Protein AF-A0A955IGH9-F1 (afdb_monomer)

Nearest PDB structures (foldseek):
  4c0p-assembly4_D  TM=1.581E-01  e=1.883E-01  Homo sapiens
  8rc4-assembly1_g  TM=1.328E-01  e=1.883E-01  Homo sapiens

Solvent-accessible surface area (backbone atoms only — not comparable to full-atom values): 57274 Å² total; per-residue (Å²): 140,90,88,88,85,92,85,86,85,92,83,88,89,93,86,90,86,88,87,83,83,91,80,85,87,83,88,81,90,82,82,89,78,81,89,76,84,79,82,85,84,59,85,91,69,68,49,78,62,58,54,51,53,50,49,45,28,61,79,49,76,35,94,44,74,68,28,51,54,54,48,51,56,50,29,59,75,68,75,41,49,75,67,55,51,51,51,53,53,53,49,51,56,54,53,71,72,64,76,69,86,77,80,62,65,69,60,51,51,55,51,51,52,54,68,58,68,76,61,80,84,80,79,81,54,76,66,54,64,48,50,50,54,52,52,52,54,51,59,48,51,74,67,49,95,52,73,65,46,53,55,51,50,53,51,52,52,52,52,52,50,52,51,52,50,53,51,51,55,55,58,74,70,56,83,85,83,81,87,82,83,91,83,90,82,88,88,85,87,81,90,83,89,84,90,84,88,84,85,86,80,92,78,90,75,86,83,71,86,76,77,78,86,83,78,68,68,79,65,99,56,86,45,54,76,82,38,60,77,71,53,70,69,29,52,59,26,48,74,54,51,87,48,35,36,62,50,32,38,50,22,25,56,55,39,46,71,51,74,68,48,74,46,66,71,36,53,51,48,36,44,51,40,49,48,37,45,20,45,20,54,81,76,48,58,65,72,58,48,54,44,35,55,46,21,52,50,55,31,49,45,57,48,95,32,68,70,46,35,53,66,57,51,64,66,42,58,38,84,48,58,84,85,44,97,47,24,66,52,33,14,25,43,20,31,8,50,31,23,38,45,48,57,38,45,92,67,34,49,67,64,50,28,54,51,31,50,54,54,38,32,71,71,45,31,69,64,45,71,74,76,46,68,24,38,48,56,31,24,50,42,32,46,57,50,51,49,57,58,50,62,76,45,58,83,75,57,95,56,54,49,34,55,49,34,46,49,56,50,52,46,59,77,58,35,59,73,52,59,38,38,36,53,50,46,51,54,44,51,48,46,38,48,73,48,92,68,49,77,49,93,49,61,62,27,19,48,47,41,44,44,60,74,67,51,54,82,56,59,34,66,47,40,58,50,53,59,51,47,57,47,68,38,84,73,39,46,36,48,36,50,18,36,50,32,27,50,49,52,65,40,85,85,45,86,68,56,51,74,90,53,47,47,54,56,84,47,49,69,68,56,31,46,54,41,43,53,58,44,61,77,50,52,58,74,26,71,65,59,60,72,70,45,80,64,83,28,78,33,58,49,71,48,46,54,44,40,49,50,24,51,59,53,46,53,62,64,58,68,70,61,90,44,71,58,51,29,51,51,50,33,40,50,29,48,39,50,40,41,18,52,49,24,42,67,72,67,38,50,68,62,14,40,52,40,16,48,52,44,43,50,57,64,70,70,45,101,72,67,88,62,80,78,86,69,85,58,72,46,41,54,38,87,66,77,40,55,64,34,51,53,52,58,71,39,70,84,46,66,64,58,43,46,49,52,52,56,51,57,67,68,50,68,55,10,20,40,38,69,57,34,17,45,51,48,40,47,30,43,77,68,35,78,58,66,67,51,16,51,50,38,42,49,40,40,63,77,53,30,42,58,4,39,46,36,38,46,38,45,45,59,58,51,72,86,49,82,93,43,72,70,54,53,52,48,52,27,69,49,47,72,47,91,70,64,61,84,90,40,90,56,25,67,59,53,52,44,50,43,32,51,53,45,30,49,54,48,48,50,63,68,35,66,64,45,54,43,54,51,50,44,49,49,39,14,48,52,35,46,51,45,20,50,67,51,71,32,79,92,74,63,96,77,77,53,74,38,46,43,49,18,39,42,53,32,37,50,25,59,59,60,74,56,76,79,73,87,55,94,78,44,39,86,46,51,67,77,54,48,56,51,46,40,64,47,37,62,75,60,34,80,52,69,67,44,35,30,41,34,35,51,55,42,38,46,45,46,55,42,29,54,50,30,57,78,36,70,80,49,44,62,61,51,51,50,51,57,56,46,41,54,55,51,41,74,66,38,92,46,69,57,47,35,38,29,47,46,39,47,48,43,39,58,50,47,66,74,39,56,41,61,49,81,78,62,92,87,74,80,85,84,79,90,81,92,82,89,90,88,81,88,85,85,89,86,84,89,89,85,83,91,84,89,83,86,89,81,91,86,88,90,90,88,88,86,91,83,92,87,93,86,89,90,88,88,90,85,90,85,89,86,84,87,88,88,85,80,88,80,135

Foldseek 3Di:
DDDDDDDDDDDDDDDDDDDDDDDDDDDDDDDDDDDDDDDDDDPVPQDPLLLVLVLLQQVPLHDFPNSVVVLVVSCVVVVHDPVRSVVSVVVVVVNVVPDPDDDDPVVSVVVSVVVVVPDDDDDDDPVVVVVVVVVVVVVVLVPDPDPVSVVVVVVVVVVVVVVVVVVVVVVVPDDDDDDDDDDDDDDDDDDDDDDDDDDDDDDDDDDDDDDDPDDFQDDPDQQADAADLADPLLVVLVVVLVCLLVLLLVLLVVCLVVPQDRDVVSLVSLLVSLQSCLSHVLVDDVVSVVSNLVSNLSSQLSRPDLVVLVSNLVSLQLPADPVPLSSLSNSLQSQQSLLANCVVCVRGPVSSVVVSLVSNCVQLNVCLNVQHRHNLSRSLSNLLVVLLVLLLCFPPDPNLNSVVSSSLSSLVSRDDAQVSLLSLLSSLLSLQQNPDALSDHGSSVNSNLNSVVVHPQAAHPNNLVSLLVSLVDPSGQLNSQLNNLSSLCVDPVNVQRHPVLRGDNPDDSVSSNVSSVVVSVSRHQHPVSVVVQDFLFAAAPVQVVLLVLLLVLLCVQLVDDPDPLSLLVSLLLLLLSLLLLLCRNLVVRVSSSVSSNVSNVVSVVDDDCPPVPDDQDAAFAFPDACPLLVQLVVCPPPPVSNLVSLVVLLVTRHQAHHLSVLLVLLCCCQPNPDPVSVVSSLVSCLVRHLRHLSNLVSNLVVLVVGDDDPSNLVSLCSSLVDDADPSPDPCRSVRSSVSSVVSSVVSVVCVDSVVSSVVSQQSLQVSLQSLCVSLVHDDDDPPPRRGLLSSLQSSLVSLLVVCVPQDDPQFPPDPPVVLVVQLVVQCVSQDDSLSSSLSSLLSNLRSLLRVNCSSPVVCRVVSVVLNVVLVVQLSVDPDSSSNSSSSSSSSSVSSVSRYDYDDPDPPDDDPDDDDDDDDDDDDDDDDDDDDDDDDDDDDDYDDDDDDYDDDDDDDDDDDDDDDDDDDDDD

pLDDT: mean 72.96, std 21.11, range [26.53, 96.44]

Structure (mmCIF, N/CA/C/O backbone):
data_AF-A0A955IGH9-F1
#
_entry.id   AF-A0A955IGH9-F1
#
loop_
_atom_site.group_PDB
_atom_site.id
_atom_site.type_symbol
_atom_site.label_atom_id
_atom_site.label_alt_id
_atom_site.label_comp_id
_atom_site.label_asym_id
_atom_site.label_entity_id
_atom_site.label_seq_id
_atom_site.pdbx_PDB_ins_code
_atom_site.Cartn_x
_atom_site.Cartn_y
_atom_site.Cartn_z
_atom_site.occupancy
_atom_site.B_iso_or_equiv
_atom_site.auth_seq_id
_atom_site.auth_comp_id
_atom_site.auth_asym_id
_atom_site.auth_atom_id
_atom_site.pdbx_PDB_model_num
ATOM 1 N N . HIS A 1 1 ? -24.393 -46.024 58.446 1.00 30.55 1 HIS A N 1
ATOM 2 C CA . HIS A 1 1 ? -24.461 -47.506 58.429 1.00 30.55 1 HIS A CA 1
ATOM 3 C C . HIS A 1 1 ? -25.365 -47.948 57.266 1.00 30.55 1 HIS A C 1
ATOM 5 O O . HIS A 1 1 ? -26.121 -47.096 56.811 1.00 30.55 1 HIS A O 1
ATOM 11 N N . PRO A 1 2 ? -25.241 -49.176 56.719 1.00 56.34 2 PRO A N 1
ATOM 12 C CA . PRO A 1 2 ? -25.593 -49.459 55.315 1.00 56.34 2 PRO A CA 1
ATOM 13 C C . PRO A 1 2 ? -26.660 -50.562 55.125 1.00 56.34 2 PRO A C 1
ATOM 15 O O . PRO A 1 2 ? -27.187 -51.056 56.115 1.00 56.34 2 PRO A O 1
ATOM 18 N N . LEU A 1 3 ? -26.904 -50.950 53.857 1.00 35.25 3 LEU A N 1
ATOM 19 C CA . LEU A 1 3 ? -27.268 -52.270 53.260 1.00 35.25 3 LEU A CA 1
ATOM 20 C C . LEU A 1 3 ? -27.821 -51.985 51.826 1.00 35.25 3 LEU A C 1
ATOM 22 O O . LEU A 1 3 ? -28.373 -50.910 51.628 1.00 35.25 3 LEU A O 1
ATOM 26 N N . ALA A 1 4 ? -27.784 -52.828 50.780 1.00 39.88 4 ALA A N 1
ATOM 27 C CA . ALA A 1 4 ? -27.002 -54.020 50.384 1.00 39.88 4 ALA A CA 1
ATOM 28 C C . ALA A 1 4 ? -27.430 -54.447 48.943 1.00 39.88 4 ALA A C 1
ATOM 30 O O . ALA A 1 4 ? -28.513 -54.063 48.521 1.00 39.88 4 ALA A O 1
ATOM 31 N N . ALA A 1 5 ? -26.761 -55.306 48.152 1.00 40.41 5 ALA A N 1
ATOM 32 C CA . ALA A 1 5 ? -25.360 -55.762 48.010 1.00 40.41 5 ALA A CA 1
ATOM 33 C C . ALA A 1 5 ? -25.276 -56.777 46.820 1.00 40.41 5 ALA A C 1
ATOM 35 O O . ALA A 1 5 ? -26.322 -57.187 46.320 1.00 40.41 5 ALA A O 1
ATOM 36 N N . ARG A 1 6 ? -24.063 -57.290 46.496 1.00 35.84 6 ARG A N 1
ATOM 37 C CA . ARG A 1 6 ? -23.681 -58.426 45.583 1.00 35.84 6 ARG A CA 1
ATOM 38 C C . ARG A 1 6 ? -23.138 -58.009 44.194 1.00 35.84 6 ARG A C 1
ATOM 40 O O . ARG A 1 6 ? -23.658 -57.075 43.610 1.00 35.84 6 ARG A O 1
ATOM 47 N N . ARG A 1 7 ? -22.128 -58.683 43.606 1.00 33.16 7 ARG A N 1
ATOM 48 C CA . ARG A 1 7 ? -21.298 -59.850 44.035 1.00 33.16 7 ARG A CA 1
ATOM 49 C C . ARG A 1 7 ? -19.908 -59.828 43.346 1.00 33.16 7 ARG A C 1
ATOM 51 O O . ARG A 1 7 ? -19.774 -59.249 42.279 1.00 33.16 7 ARG A O 1
ATOM 58 N N . ALA A 1 8 ? -18.919 -60.505 43.938 1.00 34.75 8 ALA A N 1
ATOM 59 C CA . ALA A 1 8 ? -17.554 -60.778 43.422 1.00 34.75 8 ALA A CA 1
ATOM 60 C C . ALA A 1 8 ? -17.271 -62.321 43.571 1.00 34.75 8 ALA A C 1
ATOM 62 O O . ALA A 1 8 ? -18.278 -62.991 43.848 1.00 34.75 8 ALA A O 1
ATOM 63 N N . PRO A 1 9 ? -16.049 -62.943 43.472 1.00 48.25 9 PRO A N 1
ATOM 64 C CA . PRO A 1 9 ? -14.675 -62.379 43.547 1.00 48.25 9 PRO A CA 1
ATOM 65 C C . PRO A 1 9 ? -13.499 -63.077 42.763 1.00 48.25 9 PRO A C 1
ATOM 67 O O . PRO A 1 9 ? -13.656 -64.147 42.191 1.00 48.25 9 PRO A O 1
ATOM 70 N N . ALA A 1 10 ? -12.286 -62.507 42.923 1.00 31.95 10 ALA A N 1
ATOM 71 C CA . ALA A 1 10 ? -10.956 -63.162 43.078 1.00 31.95 10 ALA A CA 1
ATOM 72 C C . ALA A 1 10 ? -10.222 -63.887 41.906 1.00 31.95 10 ALA A C 1
ATOM 74 O O . ALA A 1 10 ? -10.762 -64.120 40.831 1.00 31.95 10 ALA A O 1
ATOM 75 N N . ALA A 1 11 ? -8.927 -64.180 42.147 1.00 37.62 11 ALA A N 1
ATOM 76 C CA . ALA A 1 11 ? -7.909 -64.748 41.237 1.00 37.62 11 ALA A CA 1
ATOM 77 C C . ALA A 1 11 ? -6.861 -65.608 42.029 1.00 37.62 11 ALA A C 1
ATOM 79 O O . ALA A 1 11 ? -7.189 -66.044 43.131 1.00 37.62 11 ALA A O 1
ATOM 80 N N . PRO A 1 12 ? -5.604 -65.793 41.553 1.00 60.12 12 PRO A N 1
ATOM 81 C CA . PRO A 1 12 ? -5.036 -66.931 40.792 1.00 60.12 12 PRO A CA 1
ATOM 82 C C . PRO A 1 12 ? -4.285 -67.972 41.689 1.00 60.12 12 PRO A C 1
ATOM 84 O O . PRO A 1 12 ? -4.175 -67.710 42.890 1.00 60.12 12 PRO A O 1
ATOM 87 N N . PRO A 1 13 ? -3.758 -69.134 41.195 1.00 47.12 13 PRO A N 1
ATOM 88 C CA . PRO A 1 13 ? -2.402 -69.200 40.574 1.00 47.12 13 PRO A CA 1
ATOM 89 C C . PRO A 1 13 ? -2.105 -70.420 39.624 1.00 47.12 13 PRO A C 1
ATOM 91 O O . PRO A 1 13 ? -2.991 -71.214 39.324 1.00 47.12 13 PRO A O 1
ATOM 94 N N . ALA A 1 14 ? -0.811 -70.598 39.280 1.00 30.86 14 ALA A N 1
ATOM 95 C CA . ALA A 1 14 ? -0.085 -71.834 38.878 1.00 30.86 14 ALA A CA 1
ATOM 96 C C . ALA A 1 14 ? 0.052 -72.252 37.383 1.00 30.86 14 ALA A C 1
ATOM 98 O O . ALA A 1 14 ? -0.817 -72.019 36.552 1.00 30.86 14 ALA A O 1
ATOM 99 N N . ASP A 1 15 ? 1.197 -72.897 37.095 1.00 39.66 15 ASP A N 1
ATOM 100 C CA . ASP A 1 15 ? 1.756 -73.399 35.814 1.00 39.66 15 ASP A CA 1
ATOM 101 C C . ASP A 1 15 ? 2.296 -74.836 36.062 1.00 39.66 15 ASP A C 1
ATOM 103 O O . ASP A 1 15 ? 2.786 -75.071 37.175 1.00 39.66 15 ASP A O 1
ATOM 107 N N . PRO A 1 16 ? 2.126 -75.834 35.154 1.00 41.34 16 PRO A N 1
ATOM 108 C CA . PRO A 1 16 ? 3.203 -76.173 34.190 1.00 41.34 16 PRO A CA 1
ATOM 109 C C . PRO A 1 16 ? 2.762 -76.809 32.836 1.00 41.34 16 PRO A C 1
ATOM 111 O O . PRO A 1 16 ? 1.847 -77.634 32.797 1.00 41.34 16 PRO A O 1
ATOM 114 N N . GLY A 1 17 ? 3.503 -76.589 31.730 1.00 28.91 17 GLY A N 1
ATOM 115 C CA . GLY A 1 17 ? 3.363 -77.450 30.526 1.00 28.91 17 GLY A CA 1
ATOM 116 C C . GLY A 1 17 ? 4.066 -77.051 29.207 1.00 28.91 17 GLY A C 1
ATOM 117 O O . GLY A 1 17 ? 3.476 -76.410 28.343 1.00 28.91 17 GLY A O 1
ATOM 118 N N . HIS A 1 18 ? 5.295 -77.529 28.976 1.00 30.09 18 HIS A N 1
ATOM 119 C CA . HIS A 1 18 ? 6.016 -77.484 27.680 1.00 30.09 18 HIS A CA 1
ATOM 120 C C . HIS A 1 18 ? 5.482 -78.499 26.626 1.00 30.09 18 HIS A C 1
ATOM 122 O O . HIS A 1 18 ? 4.829 -79.468 27.010 1.00 30.09 18 HIS A O 1
ATOM 128 N N . PRO A 1 19 ? 5.922 -78.471 25.338 1.00 45.41 19 PRO A N 1
ATOM 129 C CA . PRO A 1 19 ? 6.288 -77.332 24.468 1.00 45.41 19 PRO A CA 1
ATOM 130 C C . PRO A 1 19 ? 5.730 -77.454 23.014 1.00 45.41 19 PRO A C 1
ATOM 132 O O . PRO A 1 19 ? 5.398 -78.551 22.563 1.00 45.41 19 PRO A O 1
ATOM 135 N N . ARG A 1 20 ? 5.749 -76.379 22.195 1.00 30.98 20 ARG A N 1
ATOM 136 C CA . ARG A 1 20 ? 5.734 -76.487 20.706 1.00 30.98 20 ARG A CA 1
ATOM 137 C C . ARG A 1 20 ? 6.243 -75.233 19.966 1.00 30.98 20 ARG A C 1
ATOM 139 O O . ARG A 1 20 ? 6.346 -74.160 20.543 1.00 30.98 20 ARG A O 1
ATOM 146 N N . ARG A 1 21 ? 6.633 -75.434 18.696 1.00 29.72 21 ARG A N 1
ATOM 147 C CA . ARG A 1 21 ? 7.386 -74.514 17.807 1.00 29.72 21 ARG A CA 1
ATOM 148 C C . ARG A 1 21 ? 6.689 -73.167 17.512 1.00 29.72 21 ARG A C 1
ATOM 150 O O . ARG A 1 21 ? 5.463 -73.149 17.431 1.00 29.72 21 ARG A O 1
ATOM 157 N N . PRO A 1 22 ? 7.451 -72.097 17.197 1.00 35.69 22 PRO A N 1
ATOM 158 C CA . PRO A 1 22 ? 6.908 -70.867 16.619 1.00 35.69 22 PRO A CA 1
ATOM 159 C C . PRO A 1 22 ? 6.503 -71.045 15.143 1.00 35.69 22 PRO A C 1
ATOM 161 O O . PRO A 1 22 ? 7.148 -71.781 14.394 1.00 35.69 22 PRO A O 1
ATOM 164 N N . VAL A 1 23 ? 5.469 -70.312 14.718 1.00 34.31 23 VAL A N 1
ATOM 165 C CA . VAL A 1 23 ? 5.046 -70.119 13.318 1.00 34.31 23 VAL A CA 1
ATOM 166 C C . VAL A 1 23 ? 4.669 -68.641 13.146 1.00 34.31 23 VAL A C 1
ATOM 168 O O . VAL A 1 23 ? 4.112 -68.043 14.064 1.00 34.31 23 VAL A O 1
ATOM 171 N N . ALA A 1 24 ? 5.016 -68.032 12.010 1.00 30.95 24 ALA A N 1
ATOM 172 C CA . ALA A 1 24 ? 4.899 -66.586 11.806 1.00 30.95 24 ALA A CA 1
ATOM 173 C C . ALA A 1 24 ? 3.480 -66.129 11.385 1.00 30.95 24 ALA A C 1
ATOM 175 O O . ALA A 1 24 ? 2.841 -66.817 10.585 1.00 30.95 24 ALA A O 1
ATOM 176 N N . PRO A 1 25 ? 3.003 -64.956 11.851 1.00 34.75 25 PRO A N 1
ATOM 177 C CA . PRO A 1 25 ? 1.772 -64.330 11.368 1.00 34.75 25 PRO A CA 1
ATOM 178 C C . PRO A 1 25 ? 1.976 -63.598 10.028 1.00 34.75 25 PRO A C 1
ATOM 180 O O . PRO A 1 25 ? 3.080 -63.167 9.693 1.00 34.75 25 PRO A O 1
ATOM 183 N N . THR A 1 26 ? 0.896 -63.432 9.262 1.00 29.61 26 THR A N 1
ATOM 184 C CA . THR A 1 26 ? 0.887 -62.769 7.943 1.00 29.61 26 THR A CA 1
ATOM 185 C C . THR A 1 26 ? 0.317 -61.342 8.047 1.00 29.61 26 THR A C 1
ATOM 187 O O . THR A 1 26 ? -0.716 -61.174 8.694 1.00 29.61 26 THR A O 1
ATOM 190 N N . PRO A 1 27 ? 0.936 -60.312 7.432 1.00 32.47 27 PRO A N 1
ATOM 191 C CA . PRO A 1 27 ? 0.423 -58.939 7.460 1.00 32.47 27 PRO A CA 1
ATOM 192 C C . PRO A 1 27 ? -0.704 -58.695 6.437 1.00 32.47 27 PRO A C 1
ATOM 194 O O . PRO A 1 27 ? -0.794 -59.379 5.417 1.00 32.47 27 PRO A O 1
ATOM 197 N N . VAL A 1 28 ? -1.536 -57.681 6.700 1.00 30.97 28 VAL A N 1
ATOM 198 C CA . VAL A 1 28 ? -2.674 -57.251 5.859 1.00 30.97 28 VAL A CA 1
ATOM 199 C C . VAL A 1 28 ? -2.357 -55.914 5.162 1.00 30.97 28 VAL A C 1
ATOM 201 O O . VAL A 1 28 ? -1.485 -55.168 5.602 1.00 30.97 28 VAL A O 1
ATOM 204 N N . ALA A 1 29 ? -3.011 -55.653 4.026 1.00 29.41 29 ALA A N 1
ATOM 205 C CA . ALA A 1 29 ? -2.628 -54.634 3.044 1.00 29.41 29 ALA A CA 1
ATOM 206 C C . ALA A 1 29 ? -2.905 -53.167 3.443 1.00 29.41 29 ALA A C 1
ATOM 208 O O . ALA A 1 29 ? -3.800 -52.871 4.233 1.00 29.41 29 ALA A O 1
ATOM 209 N N . ALA A 1 30 ? -2.165 -52.249 2.808 1.00 28.48 30 ALA A N 1
ATOM 210 C CA . ALA A 1 30 ? -2.309 -50.796 2.928 1.00 28.48 30 ALA A CA 1
ATOM 211 C C . ALA A 1 30 ? -2.937 -50.158 1.668 1.00 28.48 30 ALA A C 1
ATOM 213 O O . ALA A 1 30 ? -2.905 -50.734 0.580 1.00 28.48 30 ALA A O 1
ATOM 214 N N . ALA A 1 31 ? -3.495 -48.955 1.830 1.00 29.33 31 ALA A N 1
ATOM 215 C CA . ALA A 1 31 ? -4.152 -48.162 0.783 1.00 29.33 31 ALA A CA 1
ATOM 216 C C . ALA A 1 31 ? -3.142 -47.280 -0.013 1.00 29.33 31 ALA A C 1
ATOM 218 O O . ALA A 1 31 ? -1.977 -47.188 0.381 1.00 29.33 31 ALA A O 1
ATOM 219 N N . PRO A 1 32 ? -3.520 -46.674 -1.161 1.00 28.66 32 PRO A N 1
ATOM 220 C CA . PRO A 1 32 ? -2.559 -46.332 -2.213 1.00 28.66 32 PRO A CA 1
ATOM 221 C C . PRO A 1 32 ? -1.728 -45.068 -1.945 1.00 28.66 32 PRO A C 1
ATOM 223 O O . PRO A 1 32 ? -2.259 -43.996 -1.665 1.00 28.66 32 PRO A O 1
ATOM 226 N N . SER A 1 33 ? -0.411 -45.179 -2.137 1.00 32.62 33 SER A N 1
ATOM 227 C CA . SER A 1 33 ? 0.518 -44.042 -2.196 1.00 32.62 33 SER A CA 1
ATOM 228 C C . SER A 1 33 ? 0.579 -43.425 -3.603 1.00 32.62 33 SER A C 1
ATOM 230 O O . SER A 1 33 ? 0.387 -44.116 -4.604 1.00 32.62 33 SER A O 1
ATOM 232 N N . GLY A 1 34 ? 0.860 -42.119 -3.682 1.00 27.23 34 GLY A N 1
ATOM 233 C CA . GLY A 1 34 ? 0.928 -41.367 -4.943 1.00 27.23 34 GLY A CA 1
ATOM 234 C C . GLY A 1 34 ? 2.088 -41.767 -5.869 1.00 27.23 34 GLY A C 1
ATOM 235 O O . GLY A 1 34 ? 3.063 -42.386 -5.447 1.00 27.23 34 GLY A O 1
ATOM 236 N N . LEU A 1 35 ? 1.985 -41.397 -7.152 1.00 31.56 35 LEU A N 1
ATOM 237 C CA . LEU A 1 35 ? 2.937 -41.814 -8.188 1.00 31.56 35 LEU A CA 1
ATOM 238 C C . LEU A 1 35 ? 4.345 -41.224 -7.994 1.00 31.56 35 LEU A C 1
ATOM 240 O O . LEU A 1 35 ? 4.557 -40.021 -8.155 1.00 31.56 35 LEU A O 1
ATOM 244 N N . ALA A 1 36 ? 5.326 -42.102 -7.784 1.00 31.62 36 ALA A N 1
ATOM 245 C CA . ALA A 1 36 ? 6.740 -41.789 -7.965 1.00 31.62 36 ALA A CA 1
ATOM 246 C C . ALA A 1 36 ? 7.081 -41.576 -9.465 1.00 31.62 36 ALA A C 1
ATOM 248 O O . ALA A 1 36 ? 6.434 -42.167 -10.338 1.00 31.62 36 ALA A O 1
ATOM 249 N N . PRO A 1 37 ? 8.084 -40.741 -9.801 1.00 30.09 37 PRO A N 1
ATOM 250 C CA . PRO A 1 37 ? 8.427 -40.432 -11.189 1.00 30.09 37 PRO A CA 1
ATOM 251 C C . PRO A 1 37 ? 9.046 -41.624 -11.938 1.00 30.09 37 PRO A C 1
ATOM 253 O O . PRO A 1 37 ? 9.814 -42.409 -11.386 1.00 30.09 37 PRO A O 1
ATOM 256 N N . ARG A 1 38 ? 8.743 -41.723 -13.240 1.00 32.09 38 ARG A N 1
ATOM 257 C CA . ARG A 1 38 ? 9.360 -42.693 -14.164 1.00 32.09 38 ARG A CA 1
ATOM 258 C C . ARG A 1 38 ? 10.857 -42.387 -14.378 1.00 32.09 38 ARG A C 1
ATOM 260 O O . ARG A 1 38 ? 11.231 -41.213 -14.331 1.00 32.09 38 ARG A O 1
ATOM 267 N N . PRO A 1 39 ? 11.701 -43.402 -14.657 1.00 32.91 39 PRO A N 1
ATOM 268 C CA . PRO A 1 39 ? 13.127 -43.201 -14.918 1.00 32.91 39 PRO A CA 1
ATOM 269 C C . PRO A 1 39 ? 13.374 -42.340 -16.174 1.00 32.91 39 PRO A C 1
ATOM 271 O O . PRO A 1 39 ? 12.549 -42.348 -17.094 1.00 32.91 39 PRO A O 1
ATOM 274 N N . PRO A 1 40 ? 14.499 -41.603 -16.236 1.00 34.09 40 PRO A N 1
ATOM 275 C CA . PRO A 1 40 ? 14.814 -40.734 -17.362 1.00 34.09 40 PRO A CA 1
ATOM 276 C C . PRO A 1 40 ? 15.117 -41.532 -18.636 1.00 34.09 40 PRO A C 1
ATOM 278 O O . PRO A 1 40 ? 15.854 -42.518 -18.629 1.00 34.09 40 PRO A O 1
ATOM 281 N N . ILE A 1 41 ? 14.561 -41.055 -19.746 1.00 39.97 41 ILE A N 1
ATOM 282 C CA . ILE A 1 41 ? 14.775 -41.592 -21.090 1.00 39.97 41 ILE A CA 1
ATOM 283 C C . ILE A 1 41 ? 16.202 -41.273 -21.569 1.00 39.97 41 ILE A C 1
ATOM 285 O O . ILE A 1 41 ? 16.648 -40.130 -21.482 1.00 39.97 41 ILE A O 1
ATOM 289 N N . GLY A 1 42 ? 16.906 -42.279 -22.097 1.00 36.44 42 GLY A N 1
ATOM 290 C CA . GLY A 1 42 ? 18.236 -42.119 -22.695 1.00 36.44 42 GLY A CA 1
ATOM 291 C C . GLY A 1 42 ? 18.195 -41.584 -24.134 1.00 36.44 42 GLY A C 1
ATOM 292 O O . GLY A 1 42 ? 17.237 -41.825 -24.870 1.00 36.44 42 GLY A O 1
ATOM 293 N N . LEU A 1 43 ? 19.273 -40.914 -24.562 1.00 40.31 43 LEU A N 1
ATOM 294 C CA . LEU A 1 43 ? 19.390 -40.208 -25.856 1.00 40.31 43 LEU A CA 1
ATOM 295 C C . LEU A 1 43 ? 19.050 -41.050 -27.104 1.00 40.31 43 LEU A C 1
ATOM 297 O O . LEU A 1 43 ? 18.659 -40.496 -28.130 1.00 40.31 43 LEU A O 1
ATOM 301 N N . HIS A 1 44 ? 19.141 -42.378 -27.024 1.00 43.25 44 HIS A N 1
ATOM 302 C CA . HIS A 1 44 ? 18.811 -43.297 -28.120 1.00 43.25 44 HIS A CA 1
ATOM 303 C C . HIS A 1 44 ? 17.306 -43.372 -28.454 1.00 43.25 44 HIS A C 1
ATOM 305 O O . HIS A 1 44 ? 16.950 -43.938 -29.484 1.00 43.25 44 HIS A O 1
ATOM 311 N N . GLN A 1 45 ? 16.423 -42.821 -27.610 1.00 46.34 45 GLN A N 1
ATOM 312 C CA . GLN A 1 45 ? 14.962 -42.929 -27.751 1.00 46.34 45 GLN A CA 1
ATOM 313 C C . GLN A 1 45 ? 14.268 -41.645 -28.252 1.00 46.34 45 GLN A C 1
ATOM 315 O O . GLN A 1 45 ? 13.054 -41.660 -28.440 1.00 46.34 45 GLN A O 1
ATOM 320 N N . LEU A 1 46 ? 14.998 -40.548 -28.505 1.00 51.22 46 LEU A N 1
ATOM 321 C CA . LEU A 1 46 ? 14.415 -39.346 -29.122 1.00 51.22 46 LEU A CA 1
ATOM 322 C C . LEU A 1 46 ? 13.918 -39.666 -30.538 1.00 51.22 46 LEU A C 1
ATOM 324 O O . LEU A 1 46 ? 14.706 -40.083 -31.396 1.00 51.22 46 LEU A O 1
ATOM 328 N N . THR A 1 47 ? 12.634 -39.441 -30.807 1.00 69.25 47 THR A N 1
ATOM 329 C CA . THR A 1 47 ? 12.033 -39.708 -32.118 1.00 69.25 47 THR A CA 1
ATOM 330 C C . THR A 1 47 ? 12.582 -38.756 -33.185 1.00 69.25 47 THR A C 1
ATOM 332 O O . THR A 1 47 ? 13.192 -37.724 -32.891 1.00 69.25 47 THR A O 1
ATOM 335 N N . ALA A 1 48 ? 12.355 -39.076 -34.462 1.00 61.72 48 ALA A N 1
ATOM 336 C CA . ALA A 1 48 ? 12.687 -38.159 -35.553 1.00 61.72 48 ALA A CA 1
ATOM 337 C C . ALA A 1 48 ? 11.903 -36.831 -35.460 1.00 61.72 48 ALA A C 1
ATOM 339 O O . ALA A 1 48 ? 12.408 -35.795 -35.886 1.00 61.72 48 ALA A O 1
ATOM 340 N N . PHE A 1 49 ? 10.702 -36.847 -34.868 1.00 71.75 49 PHE A N 1
ATOM 341 C CA . PHE A 1 49 ? 9.886 -35.652 -34.659 1.00 71.75 49 PHE A CA 1
ATOM 342 C C . PHE A 1 49 ? 10.479 -34.744 -33.574 1.00 71.75 49 PHE A C 1
ATOM 344 O O . PHE A 1 49 ? 10.654 -33.556 -33.824 1.00 71.75 49 PHE A O 1
ATOM 351 N N . ASP A 1 50 ? 10.894 -35.295 -32.427 1.00 68.25 50 ASP A N 1
ATOM 352 C CA . ASP A 1 50 ? 11.487 -34.513 -31.325 1.00 68.25 50 ASP A CA 1
ATOM 353 C C . ASP A 1 50 ? 12.744 -33.755 -31.779 1.00 68.25 50 ASP A C 1
ATOM 355 O O . ASP A 1 50 ? 12.955 -32.595 -31.424 1.00 68.25 50 ASP A O 1
ATOM 359 N N . ARG A 1 51 ? 13.561 -34.392 -32.630 1.00 71.62 51 ARG A N 1
ATOM 360 C CA . ARG A 1 51 ? 14.762 -33.783 -33.225 1.00 71.62 51 ARG A CA 1
ATOM 361 C C . ARG A 1 51 ? 14.419 -32.654 -34.200 1.00 71.62 51 ARG A C 1
ATOM 363 O O . ARG A 1 51 ? 15.121 -31.650 -34.218 1.00 71.62 51 ARG A O 1
ATOM 370 N N . LEU A 1 52 ? 13.339 -32.784 -34.976 1.00 64.81 52 LEU A N 1
ATOM 371 C CA . LEU A 1 52 ? 12.853 -31.720 -35.864 1.00 64.81 52 LEU A CA 1
ATOM 372 C C . LEU A 1 52 ? 12.229 -30.557 -35.077 1.00 64.81 52 LEU A C 1
ATOM 374 O O . LEU A 1 52 ? 12.456 -29.404 -35.430 1.00 64.81 52 LEU A O 1
ATOM 378 N N . VAL A 1 53 ? 11.508 -30.837 -33.986 1.00 72.69 53 VAL A N 1
ATOM 379 C CA . VAL A 1 53 ? 10.980 -29.812 -33.069 1.00 72.69 53 VAL A CA 1
ATOM 380 C C . VAL A 1 53 ? 12.128 -29.029 -32.424 1.00 72.69 53 VAL A C 1
ATOM 382 O O . VAL A 1 53 ? 12.115 -27.799 -32.449 1.00 72.69 53 VAL A O 1
ATOM 385 N N . LEU A 1 54 ? 13.163 -29.718 -31.927 1.00 69.12 54 LEU A N 1
ATOM 386 C CA . LEU A 1 54 ? 14.382 -29.078 -31.420 1.00 69.12 54 LEU A CA 1
ATOM 387 C C . LEU A 1 54 ? 15.102 -28.264 -32.505 1.00 69.12 54 LEU A C 1
ATOM 389 O O . LEU A 1 54 ? 15.470 -27.123 -32.245 1.00 69.12 54 LEU A O 1
ATOM 393 N N . ALA A 1 55 ? 15.263 -28.795 -33.720 1.00 61.38 55 ALA A N 1
ATOM 394 C CA . ALA A 1 55 ? 15.924 -28.082 -34.815 1.00 61.38 55 ALA A CA 1
ATOM 395 C C . ALA A 1 55 ? 15.171 -26.808 -35.240 1.00 61.38 55 ALA A C 1
ATOM 397 O O . ALA A 1 55 ? 15.807 -25.793 -35.514 1.00 61.38 55 ALA A O 1
ATOM 398 N N . VAL A 1 56 ? 13.831 -26.824 -35.251 1.00 59.97 56 VAL A N 1
ATOM 399 C CA . VAL A 1 56 ? 13.014 -25.628 -35.530 1.00 59.97 56 VAL A CA 1
ATOM 400 C C . VAL A 1 56 ? 13.107 -24.602 -34.400 1.00 59.97 56 VAL A C 1
ATOM 402 O O . VAL A 1 56 ? 13.121 -23.408 -34.688 1.00 59.97 56 VAL A O 1
ATOM 405 N N . LEU A 1 57 ? 13.196 -25.032 -33.137 1.00 61.12 57 LEU A N 1
ATOM 406 C CA . LEU A 1 57 ? 13.365 -24.127 -31.994 1.00 61.12 57 LEU A CA 1
ATOM 407 C C . LEU A 1 57 ? 14.762 -23.502 -31.938 1.00 61.12 57 LEU A C 1
ATOM 409 O O . LEU A 1 57 ? 14.871 -22.306 -31.686 1.00 61.12 57 LEU A O 1
ATOM 413 N N . VAL A 1 58 ? 15.814 -24.281 -32.202 1.00 60.31 58 VAL A N 1
ATOM 414 C CA . VAL A 1 58 ? 17.193 -23.774 -32.278 1.00 60.31 58 VAL A CA 1
ATOM 415 C C . VAL A 1 58 ? 17.339 -22.838 -33.480 1.00 60.31 58 VAL A C 1
ATOM 417 O O . VAL A 1 58 ? 17.662 -21.676 -33.296 1.00 60.31 58 VAL A O 1
ATOM 420 N N . GLY A 1 59 ? 16.980 -23.278 -34.692 1.00 44.31 59 GLY A N 1
ATOM 421 C CA . GLY A 1 59 ? 17.047 -22.473 -35.924 1.00 44.31 59 GLY A CA 1
ATOM 422 C C . GLY A 1 59 ? 15.974 -21.380 -36.068 1.00 44.31 59 GLY A C 1
ATOM 423 O O . GLY A 1 59 ? 15.625 -21.004 -37.190 1.00 44.31 59 GLY A O 1
ATOM 424 N N . SER A 1 60 ? 15.395 -20.918 -34.957 1.00 46.47 60 SER A N 1
ATOM 425 C CA . SER A 1 60 ? 14.457 -19.788 -34.913 1.00 46.47 60 SER A CA 1
ATOM 426 C C . SER A 1 60 ? 14.629 -18.916 -33.656 1.00 46.47 60 SER A C 1
ATOM 428 O O . SER A 1 60 ? 13.698 -18.180 -33.332 1.00 46.47 60 SER A O 1
ATOM 430 N N . GLY A 1 61 ? 15.739 -19.014 -32.911 1.00 43.28 61 GLY A N 1
ATOM 431 C CA . GLY A 1 61 ? 15.962 -18.210 -31.699 1.00 43.28 61 GLY A CA 1
ATOM 432 C C . GLY A 1 61 ? 15.008 -18.524 -30.531 1.00 43.28 61 GLY A C 1
ATOM 433 O O . GLY A 1 61 ? 14.628 -17.634 -29.772 1.00 43.28 61 GLY A O 1
ATOM 434 N N . GLY A 1 62 ? 14.562 -19.777 -30.387 1.00 60.50 62 GLY A N 1
ATOM 435 C CA . GLY A 1 62 ? 13.697 -20.226 -29.289 1.00 60.50 62 GLY A CA 1
ATOM 436 C C . GLY A 1 62 ? 12.188 -20.175 -29.575 1.00 60.50 62 GLY A C 1
ATOM 437 O O . GLY A 1 62 ? 11.730 -20.420 -30.692 1.00 60.50 62 GLY A O 1
ATOM 438 N N . TRP A 1 63 ? 11.379 -19.943 -28.532 1.00 63.78 63 TRP A N 1
ATOM 439 C CA . TRP A 1 63 ? 9.908 -19.977 -28.603 1.00 63.78 63 TRP A CA 1
ATOM 440 C C . TRP A 1 63 ? 9.320 -18.579 -28.848 1.00 63.78 63 TRP A C 1
ATOM 442 O O . TRP A 1 63 ? 9.155 -17.792 -27.921 1.00 63.78 63 TRP A O 1
ATOM 452 N N . ASN A 1 64 ? 8.969 -18.290 -30.099 1.00 66.06 64 ASN A N 1
ATOM 453 C CA . ASN A 1 64 ? 8.389 -17.027 -30.563 1.00 66.06 64 ASN A CA 1
ATOM 454 C C . ASN A 1 64 ? 7.272 -17.302 -31.590 1.00 66.06 64 ASN A C 1
ATOM 456 O O . ASN A 1 64 ? 6.995 -18.456 -31.917 1.00 66.06 64 ASN A O 1
ATOM 460 N N . ALA A 1 65 ? 6.596 -16.264 -32.094 1.00 51.59 65 ALA A N 1
ATOM 461 C CA . ALA A 1 65 ? 5.492 -16.425 -33.048 1.00 51.59 65 ALA A CA 1
ATOM 462 C C . ALA A 1 65 ? 5.907 -17.193 -34.323 1.00 51.59 65 ALA A C 1
ATOM 464 O O . ALA A 1 65 ? 5.184 -18.082 -34.778 1.00 51.59 65 ALA A O 1
ATOM 465 N N . THR A 1 66 ? 7.101 -16.913 -34.852 1.00 48.69 66 THR A N 1
ATOM 466 C CA . THR A 1 66 ? 7.652 -17.549 -36.057 1.00 48.69 66 THR A CA 1
ATOM 467 C C . THR A 1 66 ? 7.932 -19.035 -35.838 1.00 48.69 66 THR A C 1
ATOM 469 O O . THR A 1 66 ? 7.533 -19.864 -36.659 1.00 48.69 66 THR A O 1
ATOM 472 N N . SER A 1 67 ? 8.561 -19.409 -34.719 1.00 61.50 67 SER A N 1
ATOM 473 C CA . SER A 1 67 ? 8.793 -20.818 -34.385 1.00 61.50 67 SER A CA 1
ATOM 474 C C . SER A 1 67 ? 7.491 -21.548 -34.051 1.00 61.50 67 SER A C 1
ATOM 476 O O . SER A 1 67 ? 7.307 -22.677 -34.497 1.00 61.50 67 SER A O 1
ATOM 478 N N . ARG A 1 68 ? 6.532 -20.890 -33.386 1.00 64.50 68 ARG A N 1
ATOM 479 C CA . ARG A 1 68 ? 5.184 -21.420 -33.111 1.00 64.50 68 ARG A CA 1
ATOM 480 C C . ARG A 1 68 ? 4.435 -21.744 -34.410 1.00 64.50 68 ARG A C 1
ATOM 482 O O . ARG A 1 68 ? 3.921 -22.851 -34.547 1.00 64.50 68 ARG A O 1
ATOM 489 N N . ALA A 1 69 ? 4.452 -20.844 -35.396 1.00 58.25 69 ALA A N 1
ATOM 490 C CA . ALA A 1 69 ? 3.872 -21.086 -36.721 1.00 58.25 69 ALA A CA 1
ATOM 491 C C . ALA A 1 69 ? 4.579 -22.237 -37.466 1.00 58.25 69 ALA A C 1
ATOM 493 O O . ALA A 1 69 ? 3.920 -23.159 -37.952 1.00 58.25 69 ALA A O 1
ATOM 494 N N . ARG A 1 70 ? 5.922 -22.242 -37.493 1.00 60.50 70 ARG A N 1
ATOM 495 C CA . ARG A 1 70 ? 6.728 -23.322 -38.099 1.00 60.50 70 ARG A CA 1
ATOM 496 C C . ARG A 1 70 ? 6.454 -24.686 -37.448 1.00 60.50 70 ARG A C 1
ATOM 498 O O . ARG A 1 70 ? 6.339 -25.683 -38.158 1.00 60.50 70 ARG A O 1
ATOM 505 N N . LEU A 1 71 ? 6.301 -24.739 -36.123 1.00 71.62 71 LEU A N 1
ATOM 506 C CA . LEU A 1 71 ? 5.992 -25.962 -35.377 1.00 71.62 71 LEU A CA 1
ATOM 507 C C . LEU A 1 71 ? 4.555 -26.453 -35.585 1.00 71.62 71 LEU A C 1
ATOM 509 O O . LEU A 1 71 ? 4.351 -27.661 -35.649 1.00 71.62 71 LEU A O 1
ATOM 513 N N . VAL A 1 72 ? 3.571 -25.562 -35.748 1.00 63.91 72 VAL A N 1
ATOM 514 C CA . VAL A 1 72 ? 2.197 -25.955 -36.117 1.00 63.91 72 VAL A CA 1
ATOM 515 C C . VAL A 1 72 ? 2.168 -26.576 -37.518 1.00 63.91 72 VAL A C 1
ATOM 517 O O . VAL A 1 72 ? 1.578 -27.641 -37.702 1.00 63.91 72 VAL A O 1
ATOM 520 N N . VAL A 1 73 ? 2.879 -25.988 -38.488 1.00 61.31 73 VAL A N 1
ATOM 521 C CA . VAL A 1 73 ? 3.039 -26.567 -39.838 1.00 61.31 73 VAL A CA 1
ATOM 522 C C . VAL A 1 73 ? 3.774 -27.916 -39.788 1.00 61.31 73 VAL A C 1
ATOM 524 O O . VAL A 1 73 ? 3.384 -28.858 -40.481 1.00 61.31 73 VAL A O 1
ATOM 527 N N . LEU A 1 74 ? 4.800 -28.050 -38.940 1.00 69.12 74 LEU A N 1
ATOM 528 C CA . LEU A 1 74 ? 5.519 -29.311 -38.729 1.00 69.12 74 LEU A CA 1
ATOM 529 C C . LEU A 1 74 ? 4.620 -30.391 -38.098 1.00 69.12 74 LEU A C 1
ATOM 531 O O . LEU A 1 74 ? 4.614 -31.526 -38.570 1.00 69.12 74 LEU A O 1
ATOM 535 N N . ALA A 1 75 ? 3.842 -30.050 -37.067 1.00 63.47 75 ALA A N 1
ATOM 536 C CA . ALA A 1 75 ? 2.928 -30.971 -36.394 1.00 63.47 75 ALA A CA 1
ATOM 537 C C . ALA A 1 75 ? 1.827 -31.467 -37.341 1.00 63.47 75 ALA A C 1
ATOM 539 O O . ALA A 1 75 ? 1.628 -32.676 -37.456 1.00 63.47 75 ALA A O 1
ATOM 540 N N . ALA A 1 76 ? 1.210 -30.563 -38.112 1.00 56.19 76 ALA A N 1
ATOM 541 C CA . ALA A 1 76 ? 0.245 -30.917 -39.153 1.00 56.19 76 ALA A CA 1
ATOM 542 C C . ALA A 1 76 ? 0.853 -31.869 -40.203 1.00 56.19 76 ALA A C 1
ATOM 544 O O . ALA A 1 76 ? 0.242 -32.874 -40.559 1.00 56.19 76 ALA A O 1
ATOM 545 N N . ARG A 1 77 ? 2.097 -31.619 -40.641 1.00 61.97 77 ARG A N 1
ATOM 546 C CA . ARG A 1 77 ? 2.818 -32.482 -41.597 1.00 61.97 77 ARG A CA 1
ATOM 547 C C . ARG A 1 77 ? 3.156 -33.875 -41.045 1.00 61.97 77 ARG A C 1
ATOM 549 O O . ARG A 1 77 ? 3.328 -34.803 -41.830 1.00 61.97 77 ARG A O 1
ATOM 556 N N . HIS A 1 78 ? 3.242 -34.026 -39.725 1.00 65.69 78 HIS A N 1
ATOM 557 C CA . HIS A 1 78 ? 3.468 -35.303 -39.040 1.00 65.69 78 HIS A CA 1
ATOM 558 C C . HIS A 1 78 ? 2.192 -35.903 -38.417 1.00 65.69 78 HIS A C 1
ATOM 560 O O . HIS A 1 78 ? 2.274 -36.912 -37.721 1.00 65.69 78 HIS A O 1
ATOM 566 N N . ASN A 1 79 ? 1.018 -35.321 -38.696 1.00 66.25 79 ASN A N 1
ATOM 567 C CA . ASN A 1 79 ? -0.288 -35.739 -38.176 1.00 66.25 79 ASN A CA 1
ATOM 568 C C . ASN A 1 79 ? -0.382 -35.746 -36.629 1.00 66.25 79 ASN A C 1
ATOM 570 O O . ASN A 1 79 ? -1.140 -36.516 -36.039 1.00 66.25 79 ASN A O 1
ATOM 574 N N . VAL A 1 80 ? 0.402 -34.885 -35.969 1.00 70.06 80 VAL A N 1
ATOM 575 C CA . VAL A 1 80 ? 0.434 -34.702 -34.509 1.00 70.06 80 VAL A CA 1
ATOM 576 C C . VAL A 1 80 ? -0.527 -33.574 -34.129 1.00 70.06 80 VAL A C 1
ATOM 578 O O . VAL A 1 80 ? -0.481 -32.495 -34.721 1.00 70.06 80 VAL A O 1
ATOM 581 N N . SER A 1 81 ? -1.392 -33.791 -33.132 1.00 61.44 81 SER A N 1
ATOM 582 C CA . SER A 1 81 ? -2.290 -32.739 -32.636 1.00 61.44 81 SER A CA 1
ATOM 583 C C . SER A 1 81 ? -1.513 -31.607 -31.951 1.00 61.44 81 SER A C 1
ATOM 585 O O . SER A 1 81 ? -0.411 -31.808 -31.438 1.00 61.44 81 SER A O 1
ATOM 587 N N . VAL A 1 82 ? -2.103 -30.408 -31.886 1.00 53.91 82 VAL A N 1
ATOM 588 C CA . VAL A 1 82 ? -1.500 -29.255 -31.184 1.00 53.91 82 VAL A CA 1
ATOM 589 C C . VAL A 1 82 ? -1.231 -29.582 -29.706 1.00 53.91 82 VAL A C 1
ATOM 591 O O . VAL A 1 82 ? -0.195 -29.212 -29.163 1.00 53.91 82 VAL A O 1
ATOM 594 N N . GLU A 1 83 ? -2.115 -30.353 -29.077 1.00 48.66 83 GLU A N 1
ATOM 595 C CA . GLU A 1 83 ? -1.954 -30.861 -27.711 1.00 48.66 83 GLU A CA 1
ATOM 596 C C . GLU A 1 83 ? -0.790 -31.864 -27.590 1.00 48.66 83 GLU A C 1
ATOM 598 O O . GLU A 1 83 ? 0.021 -31.769 -26.668 1.00 48.66 83 GLU A O 1
ATOM 603 N N . GLY A 1 84 ? -0.626 -32.767 -28.566 1.00 51.72 84 GLY A N 1
ATOM 604 C CA . GLY A 1 84 ? 0.520 -33.678 -28.642 1.00 51.72 84 GLY A CA 1
ATOM 605 C C . GLY A 1 84 ? 1.854 -32.944 -28.815 1.00 51.72 84 GLY A C 1
ATOM 606 O O . GLY A 1 84 ? 2.831 -33.276 -28.144 1.00 51.72 84 GLY A O 1
ATOM 607 N N . LEU A 1 85 ? 1.887 -31.894 -29.644 1.00 63.78 85 LEU A N 1
ATOM 608 C CA . LEU A 1 85 ? 3.045 -31.006 -29.795 1.00 63.78 85 LEU A CA 1
ATOM 609 C C . LEU A 1 85 ? 3.401 -30.318 -28.463 1.00 63.78 85 LEU A C 1
ATOM 611 O O . LEU A 1 85 ? 4.574 -30.270 -28.092 1.00 63.78 85 LEU A O 1
ATOM 615 N N . LEU A 1 86 ? 2.407 -29.831 -27.715 1.00 59.72 86 LEU A N 1
ATOM 616 C CA . LEU A 1 86 ? 2.621 -29.210 -26.403 1.00 59.72 86 LEU A CA 1
ATOM 617 C C . LEU A 1 86 ? 3.090 -30.222 -25.341 1.00 59.72 86 LEU A C 1
ATOM 619 O O . LEU A 1 86 ? 3.940 -29.879 -24.513 1.00 59.72 86 LEU A O 1
ATOM 623 N N . MET A 1 87 ? 2.633 -31.479 -25.386 1.00 58.59 87 MET A N 1
ATOM 624 C CA . MET A 1 87 ? 3.186 -32.553 -24.546 1.00 58.59 87 MET A CA 1
ATOM 625 C C . MET A 1 87 ? 4.649 -32.880 -24.888 1.00 58.59 87 MET A C 1
ATOM 627 O O . MET A 1 87 ? 5.461 -33.038 -23.978 1.00 58.59 87 MET A O 1
ATOM 631 N N . VAL A 1 88 ? 5.020 -32.917 -26.173 1.00 63.50 88 VAL A N 1
ATOM 632 C CA . VAL A 1 88 ? 6.419 -33.113 -26.607 1.00 63.50 88 VAL A CA 1
ATOM 633 C C . VAL A 1 88 ? 7.314 -31.969 -26.117 1.00 63.50 88 VAL A C 1
ATOM 635 O O . VAL A 1 88 ? 8.345 -32.211 -25.486 1.00 63.50 88 VAL A O 1
ATOM 638 N N . VAL A 1 89 ? 6.903 -30.715 -26.333 1.00 64.12 89 VAL A N 1
ATOM 639 C CA . VAL A 1 89 ? 7.678 -29.530 -25.925 1.00 64.12 89 VAL A CA 1
ATOM 640 C C . VAL A 1 89 ? 7.816 -29.444 -24.400 1.00 64.12 89 VAL A C 1
ATOM 642 O O . VAL A 1 89 ? 8.917 -29.220 -23.897 1.00 64.12 89 VAL A O 1
ATOM 645 N N . SER A 1 90 ? 6.744 -29.681 -23.639 1.00 58.56 90 SER A N 1
ATOM 646 C CA . SER A 1 90 ? 6.808 -29.679 -22.168 1.00 58.56 90 SER A CA 1
ATOM 647 C C . SER A 1 90 ? 7.624 -30.853 -21.604 1.00 58.56 90 SER A C 1
ATOM 649 O O . SER A 1 90 ? 8.357 -30.670 -20.628 1.00 58.56 90 SER A O 1
ATOM 651 N N . GLY A 1 91 ? 7.591 -32.025 -22.248 1.00 56.75 91 GLY A N 1
ATOM 652 C CA . GLY A 1 91 ? 8.473 -33.156 -21.947 1.00 56.75 91 GLY A CA 1
ATOM 653 C C . GLY A 1 91 ? 9.955 -32.818 -22.146 1.00 56.75 91 GLY A C 1
ATOM 654 O O . GLY A 1 91 ? 10.764 -33.048 -21.244 1.00 56.75 91 GLY A O 1
ATOM 655 N N . LEU A 1 92 ? 10.304 -32.194 -23.275 1.00 57.12 92 LEU A N 1
ATOM 656 C CA . LEU A 1 92 ? 11.664 -31.724 -23.571 1.00 57.12 92 LEU A CA 1
ATOM 657 C C . LEU A 1 92 ? 12.144 -30.664 -22.565 1.00 57.12 92 LEU A C 1
ATOM 659 O O . LEU A 1 92 ? 13.240 -30.790 -22.018 1.00 57.12 92 LEU A O 1
ATOM 663 N N . VAL A 1 93 ? 11.312 -29.667 -22.240 1.00 53.38 93 VAL A N 1
ATOM 664 C CA . VAL A 1 93 ? 11.627 -28.646 -21.219 1.00 53.38 93 VAL A CA 1
ATOM 665 C C . VAL A 1 93 ? 11.852 -29.281 -19.840 1.00 53.38 93 VAL A C 1
ATOM 667 O O . VAL A 1 93 ? 12.769 -28.883 -19.117 1.00 53.38 93 VAL A O 1
ATOM 670 N N . ARG A 1 94 ? 11.067 -30.303 -19.473 1.00 48.22 94 ARG A N 1
ATOM 671 C CA . ARG A 1 94 ? 11.243 -31.052 -18.218 1.00 48.22 94 ARG A CA 1
ATOM 672 C C . ARG A 1 94 ? 12.531 -31.879 -18.210 1.00 48.22 94 ARG A C 1
ATOM 674 O O . ARG A 1 94 ? 13.191 -31.941 -17.177 1.00 48.22 94 ARG A O 1
ATOM 681 N N . HIS A 1 95 ? 12.915 -32.462 -19.347 1.00 50.75 95 HIS A N 1
ATOM 682 C CA . HIS A 1 95 ? 14.170 -33.200 -19.497 1.00 50.75 95 HIS A CA 1
ATOM 683 C C . HIS A 1 95 ? 15.389 -32.273 -19.348 1.00 50.75 95 HIS A C 1
ATOM 685 O O . HIS A 1 95 ? 16.255 -32.545 -18.519 1.00 50.75 95 HIS A O 1
ATOM 691 N N . VAL A 1 96 ? 15.417 -31.123 -20.035 1.00 56.38 96 VAL A N 1
ATOM 692 C CA . VAL A 1 96 ? 16.515 -30.134 -19.932 1.00 56.38 96 VAL A CA 1
ATOM 693 C C . VAL A 1 96 ? 16.705 -29.604 -18.500 1.00 56.38 96 VAL A C 1
ATOM 695 O O . VAL A 1 96 ? 17.833 -29.336 -18.090 1.00 56.38 96 VAL A O 1
ATOM 698 N N . ARG A 1 97 ? 15.632 -29.513 -17.702 1.00 47.31 97 ARG A N 1
ATOM 699 C CA . ARG A 1 97 ? 15.691 -29.125 -16.278 1.00 47.31 97 ARG A CA 1
ATOM 700 C C . ARG A 1 97 ? 16.273 -30.199 -15.341 1.00 47.31 97 ARG A C 1
ATOM 702 O O . ARG A 1 97 ? 16.561 -29.876 -14.196 1.00 47.31 97 ARG A O 1
ATOM 709 N N . SER A 1 98 ? 16.449 -31.447 -15.791 1.00 45.38 98 SER A N 1
ATOM 710 C CA . SER A 1 98 ? 16.857 -32.589 -14.943 1.00 45.38 98 SER A CA 1
ATOM 711 C C . SER A 1 98 ? 18.372 -32.853 -14.851 1.00 45.38 98 SER A C 1
ATOM 713 O O . SER A 1 98 ? 18.786 -33.818 -14.216 1.00 45.38 98 SER A O 1
ATOM 715 N N . GLY A 1 99 ? 19.216 -31.991 -15.433 1.00 40.25 99 GLY A N 1
ATOM 716 C CA . GLY A 1 99 ? 20.642 -31.879 -15.074 1.00 40.25 99 GLY A CA 1
ATOM 717 C C . GLY A 1 99 ? 21.610 -32.968 -15.570 1.00 40.25 99 GLY A C 1
ATOM 718 O O . GLY A 1 99 ? 22.804 -32.873 -15.293 1.00 40.25 99 GLY A O 1
ATOM 719 N N . VAL A 1 100 ? 21.153 -33.979 -16.314 1.00 35.97 100 VAL A N 1
ATOM 720 C CA . VAL A 1 100 ? 22.038 -35.008 -16.901 1.00 35.97 100 VAL A CA 1
ATOM 721 C C . VAL A 1 100 ? 22.900 -34.415 -18.035 1.00 35.97 100 VAL A C 1
ATOM 723 O O . VAL A 1 100 ? 22.489 -33.465 -18.704 1.00 35.97 100 VAL A O 1
ATOM 726 N N . ARG A 1 101 ? 24.116 -34.959 -18.237 1.00 39.84 101 ARG A N 1
ATOM 727 C CA . ARG A 1 101 ? 25.110 -34.505 -19.237 1.00 39.84 101 ARG A CA 1
ATOM 728 C C . ARG A 1 101 ? 24.480 -34.192 -20.602 1.00 39.84 101 ARG A C 1
ATOM 730 O O . ARG A 1 101 ? 23.788 -35.026 -21.182 1.00 39.84 101 ARG A O 1
ATOM 737 N N . ARG A 1 102 ? 24.800 -33.009 -21.135 1.00 40.69 102 ARG A N 1
ATOM 738 C CA . ARG A 1 102 ? 24.404 -32.579 -22.484 1.00 40.69 102 ARG A CA 1
ATOM 739 C C . ARG A 1 102 ? 25.115 -33.420 -23.563 1.00 40.69 102 ARG A C 1
ATOM 741 O O . ARG A 1 102 ? 26.287 -33.742 -23.363 1.00 40.69 102 ARG A O 1
ATOM 748 N N . PRO A 1 103 ? 24.460 -33.721 -24.700 1.00 42.06 103 PRO A N 1
ATOM 749 C CA . PRO A 1 103 ? 25.154 -34.118 -25.927 1.00 42.06 103 PRO A CA 1
ATOM 750 C C . PRO A 1 103 ? 25.992 -32.953 -26.481 1.00 42.06 103 PRO A C 1
ATOM 752 O O . PRO A 1 103 ? 25.736 -31.791 -26.150 1.00 42.06 103 PRO A O 1
ATOM 755 N N . ASP A 1 104 ? 26.972 -33.256 -27.334 1.00 39.53 104 ASP A N 1
ATOM 756 C CA . ASP A 1 104 ? 27.845 -32.242 -27.930 1.00 39.53 104 ASP A CA 1
ATOM 757 C C . ASP A 1 104 ? 27.081 -31.369 -28.946 1.00 39.53 104 ASP A C 1
ATOM 759 O O . ASP A 1 104 ? 26.372 -31.859 -29.834 1.00 39.53 104 ASP A O 1
ATOM 763 N N . ALA A 1 105 ? 27.234 -30.050 -28.820 1.00 45.44 105 ALA A N 1
ATOM 764 C CA . ALA A 1 105 ? 26.640 -29.081 -29.732 1.00 45.44 105 ALA A CA 1
ATOM 765 C C . ALA A 1 105 ? 27.195 -29.216 -31.162 1.00 45.44 105 ALA A C 1
ATOM 767 O O . ALA A 1 105 ? 26.460 -28.980 -32.122 1.00 45.44 105 ALA A O 1
ATOM 768 N N . HIS A 1 106 ? 28.454 -29.637 -31.322 1.00 40.81 106 HIS A N 1
ATOM 769 C CA . HIS A 1 106 ? 29.106 -29.743 -32.627 1.00 40.81 106 HIS A CA 1
ATOM 770 C C . HIS A 1 106 ? 28.593 -30.945 -33.448 1.00 40.81 106 HIS A C 1
ATOM 772 O O . HIS A 1 106 ? 28.489 -30.870 -34.680 1.00 40.81 106 HIS A O 1
ATOM 778 N N . GLU A 1 107 ? 28.195 -32.039 -32.790 1.00 40.19 107 GLU A N 1
ATOM 779 C CA . GLU A 1 107 ? 27.519 -33.175 -33.438 1.00 40.19 107 GLU A CA 1
ATOM 780 C C . GLU A 1 107 ? 26.074 -32.833 -33.825 1.00 40.19 107 GLU A C 1
ATOM 782 O O . GLU A 1 107 ? 25.622 -33.173 -34.922 1.00 40.19 107 GLU A O 1
ATOM 787 N N . LEU A 1 108 ? 25.349 -32.115 -32.961 1.00 43.56 108 LEU A N 1
ATOM 788 C CA . LEU A 1 108 ? 23.969 -31.701 -33.230 1.00 43.56 108 LEU A CA 1
ATOM 789 C C . LEU A 1 108 ? 23.878 -30.673 -34.364 1.00 43.56 108 LEU A C 1
ATOM 791 O O . LEU A 1 108 ? 23.061 -30.849 -35.271 1.00 43.56 108 LEU A O 1
ATOM 795 N N . ALA A 1 109 ? 24.740 -29.653 -34.365 1.00 41.00 109 ALA A N 1
ATOM 796 C CA . ALA A 1 109 ? 24.797 -28.658 -35.435 1.00 41.00 109 ALA A CA 1
ATOM 797 C C . ALA A 1 109 ? 25.148 -29.305 -36.785 1.00 41.00 109 ALA A C 1
ATOM 799 O O . ALA A 1 109 ? 24.432 -29.124 -37.769 1.00 41.00 109 ALA A O 1
ATOM 800 N N . SER A 1 110 ? 26.194 -30.138 -36.830 1.00 40.66 110 SER A N 1
ATOM 801 C CA . SER A 1 110 ? 26.596 -30.813 -38.072 1.00 40.66 110 SER A CA 1
ATOM 802 C C . SER A 1 110 ? 25.570 -31.843 -38.570 1.00 40.66 110 SER A C 1
ATOM 804 O O . SER A 1 110 ? 25.444 -32.030 -39.781 1.00 40.66 110 SER A O 1
ATOM 806 N N . SER A 1 111 ? 24.781 -32.453 -37.678 1.00 39.59 111 SER A N 1
ATOM 807 C CA . SER A 1 111 ? 23.641 -33.306 -38.050 1.00 39.59 111 SER A CA 1
ATOM 808 C C . SER A 1 111 ? 22.470 -32.501 -38.629 1.00 39.59 111 SER A C 1
ATOM 810 O O . SER A 1 111 ? 21.873 -32.918 -39.623 1.00 39.59 111 SER A O 1
ATOM 812 N N . ALA A 1 112 ? 22.160 -31.335 -38.052 1.00 41.69 112 ALA A N 1
ATOM 813 C CA . ALA A 1 112 ? 21.114 -30.444 -38.555 1.00 41.69 112 ALA A CA 1
ATOM 814 C C . ALA A 1 112 ? 21.456 -29.895 -39.951 1.00 41.69 112 ALA A C 1
ATOM 816 O O . ALA A 1 112 ? 20.610 -29.939 -40.844 1.00 41.69 112 ALA A O 1
ATOM 817 N N . SER A 1 113 ? 22.705 -29.470 -40.177 1.00 42.38 113 SER A N 1
ATOM 818 C CA . SER A 1 113 ? 23.161 -28.977 -41.485 1.00 42.38 113 SER A CA 1
ATOM 819 C C . SER A 1 113 ? 23.047 -30.031 -42.593 1.00 42.38 113 SER A C 1
ATOM 821 O O . SER A 1 113 ? 22.611 -29.708 -43.696 1.00 42.38 113 SER A O 1
ATOM 823 N N . ARG A 1 114 ? 23.364 -31.305 -42.307 1.00 40.50 114 ARG A N 1
ATOM 824 C CA . ARG A 1 114 ? 23.202 -32.408 -43.278 1.00 40.50 114 ARG A CA 1
ATOM 825 C C . ARG A 1 114 ? 21.728 -32.645 -43.629 1.00 40.50 114 ARG A C 1
ATOM 827 O O . ARG A 1 114 ? 21.387 -32.705 -44.804 1.00 40.50 114 ARG A O 1
ATOM 834 N N . LEU A 1 115 ? 20.847 -32.690 -42.625 1.00 40.06 115 LEU A N 1
ATOM 835 C CA . LEU A 1 115 ? 19.402 -32.889 -42.825 1.00 40.06 115 LEU A CA 1
ATOM 836 C C . LEU A 1 115 ? 18.693 -31.701 -43.503 1.00 40.06 115 LEU A C 1
ATOM 838 O O . LEU A 1 115 ? 17.625 -31.888 -44.089 1.00 40.06 115 LEU A O 1
ATOM 842 N N . MET A 1 116 ? 19.266 -30.496 -43.434 1.00 38.38 116 MET A N 1
ATOM 843 C CA . MET A 1 116 ? 18.801 -29.329 -44.193 1.00 38.38 116 MET A CA 1
ATOM 844 C C . MET A 1 116 ? 19.281 -29.353 -45.653 1.00 38.38 116 MET A C 1
ATOM 846 O O . MET A 1 116 ? 18.522 -28.973 -46.541 1.00 38.38 116 MET A O 1
ATOM 850 N N . ALA A 1 117 ? 20.499 -29.837 -45.919 1.00 35.56 117 ALA A N 1
ATOM 851 C CA . ALA A 1 117 ? 21.062 -29.905 -47.271 1.00 35.56 117 ALA A CA 1
ATOM 852 C C . ALA A 1 117 ? 20.355 -30.925 -48.192 1.00 35.56 117 ALA A C 1
ATOM 854 O O . ALA A 1 117 ? 20.287 -30.714 -49.400 1.00 35.56 117 ALA A O 1
ATOM 855 N N . GLU A 1 118 ? 19.787 -32.007 -47.648 1.00 34.22 118 GLU A N 1
ATOM 856 C CA . GLU A 1 118 ? 19.138 -33.081 -48.427 1.00 34.22 118 GLU A CA 1
ATOM 857 C C . GLU A 1 118 ? 17.701 -32.775 -48.914 1.00 34.22 118 GLU A C 1
ATOM 859 O O . GLU A 1 118 ? 16.993 -33.679 -49.365 1.00 34.22 118 GLU A O 1
ATOM 864 N N . ARG A 1 119 ? 17.217 -31.526 -48.834 1.00 32.50 119 ARG A N 1
ATOM 865 C CA . ARG A 1 119 ? 15.834 -31.175 -49.224 1.00 32.50 119 ARG A CA 1
ATOM 866 C C . ARG A 1 119 ? 15.751 -30.085 -50.288 1.00 32.50 119 ARG A C 1
ATOM 868 O O . ARG A 1 119 ? 15.471 -28.924 -50.000 1.00 32.50 119 ARG A O 1
ATOM 875 N N . THR A 1 120 ? 15.874 -30.508 -51.545 1.00 32.69 120 THR A N 1
ATOM 876 C CA . THR A 1 120 ? 15.361 -29.754 -52.697 1.00 32.69 120 THR A CA 1
ATOM 877 C C . THR A 1 120 ? 13.846 -29.532 -52.598 1.00 32.69 120 THR A C 1
ATOM 879 O O . THR A 1 120 ? 13.110 -30.273 -51.940 1.00 32.69 120 THR A O 1
ATOM 882 N N . THR A 1 121 ? 13.372 -28.458 -53.226 1.00 34.97 121 THR A N 1
ATOM 883 C CA . THR A 1 121 ? 12.006 -27.945 -53.082 1.00 34.97 121 THR A CA 1
ATOM 884 C C . THR A 1 121 ? 10.960 -28.788 -53.830 1.00 34.97 121 THR A C 1
ATOM 886 O O . THR A 1 121 ? 11.084 -28.988 -55.038 1.00 34.97 121 THR A O 1
ATOM 889 N N . PRO A 1 122 ? 9.874 -29.238 -53.169 1.00 39.09 122 PRO A N 1
ATOM 890 C CA . PRO A 1 122 ? 8.703 -29.759 -53.865 1.00 39.09 122 PRO A CA 1
ATOM 891 C C . PRO A 1 122 ? 7.862 -28.599 -54.420 1.00 39.09 122 PRO A C 1
ATOM 893 O O . PRO A 1 122 ? 7.546 -27.649 -53.703 1.00 39.09 122 PRO A O 1
ATOM 896 N N . THR A 1 123 ? 7.471 -28.683 -55.691 1.00 41.59 123 THR A N 1
ATOM 897 C CA . THR A 1 123 ? 6.602 -27.697 -56.353 1.00 41.59 123 THR A CA 1
ATOM 898 C C . THR A 1 123 ? 5.208 -27.632 -55.706 1.00 41.59 123 THR A C 1
ATOM 900 O O . THR A 1 123 ? 4.656 -28.675 -55.340 1.00 41.59 123 THR A O 1
ATOM 903 N N . PRO A 1 124 ? 4.593 -26.437 -55.576 1.00 42.88 124 PRO A N 1
ATOM 904 C CA . PRO A 1 124 ? 3.267 -26.300 -54.981 1.00 42.88 124 PRO A CA 1
ATOM 905 C C . PRO A 1 124 ? 2.191 -26.971 -55.845 1.00 42.88 124 PRO A C 1
ATOM 907 O O . PRO A 1 124 ? 2.135 -26.799 -57.065 1.00 42.88 124 PRO A O 1
ATOM 910 N N . GLY A 1 125 ? 1.315 -27.744 -55.198 1.00 51.22 125 GLY A N 1
ATOM 911 C CA . GLY A 1 125 ? 0.225 -28.457 -55.865 1.00 51.22 125 GLY A CA 1
ATOM 912 C C . GLY A 1 125 ? -0.848 -27.525 -56.438 1.00 51.22 125 GLY A C 1
ATOM 913 O O . GLY A 1 125 ? -1.017 -26.392 -55.991 1.00 51.22 125 GLY A O 1
ATOM 914 N N . ARG A 1 126 ? -1.636 -28.035 -57.397 1.00 50.00 126 ARG A N 1
ATOM 915 C CA . ARG A 1 126 ? -2.642 -27.270 -58.171 1.00 50.00 126 ARG A CA 1
ATOM 916 C C . ARG A 1 126 ? -3.645 -26.459 -57.334 1.00 50.00 126 ARG A C 1
ATOM 918 O O . ARG A 1 126 ? -4.148 -25.460 -57.831 1.00 50.00 126 ARG A O 1
ATOM 925 N N . VAL A 1 127 ? -3.929 -26.869 -56.095 1.00 49.03 127 VAL A N 1
ATOM 926 C CA . VAL A 1 127 ? -4.823 -26.138 -55.175 1.00 49.03 127 VAL A CA 1
ATOM 927 C C . VAL A 1 127 ? -4.149 -24.883 -54.603 1.00 49.03 127 VAL A C 1
ATOM 929 O O . VAL A 1 127 ? -4.806 -23.855 -54.502 1.00 49.03 127 VAL A O 1
ATOM 932 N N . GLY A 1 128 ? -2.842 -24.922 -54.311 1.00 48.47 128 GLY A N 1
ATOM 933 C CA . GLY A 1 128 ? -2.082 -23.743 -53.872 1.00 48.47 128 GLY A CA 1
ATOM 934 C C . GLY A 1 128 ? -2.059 -22.665 -54.953 1.00 48.47 128 GLY A C 1
ATOM 935 O O . GLY A 1 128 ? -2.517 -21.556 -54.716 1.00 48.47 128 GLY A O 1
ATOM 936 N N . GLN A 1 129 ? -1.710 -23.050 -56.186 1.00 55.28 129 GLN A N 1
ATOM 937 C CA . GLN A 1 129 ? -1.742 -22.152 -57.351 1.00 55.28 129 GLN A CA 1
ATOM 938 C C . GLN A 1 129 ? -3.146 -21.631 -57.713 1.00 55.28 129 GLN A C 1
ATOM 940 O O . GLN A 1 129 ? -3.271 -20.675 -58.478 1.00 55.28 129 GLN A O 1
ATOM 945 N N . ALA A 1 130 ? -4.214 -22.285 -57.247 1.00 52.72 130 ALA A N 1
ATOM 946 C CA . ALA A 1 130 ? -5.574 -21.773 -57.386 1.00 52.72 130 ALA A CA 1
ATOM 947 C C . ALA A 1 130 ? -5.897 -20.752 -56.284 1.00 52.72 130 ALA A C 1
ATOM 949 O O . ALA A 1 130 ? -6.545 -19.748 -56.566 1.00 52.72 130 ALA A O 1
ATOM 950 N N . LEU A 1 131 ? -5.415 -20.984 -55.059 1.00 55.06 131 LEU A N 1
ATOM 951 C CA . LEU A 1 131 ? -5.601 -20.082 -53.926 1.00 55.06 131 LEU A CA 1
ATOM 952 C C . LEU A 1 131 ? -4.801 -18.782 -54.097 1.00 55.06 131 LEU A C 1
ATOM 954 O O . LEU A 1 131 ? -5.378 -17.711 -53.950 1.00 55.06 131 LEU A O 1
ATOM 958 N N . GLU A 1 132 ? -3.529 -18.874 -54.503 1.00 55.47 132 GLU A N 1
ATOM 959 C CA . GLU A 1 132 ? -2.667 -17.722 -54.819 1.00 55.47 132 GLU A CA 1
ATOM 960 C C . GLU A 1 132 ? -3.312 -16.842 -55.899 1.00 55.47 132 GLU A C 1
ATOM 962 O O . GLU A 1 132 ? -3.554 -15.666 -55.662 1.00 55.47 132 GLU A O 1
ATOM 967 N N . ARG A 1 133 ? -3.753 -17.421 -57.029 1.00 59.94 133 ARG A N 1
ATOM 968 C CA . ARG A 1 133 ? -4.440 -16.657 -58.091 1.00 59.94 133 ARG A CA 1
ATOM 969 C C . ARG A 1 133 ? -5.736 -15.983 -57.637 1.00 59.94 133 ARG A C 1
ATOM 971 O O . ARG A 1 133 ? -6.068 -14.926 -58.160 1.00 59.94 133 ARG A O 1
ATOM 978 N N . VAL A 1 134 ? -6.488 -16.578 -56.709 1.00 60.47 134 VAL A N 1
ATOM 979 C CA . VAL A 1 134 ? -7.679 -15.926 -56.132 1.00 60.47 134 VAL A CA 1
ATOM 980 C C . VAL A 1 134 ? -7.266 -14.782 -55.204 1.00 60.47 134 VAL A C 1
ATOM 982 O O . VAL A 1 134 ? -7.885 -13.722 -55.237 1.00 60.47 134 VAL A O 1
ATOM 985 N N . GLN A 1 135 ? -6.211 -14.971 -54.413 1.00 62.12 135 GLN A N 1
ATOM 986 C CA . GLN A 1 135 ? -5.691 -13.971 -53.486 1.00 62.12 135 GLN A CA 1
ATOM 987 C C . GLN A 1 135 ? -5.093 -12.758 -54.222 1.00 62.12 135 GLN A C 1
ATOM 989 O O . GLN A 1 135 ? -5.409 -11.626 -53.859 1.00 62.12 135 GLN A O 1
ATOM 994 N N . ASP A 1 136 ? -4.336 -12.982 -55.298 1.00 61.59 136 ASP A N 1
ATOM 995 C CA . ASP A 1 136 ? -3.780 -11.934 -56.162 1.00 61.59 136 ASP A CA 1
ATOM 996 C C . ASP A 1 136 ? -4.887 -11.137 -56.871 1.00 61.59 136 ASP A C 1
ATOM 998 O O . ASP A 1 136 ? -4.903 -9.910 -56.819 1.00 61.59 136 ASP A O 1
ATOM 1002 N N . VAL A 1 137 ? -5.871 -11.817 -57.478 1.00 61.94 137 VAL A N 1
ATOM 1003 C CA . VAL A 1 137 ? -6.993 -11.157 -58.178 1.00 61.94 137 VAL A CA 1
ATOM 1004 C C . VAL A 1 137 ? -7.861 -10.328 -57.223 1.00 61.94 137 VAL A C 1
ATOM 1006 O O . VAL A 1 137 ? -8.345 -9.263 -57.607 1.00 61.94 137 VAL A O 1
ATOM 1009 N N . VAL A 1 138 ? -8.038 -10.770 -55.973 1.00 55.06 138 VAL A N 1
ATOM 1010 C CA . VAL A 1 138 ? -8.734 -9.980 -54.943 1.00 55.06 138 VAL A CA 1
ATOM 1011 C C . VAL A 1 138 ? -7.878 -8.801 -54.464 1.00 55.06 138 VAL A C 1
ATOM 1013 O O . VAL A 1 138 ? -8.421 -7.719 -54.258 1.00 55.06 138 VAL A O 1
ATOM 1016 N N . ALA A 1 139 ? -6.559 -8.964 -54.323 1.00 58.44 139 ALA A N 1
ATOM 1017 C CA . ALA A 1 139 ? -5.658 -7.871 -53.948 1.00 58.44 139 ALA A CA 1
ATOM 1018 C C . ALA A 1 139 ? -5.562 -6.775 -55.028 1.00 58.44 139 ALA A C 1
ATOM 1020 O O . ALA A 1 139 ? -5.402 -5.602 -54.689 1.00 58.44 139 ALA A O 1
ATOM 1021 N N . GLU A 1 140 ? -5.695 -7.142 -56.304 1.00 61.41 140 GLU A N 1
ATOM 1022 C CA . GLU A 1 140 ? -5.679 -6.210 -57.434 1.00 61.41 140 GLU A CA 1
ATOM 1023 C C . GLU A 1 140 ? -7.008 -5.440 -57.569 1.00 61.41 140 GLU A C 1
ATOM 1025 O O . GLU A 1 140 ? -7.013 -4.208 -57.567 1.00 61.41 140 GLU A O 1
ATOM 1030 N N . GLU A 1 141 ? -8.162 -6.126 -57.581 1.00 57.19 141 GLU A N 1
ATOM 1031 C CA . GLU A 1 141 ? -9.484 -5.466 -57.679 1.00 57.19 141 GLU A CA 1
ATOM 1032 C C . GLU A 1 141 ? -9.853 -4.662 -56.405 1.00 57.19 141 GLU A C 1
ATOM 1034 O O . GLU A 1 141 ? -10.725 -3.796 -56.464 1.00 57.19 141 GLU A O 1
ATOM 1039 N N . LEU A 1 142 ? -9.179 -4.881 -55.263 1.00 56.34 142 LEU A N 1
ATOM 1040 C CA . LEU A 1 142 ? -9.279 -4.009 -54.075 1.00 56.34 142 LEU A CA 1
ATOM 1041 C C . LEU A 1 142 ? -8.489 -2.692 -54.203 1.00 56.34 142 LEU A C 1
ATOM 1043 O O . LEU A 1 142 ? -8.738 -1.768 -53.430 1.00 56.34 142 LEU A O 1
ATOM 1047 N N . ARG A 1 143 ? -7.559 -2.590 -55.161 1.00 60.41 143 ARG A N 1
ATOM 1048 C CA . ARG A 1 143 ? -6.794 -1.366 -55.473 1.00 60.41 143 ARG A CA 1
ATOM 1049 C C . ARG A 1 143 ? -7.352 -0.604 -56.680 1.00 60.41 143 ARG A C 1
ATOM 1051 O O . ARG A 1 143 ? -6.987 0.547 -56.897 1.00 60.41 143 ARG A O 1
ATOM 1058 N N . ALA A 1 144 ? -8.227 -1.229 -57.468 1.00 59.94 144 ALA A N 1
ATOM 1059 C CA . ALA A 1 144 ? -8.801 -0.646 -58.675 1.00 59.94 144 ALA A CA 1
ATOM 1060 C C . ALA A 1 144 ? -9.960 0.323 -58.361 1.00 59.94 144 ALA A C 1
ATOM 1062 O O . ALA A 1 144 ? -11.099 -0.087 -58.116 1.00 59.94 144 ALA A O 1
ATOM 1063 N N . GLU A 1 145 ? -9.702 1.633 -58.423 1.00 50.25 145 GLU A N 1
ATOM 1064 C CA . GLU A 1 145 ? -10.743 2.657 -58.261 1.00 50.25 145 GLU A CA 1
ATOM 1065 C C . GLU A 1 145 ? -11.676 2.739 -59.482 1.00 50.25 145 GLU A C 1
ATOM 1067 O O . GLU A 1 145 ? -11.523 3.563 -60.382 1.00 50.25 145 GLU A O 1
ATOM 1072 N N . GLY A 1 146 ? -12.692 1.874 -59.507 1.00 65.81 146 GLY A N 1
ATOM 1073 C CA . GLY A 1 146 ? -13.732 1.882 -60.532 1.00 65.81 146 GLY A CA 1
ATOM 1074 C C . GLY A 1 146 ? -15.085 1.375 -60.035 1.00 65.81 146 GLY A C 1
ATOM 1075 O O . GLY A 1 146 ? -15.195 0.665 -59.035 1.00 65.81 146 GLY A O 1
ATOM 1076 N N . VAL A 1 147 ? -16.147 1.703 -60.776 1.00 65.38 147 VAL A N 1
ATOM 1077 C CA . VAL A 1 147 ? -17.511 1.220 -60.483 1.00 65.38 147 VAL A CA 1
ATOM 1078 C C . VAL A 1 147 ? -17.665 -0.269 -60.833 1.00 65.38 147 VAL A C 1
ATOM 1080 O O . VAL A 1 147 ? -18.354 -1.008 -60.132 1.00 65.38 147 VAL A O 1
ATOM 1083 N N . TRP A 1 148 ? -16.992 -0.737 -61.889 1.00 66.00 148 TRP A N 1
ATOM 1084 C CA . TRP A 1 148 ? -17.118 -2.109 -62.397 1.00 66.00 148 TRP A CA 1
ATOM 1085 C C . TRP A 1 148 ? -16.479 -3.191 -61.495 1.00 66.00 148 TRP A C 1
ATOM 1087 O O . TRP A 1 148 ? -17.146 -4.202 -61.252 1.00 66.00 148 TRP A O 1
ATOM 1097 N N . PRO A 1 149 ? -15.281 -2.977 -60.901 1.00 70.12 149 PRO A N 1
ATOM 1098 C CA . PRO A 1 149 ? -14.741 -3.841 -59.845 1.00 70.12 149 PRO A CA 1
ATOM 1099 C C . PRO A 1 149 ? -15.718 -4.043 -58.681 1.00 70.12 149 PRO A C 1
ATOM 1101 O O . PRO A 1 149 ? -15.958 -5.172 -58.261 1.00 70.12 149 PRO A O 1
ATOM 1104 N N . ARG A 1 150 ? -16.383 -2.975 -58.211 1.00 68.00 150 ARG A N 1
ATOM 1105 C CA . ARG A 1 150 ? -17.339 -3.042 -57.084 1.00 68.00 150 ARG A CA 1
ATOM 1106 C C . ARG A 1 150 ? -18.556 -3.926 -57.385 1.00 68.00 150 ARG A C 1
ATOM 1108 O O . ARG A 1 150 ? -19.001 -4.673 -56.510 1.00 68.00 150 ARG A O 1
ATOM 1115 N N . VAL A 1 151 ? -19.067 -3.899 -58.621 1.00 75.00 151 VAL A N 1
ATOM 1116 C CA . VAL A 1 151 ? -20.156 -4.793 -59.065 1.00 75.00 151 VAL A CA 1
ATOM 1117 C C . VAL A 1 151 ? -19.690 -6.253 -59.069 1.00 75.00 151 VAL A C 1
ATOM 1119 O O . VAL A 1 151 ? -20.389 -7.117 -58.538 1.00 75.00 151 VAL A O 1
ATOM 1122 N N . ARG A 1 152 ? -18.486 -6.538 -59.586 1.00 70.81 152 ARG A N 1
ATOM 1123 C CA . ARG A 1 152 ? -17.895 -7.889 -59.546 1.00 70.81 152 ARG A CA 1
ATOM 1124 C C . ARG A 1 152 ? -17.670 -8.388 -58.121 1.00 70.81 152 ARG A C 1
ATOM 1126 O O . ARG A 1 152 ? -18.023 -9.526 -57.824 1.00 70.81 152 ARG A O 1
ATOM 1133 N N . LEU A 1 153 ? -17.147 -7.536 -57.239 1.00 76.62 153 LEU A N 1
ATOM 1134 C CA . LEU A 1 153 ? -16.925 -7.858 -55.831 1.00 76.62 153 LEU A CA 1
ATOM 1135 C C . LEU A 1 153 ? -18.251 -8.205 -55.134 1.00 76.62 153 LEU A C 1
ATOM 1137 O O . LEU A 1 153 ? -18.335 -9.206 -54.428 1.00 76.62 153 LEU A O 1
ATOM 1141 N N . SER A 1 154 ? -19.313 -7.439 -55.405 1.00 74.38 154 SER A N 1
ATOM 1142 C CA . SER A 1 154 ? -20.660 -7.696 -54.870 1.00 74.38 154 SER A CA 1
ATOM 1143 C C . SER A 1 154 ? -21.235 -9.037 -55.346 1.00 74.38 154 SER A C 1
ATOM 1145 O O . SER A 1 154 ? -21.834 -9.763 -54.553 1.00 74.38 154 SER A O 1
ATOM 1147 N N . VAL A 1 155 ? -21.013 -9.413 -56.612 1.00 78.88 155 VAL A N 1
ATOM 1148 C CA . VAL A 1 155 ? -21.403 -10.734 -57.142 1.00 78.88 155 VAL A CA 1
ATOM 1149 C C . VAL A 1 155 ? -20.583 -11.861 -56.500 1.00 78.88 155 VAL A C 1
ATOM 1151 O O . VAL A 1 155 ? -21.151 -12.892 -56.142 1.00 78.88 155 VAL A O 1
ATOM 1154 N N . LEU A 1 156 ? -19.275 -11.664 -56.294 1.00 76.69 156 LEU A N 1
ATOM 1155 C CA . LEU A 1 156 ? -18.399 -12.642 -55.641 1.00 76.69 156 LEU A CA 1
ATOM 1156 C C . LEU A 1 156 ? -18.823 -12.896 -54.184 1.00 76.69 156 LEU A C 1
ATOM 1158 O O . LEU A 1 156 ? -19.022 -14.045 -53.791 1.00 76.69 156 LEU A O 1
ATOM 1162 N N . PHE A 1 157 ? -19.030 -11.834 -53.398 1.00 73.94 157 PHE A N 1
ATOM 1163 C CA . PHE A 1 157 ? -19.523 -11.949 -52.024 1.00 73.94 157 PHE A CA 1
ATOM 1164 C C . PHE A 1 157 ? -20.942 -12.529 -51.965 1.00 73.94 157 PHE A C 1
ATOM 1166 O O . PHE A 1 157 ? -21.205 -13.382 -51.119 1.00 73.94 157 PHE A O 1
ATOM 1173 N N . GLY A 1 158 ? -21.831 -12.161 -52.895 1.00 82.19 158 GLY A N 1
ATOM 1174 C CA . GLY A 1 158 ? -23.158 -12.770 -53.019 1.00 82.19 158 GLY A CA 1
ATOM 1175 C C . GLY A 1 158 ? -23.096 -14.286 -53.244 1.00 82.19 158 GLY A C 1
ATOM 1176 O O . GLY A 1 158 ? -23.807 -15.037 -52.576 1.00 82.19 158 GLY A O 1
ATOM 1177 N N . ALA A 1 159 ? -22.196 -14.756 -54.113 1.00 75.44 159 ALA A N 1
ATOM 1178 C CA . ALA A 1 159 ? -21.977 -16.183 -54.348 1.00 75.44 159 ALA A CA 1
ATOM 1179 C C . ALA A 1 159 ? -21.404 -16.910 -53.115 1.00 75.44 159 ALA A C 1
ATOM 1181 O O . ALA A 1 159 ? -21.841 -18.018 -52.801 1.00 75.44 159 ALA A O 1
ATOM 1182 N N . ILE A 1 160 ? -20.476 -16.286 -52.378 1.00 81.31 160 ILE A N 1
ATOM 1183 C CA . ILE A 1 160 ? -19.914 -16.838 -51.131 1.00 81.31 160 ILE A CA 1
ATOM 1184 C C . ILE A 1 160 ? -20.990 -16.940 -50.037 1.00 81.31 160 ILE A C 1
ATOM 1186 O O . ILE A 1 160 ? -21.083 -17.966 -49.363 1.00 81.31 160 ILE A O 1
ATOM 1190 N N . VAL A 1 161 ? -21.847 -15.925 -49.887 1.00 85.50 161 VAL A N 1
ATOM 1191 C CA . VAL A 1 161 ? -22.974 -15.948 -48.938 1.00 85.50 161 VAL A CA 1
ATOM 1192 C C . VAL A 1 161 ? -23.999 -17.022 -49.320 1.00 85.50 161 VAL A C 1
ATOM 1194 O O . VAL A 1 161 ? -24.472 -17.746 -48.444 1.00 85.50 161 VAL A O 1
ATOM 1197 N N . LEU A 1 162 ? -24.292 -17.204 -50.613 1.00 81.50 162 LEU A N 1
ATOM 1198 C CA . LEU A 1 162 ? -25.162 -18.285 -51.094 1.00 81.50 162 LEU A CA 1
ATOM 1199 C C . LEU A 1 162 ? -24.566 -19.679 -50.802 1.00 81.50 162 LEU A C 1
ATOM 1201 O O . LEU A 1 162 ? -25.289 -20.605 -50.421 1.00 81.50 162 LEU A O 1
ATOM 1205 N N . LEU A 1 163 ? -23.243 -19.827 -50.934 1.00 79.94 163 LEU A N 1
ATOM 1206 C CA . LEU A 1 163 ? -22.520 -21.060 -50.611 1.00 79.94 163 LEU A CA 1
ATOM 1207 C C . LEU A 1 163 ? -22.571 -21.370 -49.105 1.00 79.94 163 LEU A C 1
ATOM 1209 O O . LEU A 1 163 ? -22.883 -22.497 -48.724 1.00 79.94 163 LEU A O 1
ATOM 1213 N N . LEU A 1 164 ? -22.332 -20.377 -48.240 1.00 77.88 164 LEU A N 1
ATOM 1214 C CA . LEU A 1 164 ? -22.463 -20.549 -46.788 1.00 77.88 164 LEU A CA 1
ATOM 1215 C C . LEU A 1 164 ? -23.909 -20.860 -46.383 1.00 77.88 164 LEU A C 1
ATOM 1217 O O . LEU A 1 164 ? -24.130 -21.774 -45.593 1.00 77.88 164 LEU A O 1
ATOM 1221 N N . GLY A 1 165 ? -24.893 -20.156 -46.949 1.00 83.19 165 GLY A N 1
ATOM 1222 C CA . GLY A 1 165 ? -26.312 -20.383 -46.668 1.00 83.19 165 GLY A CA 1
ATOM 1223 C C . GLY A 1 165 ? -26.770 -21.793 -47.048 1.00 83.19 165 GLY A C 1
ATOM 1224 O O . GLY A 1 165 ? -27.413 -22.472 -46.249 1.00 83.19 165 GLY A O 1
ATOM 1225 N N . THR A 1 166 ? -26.380 -22.285 -48.227 1.00 75.69 166 THR A N 1
ATOM 1226 C CA . THR A 1 166 ? -26.694 -23.663 -48.650 1.00 75.69 166 THR A CA 1
ATOM 1227 C C . THR A 1 166 ? -25.973 -24.720 -47.809 1.00 75.69 166 THR A C 1
ATOM 1229 O O . THR A 1 166 ? -26.557 -25.767 -47.526 1.00 75.69 166 THR A O 1
ATOM 1232 N N . LEU A 1 167 ? -24.750 -24.452 -47.339 1.00 75.31 167 LEU A N 1
ATOM 1233 C CA . LEU A 1 167 ? -24.017 -25.348 -46.436 1.00 75.31 167 LEU A CA 1
ATOM 1234 C C . LEU A 1 167 ? -24.633 -25.366 -45.022 1.00 75.31 167 LEU A C 1
ATOM 1236 O O . LEU A 1 167 ? -24.776 -26.437 -44.434 1.00 75.31 167 LEU A O 1
ATOM 1240 N N . PHE A 1 168 ? -25.094 -24.219 -44.517 1.00 77.69 168 PHE A N 1
ATOM 1241 C CA . PHE A 1 168 ? -25.800 -24.091 -43.236 1.00 77.69 168 PHE A CA 1
ATOM 1242 C C . PHE A 1 168 ? -27.167 -24.795 -43.250 1.00 77.69 168 PHE A C 1
ATOM 1244 O O . PHE A 1 168 ? -27.460 -25.593 -42.360 1.00 77.69 168 PHE A O 1
ATOM 1251 N N . VAL A 1 169 ? -27.967 -24.601 -44.307 1.00 77.94 169 VAL A N 1
AT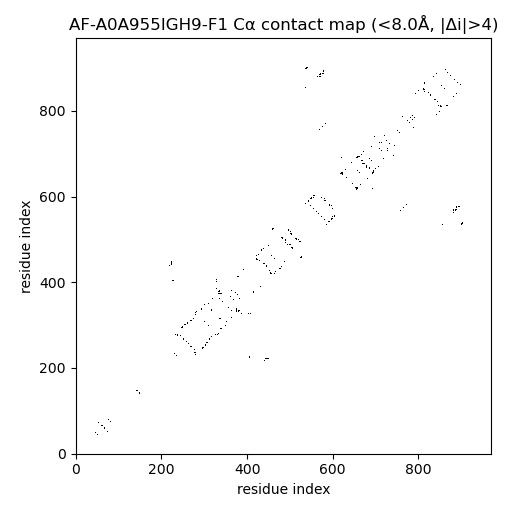OM 1252 C CA . VAL A 1 169 ? -29.223 -25.347 -44.521 1.00 77.94 169 VAL A CA 1
ATOM 1253 C C . VAL A 1 169 ? -28.959 -26.854 -44.597 1.00 77.94 169 VAL A C 1
ATOM 1255 O O . VAL A 1 169 ? -29.691 -27.639 -44.001 1.00 77.94 169 VAL A O 1
ATOM 1258 N N . ARG A 1 170 ? -27.878 -27.280 -45.262 1.00 67.75 170 ARG A N 1
ATOM 1259 C CA . ARG A 1 170 ? -27.488 -28.697 -45.328 1.00 67.75 170 ARG A CA 1
ATOM 1260 C C . ARG A 1 170 ? -27.071 -29.266 -43.968 1.00 67.75 170 ARG A C 1
ATOM 1262 O O . ARG A 1 170 ? -27.336 -30.436 -43.715 1.00 67.75 170 ARG A O 1
ATOM 1269 N N . MET A 1 171 ? -26.461 -28.461 -43.097 1.00 73.25 171 MET A N 1
ATOM 1270 C CA . MET A 1 171 ? -26.108 -28.857 -41.729 1.00 73.25 171 MET A CA 1
ATOM 1271 C C . MET A 1 171 ? -27.349 -29.003 -40.831 1.00 73.25 171 MET A C 1
ATOM 1273 O O . MET A 1 171 ? -27.419 -29.945 -40.047 1.00 73.25 171 MET A O 1
ATOM 1277 N N . LEU A 1 172 ? -28.351 -28.133 -40.996 1.00 71.44 172 LEU A N 1
ATOM 1278 C CA . LEU A 1 172 ? -29.646 -28.201 -40.298 1.00 71.44 172 LEU A CA 1
ATOM 1279 C C . LEU A 1 172 ? -30.538 -29.383 -40.725 1.00 71.44 172 LEU A C 1
ATOM 1281 O O . LEU A 1 172 ? -31.475 -29.725 -40.010 1.00 71.44 172 LEU A O 1
ATOM 1285 N N . LEU A 1 173 ? -30.260 -30.005 -41.875 1.00 71.44 173 LEU A N 1
ATOM 1286 C CA . LEU A 1 173 ? -31.034 -31.125 -42.428 1.00 71.44 173 LEU A CA 1
ATOM 1287 C C . LEU A 1 173 ? -30.424 -32.512 -42.137 1.00 71.44 173 LEU A C 1
ATOM 1289 O O . LEU A 1 173 ? -30.926 -33.515 -42.645 1.00 71.44 173 LEU A O 1
ATOM 1293 N N . LEU A 1 174 ? -29.362 -32.596 -41.326 1.00 56.59 174 LEU A N 1
ATOM 1294 C CA . LEU A 1 174 ? -28.810 -33.873 -40.859 1.00 56.59 174 LEU A CA 1
ATOM 1295 C C . LEU A 1 174 ? -29.465 -34.292 -39.524 1.00 56.59 174 LEU A C 1
ATOM 1297 O O . LEU A 1 174 ? -29.448 -33.507 -38.575 1.00 56.59 174 LEU A O 1
ATOM 1301 N N . PRO A 1 175 ? -30.017 -35.517 -39.403 1.00 46.12 175 PRO A N 1
ATOM 1302 C CA . PRO A 1 175 ? -30.614 -35.986 -38.153 1.00 46.12 175 PRO A CA 1
ATOM 1303 C C . PRO A 1 175 ? -29.542 -36.292 -37.085 1.00 46.12 175 PRO A C 1
ATOM 1305 O O . PRO A 1 175 ? -28.450 -36.753 -37.430 1.00 46.12 175 PRO A O 1
ATOM 1308 N N . PRO A 1 176 ? -29.834 -36.082 -35.787 1.00 45.00 176 PRO A N 1
ATOM 1309 C CA . PRO A 1 176 ? -28.870 -36.294 -34.709 1.00 45.00 176 PRO A CA 1
ATOM 1310 C C . PRO A 1 176 ? -28.619 -37.784 -34.420 1.00 45.00 176 PRO A C 1
ATOM 1312 O O . PRO A 1 176 ? -29.551 -38.579 -34.286 1.00 45.00 176 PRO A O 1
ATOM 1315 N N . SER A 1 177 ? -27.346 -38.152 -34.263 1.00 39.22 177 SER A N 1
ATOM 1316 C CA . SER A 1 177 ? -26.914 -39.510 -33.911 1.00 39.22 177 SER A CA 1
ATOM 1317 C C . SER A 1 177 ? -27.236 -39.867 -32.453 1.00 39.22 177 SER A C 1
ATOM 1319 O O . SER A 1 177 ? -26.901 -39.116 -31.538 1.00 39.22 177 SER A O 1
ATOM 1321 N N . LEU A 1 178 ? -27.824 -41.046 -32.227 1.00 42.34 178 LEU A N 1
ATOM 1322 C CA . LEU A 1 178 ? -28.111 -41.577 -30.886 1.00 42.34 178 LEU A CA 1
ATOM 1323 C C . LEU A 1 178 ? -26.848 -42.127 -30.183 1.00 42.34 178 LEU A C 1
ATOM 1325 O O . LEU A 1 178 ? -25.953 -42.647 -30.855 1.00 42.34 178 LEU A O 1
ATOM 1329 N N . PRO A 1 179 ? -26.775 -42.073 -28.836 1.00 48.19 179 PRO A N 1
ATOM 1330 C CA . PRO A 1 179 ? -25.682 -42.665 -28.064 1.00 48.19 179 PRO A CA 1
ATOM 1331 C C . PRO A 1 179 ? -25.759 -44.203 -28.022 1.00 48.19 179 PRO A C 1
ATOM 1333 O O . PRO A 1 179 ? -26.841 -44.788 -27.976 1.00 48.19 179 PRO A O 1
ATOM 1336 N N . GLY A 1 180 ? -24.597 -44.864 -28.015 1.00 41.19 180 GLY A N 1
ATOM 1337 C CA . GLY A 1 180 ? -24.483 -46.329 -27.987 1.00 41.19 180 GLY A CA 1
ATOM 1338 C C . GLY A 1 180 ? -24.561 -46.953 -26.577 1.00 41.19 180 GLY A C 1
ATOM 1339 O O . GLY A 1 180 ? -24.239 -46.284 -25.594 1.00 41.19 180 GLY A O 1
ATOM 1340 N N . PRO A 1 181 ? -24.958 -48.238 -26.457 1.00 48.75 181 PRO A N 1
ATOM 1341 C CA . PRO A 1 181 ? -25.164 -48.916 -25.173 1.00 48.75 181 PRO A CA 1
ATOM 1342 C C . PRO A 1 181 ? -23.862 -49.417 -24.500 1.00 48.75 181 PRO A C 1
ATOM 1344 O O . PRO A 1 181 ? -22.855 -49.638 -25.180 1.00 48.75 181 PRO A O 1
ATOM 1347 N N . PRO A 1 182 ? -23.877 -49.654 -23.170 1.00 48.62 182 PRO A N 1
ATOM 1348 C CA . PRO A 1 182 ? -22.723 -50.150 -22.412 1.00 48.62 182 PRO A CA 1
ATOM 1349 C C . PRO A 1 182 ? -22.403 -51.632 -22.688 1.00 48.62 182 PRO A C 1
ATOM 1351 O O . PRO A 1 182 ? -23.262 -52.404 -23.115 1.00 48.62 182 PRO A O 1
ATOM 1354 N N . ARG A 1 183 ? -21.162 -52.052 -22.389 1.00 34.25 183 ARG A N 1
ATOM 1355 C CA . ARG A 1 183 ? -20.702 -53.455 -22.471 1.00 34.25 183 ARG A CA 1
ATOM 1356 C C . ARG A 1 183 ? -20.513 -54.089 -21.077 1.00 34.25 183 ARG A C 1
ATOM 1358 O O . ARG A 1 183 ? -20.124 -53.372 -20.158 1.00 34.25 183 ARG A O 1
ATOM 1365 N N . PRO A 1 184 ? -20.776 -55.404 -20.916 1.00 41.34 184 PRO A N 1
ATOM 1366 C CA . PRO A 1 184 ? -20.723 -56.110 -19.630 1.00 41.34 184 PRO A CA 1
ATOM 1367 C C . PRO A 1 184 ? -19.322 -56.641 -19.254 1.00 41.34 184 PRO A C 1
ATOM 1369 O O . PRO A 1 184 ? -18.381 -56.576 -20.045 1.00 41.34 184 PRO A O 1
ATOM 1372 N N . SER A 1 185 ? -19.219 -57.195 -18.040 1.00 37.84 185 SER A N 1
ATOM 1373 C CA . SER A 1 185 ? -17.980 -57.632 -17.366 1.00 37.84 185 SER A CA 1
ATOM 1374 C C . SER A 1 185 ? -17.824 -59.166 -17.258 1.00 37.84 185 SER A C 1
ATOM 1376 O O . SER A 1 185 ? -18.773 -59.898 -17.523 1.00 37.84 185 SER A O 1
ATOM 1378 N N . ALA A 1 186 ? -16.670 -59.603 -16.712 1.00 30.39 186 ALA A N 1
ATOM 1379 C CA . ALA A 1 186 ? -16.310 -60.968 -16.255 1.00 30.39 186 ALA A CA 1
ATOM 1380 C C . ALA A 1 186 ? -15.881 -61.982 -17.354 1.00 30.39 186 ALA A C 1
ATOM 1382 O O . ALA A 1 186 ? -16.240 -61.787 -18.515 1.00 30.39 186 ALA A O 1
ATOM 1383 N N . PRO A 1 187 ? -15.122 -63.065 -17.025 1.00 41.25 187 PRO A N 1
ATOM 1384 C CA . PRO A 1 187 ? -14.705 -63.546 -15.694 1.00 41.25 187 PRO A CA 1
ATOM 1385 C C . PRO A 1 187 ? -13.169 -63.616 -15.451 1.00 41.25 187 PRO A C 1
ATOM 1387 O O . PRO A 1 187 ? -12.377 -63.020 -16.172 1.00 41.25 187 PRO A O 1
ATOM 1390 N N . LEU A 1 188 ? -12.777 -64.297 -14.364 1.00 33.78 188 LEU A N 1
ATOM 1391 C CA . LEU A 1 188 ? -11.439 -64.355 -13.744 1.00 33.78 188 LEU A CA 1
ATOM 1392 C C . LEU A 1 188 ? -10.629 -65.635 -14.066 1.00 33.78 188 LEU A C 1
ATOM 1394 O O . LEU A 1 188 ? -11.196 -66.635 -14.498 1.00 33.78 188 LEU A O 1
ATOM 1398 N N . ALA A 1 189 ? -9.355 -65.605 -13.630 1.00 28.25 189 ALA A N 1
ATOM 1399 C CA . ALA A 1 189 ? -8.472 -66.726 -13.244 1.00 28.25 189 ALA A CA 1
ATOM 1400 C C . ALA A 1 189 ? -7.592 -67.401 -14.331 1.00 28.25 189 ALA A C 1
ATOM 1402 O O . ALA A 1 189 ? -8.007 -67.515 -15.480 1.00 28.25 189 ALA A O 1
ATOM 1403 N N . PRO A 1 190 ? -6.433 -67.994 -13.950 1.00 38.78 190 PRO A N 1
ATOM 1404 C CA . PRO A 1 190 ? -5.511 -67.585 -12.874 1.00 38.78 190 PRO A CA 1
ATOM 1405 C C . PRO A 1 190 ? -4.023 -67.550 -13.300 1.00 38.78 190 PRO A C 1
ATOM 1407 O O . PRO A 1 190 ? -3.582 -68.294 -14.174 1.00 38.78 190 PRO A O 1
ATOM 1410 N N . GLU A 1 191 ? -3.209 -66.760 -12.597 1.00 28.73 191 GLU A N 1
ATOM 1411 C CA . GLU A 1 191 ? -1.745 -66.814 -12.724 1.00 28.73 191 GLU A CA 1
ATOM 1412 C C . GLU A 1 191 ? -1.146 -68.070 -12.058 1.00 28.73 191 GLU A C 1
ATOM 1414 O O . GLU A 1 191 ? -1.677 -68.599 -11.077 1.00 28.73 191 GLU A O 1
ATOM 1419 N N . ARG A 1 192 ? 0.025 -68.511 -12.541 1.00 26.53 192 ARG A N 1
ATOM 1420 C CA . ARG A 1 192 ? 0.938 -69.399 -11.802 1.00 26.53 192 ARG A CA 1
ATOM 1421 C C . ARG A 1 192 ? 2.342 -68.803 -11.777 1.00 26.53 192 ARG A C 1
ATOM 1423 O O . ARG A 1 192 ? 2.829 -68.290 -12.777 1.00 26.53 192 ARG A O 1
ATOM 1430 N N . SER A 1 193 ? 2.964 -68.864 -10.607 1.00 31.12 193 SER A N 1
ATOM 1431 C CA . SER A 1 193 ? 4.169 -68.108 -10.264 1.00 31.12 193 SER A CA 1
ATOM 1432 C C . SER A 1 193 ? 5.467 -68.746 -10.767 1.00 31.12 193 SER A C 1
ATOM 1434 O O . SER A 1 193 ? 5.633 -69.962 -10.702 1.00 31.12 193 SER A O 1
ATOM 1436 N N . SER A 1 194 ? 6.460 -67.908 -11.072 1.00 27.06 194 SER A N 1
ATOM 1437 C CA . SER A 1 194 ? 7.879 -68.268 -10.956 1.00 27.06 194 SER A CA 1
ATOM 1438 C C . SER A 1 194 ? 8.679 -67.063 -10.453 1.00 27.06 194 SER A C 1
ATOM 1440 O O . SER A 1 194 ? 8.976 -66.142 -11.211 1.00 27.06 194 SER A O 1
ATOM 1442 N N . SER A 1 195 ? 9.000 -67.048 -9.158 1.00 30.56 195 SER A N 1
ATOM 1443 C CA . SER A 1 195 ? 9.813 -65.995 -8.536 1.00 30.56 195 SER A CA 1
ATOM 1444 C C . SER A 1 195 ? 11.305 -66.297 -8.691 1.00 30.56 195 SER A C 1
ATOM 1446 O O . SER A 1 195 ? 11.732 -67.416 -8.418 1.00 30.56 195 SER A O 1
ATOM 1448 N N . ALA A 1 196 ? 12.108 -65.281 -9.009 1.00 28.58 196 ALA A N 1
ATOM 1449 C CA . ALA A 1 196 ? 13.569 -65.311 -8.908 1.00 28.58 196 ALA A CA 1
ATOM 1450 C C . ALA A 1 196 ? 14.039 -64.123 -8.050 1.00 28.58 196 ALA A C 1
ATOM 1452 O O . ALA A 1 196 ? 13.488 -63.029 -8.151 1.00 28.58 196 ALA A O 1
ATOM 1453 N N . ARG A 1 197 ? 15.004 -64.352 -7.150 1.00 28.70 197 ARG A N 1
ATOM 1454 C CA . ARG A 1 197 ? 15.332 -63.434 -6.044 1.00 28.70 197 ARG A CA 1
ATOM 1455 C C . ARG A 1 197 ? 16.832 -63.452 -5.747 1.00 28.70 197 ARG A C 1
ATOM 1457 O O . ARG A 1 197 ? 17.349 -64.476 -5.320 1.00 28.70 197 ARG A O 1
ATOM 1464 N N . VAL A 1 198 ? 17.496 -62.313 -5.917 1.00 27.86 198 VAL A N 1
ATOM 1465 C CA . VAL A 1 198 ? 18.889 -62.038 -5.504 1.00 27.86 198 VAL A CA 1
ATOM 1466 C C . VAL A 1 198 ? 18.996 -60.546 -5.114 1.00 27.86 198 VAL A C 1
ATOM 1468 O O . VAL A 1 198 ? 18.078 -59.790 -5.445 1.00 27.86 198 VAL A O 1
ATOM 1471 N N . PRO A 1 199 ? 19.977 -60.127 -4.289 1.00 34.06 199 PRO A N 1
ATOM 1472 C CA . PRO A 1 199 ? 19.682 -59.202 -3.190 1.00 34.06 199 PRO A CA 1
ATOM 1473 C C . PRO A 1 199 ? 20.230 -57.782 -3.382 1.00 34.06 199 PRO A C 1
ATOM 1475 O O . PRO A 1 199 ? 21.172 -57.555 -4.136 1.00 34.06 199 PRO A O 1
ATOM 1478 N N . GLY A 1 200 ? 19.673 -56.834 -2.624 1.00 27.88 200 GLY A N 1
ATOM 1479 C CA . GLY A 1 200 ? 20.243 -55.495 -2.471 1.00 27.88 200 GLY A CA 1
ATOM 1480 C C . GLY A 1 200 ? 21.352 -55.453 -1.414 1.00 27.88 200 GLY A C 1
ATOM 1481 O O . GLY A 1 200 ? 21.243 -56.101 -0.373 1.00 27.88 200 GLY A O 1
ATOM 1482 N N . LEU A 1 201 ? 22.388 -54.655 -1.675 1.00 30.03 201 LEU A N 1
ATOM 1483 C CA . LEU A 1 201 ? 23.338 -54.180 -0.665 1.00 30.03 201 LEU A CA 1
ATOM 1484 C C . LEU A 1 201 ? 22.830 -52.852 -0.073 1.00 30.03 201 LEU A C 1
ATOM 1486 O O . LEU A 1 201 ? 22.232 -52.063 -0.811 1.00 30.03 201 LEU A O 1
ATOM 1490 N N . PRO A 1 202 ? 23.049 -52.582 1.225 1.00 33.19 202 PRO A N 1
ATOM 1491 C CA . PRO A 1 202 ? 22.656 -51.320 1.834 1.00 33.19 202 PRO A CA 1
ATOM 1492 C C . PRO A 1 202 ? 23.620 -50.197 1.435 1.00 33.19 202 PRO A C 1
ATOM 1494 O O . PRO A 1 202 ? 24.837 -50.370 1.457 1.00 33.19 202 PRO A O 1
ATOM 1497 N N . ILE A 1 203 ? 23.066 -49.024 1.132 1.00 32.47 203 ILE A N 1
ATOM 1498 C CA . ILE A 1 203 ? 23.790 -47.752 1.155 1.00 32.47 203 ILE A CA 1
ATOM 1499 C C . ILE A 1 203 ? 23.052 -46.878 2.160 1.00 32.47 203 ILE A C 1
ATOM 1501 O O . ILE A 1 203 ? 21.912 -46.478 1.924 1.00 32.47 203 ILE A O 1
ATOM 1505 N N . GLU A 1 204 ? 23.686 -46.624 3.299 1.00 34.28 204 GLU A N 1
ATOM 1506 C CA . GLU A 1 204 ? 23.187 -45.648 4.260 1.00 34.28 204 GLU A CA 1
ATOM 1507 C C . GLU A 1 204 ? 23.321 -44.237 3.673 1.00 34.28 204 GLU A C 1
ATOM 1509 O O . GLU A 1 204 ? 24.252 -43.923 2.930 1.00 34.28 204 GLU A O 1
ATOM 1514 N N . SER A 1 205 ? 22.376 -43.364 3.997 1.00 32.06 205 SER A N 1
ATOM 1515 C CA . SER A 1 205 ? 22.484 -41.927 3.752 1.00 32.06 205 SER A CA 1
ATOM 1516 C C . SER A 1 205 ? 22.029 -41.207 5.018 1.00 32.06 205 SER A C 1
ATOM 1518 O O . SER A 1 205 ? 21.046 -41.638 5.626 1.00 32.06 205 SER A O 1
ATOM 1520 N N . PRO A 1 206 ? 22.759 -40.174 5.471 1.00 36.62 206 PRO A N 1
ATOM 1521 C CA . PRO A 1 206 ? 22.596 -39.643 6.816 1.00 36.62 206 PRO A CA 1
ATOM 1522 C C . PRO A 1 206 ? 21.239 -38.958 6.988 1.00 36.62 206 PRO A C 1
ATOM 1524 O O . PRO A 1 206 ? 20.825 -38.141 6.164 1.00 36.62 206 PRO A O 1
ATOM 1527 N N . ALA A 1 207 ? 20.563 -39.267 8.093 1.00 32.22 207 ALA A N 1
ATOM 1528 C CA . ALA A 1 207 ? 19.324 -38.604 8.462 1.00 32.22 207 ALA A CA 1
ATOM 1529 C C . ALA A 1 207 ? 19.610 -37.170 8.934 1.00 32.22 207 ALA A C 1
ATOM 1531 O O . ALA A 1 207 ? 20.170 -36.958 10.009 1.00 32.22 207 ALA A O 1
ATOM 1532 N N . GLY A 1 208 ? 19.177 -36.179 8.152 1.00 33.78 208 GLY A N 1
ATOM 1533 C CA . GLY A 1 208 ? 18.900 -34.851 8.698 1.00 33.78 208 GLY A CA 1
ATOM 1534 C C . GLY A 1 208 ? 17.702 -34.920 9.660 1.00 33.78 208 GLY A C 1
ATOM 1535 O O . GLY A 1 208 ? 16.844 -35.792 9.487 1.00 33.78 208 GLY A O 1
ATOM 1536 N N . PRO A 1 209 ? 17.612 -34.035 10.670 1.00 35.72 209 PRO A N 1
ATOM 1537 C CA . PRO A 1 209 ? 16.516 -34.063 11.632 1.00 35.72 209 PRO A CA 1
ATOM 1538 C C . PRO A 1 209 ? 15.175 -33.846 10.924 1.00 35.72 209 PRO A C 1
ATOM 1540 O O . PRO A 1 209 ? 14.948 -32.819 10.280 1.00 35.72 209 PRO A O 1
ATOM 1543 N N . ALA A 1 210 ? 14.276 -34.823 11.041 1.00 32.72 210 ALA A N 1
ATOM 1544 C CA . ALA A 1 210 ? 12.925 -34.704 10.515 1.00 32.72 210 ALA A CA 1
ATOM 1545 C C . ALA A 1 210 ? 12.181 -33.598 11.275 1.00 32.72 210 ALA A C 1
ATOM 1547 O O . ALA A 1 210 ? 12.075 -33.650 12.501 1.00 32.72 210 ALA A O 1
ATOM 1548 N N . ARG A 1 211 ? 11.643 -32.606 10.552 1.00 37.75 211 ARG A N 1
ATOM 1549 C CA . ARG A 1 211 ? 10.720 -31.631 11.149 1.00 37.75 211 ARG A CA 1
ATOM 1550 C C . ARG A 1 211 ? 9.516 -32.390 11.729 1.00 37.75 211 ARG A C 1
ATOM 1552 O O . ARG A 1 211 ? 8.977 -33.247 11.021 1.00 37.75 211 ARG A O 1
ATOM 1559 N N . PRO A 1 212 ? 9.088 -32.109 12.973 1.00 42.16 212 PRO A N 1
ATOM 1560 C CA . PRO A 1 212 ? 7.916 -32.760 13.541 1.00 42.16 212 PRO A CA 1
ATOM 1561 C C . PRO A 1 212 ? 6.682 -32.439 12.694 1.00 42.16 212 PRO A C 1
ATOM 1563 O O . PRO A 1 212 ? 6.505 -31.311 12.232 1.00 42.16 212 PRO A O 1
ATOM 1566 N N . VAL A 1 213 ? 5.819 -33.434 12.488 1.00 46.28 213 VAL A N 1
ATOM 1567 C CA . VAL A 1 213 ? 4.531 -33.233 11.813 1.00 46.28 213 VAL A CA 1
ATOM 1568 C C . VAL A 1 213 ? 3.617 -32.488 12.783 1.00 46.28 213 VAL A C 1
ATOM 1570 O O . VAL A 1 213 ? 3.016 -33.099 13.664 1.00 46.28 213 VAL A O 1
ATOM 1573 N N . MET A 1 214 ? 3.560 -31.163 12.645 1.00 58.28 214 MET A N 1
ATOM 1574 C CA . MET A 1 214 ? 2.735 -30.296 13.487 1.00 58.28 214 MET A CA 1
ATOM 1575 C C . MET A 1 214 ? 1.258 -30.695 13.383 1.00 58.28 214 MET A C 1
ATOM 1577 O O . MET A 1 214 ? 0.692 -30.806 12.294 1.00 58.28 214 MET A O 1
ATOM 1581 N N . LEU A 1 215 ? 0.643 -30.944 14.539 1.00 63.50 215 LEU A N 1
ATOM 1582 C CA . LEU A 1 215 ? -0.756 -31.338 14.654 1.00 63.50 215 LEU A CA 1
ATOM 1583 C C . LEU A 1 215 ? -1.608 -30.093 14.899 1.00 63.50 215 LEU A C 1
ATOM 1585 O O . LEU A 1 215 ? -1.455 -29.429 15.917 1.00 63.50 215 LEU A O 1
ATOM 1589 N N . ILE A 1 216 ? -2.522 -29.800 13.977 1.00 73.62 216 ILE A N 1
ATOM 1590 C CA . ILE A 1 216 ? -3.534 -28.746 14.138 1.00 73.62 216 ILE A CA 1
ATOM 1591 C C . ILE A 1 216 ? -4.574 -29.207 15.171 1.00 73.62 216 ILE A C 1
ATOM 1593 O O . ILE A 1 216 ? -4.978 -30.376 15.143 1.00 73.62 216 ILE A O 1
ATOM 1597 N N . ALA A 1 217 ? -5.032 -28.312 16.051 1.00 73.88 217 ALA A N 1
ATOM 1598 C CA . ALA A 1 217 ? -6.148 -28.581 16.960 1.00 73.88 217 ALA A CA 1
ATOM 1599 C C . ALA A 1 217 ? -7.412 -29.004 16.181 1.00 73.88 217 ALA A C 1
ATOM 1601 O O . ALA A 1 217 ? -7.791 -28.378 15.190 1.00 73.88 217 ALA A O 1
ATOM 1602 N N . LYS A 1 218 ? -8.065 -30.093 16.610 1.00 68.75 218 LYS A N 1
ATOM 1603 C CA . LYS A 1 218 ? -9.206 -30.699 15.901 1.00 68.75 218 LYS A CA 1
ATOM 1604 C C . LYS A 1 218 ? -10.509 -30.532 16.670 1.00 68.75 218 LYS A C 1
ATOM 1606 O O . LYS A 1 218 ? -10.868 -31.380 17.484 1.00 68.75 218 LYS A O 1
ATOM 1611 N N . PHE A 1 219 ? -11.245 -29.482 16.335 1.00 71.56 219 PHE A N 1
ATOM 1612 C CA . PHE A 1 219 ? -12.632 -29.307 16.758 1.00 71.56 219 PHE A CA 1
ATOM 1613 C C . PHE A 1 219 ? -13.588 -30.063 15.806 1.00 71.56 219 PHE A C 1
ATOM 1615 O O . PHE A 1 219 ? -13.280 -30.197 14.619 1.00 71.56 219 PHE A O 1
ATOM 1622 N N . PRO A 1 220 ? -14.737 -30.583 16.287 1.00 57.91 220 PRO A N 1
ATOM 1623 C CA . PRO A 1 220 ? -15.709 -31.305 15.452 1.00 57.91 220 PRO A CA 1
ATOM 1624 C C . PRO A 1 220 ? -16.462 -30.385 14.472 1.00 57.91 220 PRO A C 1
ATOM 1626 O O . PRO A 1 220 ? -16.913 -30.841 13.426 1.00 57.91 220 PRO A O 1
ATOM 1629 N N . SER A 1 221 ? -16.536 -29.097 14.808 1.00 64.19 221 SER A N 1
ATOM 1630 C CA . SER A 1 221 ? -16.954 -27.963 13.979 1.00 64.19 221 SER A CA 1
ATOM 1631 C C . SER A 1 221 ? -16.050 -26.774 14.340 1.00 64.19 221 SER A C 1
ATOM 1633 O O . SER A 1 221 ? -15.506 -26.781 15.447 1.00 64.19 221 SER A O 1
ATOM 1635 N N . PRO A 1 222 ? -15.875 -25.753 13.480 1.00 69.56 222 PRO A N 1
ATOM 1636 C CA . PRO A 1 222 ? -15.201 -24.515 13.876 1.00 69.56 222 PRO A CA 1
ATOM 1637 C C . PRO A 1 222 ? -15.891 -23.925 15.120 1.00 69.56 222 PRO A C 1
ATOM 1639 O O . PRO A 1 222 ? -17.117 -23.785 15.091 1.00 69.56 222 PRO A O 1
ATOM 1642 N N . PRO A 1 223 ? -15.167 -23.637 16.216 1.00 75.69 223 PRO A N 1
ATOM 1643 C CA . PRO A 1 223 ? -15.786 -23.198 17.458 1.00 75.69 223 PRO A CA 1
ATOM 1644 C C . PRO A 1 223 ? -16.185 -21.722 17.341 1.00 75.69 223 PRO A C 1
ATOM 1646 O O . PRO A 1 223 ? -15.357 -20.827 17.437 1.00 75.69 223 PRO A O 1
ATOM 1649 N N . THR A 1 224 ? -17.465 -21.474 17.093 1.00 78.06 224 THR A N 1
ATOM 1650 C CA . THR A 1 224 ? -18.071 -20.141 16.973 1.00 78.06 224 THR A CA 1
ATOM 1651 C C . THR A 1 224 ? -19.555 -20.264 17.318 1.00 78.06 224 THR A C 1
ATOM 1653 O O . THR A 1 224 ? -20.146 -21.329 17.117 1.00 78.06 224 THR A O 1
ATOM 1656 N N . PHE A 1 225 ? -20.165 -19.201 17.834 1.00 82.62 225 PHE A N 1
ATOM 1657 C CA . PHE A 1 225 ? -21.577 -19.178 18.226 1.00 82.62 225 PHE A CA 1
ATOM 1658 C C . PHE A 1 225 ? -22.325 -18.007 17.577 1.00 82.62 225 PHE A C 1
ATOM 1660 O O . PHE A 1 225 ? -21.708 -17.097 17.017 1.00 82.62 225 PHE A O 1
ATOM 1667 N N . ARG A 1 226 ? -23.664 -18.027 17.634 1.00 73.94 226 ARG A N 1
ATOM 1668 C CA . ARG A 1 226 ? -24.521 -16.932 17.148 1.00 73.94 226 ARG A CA 1
ATOM 1669 C C . ARG A 1 226 ? -25.795 -16.842 17.988 1.00 73.94 226 ARG A C 1
ATOM 1671 O O . ARG A 1 226 ? -26.844 -17.339 17.575 1.00 73.94 226 ARG A O 1
ATOM 1678 N N . GLY A 1 227 ? -25.690 -16.150 19.122 1.00 70.12 227 GLY A N 1
ATOM 1679 C CA . GLY A 1 227 ? -26.841 -15.735 19.924 1.00 70.12 227 GLY A CA 1
ATOM 1680 C C . GLY A 1 227 ? -27.742 -14.752 19.173 1.00 70.12 227 GLY A C 1
ATOM 1681 O O . GLY A 1 227 ? -27.473 -14.371 18.030 1.00 70.12 227 GLY A O 1
ATOM 1682 N N . GLN A 1 228 ? -28.830 -14.321 19.805 1.00 73.50 228 GLN A N 1
ATOM 1683 C CA . GLN A 1 228 ? -29.778 -13.379 19.213 1.00 73.50 228 GLN A CA 1
ATOM 1684 C C . GLN A 1 228 ? -29.227 -11.942 19.287 1.00 73.50 228 GLN A C 1
ATOM 1686 O O . GLN A 1 228 ? -29.254 -11.336 20.356 1.00 73.50 228 GLN A O 1
ATOM 1691 N N . PRO A 1 229 ? -28.804 -11.315 18.168 1.00 62.75 229 PRO A N 1
ATOM 1692 C CA . PRO A 1 229 ? -28.155 -9.998 18.206 1.00 62.75 229 PRO A CA 1
ATOM 1693 C C . PRO A 1 229 ? -29.129 -8.841 18.495 1.00 62.75 229 PRO A C 1
ATOM 1695 O O . PRO A 1 229 ? -28.716 -7.685 18.573 1.00 62.75 229 PRO A O 1
ATOM 1698 N N . ARG A 1 230 ? -30.438 -9.127 18.568 1.00 75.94 230 ARG A N 1
ATOM 1699 C CA . ARG A 1 230 ? -31.523 -8.174 18.844 1.00 75.94 230 ARG A CA 1
ATOM 1700 C C . ARG A 1 230 ? -32.656 -8.884 19.598 1.00 75.94 230 ARG A C 1
ATOM 1702 O O . ARG A 1 230 ? -33.539 -9.443 18.945 1.00 75.94 230 ARG A O 1
ATOM 1709 N N . PRO A 1 231 ? -32.652 -8.881 20.941 1.00 80.94 231 PRO A N 1
ATOM 1710 C CA . PRO A 1 231 ? -33.746 -9.445 21.726 1.00 80.94 231 PRO A CA 1
ATOM 1711 C C . PRO A 1 231 ? -35.078 -8.743 21.426 1.00 80.94 231 PRO A C 1
ATOM 1713 O O . PRO A 1 231 ? -35.124 -7.522 21.255 1.00 80.94 231 PRO A O 1
ATOM 1716 N N . ALA A 1 232 ? -36.178 -9.499 21.395 1.00 83.44 232 ALA A N 1
ATOM 1717 C CA . ALA A 1 232 ? -37.502 -8.965 21.054 1.00 83.44 232 ALA A CA 1
ATOM 1718 C C . ALA A 1 232 ? -37.958 -7.833 21.997 1.00 83.44 232 ALA A C 1
ATOM 1720 O O . ALA A 1 232 ? -38.601 -6.881 21.564 1.00 83.44 232 ALA A O 1
ATOM 1721 N N . GLU A 1 233 ? -37.575 -7.892 23.274 1.00 85.31 233 GLU A N 1
ATOM 1722 C CA . GLU A 1 233 ? -37.870 -6.853 24.269 1.00 85.31 233 GLU A CA 1
ATOM 1723 C C . GLU A 1 233 ? -37.247 -5.496 23.907 1.00 85.31 233 GLU A C 1
ATOM 1725 O O . GLU A 1 233 ? -37.906 -4.463 24.033 1.00 85.31 233 GLU A O 1
ATOM 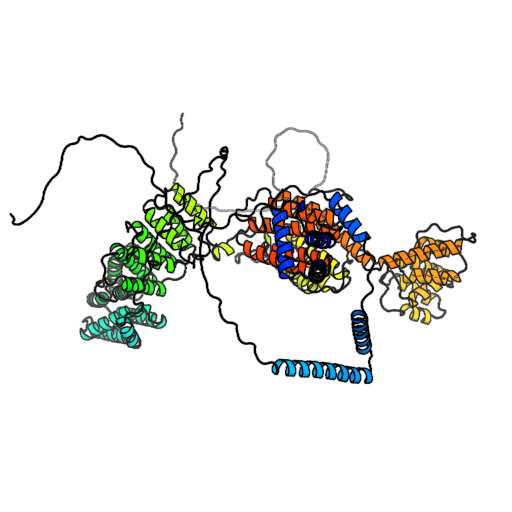1730 N N . ALA A 1 234 ? -36.023 -5.498 23.371 1.00 87.81 234 ALA A N 1
ATOM 1731 C CA . ALA A 1 234 ? -35.343 -4.288 22.924 1.00 87.81 234 ALA A CA 1
ATOM 1732 C C . ALA A 1 234 ? -35.947 -3.712 21.635 1.00 87.81 234 ALA A C 1
ATOM 1734 O O . ALA A 1 234 ? -35.983 -2.495 21.469 1.00 87.81 234 ALA A O 1
ATOM 1735 N N . LEU A 1 235 ? -36.469 -4.560 20.741 1.00 87.69 235 LEU A N 1
ATOM 1736 C CA . LEU A 1 235 ? -37.236 -4.106 19.574 1.00 87.69 235 LEU A CA 1
ATOM 1737 C C . LEU A 1 235 ? -38.556 -3.451 20.010 1.00 87.69 235 LEU A C 1
ATOM 1739 O O . LEU A 1 235 ? -38.869 -2.355 19.555 1.00 87.69 235 LEU A O 1
ATOM 1743 N N . ASN A 1 236 ? -39.267 -4.050 20.970 1.00 87.75 236 ASN A N 1
ATOM 1744 C CA . ASN A 1 236 ? -40.485 -3.468 21.540 1.00 87.75 236 ASN A CA 1
ATOM 1745 C C . ASN A 1 236 ? -40.215 -2.114 22.232 1.00 87.75 236 ASN A C 1
ATOM 1747 O O . ASN A 1 236 ? -41.057 -1.218 22.181 1.00 87.75 236 ASN A O 1
ATOM 1751 N N . ALA A 1 237 ? -39.061 -1.951 22.892 1.00 87.19 237 ALA A N 1
ATOM 1752 C CA . ALA A 1 237 ? -38.629 -0.670 23.460 1.00 87.19 237 ALA A CA 1
ATOM 1753 C C . ALA A 1 237 ? -38.219 0.343 22.370 1.00 87.19 237 ALA A C 1
ATOM 1755 O O . ALA A 1 237 ? -38.553 1.524 22.471 1.00 87.19 237 ALA A O 1
ATOM 1756 N N . LEU A 1 238 ? -37.587 -0.112 21.280 1.00 88.50 238 LEU A N 1
ATOM 1757 C CA . LEU A 1 238 ? -37.239 0.730 20.131 1.00 88.50 238 LEU A CA 1
ATOM 1758 C C . LEU A 1 238 ? -38.484 1.290 19.417 1.00 88.50 238 LEU A C 1
ATOM 1760 O O . LEU A 1 238 ? -38.486 2.447 19.005 1.00 88.50 238 LEU A O 1
ATOM 1764 N N . GLU A 1 239 ? -39.569 0.518 19.320 1.00 87.62 239 GLU A N 1
ATOM 1765 C CA . GLU A 1 239 ? -40.853 1.010 18.793 1.00 87.62 239 GLU A CA 1
ATOM 1766 C C . GLU A 1 239 ? -41.454 2.130 19.662 1.00 87.62 239 GLU A C 1
ATOM 1768 O O . GLU A 1 239 ? -42.039 3.079 19.137 1.00 87.62 239 GLU A O 1
ATOM 1773 N N . ARG A 1 240 ? -41.247 2.081 20.987 1.00 82.88 240 ARG A N 1
ATOM 1774 C CA . ARG A 1 240 ? -41.628 3.160 21.920 1.00 82.88 240 ARG A CA 1
ATOM 1775 C C . ARG A 1 240 ? -40.649 4.342 21.917 1.00 82.88 240 ARG A C 1
ATOM 1777 O O . ARG A 1 240 ? -40.992 5.423 22.397 1.00 82.88 240 ARG A O 1
ATOM 1784 N N . SER A 1 241 ? -39.454 4.190 21.338 1.00 79.19 241 SER A N 1
ATOM 1785 C CA . SER A 1 241 ? -38.352 5.150 21.498 1.00 79.19 241 SER A CA 1
ATOM 1786 C C . SER A 1 241 ? -38.631 6.555 20.956 1.00 79.19 241 SER A C 1
ATOM 1788 O O . SER A 1 241 ? -37.947 7.497 21.356 1.00 79.19 241 SER A O 1
ATOM 1790 N N . GLY A 1 242 ? -39.612 6.719 20.063 1.00 79.00 242 GLY A N 1
ATOM 1791 C CA . GLY A 1 242 ? -39.966 8.015 19.477 1.00 79.00 242 GLY A CA 1
ATOM 1792 C C . GLY A 1 242 ? -40.493 9.051 20.481 1.00 79.00 242 GLY A C 1
ATOM 1793 O O . GLY A 1 242 ? -40.420 10.244 20.197 1.00 79.00 242 GLY A O 1
ATOM 1794 N N . GLY A 1 243 ? -40.997 8.622 21.646 1.00 86.12 243 GLY A N 1
ATOM 1795 C CA . GLY A 1 243 ? -41.507 9.513 22.700 1.00 86.12 243 GLY A CA 1
ATOM 1796 C C . GLY A 1 243 ? -40.529 9.807 23.846 1.00 86.12 243 GLY A C 1
ATOM 1797 O O . GLY A 1 243 ? -40.696 10.806 24.546 1.00 86.12 243 GLY A O 1
ATOM 1798 N N . ILE A 1 244 ? -39.495 8.976 24.033 1.00 90.81 244 ILE A N 1
ATOM 1799 C CA . ILE A 1 244 ? -38.732 8.878 25.293 1.00 90.81 244 ILE A CA 1
ATOM 1800 C C . ILE A 1 244 ? -38.159 10.221 25.769 1.00 90.81 244 ILE A C 1
ATOM 1802 O O . ILE A 1 244 ? -38.338 10.575 26.932 1.00 90.81 244 ILE A O 1
ATOM 1806 N N . ALA A 1 245 ? -37.512 11.004 24.899 1.00 91.56 245 ALA A N 1
ATOM 1807 C CA . ALA A 1 245 ? -36.936 12.292 25.302 1.00 91.56 245 ALA A CA 1
ATOM 1808 C C . ALA A 1 245 ? -38.011 13.275 25.817 1.00 91.56 245 ALA A C 1
ATOM 1810 O O . ALA A 1 245 ? -37.822 13.920 26.848 1.00 91.56 245 ALA A O 1
ATOM 1811 N N . ALA A 1 246 ? -39.177 13.327 25.164 1.00 91.19 246 ALA A N 1
ATOM 1812 C CA . ALA A 1 246 ? -40.295 14.170 25.586 1.00 91.19 246 ALA A CA 1
ATOM 1813 C C . ALA A 1 246 ? -40.950 13.669 26.889 1.00 91.19 246 ALA A C 1
ATOM 1815 O O . ALA A 1 246 ? -41.380 14.480 27.711 1.00 91.19 246 ALA A O 1
ATOM 1816 N N . GLU A 1 247 ? -40.991 12.353 27.118 1.00 91.69 247 GLU A N 1
ATOM 1817 C CA . GLU A 1 247 ? -41.454 11.770 28.383 1.00 91.69 247 GLU A CA 1
ATOM 1818 C C . GLU A 1 247 ? -40.501 12.070 29.547 1.00 91.69 247 GLU A C 1
ATOM 1820 O O . GLU A 1 247 ? -40.962 12.432 30.631 1.00 91.69 247 GLU A O 1
ATOM 1825 N N . ILE A 1 248 ? -39.188 12.010 29.311 1.00 91.69 248 ILE A N 1
ATOM 1826 C CA . ILE A 1 248 ? -38.146 12.393 30.275 1.00 91.69 248 ILE A CA 1
ATOM 1827 C C . ILE A 1 248 ? -38.258 13.887 30.618 1.00 91.69 248 ILE A C 1
ATOM 1829 O O . ILE A 1 248 ? -38.303 14.236 31.799 1.00 91.69 248 ILE A O 1
ATOM 1833 N N . GLU A 1 249 ? -38.408 14.775 29.628 1.00 89.81 249 GLU A N 1
ATOM 1834 C CA . GLU A 1 249 ? -38.665 16.202 29.882 1.00 89.81 249 GLU A CA 1
ATOM 1835 C C . GLU A 1 249 ? -40.000 16.457 30.608 1.00 89.81 249 GLU A C 1
ATOM 1837 O O . GLU A 1 249 ? -40.135 17.433 31.351 1.00 89.81 249 GLU A O 1
ATOM 1842 N N . HIS A 1 250 ? -41.037 15.657 30.343 1.00 89.31 250 HIS A N 1
ATOM 1843 C CA . HIS A 1 250 ? -42.346 15.811 30.978 1.00 89.31 250 HIS A CA 1
ATOM 1844 C C . HIS A 1 250 ? -42.312 15.355 32.443 1.00 89.31 250 HIS A C 1
ATOM 1846 O O . HIS A 1 250 ? -42.815 16.063 33.319 1.00 89.31 250 HIS A O 1
ATOM 1852 N N . ALA A 1 251 ? -41.664 14.221 32.725 1.00 86.69 251 ALA A N 1
ATOM 1853 C CA . ALA A 1 251 ? -41.379 13.771 34.082 1.00 86.69 251 ALA A CA 1
ATOM 1854 C C . ALA A 1 251 ? -40.512 14.803 34.823 1.00 86.69 251 ALA A C 1
ATOM 1856 O O . ALA A 1 251 ? -40.904 15.253 35.899 1.00 86.69 251 ALA A O 1
ATOM 1857 N N . GLY A 1 252 ? -39.414 15.260 34.207 1.00 82.56 252 GLY A N 1
ATOM 1858 C CA . GLY A 1 252 ? -38.532 16.311 34.721 1.00 82.56 252 GLY A CA 1
ATOM 1859 C C . GLY A 1 252 ? -39.291 17.575 35.121 1.00 82.56 252 GLY A C 1
ATOM 1860 O O . GLY A 1 252 ? -39.283 17.959 36.288 1.00 82.56 252 GLY A O 1
ATOM 1861 N N . ARG A 1 253 ? -40.051 18.178 34.196 1.00 83.38 253 ARG A N 1
ATOM 1862 C CA . ARG A 1 253 ? -40.861 19.382 34.476 1.00 83.38 253 ARG A CA 1
ATOM 1863 C C . ARG A 1 253 ? -41.843 19.194 35.636 1.00 83.38 253 ARG A C 1
ATOM 1865 O O . ARG A 1 253 ? -42.021 20.118 36.426 1.00 83.38 253 ARG A O 1
ATOM 1872 N N . ARG A 1 254 ? -42.456 18.014 35.780 1.00 82.38 254 ARG A N 1
ATOM 1873 C CA . ARG A 1 254 ? -43.364 17.714 36.903 1.00 82.38 254 ARG A CA 1
ATOM 1874 C C . ARG A 1 254 ? -42.646 17.601 38.250 1.00 82.38 254 ARG A C 1
ATOM 1876 O O . ARG A 1 254 ? -43.262 17.889 39.269 1.00 82.38 254 ARG A O 1
ATOM 1883 N N . LEU A 1 255 ? -41.369 17.221 38.264 1.00 74.19 255 LEU A N 1
ATOM 1884 C CA . LEU A 1 255 ? -40.559 17.113 39.483 1.00 74.19 255 LEU A CA 1
ATOM 1885 C C . LEU A 1 255 ? -40.117 18.487 40.016 1.00 74.19 255 LEU A C 1
ATOM 1887 O O . LEU A 1 255 ? -40.080 18.676 41.230 1.00 74.19 255 LEU A O 1
ATOM 1891 N N . VAL A 1 256 ? -39.859 19.458 39.130 1.00 68.44 256 VAL A N 1
ATOM 1892 C CA . VAL A 1 256 ? -39.506 20.844 39.513 1.00 68.44 256 VAL A CA 1
ATOM 1893 C C . VAL A 1 256 ? -40.672 21.557 40.221 1.00 68.44 256 VAL A C 1
ATOM 1895 O O . VAL A 1 256 ? -40.470 22.302 41.180 1.00 68.44 256 VAL A O 1
ATOM 1898 N N . VAL A 1 257 ? -41.913 21.324 39.776 1.00 65.31 257 VAL A N 1
ATOM 1899 C CA . VAL A 1 257 ? -43.102 22.057 40.257 1.00 65.31 257 VAL A CA 1
ATOM 1900 C C . VAL A 1 257 ? -43.442 21.766 41.728 1.00 65.31 257 VAL A C 1
ATOM 1902 O O . VAL A 1 257 ? -43.823 22.686 42.452 1.00 65.31 257 VAL A O 1
ATOM 1905 N N . ASP A 1 258 ? -43.257 20.530 42.204 1.00 62.69 258 ASP A N 1
ATOM 1906 C CA . ASP A 1 258 ? -43.660 20.087 43.555 1.00 62.69 258 ASP A CA 1
ATOM 1907 C C . ASP A 1 258 ? -42.659 20.467 44.683 1.00 62.69 258 ASP A C 1
ATOM 1909 O O . ASP A 1 258 ? -42.689 19.900 45.779 1.00 62.69 258 ASP A O 1
ATOM 1913 N N . ARG A 1 259 ? -41.777 21.457 44.451 1.00 57.25 259 ARG A N 1
ATOM 1914 C CA . ARG A 1 259 ? -40.881 22.081 45.458 1.00 57.25 259 ARG A CA 1
ATOM 1915 C C . ARG A 1 259 ? -40.139 21.069 46.349 1.00 57.25 259 ARG A C 1
ATOM 1917 O O . ARG A 1 259 ? -40.207 21.124 47.578 1.00 57.25 259 ARG A O 1
ATOM 1924 N N . GLY A 1 260 ? -39.444 20.123 45.719 1.00 58.94 260 GLY A N 1
ATOM 1925 C CA . GLY A 1 260 ? -38.630 19.111 46.404 1.00 58.94 260 GLY A CA 1
ATOM 1926 C C . GLY A 1 260 ? -39.392 17.868 46.885 1.00 58.94 260 GLY A C 1
ATOM 1927 O O . GLY A 1 260 ? -38.766 16.941 47.397 1.00 58.94 260 GLY A O 1
ATOM 1928 N N . ARG A 1 261 ? -40.718 17.783 46.695 1.00 66.12 261 ARG A N 1
ATOM 1929 C CA . ARG A 1 261 ? -41.459 16.522 46.859 1.00 66.12 261 ARG A CA 1
ATOM 1930 C C . ARG A 1 261 ? -41.521 15.777 45.529 1.00 66.12 261 ARG A C 1
ATOM 1932 O O . ARG A 1 261 ? -42.225 16.177 44.613 1.00 66.12 261 ARG A O 1
ATOM 1939 N N . VAL A 1 262 ? -40.803 14.661 45.433 1.00 69.56 262 VAL A N 1
ATOM 1940 C CA . VAL A 1 262 ? -40.829 13.797 44.244 1.00 69.56 262 VAL A CA 1
ATOM 1941 C C . VAL A 1 262 ? -42.220 13.174 44.080 1.00 69.56 262 VAL A C 1
ATOM 1943 O O . VAL A 1 262 ? -42.608 12.287 44.841 1.00 69.56 262 VAL A O 1
ATOM 1946 N N . SER A 1 263 ? -42.970 13.628 43.075 1.00 82.38 263 SER A N 1
ATOM 1947 C CA . SER A 1 263 ? -44.275 13.061 42.726 1.00 82.38 263 SER A CA 1
ATOM 1948 C C . SER A 1 263 ? -44.121 11.606 42.276 1.00 82.38 263 SER A C 1
ATOM 1950 O O . SER A 1 263 ? -43.480 11.324 41.264 1.00 82.38 263 SER A O 1
ATOM 1952 N N . GLU A 1 264 ? -44.727 10.663 43.000 1.00 85.06 264 GLU A N 1
ATOM 1953 C CA . GLU A 1 264 ? -44.565 9.220 42.758 1.00 85.06 264 GLU A CA 1
ATOM 1954 C C . GLU A 1 264 ? -44.982 8.805 41.329 1.00 85.06 264 GLU A C 1
ATOM 1956 O O . GLU A 1 264 ? -44.372 7.934 40.710 1.00 85.06 264 GLU A O 1
ATOM 1961 N N . ALA A 1 265 ? -45.984 9.482 40.758 1.00 87.00 265 ALA A N 1
ATOM 1962 C CA . ALA A 1 265 ? -46.399 9.279 39.372 1.00 87.00 265 ALA A CA 1
ATOM 1963 C C . ALA A 1 265 ? -45.350 9.771 38.354 1.00 87.00 265 ALA A C 1
ATOM 1965 O O . ALA A 1 265 ? -45.139 9.105 37.343 1.00 87.00 265 ALA A O 1
ATOM 1966 N N . ALA A 1 266 ? -44.673 10.893 38.624 1.00 86.81 266 ALA A N 1
ATOM 1967 C CA . ALA A 1 266 ? -43.573 11.373 37.786 1.00 86.81 266 ALA A CA 1
ATOM 1968 C C . ALA A 1 266 ? -42.326 10.484 37.934 1.00 86.81 266 ALA A C 1
ATOM 1970 O O . ALA A 1 266 ? -41.661 10.204 36.945 1.00 86.81 266 ALA A O 1
ATOM 1971 N N . LEU A 1 267 ? -42.057 9.958 39.136 1.00 88.00 267 LEU A N 1
ATOM 1972 C CA . LEU A 1 267 ? -40.965 9.009 39.379 1.00 88.00 267 LEU A CA 1
ATOM 1973 C C . LEU A 1 267 ? -41.181 7.659 38.677 1.00 88.00 267 LEU A C 1
ATOM 1975 O O . LEU A 1 267 ? -40.227 7.085 38.156 1.00 88.00 267 LEU A O 1
ATOM 1979 N N . ARG A 1 268 ? -42.423 7.154 38.627 1.00 90.62 268 ARG A N 1
ATOM 1980 C CA . ARG A 1 268 ? -42.765 5.974 37.812 1.00 90.62 268 ARG A CA 1
ATOM 1981 C C . ARG A 1 268 ? -42.538 6.232 36.322 1.00 90.62 268 ARG A C 1
ATOM 1983 O O . ARG A 1 268 ? -41.936 5.390 35.667 1.00 90.62 268 ARG A O 1
ATOM 1990 N N . GLN A 1 269 ? -42.959 7.393 35.812 1.00 91.12 269 GLN A N 1
ATOM 1991 C CA . GLN A 1 269 ? -42.746 7.775 34.411 1.00 91.12 269 GLN A CA 1
ATOM 1992 C C . GLN A 1 269 ? -41.250 7.925 34.078 1.00 91.12 269 GLN A C 1
ATOM 1994 O O . GLN A 1 269 ? -40.793 7.367 33.088 1.00 91.12 269 GLN A O 1
ATOM 1999 N N . TRP A 1 270 ? -40.476 8.586 34.948 1.00 91.81 270 TRP A N 1
ATOM 2000 C CA . TRP A 1 270 ? -39.014 8.680 34.853 1.00 91.81 270 TRP A CA 1
ATOM 2001 C C . TRP A 1 270 ? -38.365 7.296 34.766 1.00 91.81 270 TRP A C 1
ATOM 2003 O O . TRP A 1 270 ? -37.632 7.017 33.825 1.00 91.81 270 TRP A O 1
ATOM 2013 N N . ARG A 1 271 ? -38.676 6.399 35.711 1.00 93.06 271 ARG A N 1
ATOM 2014 C CA . ARG A 1 271 ? -38.112 5.040 35.738 1.00 93.06 271 ARG A CA 1
ATOM 2015 C C . ARG A 1 271 ? -38.475 4.226 34.496 1.00 93.06 271 ARG A C 1
ATOM 2017 O O . ARG A 1 271 ? -37.604 3.538 33.984 1.00 93.06 271 ARG A O 1
ATOM 2024 N N . ALA A 1 272 ? -39.709 4.328 34.002 1.00 92.19 272 ALA A N 1
ATOM 2025 C CA . ALA A 1 272 ? -40.131 3.641 32.782 1.00 92.19 272 ALA A CA 1
ATOM 2026 C C . ALA A 1 272 ? -39.368 4.145 31.545 1.00 92.19 272 ALA A C 1
ATOM 2028 O O . ALA A 1 272 ? -38.796 3.340 30.819 1.00 92.19 272 ALA A O 1
ATOM 2029 N N . ALA A 1 273 ? -39.283 5.466 31.349 1.00 93.31 273 ALA A N 1
ATOM 2030 C CA . ALA A 1 273 ? -38.587 6.050 30.203 1.00 93.31 273 ALA A CA 1
ATOM 2031 C C . ALA A 1 273 ? -37.063 5.810 30.241 1.00 93.31 273 ALA A C 1
ATOM 2033 O O . ALA A 1 273 ? -36.450 5.598 29.196 1.00 93.31 273 ALA A O 1
ATOM 2034 N N . ILE A 1 274 ? -36.451 5.794 31.434 1.00 94.25 274 ILE A N 1
ATOM 2035 C CA . ILE A 1 274 ? -35.045 5.401 31.614 1.00 94.25 274 ILE A CA 1
ATOM 2036 C C . ILE A 1 274 ? -34.836 3.909 31.325 1.00 94.25 274 ILE A C 1
ATOM 2038 O O . ILE A 1 274 ? -33.861 3.570 30.655 1.00 94.25 274 ILE A O 1
ATOM 2042 N N . ASP A 1 275 ? -35.724 3.018 31.786 1.00 93.38 275 ASP A N 1
ATOM 2043 C CA . ASP A 1 275 ? -35.572 1.582 31.528 1.00 93.38 275 ASP A CA 1
ATOM 2044 C C . ASP A 1 275 ? -35.731 1.268 30.033 1.00 93.38 275 ASP A C 1
ATOM 2046 O O . ASP A 1 275 ? -34.840 0.635 29.471 1.00 93.38 275 ASP A O 1
ATOM 2050 N N . ASP A 1 276 ? -36.756 1.819 29.369 1.00 92.62 276 ASP A N 1
ATOM 2051 C CA . ASP A 1 276 ? -36.967 1.701 27.916 1.00 92.62 276 ASP A CA 1
ATOM 2052 C C . ASP A 1 276 ? -35.795 2.269 27.101 1.00 92.62 276 ASP A C 1
ATOM 2054 O O . ASP A 1 276 ? -35.347 1.630 26.147 1.00 92.62 276 ASP A O 1
ATOM 2058 N N . ALA A 1 277 ? -35.242 3.428 27.484 1.00 94.00 277 ALA A N 1
ATOM 2059 C CA . ALA A 1 277 ? -34.043 3.971 26.842 1.00 94.00 277 ALA A CA 1
ATOM 2060 C C . ALA A 1 277 ? -32.861 3.003 26.983 1.00 94.00 277 ALA A C 1
ATOM 2062 O O . ALA A 1 277 ? -32.219 2.633 26.000 1.00 94.00 277 ALA A O 1
ATOM 2063 N N . SER A 1 278 ? -32.620 2.540 28.211 1.00 95.00 278 SER A N 1
ATOM 2064 C CA . SER A 1 278 ? -31.521 1.635 28.543 1.00 95.00 278 SER A CA 1
ATOM 2065 C C . SER A 1 278 ? -31.678 0.239 27.914 1.00 95.00 278 SER A C 1
ATOM 2067 O O . SER A 1 278 ? -30.684 -0.435 27.655 1.00 95.00 278 SER A O 1
ATOM 2069 N N . ALA A 1 279 ? -32.908 -0.161 27.581 1.00 93.69 279 ALA A N 1
ATOM 2070 C CA . ALA A 1 279 ? -33.243 -1.412 26.909 1.00 93.69 279 ALA A CA 1
ATOM 2071 C C . ALA A 1 279 ? -33.026 -1.392 25.383 1.00 93.69 279 ALA A C 1
ATOM 2073 O O . ALA A 1 279 ? -32.940 -2.463 24.788 1.00 93.69 279 ALA A O 1
ATOM 2074 N N . CYS A 1 280 ? -32.940 -0.225 24.728 1.00 93.69 280 CYS A N 1
ATOM 2075 C CA . CYS A 1 280 ? -32.805 -0.147 23.261 1.00 93.69 280 CYS A CA 1
ATOM 2076 C C . CYS A 1 280 ? -31.717 0.803 22.733 1.00 93.69 280 CYS A C 1
ATOM 2078 O O . CYS A 1 280 ? -31.585 0.943 21.516 1.00 93.69 280 CYS A O 1
ATOM 2080 N N . TRP A 1 281 ? -30.903 1.419 23.598 1.00 94.69 281 TRP A N 1
ATOM 2081 C CA . TRP A 1 281 ? -29.894 2.406 23.187 1.00 94.69 281 TRP A CA 1
ATOM 2082 C C . TRP A 1 281 ? -28.919 1.974 22.067 1.00 94.69 281 TRP A C 1
ATOM 2084 O O . TRP A 1 281 ? -28.639 2.834 21.232 1.00 94.69 281 TRP A O 1
ATOM 2094 N N . PRO A 1 282 ? -28.450 0.706 21.929 1.00 93.81 282 PRO A N 1
ATOM 2095 C CA . PRO A 1 282 ? -27.548 0.319 20.832 1.00 93.81 282 PRO A CA 1
ATOM 2096 C C . PRO A 1 282 ? -28.270 0.184 19.482 1.00 93.81 282 PRO A C 1
ATOM 2098 O O . PRO A 1 282 ? -27.660 -0.138 18.468 1.00 93.81 282 PRO A O 1
ATOM 2101 N N . LEU A 1 283 ? -29.593 0.366 19.471 1.00 92.19 283 LEU A N 1
ATOM 2102 C CA . LEU A 1 283 ? -30.439 0.362 18.280 1.00 92.19 283 LEU A CA 1
ATOM 2103 C C . LEU A 1 283 ? -30.998 1.766 17.975 1.00 92.19 283 LEU A C 1
ATOM 2105 O O . LEU A 1 283 ? -31.704 1.939 16.980 1.00 92.19 283 LEU A O 1
ATOM 2109 N N . MET A 1 284 ? -30.704 2.768 18.815 1.00 92.50 284 MET A N 1
ATOM 2110 C CA . MET A 1 284 ? -31.103 4.158 18.596 1.00 92.50 284 MET A CA 1
ATOM 2111 C C . MET A 1 284 ? -30.185 4.850 17.583 1.00 92.50 284 MET A C 1
ATOM 2113 O O . MET A 1 284 ? -28.963 4.790 17.674 1.00 92.50 284 MET A O 1
ATOM 2117 N N . GLU A 1 285 ? -30.772 5.628 16.673 1.00 90.69 285 GLU A N 1
ATOM 2118 C CA . GLU A 1 285 ? -30.023 6.630 15.906 1.00 90.69 285 GLU A CA 1
ATOM 2119 C C . GLU A 1 285 ? -29.318 7.608 16.856 1.00 90.69 285 GLU A C 1
ATOM 2121 O O . GLU A 1 285 ? -29.931 8.103 17.806 1.00 90.69 285 GLU A O 1
ATOM 2126 N N . ARG A 1 286 ? -28.058 7.959 16.565 1.00 89.69 286 ARG A N 1
ATOM 2127 C CA . ARG A 1 286 ? -27.239 8.773 17.477 1.00 89.69 286 ARG A CA 1
ATOM 2128 C C . ARG A 1 286 ? -27.891 10.104 17.876 1.00 89.69 286 ARG A C 1
ATOM 2130 O O . ARG A 1 286 ? -27.842 10.472 19.042 1.00 89.69 286 ARG A O 1
ATOM 2137 N N . ILE A 1 287 ? -28.595 10.756 16.948 1.00 91.31 287 ILE A N 1
ATOM 2138 C CA . ILE A 1 287 ? -29.349 11.997 17.202 1.00 91.31 287 ILE A CA 1
ATOM 2139 C C . ILE A 1 287 ? -30.417 11.800 18.296 1.00 91.31 287 ILE A C 1
ATOM 2141 O O . ILE A 1 287 ? -30.598 12.678 19.136 1.00 91.31 287 ILE A O 1
ATOM 2145 N N . ARG A 1 288 ? -31.103 10.647 18.323 1.00 91.44 288 ARG A N 1
ATOM 2146 C CA . ARG A 1 288 ? -32.113 10.321 19.347 1.00 91.44 288 ARG A CA 1
ATOM 2147 C C . ARG A 1 288 ? -31.461 10.011 20.693 1.00 91.44 288 ARG A C 1
ATOM 2149 O O . ARG A 1 288 ? -31.968 10.446 21.723 1.00 91.44 288 ARG A O 1
ATOM 2156 N N . LEU A 1 289 ? -30.323 9.313 20.689 1.00 92.88 289 LEU A N 1
ATOM 2157 C CA . LEU A 1 289 ? -29.534 9.073 21.899 1.00 92.88 289 LEU A CA 1
ATOM 2158 C C . LEU A 1 289 ? -29.063 10.401 22.515 1.00 92.88 289 LEU A C 1
ATOM 2160 O O . LEU A 1 289 ? -29.291 10.641 23.697 1.00 92.88 289 LEU A O 1
ATOM 2164 N N . ASP A 1 290 ? -28.501 11.305 21.711 1.00 92.88 290 ASP A N 1
ATOM 2165 C CA . ASP A 1 290 ? -28.060 12.624 22.175 1.00 92.88 290 ASP A CA 1
ATOM 2166 C C . ASP A 1 290 ? -29.251 13.481 22.675 1.00 92.88 290 ASP A C 1
ATOM 2168 O O . ASP A 1 290 ? -29.121 14.195 23.672 1.00 92.88 290 ASP A O 1
ATOM 2172 N N . GLN A 1 291 ? -30.442 13.371 22.063 1.00 93.62 291 GLN A N 1
ATOM 2173 C CA . GLN A 1 291 ? -31.687 13.978 22.573 1.00 93.62 291 GLN A CA 1
ATOM 2174 C C . GLN A 1 291 ? -32.100 13.420 23.944 1.00 93.62 291 GLN A C 1
ATOM 2176 O O . GLN A 1 291 ? -32.435 14.198 24.836 1.00 93.62 291 GLN A O 1
ATOM 2181 N N . VAL A 1 292 ? -32.043 12.099 24.144 1.00 94.88 292 VAL A N 1
ATOM 2182 C CA . VAL A 1 292 ? -32.333 11.453 25.437 1.00 94.88 292 VAL A CA 1
ATOM 2183 C C . VAL A 1 292 ? -31.328 11.891 26.507 1.00 94.88 292 VAL A C 1
ATOM 2185 O O . VAL A 1 292 ? -31.736 12.283 27.600 1.00 94.88 292 VAL A O 1
ATOM 2188 N N . LEU A 1 293 ? -30.029 11.917 26.191 1.00 94.19 293 LEU A N 1
ATOM 2189 C CA . LEU A 1 293 ? -28.982 12.391 27.106 1.00 94.19 293 LEU A CA 1
ATOM 2190 C C . LEU A 1 293 ? -29.170 13.868 27.489 1.00 94.19 293 LEU A C 1
ATOM 2192 O O . LEU A 1 293 ? -28.994 14.237 28.652 1.00 94.19 293 LEU A O 1
ATOM 2196 N N . ASN A 1 294 ? -29.587 14.709 26.538 1.00 93.62 294 ASN A N 1
ATOM 2197 C CA . ASN A 1 294 ? -29.940 16.099 26.814 1.00 93.62 294 ASN A CA 1
ATOM 2198 C C . ASN A 1 294 ? -31.178 16.205 27.717 1.00 93.62 294 ASN A C 1
ATOM 2200 O O . ASN A 1 294 ? -31.117 16.915 28.718 1.00 93.62 294 ASN A O 1
ATOM 2204 N N . ALA A 1 295 ? -32.256 15.466 27.437 1.00 93.56 295 ALA A N 1
ATOM 2205 C CA . ALA A 1 295 ? -33.468 15.471 28.260 1.00 93.56 295 ALA A CA 1
ATOM 2206 C C . ALA A 1 295 ? -33.193 15.049 29.718 1.00 93.56 295 ALA A C 1
ATOM 2208 O O . ALA A 1 295 ? -33.725 15.661 30.645 1.00 93.56 295 ALA A O 1
ATOM 2209 N N . ILE A 1 296 ? -32.315 14.060 29.937 1.00 93.50 296 ILE A N 1
ATOM 2210 C CA . ILE A 1 296 ? -31.880 13.635 31.279 1.00 93.50 296 ILE A CA 1
ATOM 2211 C C . ILE A 1 296 ? -31.110 14.761 31.989 1.00 93.50 296 ILE A C 1
ATOM 2213 O O . ILE A 1 296 ? -31.396 15.069 33.147 1.00 93.50 296 ILE A O 1
ATOM 2217 N N . ALA A 1 297 ? -30.160 15.404 31.303 1.00 91.38 297 ALA A N 1
ATOM 2218 C CA . ALA A 1 297 ? -29.362 16.490 31.876 1.00 91.38 297 ALA A CA 1
ATOM 2219 C C . ALA A 1 297 ? -30.198 17.747 32.197 1.00 91.38 297 ALA A C 1
ATOM 2221 O O . ALA A 1 297 ? -29.984 18.376 33.232 1.00 91.38 297 ALA A O 1
ATOM 2222 N N . GLU A 1 298 ? -31.168 18.099 31.347 1.00 90.38 298 GLU A N 1
ATOM 2223 C CA . GLU A 1 298 ? -32.120 19.191 31.598 1.00 90.38 298 GLU A CA 1
ATOM 2224 C C . GLU A 1 298 ? -33.056 18.870 32.773 1.00 90.38 298 GLU A C 1
ATOM 2226 O O . GLU A 1 298 ? -33.272 19.713 33.644 1.00 90.38 298 GLU A O 1
ATOM 2231 N N . ALA A 1 299 ? -33.563 17.635 32.854 1.00 89.06 299 ALA A N 1
ATOM 2232 C CA . ALA A 1 299 ? -34.409 17.200 33.962 1.00 89.06 299 ALA A CA 1
ATOM 2233 C C . ALA A 1 299 ? -33.677 17.224 35.315 1.00 89.06 299 ALA A C 1
ATOM 2235 O O . ALA A 1 299 ? -34.291 17.580 36.317 1.00 89.06 299 ALA A O 1
ATOM 2236 N N . LEU A 1 300 ? -32.377 16.900 35.348 1.00 88.94 300 LEU A N 1
ATOM 2237 C CA . LEU A 1 300 ? -31.544 16.984 36.556 1.00 88.94 300 LEU A CA 1
ATOM 2238 C C . LEU A 1 300 ? -31.120 18.419 36.910 1.00 88.94 300 LEU A C 1
ATOM 2240 O O . LEU A 1 300 ? -30.893 18.704 38.085 1.00 88.94 300 LEU A O 1
ATOM 2244 N N . ARG A 1 301 ? -31.044 19.343 35.939 1.00 87.50 301 ARG A N 1
ATOM 2245 C CA . ARG A 1 301 ? -30.699 20.754 36.203 1.00 87.50 301 ARG A CA 1
ATOM 2246 C C . ARG A 1 301 ? -31.706 21.445 37.124 1.00 87.50 301 ARG A C 1
ATOM 2248 O O . ARG A 1 301 ? -31.304 22.269 37.934 1.00 87.50 301 ARG A O 1
ATOM 2255 N N . GLY A 1 302 ? -32.994 21.118 37.006 1.00 80.25 302 GLY A N 1
ATOM 2256 C CA . GLY A 1 302 ? -34.070 21.727 37.800 1.00 80.25 302 GLY A CA 1
ATOM 2257 C C . GLY A 1 302 ? -34.268 21.148 39.209 1.00 80.25 302 GLY A C 1
ATOM 2258 O O . GLY A 1 302 ? -35.327 21.366 39.796 1.00 80.25 302 GLY A O 1
ATOM 2259 N N . VAL A 1 303 ? -33.326 20.353 39.732 1.00 82.81 303 VAL A N 1
ATOM 2260 C CA . VAL A 1 303 ? -33.504 19.582 40.975 1.00 82.81 303 VAL A CA 1
ATOM 2261 C C . VAL A 1 303 ? -32.680 20.176 42.121 1.00 82.81 303 VAL A C 1
ATOM 2263 O O . VAL A 1 303 ? -31.583 19.720 42.436 1.00 82.81 303 VAL A O 1
ATOM 2266 N N . ASP A 1 304 ? -33.260 21.162 42.805 1.00 76.62 304 ASP A N 1
ATOM 2267 C CA . ASP A 1 304 ? -32.636 21.914 43.911 1.00 76.62 304 ASP A CA 1
ATOM 2268 C C . ASP A 1 304 ? -32.510 21.129 45.245 1.00 76.62 304 ASP A C 1
ATOM 2270 O O . ASP A 1 304 ? -32.406 21.728 46.316 1.00 76.62 304 ASP A O 1
ATOM 2274 N N . SER A 1 305 ? -32.600 19.792 45.240 1.00 82.25 305 SER A N 1
ATOM 2275 C CA . SER A 1 305 ? -32.664 18.990 46.473 1.00 82.25 305 SER A CA 1
ATOM 2276 C C . SER A 1 305 ? -31.906 17.668 46.386 1.00 82.25 305 SER A C 1
ATOM 2278 O O . SER A 1 305 ? -32.234 16.805 45.570 1.00 82.25 305 SER A O 1
ATOM 2280 N N . THR A 1 306 ? -30.981 17.462 47.328 1.00 83.38 306 THR A N 1
ATOM 2281 C CA . THR A 1 306 ? -30.187 16.237 47.524 1.00 83.38 306 THR A CA 1
ATOM 2282 C C . THR A 1 306 ? -31.042 14.974 47.481 1.00 83.38 306 THR A C 1
ATOM 2284 O O . THR A 1 306 ? -30.723 14.022 46.773 1.00 83.38 306 THR A O 1
ATOM 2287 N N . SER A 1 307 ? -32.167 14.978 48.202 1.00 82.75 307 SER A N 1
ATOM 2288 C CA . SER A 1 307 ? -33.071 13.830 48.320 1.00 82.75 307 SER A CA 1
ATOM 2289 C C . SER A 1 307 ? -33.773 13.503 47.001 1.00 82.75 307 SER A C 1
ATOM 2291 O O . SER A 1 307 ? -33.980 12.334 46.683 1.00 82.75 307 SER A O 1
ATOM 2293 N N . ALA A 1 308 ? -34.126 14.520 46.212 1.00 82.38 308 ALA A N 1
ATOM 2294 C CA . ALA A 1 308 ? -34.713 14.320 44.891 1.00 82.38 308 ALA A CA 1
ATOM 2295 C C . ALA A 1 308 ? -33.656 13.820 43.891 1.00 82.38 308 ALA A C 1
ATOM 2297 O O . ALA A 1 308 ? -33.911 12.852 43.174 1.00 82.38 308 ALA A O 1
ATOM 2298 N N . SER A 1 309 ? -32.447 14.391 43.918 1.00 86.94 309 SER A N 1
ATOM 2299 C CA . SER A 1 309 ? -31.301 13.932 43.123 1.00 86.94 309 SER A CA 1
ATOM 2300 C C . SER A 1 309 ? -30.961 12.464 43.402 1.00 86.94 309 SER A C 1
ATOM 2302 O O . SER A 1 309 ? -30.859 11.681 42.463 1.00 86.94 309 SER A O 1
ATOM 2304 N N . GLN A 1 310 ? -30.890 12.045 44.672 1.00 87.75 310 GLN A N 1
ATOM 2305 C CA . GLN A 1 310 ? -30.699 10.636 45.052 1.00 87.75 310 GLN A CA 1
ATOM 2306 C C . GLN A 1 310 ? -31.791 9.722 44.471 1.00 87.75 310 GLN A C 1
ATOM 2308 O O . GLN A 1 310 ? -31.488 8.679 43.895 1.00 87.75 310 GLN A O 1
ATOM 2313 N N . VAL A 1 311 ? -33.065 10.112 44.580 1.00 87.06 311 VAL A N 1
ATOM 2314 C CA . VAL A 1 311 ? -34.207 9.298 44.126 1.00 87.06 311 VAL A CA 1
ATOM 2315 C C . VAL A 1 311 ? -34.282 9.163 42.596 1.00 87.06 311 VAL A C 1
ATOM 2317 O O . VAL A 1 311 ? -34.751 8.131 42.104 1.00 87.06 311 VAL A O 1
ATOM 2320 N N . LEU A 1 312 ? -33.806 10.166 41.848 1.00 88.00 312 LEU A N 1
ATOM 2321 C CA . LEU A 1 312 ? -33.742 10.145 40.382 1.00 88.00 312 LEU A CA 1
ATOM 2322 C C . LEU A 1 312 ? -32.508 9.401 39.861 1.00 88.00 312 LEU A C 1
ATOM 2324 O O . LEU A 1 312 ? -32.645 8.581 38.951 1.00 88.00 312 LEU A O 1
ATOM 2328 N N . LEU A 1 313 ? -31.337 9.623 40.467 1.00 91.94 313 LEU A N 1
ATOM 2329 C CA . LEU A 1 313 ? -30.098 8.911 40.137 1.00 91.94 313 LEU A CA 1
ATOM 2330 C C . LEU A 1 313 ? -30.178 7.420 40.496 1.00 91.94 313 LEU A C 1
ATOM 2332 O O . LEU A 1 313 ? -29.600 6.605 39.792 1.00 91.94 313 LEU A O 1
ATOM 2336 N N . ALA A 1 314 ? -30.989 7.025 41.482 1.00 91.00 314 ALA A N 1
ATOM 2337 C CA . ALA A 1 314 ? -31.286 5.615 41.761 1.00 91.00 314 ALA A CA 1
ATOM 2338 C C . ALA A 1 314 ? -32.012 4.874 40.610 1.00 91.00 314 ALA A C 1
ATOM 2340 O O . ALA A 1 314 ? -32.071 3.648 40.621 1.00 91.00 314 ALA A O 1
ATOM 2341 N N . ALA A 1 315 ? -32.569 5.575 39.611 1.00 90.75 315 ALA A N 1
ATOM 2342 C CA . ALA A 1 315 ? -33.041 4.945 38.366 1.00 90.75 315 ALA A CA 1
ATOM 2343 C C . ALA A 1 315 ? -31.897 4.658 37.368 1.00 90.75 315 ALA A C 1
ATOM 2345 O O . ALA A 1 315 ? -32.067 3.881 36.433 1.00 90.75 315 ALA A O 1
ATOM 2346 N N . LEU A 1 316 ? -30.740 5.288 37.578 1.00 93.75 316 LEU A N 1
ATOM 2347 C CA . LEU A 1 316 ? -29.518 5.190 36.785 1.00 93.75 316 LEU A CA 1
ATOM 2348 C C . LEU A 1 316 ? -28.453 4.335 37.492 1.00 93.75 316 LEU A C 1
ATOM 2350 O O . LEU A 1 316 ? -27.266 4.499 37.237 1.00 93.75 316 LEU A O 1
ATOM 2354 N N . ASP A 1 317 ? -28.860 3.415 38.372 1.00 93.62 317 ASP A N 1
ATOM 2355 C CA . ASP A 1 317 ? -27.951 2.418 38.942 1.00 93.62 317 ASP A CA 1
ATOM 2356 C C . ASP A 1 317 ? -27.534 1.407 37.850 1.00 93.62 317 ASP A C 1
ATOM 2358 O O . ASP A 1 317 ? -28.408 0.708 37.311 1.00 93.62 317 ASP A O 1
ATOM 2362 N N . PRO A 1 318 ? -26.238 1.334 37.480 1.00 92.12 318 PRO A N 1
ATOM 2363 C CA . PRO A 1 318 ? -25.742 0.420 36.455 1.00 92.12 318 PRO A CA 1
ATOM 2364 C C . PRO A 1 318 ? -25.599 -1.031 36.946 1.00 92.12 318 PRO A C 1
ATOM 2366 O O . PRO A 1 318 ? -25.319 -1.909 36.132 1.00 92.12 318 PRO A O 1
ATOM 2369 N N . ASN A 1 319 ? -25.799 -1.313 38.240 1.00 90.75 319 ASN A N 1
ATOM 2370 C CA . ASN A 1 319 ? -25.721 -2.661 38.816 1.00 90.75 319 ASN A CA 1
ATOM 2371 C C . ASN A 1 319 ? -26.995 -3.477 38.516 1.00 90.75 319 ASN A C 1
ATOM 2373 O O . ASN A 1 319 ? -27.747 -3.870 39.410 1.00 90.75 319 ASN A O 1
ATOM 2377 N N . VAL A 1 320 ? -27.270 -3.704 37.230 1.00 91.25 320 VAL A N 1
ATOM 2378 C CA . VAL A 1 320 ? -28.442 -4.458 36.768 1.00 91.25 320 VAL A CA 1
ATOM 2379 C C . VAL A 1 320 ? -28.215 -5.963 36.989 1.00 91.25 320 VAL A C 1
ATOM 2381 O O . VAL A 1 320 ? -27.176 -6.476 36.573 1.00 91.25 320 VAL A O 1
ATOM 2384 N N . PRO A 1 321 ? -29.151 -6.702 37.619 1.00 90.31 321 PRO A N 1
ATOM 2385 C CA . PRO A 1 321 ? -28.993 -8.140 37.831 1.00 90.31 321 PRO A CA 1
ATOM 2386 C C . PRO A 1 321 ? -28.878 -8.917 36.514 1.00 90.31 321 PRO A C 1
ATOM 2388 O O . PRO A 1 321 ? -29.697 -8.720 35.621 1.00 90.31 321 PRO A O 1
ATOM 2391 N N . GLN A 1 322 ? -27.953 -9.881 36.437 1.00 86.81 322 GLN A N 1
ATOM 2392 C CA . GLN A 1 322 ? -27.752 -10.763 35.266 1.00 86.81 322 GLN A CA 1
ATOM 2393 C C . GLN A 1 322 ? -28.988 -11.610 34.874 1.00 86.81 322 GLN A C 1
ATOM 2395 O O . GLN A 1 322 ? -28.996 -12.271 33.838 1.00 86.81 322 GLN A O 1
ATOM 2400 N N . SER A 1 323 ? -30.038 -11.618 35.702 1.00 85.94 323 SER A N 1
ATOM 2401 C CA . SER A 1 323 ? -31.333 -12.231 35.393 1.00 85.94 323 SER A CA 1
ATOM 2402 C C . SER A 1 323 ? -32.243 -11.367 34.507 1.00 85.94 323 SER A C 1
ATOM 2404 O O . SER A 1 323 ? -33.227 -11.892 33.988 1.00 85.94 323 SER A O 1
ATOM 2406 N N . ASP A 1 324 ? -31.947 -10.075 34.326 1.00 88.00 324 ASP A N 1
ATOM 2407 C CA . ASP A 1 324 ? -32.580 -9.224 33.311 1.00 88.00 324 ASP A CA 1
ATOM 2408 C C . ASP A 1 324 ? -31.968 -9.557 31.932 1.00 88.00 324 ASP A C 1
ATOM 2410 O O . ASP A 1 324 ? -30.742 -9.526 31.795 1.00 88.00 324 ASP A O 1
ATOM 2414 N N . PRO A 1 325 ? -32.763 -9.882 30.895 1.00 86.69 325 PRO A N 1
ATOM 2415 C CA . PRO A 1 325 ? -32.233 -10.310 29.597 1.00 86.69 325 PRO A CA 1
ATOM 2416 C C . PRO A 1 325 ? -31.476 -9.208 28.838 1.00 86.69 325 PRO A C 1
ATOM 2418 O O . PRO A 1 325 ? -30.817 -9.500 27.841 1.00 86.69 325 PRO A O 1
ATOM 2421 N N . LEU A 1 326 ? -31.560 -7.955 29.294 1.00 91.31 326 LEU A N 1
ATOM 2422 C CA . LEU A 1 326 ? -30.886 -6.792 28.726 1.00 91.31 326 LEU A CA 1
ATOM 2423 C C . LEU A 1 326 ? -29.888 -6.164 29.714 1.00 91.31 326 LEU A C 1
ATOM 2425 O O . LEU A 1 326 ? -29.479 -5.021 29.507 1.00 91.31 326 LEU A O 1
ATOM 2429 N N . TRP A 1 327 ? -29.463 -6.885 30.765 1.00 93.31 327 TRP A N 1
ATOM 2430 C CA . TRP A 1 327 ? -28.605 -6.353 31.837 1.00 93.31 327 TRP A CA 1
ATOM 2431 C C . TRP A 1 327 ? -27.351 -5.623 31.331 1.00 93.31 327 TRP A C 1
ATOM 2433 O O . TRP A 1 327 ? -26.993 -4.583 31.881 1.00 93.31 327 TRP A O 1
ATOM 2443 N N . ILE A 1 328 ? -26.743 -6.105 30.241 1.00 94.44 328 ILE A N 1
ATOM 2444 C CA . ILE A 1 328 ? -25.576 -5.484 29.595 1.00 94.44 328 ILE A CA 1
ATOM 2445 C C . ILE A 1 328 ? -25.930 -4.119 29.006 1.00 94.44 328 ILE A C 1
ATOM 2447 O O . ILE A 1 328 ? -25.270 -3.131 29.316 1.00 94.44 328 ILE A O 1
ATOM 2451 N N . TRP A 1 329 ? -26.983 -4.037 28.188 1.00 95.25 329 TRP A N 1
ATOM 2452 C CA . TRP A 1 329 ? -27.398 -2.780 27.554 1.00 95.25 329 TRP A CA 1
ATOM 2453 C C . TRP A 1 329 ? -27.902 -1.784 28.600 1.00 95.25 329 TRP A C 1
ATOM 2455 O O . TRP A 1 329 ? -27.520 -0.612 28.564 1.00 95.25 329 TRP A O 1
ATOM 2465 N N . LYS A 1 330 ? -28.676 -2.262 29.582 1.00 95.50 330 LYS A N 1
ATOM 2466 C CA . LYS A 1 330 ? -29.204 -1.431 30.664 1.00 95.50 330 LYS A CA 1
ATOM 2467 C C . LYS A 1 330 ? -28.098 -0.890 31.570 1.00 95.50 330 LYS A C 1
ATOM 2469 O O . LYS A 1 330 ? -28.076 0.307 31.852 1.00 95.50 330 LYS A O 1
ATOM 2474 N N . GLY A 1 331 ? -27.178 -1.748 32.013 1.00 95.06 331 GLY A N 1
ATOM 2475 C CA . GLY A 1 331 ? -26.062 -1.374 32.881 1.00 95.06 331 GLY A CA 1
ATOM 2476 C C . GLY A 1 331 ? -25.094 -0.413 32.196 1.00 95.06 331 GLY A C 1
ATOM 2477 O O . GLY A 1 331 ? -24.797 0.653 32.741 1.00 95.06 331 GLY A O 1
ATOM 2478 N N . SER A 1 332 ? -24.698 -0.720 30.956 1.00 95.81 332 SER A N 1
ATOM 2479 C CA . SER A 1 332 ? -23.773 0.118 30.193 1.00 95.81 332 SER A CA 1
ATOM 2480 C C . SER A 1 332 ? -24.357 1.504 29.905 1.00 95.81 332 SER A C 1
ATOM 2482 O O . SER A 1 332 ? -23.676 2.505 30.123 1.00 95.81 332 SER A O 1
ATOM 2484 N N . PHE A 1 333 ? -25.632 1.594 29.495 1.00 96.44 333 PHE A N 1
ATOM 2485 C CA . PHE A 1 333 ? -26.321 2.874 29.281 1.00 96.44 333 PHE A CA 1
ATOM 2486 C C . PHE A 1 333 ? -26.264 3.754 30.522 1.00 96.44 333 PHE A C 1
ATOM 2488 O O . PHE A 1 333 ? -25.918 4.930 30.442 1.00 96.44 333 PHE A O 1
ATOM 2495 N N . ARG A 1 334 ? -26.602 3.178 31.679 1.00 96.12 334 ARG A N 1
ATOM 2496 C CA . ARG A 1 334 ? -26.670 3.902 32.947 1.00 96.12 334 ARG A CA 1
ATOM 2497 C C . ARG A 1 334 ? -25.286 4.393 33.371 1.00 96.12 334 ARG A C 1
ATOM 2499 O O . ARG A 1 334 ? -25.167 5.562 33.724 1.00 96.12 334 ARG A O 1
ATOM 2506 N N . ALA A 1 335 ? -24.237 3.580 33.219 1.00 94.75 335 ALA A N 1
ATOM 2507 C CA . ALA A 1 335 ? -22.852 4.019 33.419 1.00 94.75 335 ALA A CA 1
ATOM 2508 C C . ALA A 1 335 ? -22.474 5.190 32.486 1.00 94.75 335 ALA A C 1
ATOM 2510 O O . ALA A 1 335 ? -21.931 6.196 32.945 1.00 94.75 335 ALA A O 1
ATOM 2511 N N . GLY A 1 336 ? -22.853 5.120 31.205 1.00 94.69 336 GLY A N 1
ATOM 2512 C CA . GLY A 1 336 ? -22.692 6.218 30.248 1.00 94.69 336 GLY A CA 1
ATOM 2513 C C . GLY A 1 336 ? -23.425 7.500 30.656 1.00 94.69 336 GLY A C 1
ATOM 2514 O O . GLY A 1 336 ? -22.853 8.587 30.599 1.00 94.69 336 GLY A O 1
ATOM 2515 N N . VAL A 1 337 ? -24.677 7.398 31.110 1.00 95.31 337 VAL A N 1
ATOM 2516 C CA . VAL A 1 337 ? -25.453 8.551 31.596 1.00 95.31 337 VAL A CA 1
ATOM 2517 C C . VAL A 1 337 ? -24.796 9.176 32.830 1.00 95.31 337 VAL A C 1
ATOM 2519 O O . VAL A 1 337 ? -24.698 10.399 32.901 1.00 95.31 337 VAL A O 1
ATOM 2522 N N . LEU A 1 338 ? -24.295 8.374 33.777 1.00 93.94 338 LEU A N 1
ATOM 2523 C CA . LEU A 1 338 ? -23.543 8.884 34.931 1.00 93.94 338 LEU A CA 1
ATOM 2524 C C . LEU A 1 338 ? -22.249 9.597 34.493 1.00 93.94 338 LEU A C 1
ATOM 2526 O O . LEU A 1 338 ? -21.965 10.689 34.984 1.00 93.94 338 LEU A O 1
ATOM 2530 N N . GLY A 1 339 ? -21.516 9.048 33.519 1.00 92.12 339 GLY A N 1
ATOM 2531 C CA . GLY A 1 339 ? -20.357 9.705 32.902 1.00 92.12 339 GLY A CA 1
ATOM 2532 C C . GLY A 1 339 ? -20.698 11.051 32.255 1.00 92.12 339 GLY A C 1
ATOM 2533 O O . GLY A 1 339 ? -20.014 12.048 32.477 1.00 92.12 339 GLY A O 1
ATOM 2534 N N . GLU A 1 340 ? -21.801 11.111 31.512 1.00 93.00 340 GLU A N 1
ATOM 2535 C CA . GLU A 1 340 ? -22.298 12.331 30.866 1.00 93.00 340 GLU A CA 1
ATOM 2536 C C . GLU A 1 340 ? -22.800 13.381 31.879 1.00 93.00 340 GLU A C 1
ATOM 2538 O O . GLU A 1 340 ? -22.654 14.582 31.646 1.00 93.00 340 GLU A O 1
ATOM 2543 N N . ILE A 1 341 ? -23.324 12.952 33.033 1.00 92.38 341 ILE A N 1
ATOM 2544 C CA . ILE A 1 341 ? -23.668 13.831 34.163 1.00 92.38 341 ILE A CA 1
ATOM 2545 C C . ILE A 1 341 ? -22.404 14.447 34.776 1.00 92.38 341 ILE A C 1
ATOM 2547 O O . ILE A 1 341 ? -22.356 15.663 34.969 1.00 92.38 341 ILE A O 1
ATOM 2551 N N . VAL A 1 342 ? -21.361 13.646 35.024 1.00 90.94 342 VAL A N 1
ATOM 2552 C CA . VAL A 1 342 ? -20.072 14.149 35.535 1.00 90.94 342 VAL A CA 1
ATOM 2553 C C . VAL A 1 342 ? -19.408 15.086 34.514 1.00 90.94 342 VAL A C 1
ATOM 2555 O O . VAL A 1 342 ? -18.913 16.147 34.893 1.00 90.94 342 VAL A O 1
ATOM 2558 N N . ARG A 1 343 ? -19.498 14.789 33.209 1.00 91.31 343 ARG A N 1
ATOM 2559 C CA . ARG A 1 343 ? -19.009 15.672 32.129 1.00 91.31 343 ARG A CA 1
ATOM 2560 C C . ARG A 1 343 ? -19.702 17.039 32.116 1.00 91.31 343 ARG A C 1
ATOM 2562 O O . ARG A 1 343 ? -19.102 18.042 31.737 1.00 91.31 343 ARG A O 1
ATOM 2569 N N . ARG A 1 344 ? -20.971 17.093 32.532 1.00 91.62 344 ARG A N 1
ATOM 2570 C CA . ARG A 1 344 ? -21.811 18.304 32.565 1.00 91.62 344 ARG A CA 1
ATOM 2571 C C . ARG A 1 344 ? -21.830 19.000 33.933 1.00 91.62 344 ARG A C 1
ATOM 2573 O O . ARG A 1 344 ? -22.720 19.815 34.179 1.00 91.62 344 ARG A O 1
ATOM 2580 N N . ALA A 1 345 ? -20.839 18.756 34.796 1.00 89.06 345 ALA A N 1
ATOM 2581 C CA . ALA A 1 345 ? -20.772 19.306 36.156 1.00 89.06 345 ALA A CA 1
ATOM 2582 C C . ALA A 1 345 ? -20.868 20.845 36.267 1.00 89.06 345 ALA A C 1
ATOM 2584 O O . ALA A 1 345 ? -21.247 21.358 37.314 1.00 89.06 345 ALA A O 1
ATOM 2585 N N . ALA A 1 346 ? -20.586 21.591 35.194 1.00 87.81 346 ALA A N 1
ATOM 2586 C CA . ALA A 1 346 ? -20.777 23.044 35.147 1.00 87.81 346 ALA A CA 1
ATOM 2587 C C . ALA A 1 346 ? -22.256 23.498 35.082 1.00 87.81 346 ALA A C 1
ATOM 2589 O O . ALA A 1 346 ? -22.529 24.685 35.242 1.00 87.81 346 ALA A O 1
ATOM 2590 N N . ILE A 1 347 ? -23.205 22.590 34.803 1.00 88.81 347 ILE A N 1
ATOM 2591 C CA . ILE A 1 347 ? -24.628 22.909 34.556 1.00 88.81 347 ILE A CA 1
ATOM 2592 C C . ILE A 1 347 ? -25.616 21.949 35.248 1.00 88.81 347 ILE A C 1
ATOM 2594 O O . ILE A 1 347 ? -26.820 22.014 34.983 1.00 88.81 347 ILE A O 1
ATOM 2598 N N . ILE A 1 348 ? -25.121 21.053 36.104 1.00 90.25 348 ILE A N 1
ATOM 2599 C CA . ILE A 1 348 ? -25.901 20.108 36.918 1.00 90.25 348 ILE A CA 1
ATOM 2600 C C . ILE A 1 348 ? -25.538 20.356 38.395 1.00 90.25 348 ILE A C 1
ATOM 2602 O O . ILE A 1 348 ? -24.363 20.599 38.673 1.00 90.25 348 ILE A O 1
ATOM 2606 N N . PRO A 1 349 ? -26.491 20.309 39.351 1.00 90.06 349 PRO A N 1
ATOM 2607 C CA . PRO A 1 349 ? -26.203 20.549 40.766 1.00 90.06 349 PRO A CA 1
ATOM 2608 C C . PRO A 1 349 ? -25.043 19.687 41.302 1.00 90.06 349 PRO A C 1
ATOM 2610 O O . PRO A 1 349 ? -25.020 18.477 41.056 1.00 90.06 349 PRO A O 1
ATOM 2613 N N . PRO A 1 350 ? -24.099 20.260 42.079 1.00 88.94 350 PRO A N 1
ATOM 2614 C CA . PRO A 1 350 ? -22.873 19.565 42.485 1.00 88.94 350 PRO A CA 1
ATOM 2615 C C . PRO A 1 350 ? -23.141 18.327 43.351 1.00 88.94 350 PRO A C 1
ATOM 2617 O O . PRO A 1 350 ? -22.381 17.364 43.310 1.00 88.94 350 PRO A O 1
ATOM 2620 N N . GLU A 1 351 ? -24.256 18.304 44.085 1.00 88.50 351 GLU A N 1
ATOM 2621 C CA . GLU A 1 351 ? -24.701 17.130 44.840 1.00 88.50 351 GLU A CA 1
ATOM 2622 C C . GLU A 1 351 ? -25.042 15.949 43.919 1.00 88.50 351 GLU A C 1
ATOM 2624 O O . GLU A 1 351 ? -24.641 14.819 44.189 1.00 88.50 351 GLU A O 1
ATOM 2629 N N . ALA A 1 352 ? -25.735 16.204 42.803 1.00 89.56 352 ALA A N 1
ATOM 2630 C CA . ALA A 1 352 ? -26.070 15.180 41.817 1.00 89.56 352 ALA A CA 1
ATOM 2631 C C . ALA A 1 352 ? -24.813 14.668 41.095 1.00 89.56 352 ALA A C 1
ATOM 2633 O O . ALA A 1 352 ? -24.677 13.464 40.886 1.00 89.56 352 ALA A O 1
ATOM 2634 N N . VAL A 1 353 ? -23.860 15.559 40.796 1.00 91.12 353 VAL A N 1
ATOM 2635 C CA . VAL A 1 353 ? -22.538 15.197 40.253 1.00 91.12 353 VAL A CA 1
ATOM 2636 C C . VAL A 1 353 ? -21.768 14.296 41.226 1.00 91.12 353 VAL A C 1
ATOM 2638 O O . VAL A 1 353 ? -21.226 13.277 40.807 1.00 91.12 353 VAL A O 1
ATOM 2641 N N . GLN A 1 354 ? -21.756 14.621 42.524 1.00 90.69 354 GLN A N 1
ATOM 2642 C CA . GLN A 1 354 ? -21.054 13.838 43.547 1.00 90.69 354 GLN A CA 1
ATOM 2643 C C . GLN A 1 354 ? -21.698 12.465 43.797 1.00 90.69 354 GLN A C 1
ATOM 2645 O O . GLN A 1 354 ? -20.993 11.484 44.038 1.00 90.69 354 GLN A O 1
ATOM 2650 N N . ILE A 1 355 ? -23.028 12.363 43.725 1.00 91.25 355 ILE A N 1
ATOM 2651 C CA . ILE A 1 355 ? -23.723 11.069 43.777 1.00 91.25 355 ILE A CA 1
ATOM 2652 C C . ILE A 1 355 ? -23.380 10.253 42.522 1.00 91.25 355 ILE A C 1
ATOM 2654 O O . ILE A 1 355 ? -23.005 9.087 42.641 1.00 91.25 355 ILE A O 1
ATOM 2658 N N . ALA A 1 356 ? -23.438 10.868 41.336 1.00 91.31 356 ALA A N 1
ATOM 2659 C CA . ALA A 1 356 ? -23.156 10.194 40.071 1.00 91.31 356 ALA A CA 1
ATOM 2660 C C . ALA A 1 356 ? -21.712 9.677 39.977 1.00 91.31 356 ALA A C 1
ATOM 2662 O O . ALA A 1 356 ? -21.512 8.530 39.584 1.00 91.31 356 ALA A O 1
ATOM 2663 N N . SER A 1 357 ? -20.715 10.463 40.401 1.00 89.44 357 SER A N 1
ATOM 2664 C CA . SER A 1 357 ? -19.313 10.023 40.438 1.00 89.44 357 SER A CA 1
ATOM 2665 C C . SER A 1 357 ? -19.086 8.883 41.436 1.00 89.44 357 SER A C 1
ATOM 2667 O O . SER A 1 357 ? -18.350 7.947 41.134 1.00 89.44 357 SER A O 1
ATOM 2669 N N . THR A 1 358 ? -19.773 8.902 42.584 1.00 90.56 358 THR A N 1
ATOM 2670 C CA . THR A 1 358 ? -19.716 7.817 43.581 1.00 90.56 358 THR A CA 1
ATOM 2671 C C . THR A 1 358 ? -20.317 6.516 43.033 1.00 90.56 358 THR A C 1
ATOM 2673 O O . THR A 1 358 ? -19.723 5.450 43.188 1.00 90.56 358 THR A O 1
ATOM 2676 N N . MET A 1 359 ? -21.467 6.591 42.352 1.00 91.12 359 MET A N 1
ATOM 2677 C CA . MET A 1 359 ? -22.104 5.432 41.708 1.00 91.12 359 MET A CA 1
ATOM 2678 C C . MET A 1 359 ? -21.259 4.880 40.550 1.00 91.12 359 MET A C 1
ATOM 2680 O O . MET A 1 359 ? -21.098 3.667 40.425 1.00 91.12 359 MET A O 1
ATOM 2684 N N . LEU A 1 360 ? -20.679 5.764 39.734 1.00 89.19 360 LEU A N 1
ATOM 2685 C CA . LEU A 1 360 ? -19.822 5.398 38.608 1.00 89.19 360 LEU A CA 1
ATOM 2686 C C . LEU A 1 360 ? -18.531 4.703 39.071 1.00 89.19 360 LEU A C 1
ATOM 2688 O O . LEU A 1 360 ? -18.193 3.645 38.547 1.00 89.19 360 LEU A O 1
ATOM 2692 N N . ALA A 1 361 ? -17.857 5.242 40.093 1.00 86.94 361 ALA A N 1
ATOM 2693 C CA . ALA A 1 361 ? -16.643 4.652 40.660 1.00 86.94 361 ALA A CA 1
ATOM 2694 C C . ALA A 1 361 ? -16.888 3.271 41.298 1.00 86.94 361 ALA A C 1
ATOM 2696 O O . ALA A 1 361 ? -16.015 2.405 41.249 1.00 86.94 361 ALA A O 1
ATOM 2697 N N . ALA A 1 362 ? -18.075 3.038 41.870 1.00 86.56 362 ALA A N 1
ATOM 2698 C CA . ALA A 1 362 ? -18.459 1.726 42.394 1.00 86.56 362 ALA A CA 1
ATOM 2699 C C . ALA A 1 362 ? -18.671 0.685 41.276 1.00 86.56 362 ALA A C 1
ATOM 2701 O O . ALA A 1 362 ? -18.306 -0.480 41.441 1.00 86.56 362 ALA A O 1
ATOM 2702 N N . ALA A 1 363 ? -19.232 1.107 40.138 1.00 83.69 363 ALA A N 1
ATOM 2703 C CA . ALA A 1 363 ? -19.544 0.236 39.010 1.00 83.69 363 ALA A CA 1
ATOM 2704 C C . ALA A 1 363 ? -18.324 -0.029 38.112 1.00 83.69 363 ALA A C 1
ATOM 2706 O O . ALA A 1 363 ? -17.867 -1.166 38.006 1.00 83.69 363 ALA A O 1
ATOM 2707 N N . SER A 1 364 ? -17.757 1.017 37.507 1.00 78.94 364 SER A N 1
ATOM 2708 C CA . SER A 1 364 ? -16.650 0.916 36.544 1.00 78.94 364 SER A CA 1
ATOM 2709 C C . SER A 1 364 ? -15.267 0.815 37.208 1.00 78.94 364 SER A C 1
ATOM 2711 O O . SER A 1 364 ? -14.289 0.497 36.538 1.00 78.94 364 SER A O 1
ATOM 2713 N N . GLY A 1 365 ? -15.175 1.045 38.523 1.00 75.25 365 GLY A N 1
ATOM 2714 C CA . GLY A 1 365 ? -13.918 1.078 39.277 1.00 75.25 365 GLY A CA 1
ATOM 2715 C C . GLY A 1 365 ? -13.322 2.490 39.406 1.00 75.25 365 GLY A C 1
ATOM 2716 O O . GLY A 1 365 ? -13.765 3.419 38.727 1.00 75.25 365 GLY A O 1
ATOM 2717 N N . PRO A 1 366 ? -12.318 2.682 40.285 1.00 65.50 366 PRO A N 1
ATOM 2718 C CA . PRO A 1 366 ? -11.751 4.003 40.566 1.00 65.50 366 PRO A CA 1
ATOM 2719 C C . PRO A 1 366 ? -11.019 4.604 39.358 1.00 65.50 366 PRO A C 1
ATOM 2721 O O . PRO A 1 366 ? -11.186 5.788 39.068 1.00 65.50 366 PRO A O 1
ATOM 2724 N N . ASP A 1 367 ? -10.261 3.790 38.618 1.00 61.38 367 ASP A N 1
ATOM 2725 C CA . ASP A 1 367 ? -9.439 4.253 37.493 1.00 61.38 367 ASP A CA 1
ATOM 2726 C C . ASP A 1 367 ? -10.281 4.683 36.281 1.00 61.38 367 ASP A C 1
ATOM 2728 O O . ASP A 1 367 ? -9.865 5.542 35.504 1.00 61.38 367 ASP A O 1
ATOM 2732 N N . ALA A 1 368 ? -11.511 4.169 36.154 1.00 59.62 368 ALA A N 1
ATOM 2733 C CA . ALA A 1 368 ? -12.433 4.570 35.094 1.00 59.62 368 ALA A CA 1
ATOM 2734 C C . ALA A 1 368 ? -12.775 6.069 35.151 1.00 59.62 368 ALA A C 1
ATOM 2736 O O . ALA A 1 368 ? -12.968 6.686 34.109 1.00 59.62 368 ALA A O 1
ATOM 2737 N N . VAL A 1 369 ? -12.788 6.682 36.342 1.00 58.16 369 VAL A N 1
ATOM 2738 C CA . VAL A 1 369 ? -13.041 8.127 36.519 1.00 58.16 369 VAL A CA 1
ATOM 2739 C C . VAL A 1 369 ? -11.830 8.983 36.101 1.00 58.16 369 VAL A C 1
ATOM 2741 O O . VAL A 1 369 ? -11.979 10.175 35.844 1.00 58.16 369 VAL A O 1
ATOM 2744 N N . LEU A 1 370 ? -10.637 8.385 35.996 1.00 55.69 370 LEU A N 1
ATOM 2745 C CA . LEU A 1 370 ? -9.412 9.041 35.521 1.00 55.69 370 LEU A CA 1
ATOM 2746 C C . LEU A 1 370 ? -9.203 8.885 34.005 1.00 55.69 370 LEU A C 1
ATOM 2748 O O . LEU A 1 370 ? -8.557 9.733 33.396 1.00 55.69 370 LEU A O 1
ATOM 2752 N N . GLY A 1 371 ? -9.735 7.818 33.398 1.00 53.47 371 GLY A N 1
ATOM 2753 C CA . GLY A 1 371 ? -9.521 7.480 31.984 1.00 53.47 371 GLY A CA 1
ATOM 2754 C C . GLY A 1 371 ? -10.355 8.267 30.963 1.00 53.47 371 GLY A C 1
ATOM 2755 O O . GLY A 1 371 ? -10.069 8.189 29.772 1.00 53.47 371 GLY A O 1
ATOM 2756 N N . GLY A 1 372 ? -11.376 9.008 31.398 1.00 64.56 372 GLY A N 1
ATOM 2757 C CA . GLY A 1 372 ? -12.265 9.782 30.524 1.00 64.56 372 GLY A CA 1
ATOM 2758 C C . GLY A 1 372 ? -13.526 10.250 31.252 1.00 64.56 372 GLY A C 1
ATOM 2759 O O . GLY A 1 372 ? -13.897 9.704 32.292 1.00 64.56 372 GLY A O 1
ATOM 2760 N N . VAL A 1 373 ? -14.212 11.259 30.716 1.00 74.44 373 VAL A N 1
ATOM 2761 C CA . VAL A 1 373 ? -15.474 11.764 31.266 1.00 74.44 373 VAL A CA 1
ATOM 2762 C C . VAL A 1 373 ? -16.476 12.027 30.138 1.00 74.44 373 VAL A C 1
ATOM 2764 O O . VAL A 1 373 ? -16.521 13.117 29.570 1.00 74.44 373 VAL A O 1
ATOM 2767 N N . GLY A 1 374 ? -17.342 11.051 29.864 1.00 85.19 374 GLY A N 1
ATOM 2768 C CA . GLY A 1 374 ? -18.439 11.165 28.903 1.00 85.19 374 GLY A CA 1
ATOM 2769 C C . GLY A 1 374 ? -19.185 9.849 28.693 1.00 85.19 374 GLY A C 1
ATOM 2770 O O . GLY A 1 374 ? -18.788 8.808 29.219 1.00 85.19 374 GLY A O 1
ATOM 2771 N N . PHE A 1 375 ? -20.275 9.888 27.916 1.00 91.75 375 PHE A N 1
ATOM 2772 C CA . PHE A 1 375 ? -21.124 8.710 27.684 1.00 91.75 375 PHE A CA 1
ATOM 2773 C C . PHE A 1 375 ? -20.358 7.508 27.111 1.00 91.75 375 PHE A C 1
ATOM 2775 O O . PHE A 1 375 ? -20.459 6.408 27.646 1.00 91.75 375 PHE A O 1
ATOM 2782 N N . GLY A 1 376 ? -19.585 7.708 26.037 1.00 90.44 376 GLY A N 1
ATOM 2783 C CA . GLY A 1 376 ? -18.896 6.614 25.343 1.00 90.44 376 GLY A CA 1
ATOM 2784 C C . GLY A 1 376 ? -17.812 5.956 26.198 1.00 90.44 376 GLY A C 1
ATOM 2785 O O . GLY A 1 376 ? -17.832 4.747 26.400 1.00 90.44 376 GLY A O 1
ATOM 2786 N N . GLU A 1 377 ? -16.912 6.758 26.764 1.00 89.75 377 GLU A N 1
ATOM 2787 C CA . GLU A 1 377 ? -15.806 6.281 27.607 1.00 89.75 377 GLU A CA 1
ATOM 2788 C C . GLU A 1 377 ? -16.307 5.426 28.782 1.00 89.75 377 GLU A C 1
ATOM 2790 O O . GLU A 1 377 ? -15.769 4.350 29.042 1.00 89.75 377 GLU A O 1
ATOM 2795 N N . GLN A 1 378 ? -17.390 5.854 29.443 1.00 91.12 378 GLN A N 1
ATOM 2796 C CA . GLN A 1 378 ? -17.939 5.148 30.603 1.00 91.12 378 GLN A CA 1
ATOM 2797 C C . GLN A 1 378 ? -18.822 3.945 30.242 1.00 91.12 378 GLN A C 1
ATOM 2799 O O . GLN A 1 378 ? -18.852 2.979 31.004 1.00 91.12 378 GLN A O 1
ATOM 2804 N N . VAL A 1 379 ? -19.465 3.935 29.065 1.00 94.12 379 VAL A N 1
ATOM 2805 C CA . VAL A 1 379 ? -20.028 2.699 28.489 1.00 94.12 379 VAL A CA 1
ATOM 2806 C C . VAL A 1 379 ? -18.909 1.685 28.236 1.00 94.12 379 VAL A C 1
ATOM 2808 O O . VAL A 1 379 ? -19.033 0.539 28.659 1.00 94.12 379 VAL A O 1
ATOM 2811 N N . GLY A 1 380 ? -17.813 2.101 27.591 1.00 91.69 380 GLY A N 1
ATOM 2812 C CA . GLY A 1 380 ? -16.671 1.236 27.281 1.00 91.69 380 GLY A CA 1
ATOM 2813 C C . GLY A 1 380 ? -16.046 0.625 28.536 1.00 91.69 380 GLY A C 1
ATOM 2814 O O . GLY A 1 380 ? -15.968 -0.596 28.643 1.00 91.69 380 GLY A O 1
ATOM 2815 N N . ALA A 1 381 ? -15.697 1.454 29.524 1.00 90.56 381 ALA A N 1
ATOM 2816 C CA . ALA A 1 381 ? -15.119 0.996 30.788 1.00 90.56 381 ALA A CA 1
ATOM 2817 C C . ALA A 1 381 ? -16.035 0.016 31.549 1.00 90.56 381 ALA A C 1
ATOM 2819 O O . ALA A 1 381 ? -15.566 -0.995 32.078 1.00 90.56 381 ALA A O 1
ATOM 2820 N N . TRP A 1 382 ? -17.351 0.266 31.568 1.00 93.75 382 TRP A N 1
ATOM 2821 C CA . TRP A 1 382 ? -18.314 -0.659 32.173 1.00 93.75 382 TRP A CA 1
ATOM 2822 C C . TRP A 1 382 ? -18.399 -1.985 31.401 1.00 93.75 382 TRP A C 1
ATOM 2824 O O . TRP A 1 382 ? -18.411 -3.053 32.011 1.00 93.75 382 TRP A O 1
ATOM 2834 N N . LEU A 1 383 ? -18.406 -1.940 30.063 1.00 94.50 383 LEU A N 1
ATOM 2835 C CA . LEU A 1 383 ? -18.435 -3.133 29.213 1.00 94.50 383 LEU A CA 1
ATOM 2836 C C . LEU A 1 383 ? -17.168 -3.987 29.365 1.00 94.50 383 LEU A C 1
ATOM 2838 O O . LEU A 1 383 ? -17.272 -5.212 29.381 1.00 94.50 383 LEU A O 1
ATOM 2842 N N . ASP A 1 384 ? -15.987 -3.390 29.507 1.00 91.94 384 ASP A N 1
ATOM 2843 C CA . ASP A 1 384 ? -14.726 -4.134 29.672 1.00 91.94 384 ASP A CA 1
ATOM 2844 C C . ASP A 1 384 ? -14.664 -4.854 31.030 1.00 91.94 384 ASP A C 1
ATOM 2846 O O . ASP A 1 384 ? -14.174 -5.987 31.143 1.00 91.94 384 ASP A O 1
ATOM 2850 N N . ARG A 1 385 ? -15.250 -4.232 32.062 1.00 91.00 385 ARG A N 1
ATOM 2851 C CA . ARG A 1 385 ? -15.484 -4.879 33.353 1.00 91.00 385 ARG A CA 1
ATOM 2852 C C . ARG A 1 385 ? -16.516 -6.006 33.242 1.00 91.00 385 ARG A C 1
ATOM 2854 O O . ARG A 1 385 ? -16.249 -7.107 33.720 1.00 91.00 385 ARG A O 1
ATOM 2861 N N . ALA A 1 386 ? -17.659 -5.766 32.600 1.00 92.31 386 ALA A N 1
ATOM 2862 C CA . ALA A 1 386 ? -18.700 -6.778 32.424 1.00 92.31 386 ALA A CA 1
ATOM 2863 C C . ALA A 1 386 ? -18.157 -8.017 31.688 1.00 92.31 386 ALA A C 1
ATOM 2865 O O . ALA A 1 386 ? -18.329 -9.137 32.165 1.00 92.31 386 ALA A O 1
ATOM 2866 N N . ALA A 1 387 ? -17.395 -7.823 30.605 1.00 93.25 387 ALA A N 1
ATOM 2867 C CA . ALA A 1 387 ? -16.692 -8.903 29.912 1.00 93.25 387 ALA A CA 1
ATOM 2868 C C . ALA A 1 387 ? -15.700 -9.646 30.817 1.00 93.25 387 ALA A C 1
ATOM 2870 O O . ALA A 1 387 ? -15.631 -10.872 30.771 1.00 93.25 387 ALA A O 1
ATOM 2871 N N . SER A 1 388 ? -14.956 -8.932 31.666 1.00 90.62 388 SER A N 1
ATOM 2872 C CA . SER A 1 388 ? -14.042 -9.555 32.630 1.00 90.62 388 SER A CA 1
ATOM 2873 C C . SER A 1 388 ? -14.759 -10.484 33.615 1.00 90.62 388 SER A C 1
ATOM 2875 O O . SER A 1 388 ? -14.257 -11.568 33.907 1.00 90.62 388 SER A O 1
ATOM 2877 N N . GLU A 1 389 ? -15.940 -10.097 34.098 1.00 88.88 389 GLU A N 1
ATOM 2878 C CA . GLU A 1 389 ? -16.761 -10.933 34.982 1.00 88.88 389 GLU A CA 1
ATOM 2879 C C . GLU A 1 389 ? -17.430 -12.090 34.209 1.00 88.88 389 GLU A C 1
ATOM 2881 O O . GLU A 1 389 ? -17.480 -13.213 34.710 1.00 88.88 389 GLU A O 1
ATOM 2886 N N . MET A 1 390 ? -17.845 -11.872 32.955 1.00 91.38 390 MET A N 1
ATOM 2887 C CA . MET A 1 390 ? -18.404 -12.906 32.068 1.00 91.38 390 MET A CA 1
ATOM 2888 C C . MET A 1 390 ? -17.376 -13.982 31.670 1.00 91.38 390 MET A C 1
ATOM 2890 O O . MET A 1 390 ? -17.723 -15.163 31.635 1.00 91.38 390 MET A O 1
ATOM 2894 N N . VAL A 1 391 ? -16.106 -13.624 31.427 1.00 91.56 391 VAL A N 1
ATOM 2895 C CA . VAL A 1 391 ? -15.020 -14.587 31.118 1.00 91.56 391 VAL A CA 1
ATOM 2896 C C . VAL A 1 391 ? -14.782 -15.568 32.274 1.00 91.56 391 VAL A C 1
ATOM 2898 O O . VAL A 1 391 ? -14.511 -16.748 32.040 1.00 91.56 391 VAL A O 1
ATOM 2901 N N . LEU A 1 392 ? -14.931 -15.108 33.519 1.00 87.25 392 LEU A N 1
ATOM 2902 C CA . LEU A 1 392 ? -14.827 -15.942 34.723 1.00 87.25 392 LEU A CA 1
ATOM 2903 C C . LEU A 1 392 ? -16.052 -16.855 34.935 1.00 87.25 392 LEU A C 1
ATOM 2905 O O . LEU A 1 392 ? -15.987 -17.790 35.730 1.00 87.25 392 LEU A O 1
ATOM 2909 N N . GLN A 1 393 ? -17.160 -16.607 34.226 1.00 85.19 393 GLN A N 1
ATOM 2910 C CA . GLN A 1 393 ? -18.416 -17.370 34.305 1.00 85.19 393 GLN A CA 1
ATOM 2911 C C . GLN A 1 393 ? -18.623 -18.345 33.122 1.00 85.19 393 GLN A C 1
ATOM 2913 O O . GLN A 1 393 ? -19.629 -19.065 33.080 1.00 85.19 393 GLN A O 1
ATOM 2918 N N . CYS A 1 394 ? -17.678 -18.409 32.175 1.00 82.12 394 CYS A N 1
ATOM 2919 C CA . CYS A 1 394 ? -17.678 -19.371 31.068 1.00 82.12 394 CYS A CA 1
ATOM 2920 C C . CYS A 1 394 ? -17.815 -20.821 31.571 1.00 82.12 394 CYS A C 1
ATOM 2922 O O . CYS A 1 394 ? -17.062 -21.267 32.434 1.00 82.12 394 CYS A O 1
ATOM 2924 N N . GLY A 1 395 ? -18.749 -21.579 30.990 1.00 68.50 395 GLY A N 1
ATOM 2925 C CA . GLY A 1 395 ? -19.004 -22.988 31.314 1.00 68.50 395 GLY A CA 1
ATOM 2926 C C . GLY A 1 395 ? -20.186 -23.239 32.259 1.00 68.50 395 GLY A C 1
ATOM 2927 O O . GLY A 1 395 ? -20.508 -24.400 32.506 1.00 68.50 395 GLY A O 1
ATOM 2928 N N . GLY A 1 396 ? -20.847 -22.191 32.771 1.00 70.44 396 GLY A N 1
ATOM 2929 C CA . GLY A 1 396 ? -21.989 -22.320 33.691 1.00 70.44 396 GLY A CA 1
ATOM 2930 C C . GLY A 1 396 ? -23.248 -21.520 33.338 1.00 70.44 396 GLY A C 1
ATOM 2931 O O . GLY A 1 396 ? -24.274 -21.716 33.989 1.00 70.44 396 GLY A O 1
ATOM 2932 N N . HIS A 1 397 ? -23.209 -20.625 32.342 1.00 71.88 397 HIS A N 1
ATOM 2933 C CA . HIS A 1 397 ? -24.310 -19.691 32.071 1.00 71.88 397 HIS A CA 1
ATOM 2934 C C . HIS A 1 397 ? -25.202 -20.138 30.900 1.00 71.88 397 HIS A C 1
ATOM 2936 O O . HIS A 1 397 ? -24.715 -20.438 29.810 1.00 71.88 397 HIS A O 1
ATOM 2942 N N . GLY A 1 398 ? -26.523 -20.148 31.114 1.00 75.94 398 GLY A N 1
ATOM 2943 C CA . GLY A 1 398 ? -27.514 -20.616 30.130 1.00 75.94 398 GLY A CA 1
ATOM 2944 C C . GLY A 1 398 ? -27.890 -19.611 29.032 1.00 75.94 398 GLY A C 1
ATOM 2945 O O . GLY A 1 398 ? -28.581 -19.988 28.094 1.00 75.94 398 GLY A O 1
ATOM 2946 N N . ARG A 1 399 ? -27.449 -18.351 29.145 1.00 82.19 399 ARG A N 1
ATOM 2947 C CA . ARG A 1 399 ? -27.688 -17.257 28.177 1.00 82.19 399 ARG A CA 1
ATOM 2948 C C . ARG A 1 399 ? -26.402 -16.723 27.521 1.00 82.19 399 ARG A C 1
ATOM 2950 O O . ARG A 1 399 ? -26.403 -15.669 26.897 1.00 82.19 399 ARG A O 1
ATOM 2957 N N . PHE A 1 400 ? -25.315 -17.487 27.643 1.00 87.56 400 PHE A N 1
ATOM 2958 C CA . PHE A 1 400 ? -23.954 -17.128 27.234 1.00 87.56 400 PHE A CA 1
ATOM 2959 C C . PHE A 1 400 ? -23.851 -16.465 25.848 1.00 87.56 400 PHE A C 1
ATOM 2961 O O . PHE A 1 400 ? -23.241 -15.408 25.721 1.00 87.56 400 PHE A O 1
ATOM 2968 N N . GLU A 1 401 ? -24.461 -17.063 24.821 1.00 89.12 401 GLU A N 1
ATOM 2969 C CA . GLU A 1 401 ? -24.381 -16.559 23.443 1.00 89.12 401 GLU A CA 1
ATOM 2970 C C . GLU A 1 401 ? -25.095 -15.210 23.257 1.00 89.12 401 GLU A C 1
ATOM 2972 O O . GLU A 1 401 ? -24.592 -14.337 22.549 1.00 89.12 401 GLU A O 1
ATOM 2977 N N . ASP A 1 402 ? -26.258 -15.035 23.895 1.00 88.25 402 ASP A N 1
ATOM 2978 C CA . ASP A 1 402 ? -27.062 -13.810 23.814 1.00 88.25 402 ASP A CA 1
ATOM 2979 C C . ASP A 1 402 ? -26.375 -12.658 24.555 1.00 88.25 402 ASP A C 1
ATOM 2981 O O . ASP A 1 402 ? -26.302 -11.543 24.041 1.00 88.25 402 ASP A O 1
ATOM 2985 N N . ASP A 1 403 ? -25.833 -12.932 25.747 1.00 90.69 403 ASP A N 1
ATOM 2986 C CA . ASP A 1 403 ? -25.106 -11.942 26.545 1.00 90.69 403 ASP A CA 1
ATOM 2987 C C . ASP A 1 403 ? -23.826 -11.473 25.818 1.00 90.69 403 ASP A C 1
ATOM 2989 O O . ASP A 1 403 ? -23.536 -10.275 25.769 1.00 90.69 403 ASP A O 1
ATOM 2993 N N . TRP A 1 404 ? -23.081 -12.370 25.162 1.00 93.12 404 TRP A N 1
ATOM 2994 C CA . TRP A 1 404 ? -21.910 -11.955 24.381 1.00 93.12 404 TRP A CA 1
ATOM 2995 C C . TRP A 1 404 ? -22.256 -11.222 23.077 1.00 93.12 404 TRP A C 1
ATOM 2997 O O . TRP A 1 404 ? -21.592 -10.231 22.777 1.00 93.12 404 TRP A O 1
ATOM 3007 N N . GLU A 1 405 ? -23.288 -11.612 22.315 1.00 91.94 405 GLU A N 1
ATOM 3008 C CA . GLU A 1 405 ? -23.722 -10.802 21.158 1.00 91.94 405 GLU A CA 1
ATOM 3009 C C . GLU A 1 405 ? -24.264 -9.428 21.601 1.00 91.94 405 GLU A C 1
ATOM 3011 O O . GLU A 1 405 ? -24.014 -8.426 20.927 1.00 91.94 405 GLU A O 1
ATOM 3016 N N . ALA A 1 406 ? -24.915 -9.336 22.768 1.00 91.31 406 ALA A N 1
ATOM 3017 C CA . ALA A 1 406 ? -25.306 -8.061 23.366 1.00 91.31 406 ALA A CA 1
ATOM 3018 C C . ALA A 1 406 ? -24.083 -7.185 23.707 1.00 91.31 406 ALA A C 1
ATOM 3020 O O . ALA A 1 406 ? -24.077 -5.995 23.378 1.00 91.31 406 ALA A O 1
ATOM 3021 N N . TRP A 1 407 ? -23.023 -7.752 24.291 1.00 94.69 407 TRP A N 1
ATOM 3022 C CA . TRP A 1 407 ? -21.761 -7.038 24.536 1.00 94.69 407 TRP A CA 1
ATOM 3023 C C . TRP A 1 407 ? -21.080 -6.583 23.234 1.00 94.69 407 TRP A C 1
ATOM 3025 O O . TRP A 1 407 ? -20.691 -5.420 23.110 1.00 94.69 407 TRP A O 1
ATOM 3035 N N . ILE A 1 408 ? -21.003 -7.467 22.232 1.00 94.00 408 ILE A N 1
ATOM 3036 C CA . ILE A 1 408 ? -20.437 -7.179 20.904 1.00 94.00 408 ILE A CA 1
ATOM 3037 C C . ILE A 1 408 ? -21.198 -6.029 20.220 1.00 94.00 408 ILE A C 1
ATOM 3039 O O . ILE A 1 408 ? -20.577 -5.158 19.608 1.00 94.00 408 ILE A O 1
ATOM 3043 N N . ALA A 1 409 ? -22.530 -5.997 20.323 1.00 91.88 409 ALA A N 1
ATOM 3044 C CA . ALA A 1 409 ? -23.348 -4.903 19.803 1.00 91.88 409 ALA A CA 1
ATOM 3045 C C . ALA A 1 409 ? -23.074 -3.579 20.541 1.00 91.88 409 ALA A C 1
ATOM 3047 O O . ALA A 1 409 ? -22.832 -2.559 19.899 1.00 91.88 409 ALA A O 1
ATOM 3048 N N . ALA A 1 410 ? -23.043 -3.603 21.877 1.00 93.50 410 ALA A N 1
ATOM 3049 C CA . ALA A 1 410 ? -22.826 -2.415 22.700 1.00 93.50 410 ALA A CA 1
ATOM 3050 C C . ALA A 1 410 ? -21.440 -1.771 22.480 1.00 93.50 410 ALA A C 1
ATOM 3052 O O . ALA A 1 410 ? -21.342 -0.547 22.398 1.00 93.50 410 ALA A O 1
ATOM 3053 N N . GLN A 1 411 ? -20.379 -2.573 22.313 1.00 94.38 411 GLN A N 1
ATOM 3054 C CA . GLN A 1 411 ? -19.034 -2.063 22.004 1.00 94.38 411 GLN A CA 1
ATOM 3055 C C . GLN A 1 411 ? -18.984 -1.331 20.648 1.00 94.38 411 GLN A C 1
ATOM 3057 O O . GLN A 1 411 ? -18.335 -0.292 20.539 1.00 94.38 411 GLN A O 1
ATOM 3062 N N . ARG A 1 412 ? -19.686 -1.823 19.613 1.00 93.19 412 ARG A N 1
ATOM 3063 C CA . ARG A 1 412 ? -19.645 -1.267 18.239 1.00 93.19 412 ARG A CA 1
ATOM 3064 C C . ARG A 1 412 ? -20.264 0.122 18.094 1.00 93.19 412 ARG A C 1
ATOM 3066 O O . ARG A 1 412 ? -19.819 0.896 17.248 1.00 93.19 412 ARG A O 1
ATOM 3073 N N . GLU A 1 413 ? -21.264 0.445 18.908 1.00 92.25 413 GLU A N 1
ATOM 3074 C CA . GLU A 1 413 ? -21.909 1.767 18.890 1.00 92.25 413 GLU A CA 1
ATOM 3075 C C . GLU A 1 413 ? -21.096 2.845 19.626 1.00 92.25 413 GLU A C 1
ATOM 3077 O O . GLU A 1 413 ? -21.393 4.039 19.521 1.00 92.25 413 GLU A O 1
ATOM 3082 N N . VAL A 1 414 ? -20.052 2.438 20.357 1.00 91.62 414 VAL A N 1
ATOM 3083 C CA . VAL A 1 414 ? -19.258 3.314 21.228 1.00 91.62 414 VAL A CA 1
ATOM 3084 C C . VAL A 1 414 ? -17.791 3.405 20.816 1.00 91.62 414 VAL A C 1
ATOM 3086 O O . VAL A 1 414 ? -17.254 4.510 20.808 1.00 91.62 414 VAL A O 1
ATOM 3089 N N . ARG A 1 415 ? -17.158 2.298 20.415 1.00 91.56 415 ARG A N 1
ATOM 3090 C CA . ARG A 1 415 ? -15.760 2.253 19.957 1.00 91.56 415 ARG A CA 1
ATOM 3091 C C . ARG A 1 415 ? -15.661 1.970 18.466 1.00 91.56 415 ARG A C 1
ATOM 3093 O O . ARG A 1 415 ? -16.487 1.265 17.887 1.00 91.56 415 ARG A O 1
ATOM 3100 N N . ARG A 1 416 ? -14.606 2.485 17.832 1.00 89.31 416 ARG A N 1
ATOM 3101 C CA . ARG A 1 416 ? -14.302 2.282 16.404 1.00 89.31 416 ARG A CA 1
ATOM 3102 C C . ARG A 1 416 ? -12.803 2.063 16.196 1.00 89.31 416 ARG A C 1
ATOM 3104 O O . ARG A 1 416 ? -12.004 2.353 17.080 1.00 89.31 416 ARG A O 1
ATOM 3111 N N . GLY A 1 417 ? -12.427 1.549 15.023 1.00 87.69 417 GLY A N 1
ATOM 3112 C CA . GLY A 1 417 ? -11.022 1.371 14.639 1.00 87.69 417 GLY A CA 1
ATOM 3113 C C . GLY A 1 417 ? -10.213 0.581 15.673 1.00 87.69 417 GLY A C 1
ATOM 3114 O O . GLY A 1 417 ? -10.659 -0.466 16.146 1.00 87.69 417 GLY A O 1
ATOM 3115 N N . GLY A 1 418 ? -9.032 1.099 16.024 1.00 85.38 418 GLY A N 1
ATOM 3116 C CA . GLY A 1 418 ? -8.103 0.467 16.963 1.00 85.38 418 GLY A CA 1
ATOM 3117 C C . GLY A 1 418 ? -8.676 0.204 18.359 1.00 85.38 418 GLY A C 1
ATOM 3118 O O . GLY A 1 418 ? -8.386 -0.843 18.923 1.00 85.38 418 GLY A O 1
ATOM 3119 N N . GLU A 1 419 ? -9.531 1.078 18.898 1.00 87.06 419 GLU A N 1
ATOM 3120 C CA . GLU A 1 419 ? -10.096 0.913 20.250 1.00 87.06 419 GLU A CA 1
ATOM 3121 C C . GLU A 1 419 ? -11.043 -0.287 20.347 1.00 87.06 419 GLU A C 1
ATOM 3123 O O . GLU A 1 419 ? -10.975 -1.073 21.290 1.00 87.06 419 GLU A O 1
ATOM 3128 N N . LEU A 1 420 ? -11.922 -0.448 19.352 1.00 91.88 420 LEU A N 1
ATOM 3129 C CA . LEU A 1 420 ? -12.862 -1.572 19.282 1.00 91.88 420 LEU A CA 1
ATOM 3130 C C . LEU A 1 420 ? -12.110 -2.899 19.131 1.00 91.88 420 LEU A C 1
ATOM 3132 O O . LEU A 1 420 ? -12.448 -3.902 19.755 1.00 91.88 420 LEU A O 1
ATOM 3136 N N . GLN A 1 421 ? -11.071 -2.874 18.301 1.00 93.56 421 GLN A N 1
ATOM 3137 C CA . GLN A 1 421 ? -10.206 -4.012 18.032 1.00 93.56 421 GLN A CA 1
ATOM 3138 C C . GLN A 1 421 ? -9.356 -4.396 19.254 1.00 93.56 421 GLN A C 1
ATOM 3140 O O . GLN A 1 421 ? -9.216 -5.581 19.559 1.00 93.56 421 GLN A O 1
ATOM 3145 N N . LEU A 1 422 ? -8.868 -3.410 20.012 1.00 91.69 422 LEU A N 1
ATOM 3146 C CA . LEU A 1 422 ? -8.180 -3.626 21.283 1.00 91.69 422 LEU A CA 1
ATOM 3147 C C . LEU A 1 422 ? -9.117 -4.222 22.343 1.00 91.69 422 LEU A C 1
ATOM 3149 O O . LEU A 1 422 ? -8.715 -5.157 23.027 1.00 91.69 422 LEU A O 1
ATOM 3153 N N . ALA A 1 423 ? -10.368 -3.757 22.443 1.00 92.25 423 ALA A N 1
ATOM 3154 C CA . ALA A 1 423 ? -11.349 -4.319 23.376 1.00 92.25 423 ALA A CA 1
ATOM 3155 C C . ALA A 1 423 ? -11.639 -5.807 23.087 1.00 92.25 423 ALA A C 1
ATOM 3157 O O . ALA A 1 423 ? -11.653 -6.630 24.003 1.00 92.25 423 ALA A O 1
ATOM 3158 N N . TYR A 1 424 ? -11.797 -6.192 21.813 1.00 95.06 424 TYR A N 1
ATOM 3159 C CA . TYR A 1 424 ? -11.919 -7.606 21.429 1.00 95.06 424 TYR A CA 1
ATOM 3160 C C . TYR A 1 424 ? -10.650 -8.412 21.763 1.00 95.06 424 TYR A C 1
ATOM 3162 O O . TYR A 1 424 ? -10.748 -9.531 22.275 1.00 95.06 424 TYR A O 1
ATOM 3170 N N . ALA A 1 425 ? -9.463 -7.845 21.519 1.00 94.19 425 ALA A N 1
ATOM 3171 C CA . ALA A 1 425 ? -8.191 -8.493 21.829 1.00 94.19 425 ALA A CA 1
ATOM 3172 C C . ALA A 1 425 ? -7.982 -8.682 23.344 1.00 94.19 425 ALA A C 1
ATOM 3174 O O . ALA A 1 425 ? -7.539 -9.746 23.760 1.00 94.19 425 ALA A O 1
ATOM 3175 N N . GLN A 1 426 ? -8.363 -7.715 24.182 1.00 93.69 426 GLN A N 1
ATOM 3176 C CA . GLN A 1 426 ? -8.261 -7.809 25.645 1.00 93.69 426 GLN A CA 1
ATOM 3177 C C . GLN A 1 426 ? -9.160 -8.907 26.231 1.00 93.69 426 GLN A C 1
ATOM 3179 O O . GLN A 1 426 ? -8.744 -9.624 27.143 1.00 93.69 426 GLN A O 1
ATOM 3184 N N . VAL A 1 427 ? -10.373 -9.096 25.695 1.00 94.75 427 VAL A N 1
ATOM 3185 C CA . VAL A 1 427 ? -11.236 -10.216 26.110 1.00 94.75 427 VAL A CA 1
ATOM 3186 C C . VAL A 1 427 ? -10.635 -11.556 25.681 1.00 94.75 427 VAL A C 1
ATOM 3188 O O . VAL A 1 427 ? -10.631 -12.493 26.478 1.00 94.75 427 VAL A O 1
ATOM 3191 N N . ALA A 1 428 ? -10.069 -11.646 24.472 1.00 94.19 428 ALA A N 1
ATOM 3192 C CA . ALA A 1 428 ? -9.361 -12.845 24.025 1.00 94.19 428 ALA A CA 1
ATOM 3193 C C . ALA A 1 428 ? -8.127 -13.140 24.902 1.00 94.19 428 ALA A C 1
ATOM 3195 O O . ALA A 1 428 ? -7.973 -14.262 25.370 1.00 94.19 428 ALA A O 1
ATOM 3196 N N . GLU A 1 429 ? -7.299 -12.141 25.212 1.00 94.31 429 GLU A N 1
ATOM 3197 C CA . GLU A 1 429 ? -6.144 -12.256 26.114 1.00 94.31 429 GLU A CA 1
ATOM 3198 C C . GLU A 1 429 ? -6.545 -12.793 27.493 1.00 94.31 429 GLU A C 1
ATOM 3200 O O . GLU A 1 429 ? -5.977 -13.770 27.988 1.00 94.31 429 GLU A O 1
ATOM 3205 N N . ARG A 1 430 ? -7.591 -12.206 28.089 1.00 93.06 430 ARG A N 1
ATOM 3206 C CA . ARG A 1 430 ? -8.111 -12.650 29.382 1.00 93.06 430 ARG A CA 1
ATOM 3207 C C . ARG A 1 430 ? -8.635 -14.084 29.315 1.00 93.06 430 ARG A C 1
ATOM 3209 O O . ARG A 1 430 ? -8.362 -14.877 30.210 1.00 93.06 430 ARG A O 1
ATOM 3216 N N . LEU A 1 431 ? -9.335 -14.445 28.244 1.00 93.44 431 LEU A N 1
ATOM 3217 C CA . LEU A 1 431 ? -9.824 -15.802 28.010 1.00 93.44 431 LEU A CA 1
ATOM 3218 C C . LEU A 1 431 ? -8.671 -16.817 27.886 1.00 93.44 431 LEU A C 1
ATOM 3220 O O . LEU A 1 431 ? -8.765 -17.909 28.441 1.00 93.44 431 LEU A O 1
ATOM 3224 N N . LEU A 1 432 ? -7.567 -16.445 27.229 1.00 93.56 432 LEU A N 1
ATOM 3225 C CA . LEU A 1 432 ? -6.359 -17.269 27.084 1.00 93.56 432 LEU A CA 1
ATOM 3226 C C . LEU A 1 432 ? -5.581 -17.461 28.398 1.00 93.56 432 LEU A C 1
ATOM 3228 O O . LEU A 1 432 ? -4.899 -18.481 28.542 1.00 93.56 432 LEU A O 1
ATOM 3232 N N . ARG A 1 433 ? -5.688 -16.512 29.337 1.00 92.56 433 ARG A N 1
ATOM 3233 C CA . ARG A 1 433 ? -5.064 -16.561 30.670 1.00 92.56 433 ARG A CA 1
ATOM 3234 C C . ARG A 1 433 ? -5.918 -17.302 31.708 1.00 92.56 433 ARG A C 1
ATOM 3236 O O . ARG A 1 433 ? -5.392 -18.127 32.447 1.00 92.56 433 ARG A O 1
ATOM 3243 N N . GLU A 1 434 ? -7.219 -17.016 31.776 1.00 90.81 434 GLU A N 1
ATOM 3244 C CA . GLU A 1 434 ? -8.106 -17.509 32.847 1.00 90.81 434 GLU A CA 1
ATOM 3245 C C . GLU A 1 434 ? -8.647 -18.932 32.575 1.00 90.81 434 GLU A C 1
ATOM 3247 O O . GLU A 1 434 ? -8.994 -19.648 33.515 1.00 90.81 434 GLU A O 1
ATOM 3252 N N . GLN A 1 435 ? -8.740 -19.373 31.309 1.00 87.88 435 GLN A N 1
ATOM 3253 C CA . GLN A 1 435 ? -9.294 -20.693 30.963 1.00 87.88 435 GLN A CA 1
ATOM 3254 C C . GLN A 1 435 ? -8.208 -21.785 30.887 1.00 87.88 435 GLN A C 1
ATOM 3256 O O . GLN A 1 435 ? -7.257 -21.656 30.113 1.00 87.88 435 GLN A O 1
ATOM 3261 N N . PRO A 1 436 ? -8.343 -22.910 31.621 1.00 81.19 436 PRO A N 1
ATOM 3262 C CA . PRO A 1 436 ? -7.252 -23.876 31.782 1.00 81.19 436 PRO A CA 1
ATOM 3263 C C . PRO A 1 436 ? -6.985 -24.759 30.550 1.00 81.19 436 PRO A C 1
ATOM 3265 O O . PRO A 1 436 ? -5.856 -25.217 30.369 1.00 81.19 436 PRO A O 1
ATOM 3268 N N . ASP A 1 437 ? -8.000 -25.027 29.720 1.00 85.00 437 ASP A N 1
ATOM 3269 C CA . ASP A 1 437 ? -7.884 -25.892 28.538 1.00 85.00 437 ASP A CA 1
ATOM 3270 C C . ASP A 1 437 ? -8.905 -25.511 27.451 1.00 85.00 437 ASP A C 1
ATOM 3272 O O . ASP A 1 437 ? -10.047 -25.973 27.458 1.00 85.00 437 ASP A O 1
ATOM 3276 N N . LEU A 1 438 ? -8.480 -24.686 26.489 1.00 88.75 438 LEU A N 1
ATOM 3277 C CA . LEU A 1 438 ? -9.297 -24.285 25.335 1.00 88.75 438 LEU A CA 1
ATOM 3278 C C . LEU A 1 438 ? -9.252 -25.293 24.167 1.00 88.75 438 LEU A C 1
ATOM 3280 O O . LEU A 1 438 ? -9.862 -25.051 23.127 1.00 88.75 438 LEU A O 1
ATOM 3284 N N . SER A 1 439 ? -8.570 -26.438 24.312 1.00 85.75 439 SER A N 1
ATOM 3285 C CA . SER A 1 439 ? -8.502 -27.468 23.256 1.00 85.75 439 SER A CA 1
ATOM 3286 C C . SER A 1 439 ? -9.794 -28.282 23.107 1.00 85.75 439 SER A C 1
ATOM 3288 O O . SER A 1 439 ? -9.969 -29.012 22.128 1.00 85.75 439 SER A O 1
ATOM 3290 N N . ARG A 1 440 ? -10.713 -28.165 24.074 1.00 84.25 440 ARG A N 1
ATOM 3291 C CA . ARG A 1 440 ? -11.989 -28.891 24.109 1.00 84.25 440 ARG A CA 1
ATOM 3292 C C . ARG A 1 440 ? -13.133 -28.014 23.586 1.00 84.25 440 ARG A C 1
ATOM 3294 O O . ARG A 1 440 ? -13.143 -26.814 23.863 1.00 84.25 440 ARG A O 1
ATOM 3301 N N . PRO A 1 441 ? -14.122 -28.585 22.875 1.00 83.31 441 PRO A N 1
ATOM 3302 C CA . PRO A 1 441 ? -15.336 -27.862 22.498 1.00 83.31 441 PRO A CA 1
ATOM 3303 C C . PRO A 1 441 ? -16.126 -27.382 23.725 1.00 83.31 441 PRO A C 1
ATOM 3305 O O . PRO A 1 441 ? -16.298 -28.141 24.682 1.00 83.31 441 PRO A O 1
ATOM 3308 N N . GLY A 1 442 ? -16.619 -26.146 23.668 1.00 86.38 442 GLY A N 1
ATOM 3309 C CA . GLY A 1 442 ? -17.499 -25.533 24.662 1.00 86.38 442 GLY A CA 1
ATOM 3310 C C . GLY A 1 442 ? -17.331 -24.013 24.727 1.00 86.38 442 GLY A C 1
ATOM 3311 O O . GLY A 1 442 ? -16.454 -23.451 24.073 1.00 86.38 442 GLY A O 1
ATOM 3312 N N . GLN A 1 443 ? -18.134 -23.365 25.576 1.00 88.94 443 GLN A N 1
ATOM 3313 C CA . GLN A 1 443 ? -18.312 -21.903 25.640 1.00 88.94 443 GLN A CA 1
ATOM 3314 C C . GLN A 1 443 ? -17.014 -21.076 25.541 1.00 88.94 443 GLN A C 1
ATOM 3316 O O . GLN A 1 443 ? -16.970 -20.079 24.825 1.00 88.94 443 GLN A O 1
ATOM 3321 N N . GLY A 1 444 ? -15.934 -21.496 26.212 1.00 89.88 444 GLY A N 1
ATOM 3322 C CA . GLY A 1 444 ? -14.639 -20.809 26.144 1.00 89.88 444 GLY A CA 1
ATOM 3323 C C . GLY A 1 444 ? -13.958 -20.880 24.769 1.00 89.88 444 GLY A C 1
ATOM 3324 O O . GLY A 1 444 ? -13.474 -19.864 24.279 1.00 89.88 444 GLY A O 1
ATOM 3325 N N . SER A 1 445 ? -13.929 -22.044 24.111 1.00 89.06 445 SER A N 1
ATOM 3326 C CA . SER A 1 445 ? -13.337 -22.160 22.769 1.00 89.06 445 SER A CA 1
ATOM 3327 C C . SER A 1 445 ? -14.236 -21.542 21.695 1.00 89.06 445 SER A C 1
ATOM 3329 O O . SER A 1 445 ? -13.728 -20.940 20.750 1.00 89.06 445 SER A O 1
ATOM 3331 N N . GLU A 1 446 ? -15.557 -21.608 21.878 1.00 89.69 446 GLU A N 1
ATOM 3332 C CA . GLU A 1 446 ? -16.560 -20.974 21.011 1.00 89.69 446 GLU A CA 1
ATOM 3333 C C . GLU A 1 446 ? -16.472 -19.440 21.060 1.00 89.69 446 GLU A C 1
ATOM 3335 O O . GLU A 1 446 ? -16.518 -18.794 20.014 1.00 89.69 446 GLU A O 1
ATOM 3340 N N . LEU A 1 447 ? -16.257 -18.852 22.244 1.00 91.62 447 LEU A N 1
ATOM 3341 C CA . LEU A 1 447 ? -15.978 -17.421 22.396 1.00 91.62 447 LEU A CA 1
ATOM 3342 C C . LEU A 1 447 ? -14.620 -17.022 21.823 1.00 91.62 447 LEU A C 1
ATOM 3344 O O . LEU A 1 447 ? -14.539 -15.988 21.163 1.00 91.62 447 LEU A O 1
ATOM 3348 N N . LEU A 1 448 ? -13.569 -17.827 22.021 1.00 92.00 448 LEU A N 1
ATOM 3349 C CA . LEU A 1 448 ? -12.265 -17.537 21.422 1.00 92.00 448 LEU A CA 1
ATOM 3350 C C . LEU A 1 448 ? -12.382 -17.463 19.897 1.00 92.00 448 LEU A C 1
ATOM 3352 O O . LEU A 1 448 ? -11.978 -16.467 19.302 1.00 92.00 448 LEU A O 1
ATOM 3356 N N . GLY A 1 449 ? -12.961 -18.483 19.259 1.00 89.69 449 GLY A N 1
ATOM 3357 C CA . GLY A 1 449 ? -13.127 -18.479 17.811 1.00 89.69 449 GLY A CA 1
ATOM 3358 C C . GLY A 1 449 ? -14.040 -17.350 17.331 1.00 89.69 449 GLY A C 1
ATOM 3359 O O . GLY A 1 449 ? -13.686 -16.685 16.356 1.00 89.69 449 GLY A O 1
ATOM 3360 N N . ARG A 1 450 ? -15.129 -17.049 18.054 1.00 91.19 450 ARG A N 1
ATOM 3361 C CA . ARG A 1 450 ? -16.026 -15.919 17.758 1.00 91.19 450 ARG A CA 1
ATOM 3362 C C . ARG A 1 450 ? -15.335 -14.554 17.864 1.00 91.19 450 ARG A C 1
ATOM 3364 O O . ARG A 1 450 ? -15.622 -13.681 17.054 1.00 91.19 450 ARG A O 1
ATOM 3371 N N . LEU A 1 451 ? -14.415 -14.360 18.811 1.00 92.62 451 LEU A N 1
ATOM 3372 C CA . LEU A 1 451 ? -13.606 -13.138 18.910 1.00 92.62 451 LEU A CA 1
ATOM 3373 C C . LEU A 1 451 ? -12.555 -13.070 17.795 1.00 92.62 451 LEU A C 1
ATOM 3375 O O . LEU A 1 451 ? -12.407 -12.021 17.174 1.00 92.62 451 LEU A O 1
ATOM 3379 N N . LEU A 1 452 ? -11.885 -14.185 17.475 1.00 91.50 452 LEU A N 1
ATOM 3380 C CA . LEU A 1 452 ? -10.930 -14.260 16.360 1.00 91.50 452 LEU A CA 1
ATOM 3381 C C . LEU A 1 452 ? -11.589 -13.971 14.991 1.00 91.50 452 LEU A C 1
ATOM 3383 O O . LEU A 1 452 ? -10.932 -13.398 14.128 1.00 91.50 452 LEU A O 1
ATOM 3387 N N . GLU A 1 453 ? -12.880 -14.284 14.797 1.00 89.88 453 GLU A N 1
ATOM 3388 C CA . GLU A 1 453 ? -13.661 -13.859 13.613 1.00 89.88 453 GLU A CA 1
ATOM 3389 C C . GLU A 1 453 ? -13.851 -12.331 13.505 1.00 89.88 453 GLU A C 1
ATOM 3391 O O . GLU A 1 453 ? -14.159 -11.832 12.421 1.00 89.88 453 GLU A O 1
ATOM 3396 N N . LEU A 1 454 ? -13.735 -11.590 14.613 1.00 90.75 454 LEU A N 1
ATOM 3397 C CA . LEU A 1 454 ? -13.988 -10.144 14.685 1.00 90.75 454 LEU A CA 1
ATOM 3398 C C . LEU A 1 454 ? -12.711 -9.292 14.714 1.00 90.75 454 LEU A C 1
ATOM 3400 O O . LEU A 1 454 ? -12.803 -8.064 14.594 1.00 90.75 454 LEU A O 1
ATOM 3404 N N . LEU A 1 455 ? -11.541 -9.922 14.861 1.00 91.75 455 LEU A N 1
ATOM 3405 C CA . LEU A 1 455 ? -10.254 -9.235 14.855 1.00 91.75 455 LEU A CA 1
ATOM 3406 C C . LEU A 1 455 ? -9.814 -8.863 13.431 1.00 91.75 455 LEU A C 1
ATOM 3408 O O . LEU A 1 455 ? -9.730 -9.715 12.546 1.00 91.75 455 LEU A O 1
ATOM 3412 N N . ASP A 1 456 ? -9.460 -7.594 13.224 1.00 87.62 456 ASP A N 1
ATOM 3413 C CA . ASP A 1 456 ? -8.835 -7.118 11.985 1.00 87.62 456 ASP A CA 1
ATOM 3414 C C . ASP A 1 456 ? -7.336 -7.460 11.989 1.00 87.62 456 ASP A C 1
ATOM 3416 O O . ASP A 1 456 ? -6.461 -6.645 12.298 1.00 87.62 456 ASP A O 1
ATOM 3420 N N . LEU A 1 457 ? -7.070 -8.721 11.649 1.00 84.19 457 LEU A N 1
ATOM 3421 C CA . LEU A 1 457 ? -5.746 -9.335 11.540 1.00 84.19 457 LEU A CA 1
ATOM 3422 C C . LEU A 1 457 ? -4.977 -8.912 10.271 1.00 84.19 457 LEU A C 1
ATOM 3424 O O . LEU A 1 457 ? -3.906 -9.455 10.003 1.00 84.19 457 LEU A O 1
ATOM 3428 N N . GLU A 1 458 ? -5.500 -7.971 9.478 1.00 81.44 458 GLU A N 1
ATOM 3429 C CA . GLU A 1 458 ? -4.820 -7.409 8.303 1.00 81.44 458 GLU A CA 1
ATOM 3430 C C . GLU A 1 458 ? -4.362 -5.960 8.513 1.00 81.44 458 GLU A C 1
ATOM 3432 O O . GLU A 1 458 ? -3.343 -5.566 7.951 1.00 81.44 458 GLU A O 1
ATOM 3437 N N . ARG A 1 459 ? -5.123 -5.146 9.260 1.00 78.56 459 ARG A N 1
ATOM 3438 C CA . ARG A 1 459 ? -4.990 -3.674 9.230 1.00 78.56 459 ARG A CA 1
ATOM 3439 C C . ARG A 1 459 ? -4.833 -3.026 10.597 1.00 78.56 459 ARG A C 1
ATOM 3441 O O . ARG A 1 459 ? -4.444 -1.865 10.654 1.00 78.56 459 ARG A O 1
ATOM 3448 N N . SER A 1 460 ? -5.136 -3.726 11.692 1.00 83.50 460 SER A N 1
ATOM 3449 C CA . SER A 1 460 ? -5.081 -3.125 13.027 1.00 83.50 460 SER A CA 1
ATOM 3450 C C . SER A 1 460 ? -3.716 -3.312 13.698 1.00 83.50 460 SER A C 1
ATOM 3452 O O . SER A 1 460 ? -3.386 -4.397 14.184 1.00 83.50 460 SER A O 1
ATOM 3454 N N . ALA A 1 461 ? -2.949 -2.222 13.811 1.00 83.12 461 ALA A N 1
ATOM 3455 C CA . ALA A 1 461 ? -1.701 -2.185 14.581 1.00 83.12 461 ALA A CA 1
ATOM 3456 C C . ALA A 1 461 ? -1.918 -2.539 16.068 1.00 83.12 461 ALA A C 1
ATOM 3458 O O . ALA A 1 461 ? -1.080 -3.201 16.686 1.00 83.12 461 ALA A O 1
ATOM 3459 N N . ALA A 1 462 ? -3.076 -2.175 16.634 1.00 84.44 462 ALA A N 1
ATOM 3460 C CA . ALA A 1 462 ? -3.467 -2.555 17.991 1.00 84.44 462 ALA A CA 1
ATOM 3461 C C . ALA A 1 462 ? -3.581 -4.084 18.153 1.00 84.44 462 ALA A C 1
ATOM 3463 O O . ALA A 1 462 ? -3.052 -4.635 19.118 1.00 84.44 462 ALA A O 1
ATOM 3464 N N . VAL A 1 463 ? -4.187 -4.786 17.184 1.00 89.62 463 VAL A N 1
ATOM 3465 C CA . VAL A 1 463 ? -4.273 -6.260 17.192 1.00 89.62 463 VAL A CA 1
ATOM 3466 C C . VAL A 1 463 ? -2.899 -6.889 16.991 1.00 89.62 463 VAL A C 1
ATOM 3468 O O . VAL A 1 463 ? -2.537 -7.779 17.754 1.00 89.62 463 VAL A O 1
ATOM 3471 N N . ARG A 1 464 ? -2.097 -6.398 16.033 1.00 88.56 464 ARG A N 1
ATOM 3472 C CA . ARG A 1 464 ? -0.708 -6.855 15.823 1.00 88.56 464 ARG A CA 1
ATOM 3473 C C . ARG A 1 464 ? 0.108 -6.785 17.121 1.00 88.56 464 ARG A C 1
ATOM 3475 O O . ARG A 1 464 ? 0.832 -7.723 17.449 1.00 88.56 464 ARG A O 1
ATOM 3482 N N . THR A 1 465 ? -0.060 -5.699 17.876 1.00 89.06 465 THR A N 1
ATOM 3483 C CA . THR A 1 465 ? 0.623 -5.454 19.155 1.00 89.06 465 THR A CA 1
ATOM 3484 C C . THR A 1 465 ? 0.111 -6.375 20.266 1.00 89.06 465 THR A C 1
ATOM 3486 O O . THR A 1 465 ? 0.914 -7.041 20.916 1.00 89.06 465 THR A O 1
ATOM 3489 N N . ALA A 1 466 ? -1.209 -6.476 20.457 1.00 89.88 466 ALA A N 1
ATOM 3490 C CA . ALA A 1 466 ? -1.808 -7.353 21.466 1.00 89.88 466 ALA A CA 1
ATOM 3491 C C . ALA A 1 466 ? -1.459 -8.832 21.215 1.00 89.88 466 ALA A C 1
ATOM 3493 O O . ALA A 1 466 ? -0.902 -9.494 22.087 1.00 89.88 466 ALA A O 1
ATOM 3494 N N . VAL A 1 467 ? -1.672 -9.326 19.990 1.00 91.44 467 VAL A N 1
ATOM 3495 C CA . VAL A 1 467 ? -1.364 -10.714 19.608 1.00 91.44 467 VAL A CA 1
ATOM 3496 C C . VAL A 1 467 ? 0.135 -11.009 19.734 1.00 91.44 467 VAL A C 1
ATOM 3498 O O . VAL A 1 467 ? 0.496 -12.086 20.197 1.00 91.44 467 VAL A O 1
ATOM 3501 N N . SER A 1 468 ? 1.021 -10.059 19.408 1.00 91.88 468 SER A N 1
ATOM 3502 C CA . SER A 1 468 ? 2.466 -10.178 19.673 1.00 91.88 468 SER A CA 1
ATOM 3503 C C . SER A 1 468 ? 2.778 -10.370 21.162 1.00 91.88 468 SER A C 1
ATOM 3505 O O . SER A 1 468 ? 3.609 -11.212 21.517 1.00 91.88 468 SER A O 1
ATOM 3507 N N . ASN A 1 469 ? 2.104 -9.621 22.038 1.00 93.06 469 ASN A N 1
ATOM 3508 C CA . ASN A 1 469 ? 2.307 -9.705 23.482 1.00 93.06 469 ASN A CA 1
ATOM 3509 C C . ASN A 1 469 ? 1.830 -11.047 24.060 1.00 93.06 469 ASN A C 1
ATOM 3511 O O . ASN A 1 469 ? 2.465 -11.553 24.983 1.00 93.06 469 ASN A O 1
ATOM 3515 N N . TRP A 1 470 ? 0.808 -11.690 23.481 1.00 94.44 470 TRP A N 1
ATOM 3516 C CA . TRP A 1 470 ? 0.350 -13.015 23.931 1.00 94.44 470 TRP A CA 1
ATOM 3517 C C . TRP A 1 470 ? 1.433 -14.101 23.828 1.00 94.44 470 TRP A C 1
ATOM 3519 O O . TRP A 1 470 ? 1.461 -15.016 24.646 1.00 94.44 470 TRP A O 1
ATOM 3529 N N . PHE A 1 471 ? 2.353 -14.001 22.860 1.00 92.12 471 PHE A N 1
ATOM 3530 C CA . PHE A 1 471 ? 3.500 -14.915 22.756 1.00 92.12 471 PHE A CA 1
ATOM 3531 C C . PHE A 1 471 ? 4.605 -14.621 23.781 1.00 92.12 471 PHE A C 1
ATOM 3533 O O . PHE A 1 471 ? 5.431 -15.493 24.029 1.00 92.12 471 PHE A O 1
ATOM 3540 N N . LEU A 1 472 ? 4.637 -13.418 24.362 1.00 91.12 472 LEU A N 1
ATOM 3541 C CA . LEU A 1 472 ? 5.570 -13.042 25.429 1.00 91.12 472 LEU A CA 1
ATOM 3542 C C . LEU A 1 472 ? 5.016 -13.300 26.836 1.00 91.12 472 LEU A C 1
ATOM 3544 O O . LEU A 1 472 ? 5.784 -13.300 27.794 1.00 91.12 472 LEU A O 1
ATOM 3548 N N . ASP A 1 473 ? 3.710 -13.504 26.986 1.00 91.12 473 ASP A N 1
ATOM 3549 C CA . ASP A 1 473 ? 3.089 -13.676 28.295 1.00 91.12 473 ASP A CA 1
ATOM 3550 C C . ASP A 1 473 ? 3.276 -15.109 28.830 1.00 91.12 473 ASP A C 1
ATOM 3552 O O . ASP A 1 473 ? 2.591 -16.055 28.424 1.00 91.12 473 ASP A O 1
ATOM 3556 N N . ASP A 1 474 ? 4.197 -15.264 29.784 1.00 90.06 474 ASP A N 1
ATOM 3557 C CA . ASP A 1 474 ? 4.438 -16.518 30.514 1.00 90.06 474 ASP A CA 1
ATOM 3558 C C . ASP A 1 474 ? 3.191 -17.017 31.274 1.00 90.06 474 ASP A C 1
ATOM 3560 O O . ASP A 1 474 ? 3.096 -18.207 31.580 1.00 90.06 474 ASP A O 1
ATOM 3564 N N . SER A 1 475 ? 2.216 -16.144 31.572 1.00 90.81 475 SER A N 1
ATOM 3565 C CA . SER A 1 475 ? 0.964 -16.535 32.236 1.00 90.81 475 SER A CA 1
ATOM 3566 C C . SER A 1 475 ? -0.087 -17.126 31.288 1.00 90.81 475 SER A C 1
ATOM 3568 O O . SER A 1 475 ? -1.037 -17.754 31.757 1.00 90.81 475 SER A O 1
ATOM 3570 N N . ILE A 1 476 ? 0.087 -16.997 29.967 1.00 92.38 476 ILE A N 1
ATOM 3571 C CA . ILE A 1 476 ? -0.759 -17.679 28.981 1.00 92.38 476 ILE A CA 1
ATOM 3572 C C . ILE A 1 476 ? -0.215 -19.091 28.732 1.00 92.38 476 ILE A C 1
ATOM 3574 O O . ILE A 1 476 ? 0.967 -19.293 28.449 1.00 92.38 476 ILE A O 1
ATOM 3578 N N . ASN A 1 477 ? -1.093 -20.093 28.799 1.00 89.00 477 ASN A N 1
ATOM 3579 C CA . ASN A 1 477 ? -0.749 -21.500 28.580 1.00 89.00 477 ASN A CA 1
ATOM 3580 C C . ASN A 1 477 ? -0.348 -21.769 27.109 1.00 89.00 477 ASN A C 1
ATOM 3582 O O . ASN A 1 477 ? -1.050 -21.360 26.183 1.00 89.00 477 ASN A O 1
ATOM 3586 N N . ALA A 1 478 ? 0.735 -22.525 26.878 1.00 90.00 478 ALA A N 1
ATOM 3587 C CA . ALA A 1 478 ? 1.188 -22.906 25.532 1.00 90.00 478 ALA A CA 1
ATOM 3588 C C . ALA A 1 478 ? 0.113 -23.690 24.750 1.00 90.00 478 ALA A C 1
ATOM 3590 O O . ALA A 1 478 ? -0.070 -23.462 23.556 1.00 90.00 478 ALA A O 1
ATOM 3591 N N . ASN A 1 479 ? -0.678 -24.520 25.440 1.00 90.69 479 ASN A N 1
ATOM 3592 C CA . ASN A 1 479 ? -1.840 -25.211 24.873 1.00 90.69 479 ASN A CA 1
ATOM 3593 C C . ASN A 1 479 ? -2.890 -24.227 24.317 1.00 90.69 479 ASN A C 1
ATOM 3595 O O . ASN A 1 479 ? -3.455 -24.459 23.251 1.00 90.69 479 ASN A O 1
ATOM 3599 N N . ASN A 1 480 ? -3.116 -23.097 24.994 1.00 92.06 480 ASN A N 1
ATOM 3600 C CA . ASN A 1 480 ? -4.072 -22.084 24.546 1.00 92.06 480 ASN A CA 1
ATOM 3601 C C . ASN A 1 480 ? -3.528 -21.307 23.327 1.00 92.06 480 ASN A C 1
ATOM 3603 O O . ASN A 1 480 ? -4.274 -21.071 22.380 1.00 92.06 480 ASN A O 1
ATOM 3607 N N . LEU A 1 481 ? -2.224 -20.999 23.275 1.00 92.19 481 LEU A N 1
ATOM 3608 C CA . LEU A 1 481 ? -1.584 -20.407 22.084 1.00 92.19 481 LEU A CA 1
ATOM 3609 C C . LEU A 1 481 ? -1.539 -21.372 20.881 1.00 92.19 481 LEU A C 1
ATOM 3611 O O . LEU A 1 481 ? -1.720 -20.947 19.736 1.00 92.19 481 LEU A O 1
ATOM 3615 N N . TRP A 1 482 ? -1.358 -22.676 21.109 1.00 91.38 482 TRP A N 1
ATOM 3616 C CA . TRP A 1 482 ? -1.508 -23.706 20.072 1.00 91.38 482 TRP A CA 1
ATOM 3617 C C . TRP A 1 482 ? -2.935 -23.745 19.508 1.00 91.38 482 TRP A C 1
ATOM 3619 O O . TRP A 1 482 ? -3.112 -23.856 18.293 1.00 91.38 482 TRP A O 1
ATOM 3629 N N . VAL A 1 483 ? -3.958 -23.589 20.357 1.00 89.69 483 VAL A N 1
ATOM 3630 C CA . VAL A 1 483 ? -5.356 -23.460 19.915 1.00 89.69 483 VAL A CA 1
ATOM 3631 C C . VAL A 1 483 ? -5.559 -22.189 19.087 1.00 89.69 483 VAL A C 1
ATOM 3633 O O . VAL A 1 483 ? -6.089 -22.293 17.983 1.00 89.69 483 VAL A O 1
ATOM 3636 N N . VAL A 1 484 ? -5.088 -21.019 19.541 1.00 91.44 484 VAL A N 1
ATOM 3637 C CA . VAL A 1 484 ? -5.162 -19.758 18.767 1.00 91.44 484 VAL A CA 1
ATOM 3638 C C . VAL A 1 484 ? -4.525 -19.923 17.391 1.00 91.44 484 VAL A C 1
ATOM 3640 O O . VAL A 1 484 ? -5.179 -19.694 16.378 1.00 91.44 484 VAL A O 1
ATOM 3643 N N . THR A 1 485 ? -3.269 -20.364 17.337 1.00 89.94 485 THR A N 1
ATOM 3644 C CA . THR A 1 485 ? -2.533 -20.495 16.071 1.00 89.94 485 THR A CA 1
ATOM 3645 C C . THR A 1 485 ? -3.115 -21.582 15.159 1.00 89.94 485 THR A C 1
ATOM 3647 O O . THR A 1 485 ? -3.139 -21.405 13.941 1.00 89.94 485 THR A O 1
ATOM 3650 N N . SER A 1 486 ? -3.686 -22.655 15.719 1.00 87.06 486 SER A N 1
ATOM 3651 C CA . SER A 1 486 ? -4.459 -23.650 14.960 1.00 87.06 486 SER A CA 1
ATOM 3652 C C . SER A 1 486 ? -5.757 -23.080 14.375 1.00 87.06 486 SER A C 1
ATOM 3654 O O . SER A 1 486 ? -6.103 -23.406 13.240 1.00 87.06 486 SER A O 1
ATOM 3656 N N . LEU A 1 487 ? -6.479 -22.237 15.125 1.00 85.50 487 LEU A N 1
ATOM 3657 C CA . LEU A 1 487 ? -7.704 -21.585 14.652 1.00 85.50 487 LEU A CA 1
ATOM 3658 C C . LEU A 1 487 ? -7.392 -20.556 13.560 1.00 85.50 487 LEU A C 1
ATOM 3660 O O . LEU A 1 487 ? -8.031 -20.595 12.509 1.00 85.50 487 LEU A O 1
ATOM 3664 N N . LEU A 1 488 ? -6.363 -19.723 13.745 1.00 86.00 488 LEU A N 1
ATOM 3665 C CA . LEU A 1 488 ? -5.879 -18.778 12.732 1.00 86.00 488 LEU A CA 1
ATOM 3666 C C . LEU A 1 488 ? -5.513 -19.486 11.418 1.00 86.00 488 LEU A C 1
ATOM 3668 O O . LEU A 1 488 ? -6.023 -19.106 10.368 1.00 86.00 488 LEU A O 1
ATOM 3672 N N . ALA A 1 489 ? -4.752 -20.585 11.474 1.00 80.94 489 ALA A N 1
ATOM 3673 C CA . ALA A 1 489 ? -4.432 -21.403 10.297 1.00 80.94 489 ALA A CA 1
ATOM 3674 C C . ALA A 1 489 ? -5.651 -22.108 9.656 1.00 80.94 489 ALA A C 1
ATOM 3676 O O . ALA A 1 489 ? -5.557 -22.614 8.536 1.00 80.94 489 ALA A O 1
ATOM 3677 N N . SER A 1 490 ? -6.798 -22.169 10.344 1.00 75.31 490 SER A N 1
ATOM 3678 C CA . SER A 1 490 ? -8.056 -22.697 9.796 1.00 75.31 490 SER A CA 1
ATOM 3679 C C . SER A 1 490 ? -8.939 -21.618 9.149 1.00 75.31 490 SER A C 1
ATOM 3681 O O . SER A 1 490 ? -9.762 -21.929 8.278 1.00 75.31 490 SER A O 1
ATOM 3683 N N . TYR A 1 491 ? -8.758 -20.347 9.527 1.00 75.69 491 TYR A N 1
ATOM 3684 C CA . TYR A 1 491 ? -9.554 -19.227 9.038 1.00 75.69 491 TYR A CA 1
ATOM 3685 C C . TYR A 1 491 ? -9.074 -18.739 7.667 1.00 75.69 491 TYR A C 1
ATOM 3687 O O . TYR A 1 491 ? -8.094 -18.013 7.531 1.00 75.69 491 TYR A O 1
ATOM 3695 N N . ARG A 1 492 ? -9.852 -19.061 6.625 1.00 58.47 492 ARG A N 1
ATOM 3696 C CA . ARG A 1 492 ? -9.606 -18.626 5.233 1.00 58.47 492 ARG A CA 1
ATOM 3697 C C . ARG A 1 492 ? -9.600 -17.105 5.013 1.00 58.47 492 ARG A C 1
ATOM 3699 O O . ARG A 1 492 ? -9.268 -16.675 3.914 1.00 58.47 492 ARG A O 1
ATOM 3706 N N . SER A 1 493 ? -10.006 -16.315 6.004 1.00 60.84 493 SER A N 1
ATOM 3707 C CA . SER A 1 493 ? -9.930 -14.852 5.997 1.00 60.84 493 SER A CA 1
ATOM 3708 C C . SER A 1 493 ? -8.517 -14.315 6.243 1.00 60.84 493 SER A C 1
ATOM 3710 O O . SER A 1 493 ? -8.257 -13.176 5.881 1.00 60.84 493 SER A O 1
ATOM 3712 N N . VAL A 1 494 ? -7.601 -15.100 6.822 1.00 71.88 494 VAL A N 1
ATOM 3713 C CA . VAL A 1 494 ? -6.253 -14.638 7.196 1.00 71.88 494 VAL A CA 1
ATOM 3714 C C . VAL A 1 494 ? -5.230 -15.139 6.173 1.00 71.88 494 VAL A C 1
ATOM 3716 O O . VAL A 1 494 ? -4.466 -16.066 6.428 1.00 71.88 494 VAL A O 1
ATOM 3719 N N . SER A 1 495 ? -5.221 -14.552 4.971 1.00 69.31 495 SER A N 1
ATOM 3720 C CA . SER A 1 495 ? -4.469 -15.090 3.818 1.00 69.31 495 SER A CA 1
ATOM 3721 C C . SER A 1 495 ? -2.942 -15.115 3.975 1.00 69.31 495 SER A C 1
ATOM 3723 O O . SER A 1 495 ? -2.257 -15.713 3.147 1.00 69.31 495 SER A O 1
ATOM 3725 N N . TRP A 1 496 ? -2.405 -14.444 4.995 1.00 80.00 496 TRP A N 1
ATOM 3726 C CA . TRP A 1 496 ? -0.975 -14.378 5.297 1.00 80.00 496 TRP A CA 1
ATOM 3727 C C . TRP A 1 496 ? -0.511 -15.430 6.321 1.00 80.00 496 TRP A C 1
ATOM 3729 O O . TRP A 1 496 ? 0.691 -15.669 6.436 1.00 80.00 496 TRP A O 1
ATOM 3739 N N . PHE A 1 497 ? -1.431 -16.064 7.061 1.00 79.69 497 PHE A N 1
ATOM 3740 C CA . PHE A 1 497 ? -1.098 -16.977 8.156 1.00 79.69 497 PHE A CA 1
ATOM 3741 C C . PHE A 1 497 ? -0.947 -18.421 7.647 1.00 79.69 497 PHE A C 1
ATOM 3743 O O . PHE A 1 497 ? -1.924 -19.079 7.295 1.00 79.69 497 PHE A O 1
ATOM 3750 N N . ASP A 1 498 ? 0.288 -18.925 7.614 1.00 74.75 498 ASP A N 1
ATOM 3751 C CA . ASP A 1 498 ? 0.608 -20.294 7.193 1.00 74.75 498 ASP A CA 1
ATOM 3752 C C . ASP A 1 498 ? 0.658 -21.283 8.375 1.00 74.75 498 ASP A C 1
ATOM 3754 O O . ASP A 1 498 ? 0.911 -20.917 9.525 1.00 74.75 498 ASP A O 1
ATOM 3758 N N . ALA A 1 499 ? 0.506 -22.576 8.077 1.00 74.75 499 ALA A N 1
ATOM 3759 C CA . ALA A 1 499 ? 0.675 -23.662 9.040 1.00 74.75 499 ALA A CA 1
ATOM 3760 C C . ALA A 1 499 ? 2.079 -23.694 9.686 1.00 74.75 499 ALA A C 1
ATOM 3762 O O . ALA A 1 499 ? 2.235 -24.247 10.774 1.00 74.75 499 ALA A O 1
ATOM 3763 N N . GLY A 1 500 ? 3.091 -23.071 9.066 1.00 75.69 500 GLY A N 1
ATOM 3764 C CA . GLY A 1 500 ? 4.410 -22.850 9.663 1.00 75.69 500 GLY A CA 1
ATOM 3765 C C . GLY A 1 500 ? 4.439 -21.928 10.894 1.00 75.69 500 GLY A C 1
ATOM 3766 O O . GLY A 1 500 ? 5.470 -21.883 11.564 1.00 75.69 500 GLY A O 1
ATOM 3767 N N . PHE A 1 501 ? 3.346 -21.224 11.217 1.00 83.56 501 PHE A N 1
ATOM 3768 C CA . PHE A 1 501 ? 3.207 -20.406 12.433 1.00 83.56 501 PHE A CA 1
ATOM 3769 C C . PHE A 1 501 ? 2.426 -21.105 13.563 1.00 83.56 501 PHE A C 1
ATOM 3771 O O . PHE A 1 501 ? 2.150 -20.487 14.591 1.00 83.56 501 PHE A O 1
ATOM 3778 N N . ILE A 1 502 ? 2.055 -22.382 13.402 1.00 86.06 502 ILE A N 1
ATOM 3779 C CA . ILE A 1 502 ? 1.371 -23.140 14.459 1.00 86.06 502 ILE A CA 1
ATOM 3780 C C . ILE A 1 502 ? 2.367 -23.471 15.575 1.00 86.06 502 ILE A C 1
ATOM 3782 O O . ILE A 1 502 ? 3.333 -24.210 15.377 1.00 86.06 502 ILE A O 1
ATOM 3786 N N . LEU A 1 503 ? 2.116 -22.924 16.762 1.00 89.38 503 LEU A N 1
ATOM 3787 C CA . LEU A 1 503 ? 2.952 -23.129 17.941 1.00 89.38 503 LEU A CA 1
ATOM 3788 C C . LEU A 1 503 ? 2.761 -24.559 18.491 1.00 89.38 503 LEU A C 1
ATOM 3790 O O . LEU A 1 503 ? 1.618 -24.994 18.608 1.00 89.38 503 LEU A O 1
ATOM 3794 N N . PRO A 1 504 ? 3.820 -25.298 18.874 1.00 86.00 504 PRO A N 1
ATOM 3795 C CA . PRO A 1 504 ? 3.668 -26.549 19.620 1.00 86.00 504 PRO A CA 1
ATOM 3796 C C . PRO A 1 504 ? 2.887 -26.369 20.935 1.00 86.00 504 PRO A C 1
ATOM 3798 O O . PRO A 1 504 ? 3.029 -25.360 21.624 1.00 86.00 504 PRO A O 1
ATOM 3801 N N . TRP A 1 505 ? 2.083 -27.367 21.308 1.00 84.94 505 TRP A N 1
ATOM 3802 C CA . TRP A 1 505 ? 1.263 -27.363 22.534 1.00 84.94 505 TRP A CA 1
ATOM 3803 C C . TRP A 1 505 ? 2.098 -27.332 23.829 1.00 84.94 505 TRP A C 1
ATOM 3805 O O . TRP A 1 505 ? 1.603 -26.920 24.877 1.00 84.94 505 TRP A O 1
ATOM 3815 N N . ASP A 1 506 ? 3.361 -27.746 23.737 1.00 85.38 506 ASP A N 1
ATOM 3816 C CA . ASP A 1 506 ? 4.393 -27.801 24.773 1.00 85.38 506 ASP A CA 1
ATOM 3817 C C . ASP A 1 506 ? 5.494 -26.731 24.593 1.00 85.38 506 ASP A C 1
ATOM 3819 O O . ASP A 1 506 ? 6.547 -26.811 25.225 1.00 85.38 506 ASP A O 1
ATOM 3823 N N . ALA A 1 507 ? 5.272 -25.724 23.738 1.00 88.06 507 ALA A N 1
ATOM 3824 C CA . ALA A 1 507 ? 6.292 -24.745 23.359 1.00 88.06 507 ALA A CA 1
ATOM 3825 C C . ALA A 1 507 ? 6.798 -23.862 24.513 1.00 88.06 507 ALA A C 1
ATOM 3827 O O . ALA A 1 507 ? 6.027 -23.183 25.202 1.00 88.06 507 ALA A O 1
ATOM 3828 N N . ASP A 1 508 ? 8.126 -23.797 24.627 1.00 89.88 508 ASP A N 1
ATOM 3829 C CA . ASP A 1 508 ? 8.842 -22.909 25.538 1.00 89.88 508 ASP A CA 1
ATOM 3830 C C . ASP A 1 508 ? 8.891 -21.450 25.045 1.00 89.88 508 ASP A C 1
ATOM 3832 O O . ASP A 1 508 ? 8.533 -21.119 23.910 1.00 89.88 508 ASP A O 1
ATOM 3836 N N . GLN A 1 509 ? 9.363 -20.555 25.914 1.00 90.69 509 GLN A N 1
ATOM 3837 C CA . GLN A 1 509 ? 9.412 -19.115 25.649 1.00 90.69 509 GLN A CA 1
ATOM 3838 C C . GLN A 1 509 ? 10.365 -18.740 24.499 1.00 90.69 509 GLN A C 1
ATOM 3840 O O . GLN A 1 509 ? 10.131 -17.767 23.781 1.00 90.69 509 GLN A O 1
ATOM 3845 N N . THR A 1 510 ? 11.403 -19.544 24.244 1.00 89.06 510 THR A N 1
ATOM 3846 C CA . THR A 1 510 ? 12.277 -19.369 23.074 1.00 89.06 510 THR A CA 1
ATOM 3847 C C . THR A 1 510 ? 11.561 -19.739 21.772 1.00 89.06 510 THR A C 1
ATOM 3849 O O . THR A 1 510 ? 11.645 -18.989 20.798 1.00 89.06 510 THR A O 1
ATOM 3852 N N . THR A 1 511 ? 10.800 -20.835 21.752 1.00 88.88 511 THR A N 1
ATOM 3853 C CA . THR A 1 511 ? 9.980 -21.250 20.604 1.00 88.88 511 THR A CA 1
ATOM 3854 C C . THR A 1 511 ? 8.858 -20.247 20.335 1.00 88.88 511 THR A C 1
ATOM 3856 O O . THR A 1 511 ? 8.656 -19.850 19.187 1.00 88.88 511 THR A O 1
ATOM 3859 N N . ARG A 1 512 ? 8.173 -19.768 21.384 1.00 92.25 512 ARG A N 1
ATOM 3860 C CA . ARG A 1 512 ? 7.162 -18.700 21.286 1.00 92.25 512 ARG A CA 1
ATOM 3861 C C . ARG A 1 512 ? 7.735 -17.430 20.662 1.00 92.25 512 ARG A C 1
ATOM 3863 O O . ARG A 1 512 ? 7.150 -16.921 19.711 1.00 92.25 512 ARG A O 1
ATOM 3870 N N . GLY A 1 513 ? 8.895 -16.962 21.133 1.00 88.69 513 GLY A N 1
ATOM 3871 C CA . GLY A 1 513 ? 9.584 -15.797 20.568 1.00 88.69 513 GLY A CA 1
ATOM 3872 C C . GLY A 1 513 ? 9.940 -15.971 19.087 1.00 88.69 513 GLY A C 1
ATOM 3873 O O . GLY A 1 513 ? 9.649 -15.096 18.278 1.00 88.69 513 GLY A O 1
ATOM 3874 N N . GLN A 1 514 ? 10.476 -17.133 18.698 1.00 87.69 514 GLN A N 1
ATOM 3875 C CA . GLN A 1 514 ? 10.791 -17.429 17.293 1.00 87.69 514 GLN A CA 1
ATOM 3876 C C . GLN A 1 514 ? 9.544 -17.453 16.393 1.00 87.69 514 GLN A C 1
ATOM 3878 O O . GLN A 1 514 ? 9.587 -16.936 15.275 1.00 87.69 514 GLN A O 1
ATOM 3883 N N . VAL A 1 515 ? 8.429 -18.025 16.865 1.00 86.94 515 VAL A N 1
ATOM 3884 C CA . VAL A 1 515 ? 7.154 -18.031 16.126 1.00 86.94 515 VAL A CA 1
ATOM 3885 C C . VAL A 1 515 ? 6.569 -16.620 16.036 1.00 86.94 515 VAL A C 1
ATOM 3887 O O . VAL A 1 515 ? 6.180 -16.210 14.944 1.00 86.94 515 VAL A O 1
ATOM 3890 N N . ARG A 1 516 ? 6.589 -15.846 17.131 1.00 90.31 516 ARG A N 1
ATOM 3891 C CA . ARG A 1 516 ? 6.193 -14.427 17.159 1.00 90.31 516 ARG A CA 1
ATOM 3892 C C . ARG A 1 516 ? 6.961 -13.614 16.120 1.00 90.31 516 ARG A C 1
ATOM 3894 O O . ARG A 1 516 ? 6.343 -12.883 15.356 1.00 90.31 516 ARG A O 1
ATOM 3901 N N . ASP A 1 517 ? 8.281 -13.761 16.054 1.00 86.25 517 ASP A N 1
ATOM 3902 C CA . ASP A 1 517 ? 9.129 -12.986 15.139 1.00 86.25 517 ASP A CA 1
ATOM 3903 C C . ASP A 1 517 ? 8.911 -13.402 13.679 1.00 86.25 517 ASP A C 1
ATOM 3905 O O . ASP A 1 517 ? 8.818 -12.560 12.782 1.00 86.25 517 ASP A O 1
ATOM 3909 N N . ALA A 1 518 ? 8.745 -14.706 13.433 1.00 82.19 518 ALA A N 1
ATOM 3910 C CA . ALA A 1 518 ? 8.396 -15.225 12.116 1.00 82.19 518 ALA A CA 1
ATOM 3911 C C . ALA A 1 518 ? 7.016 -14.737 11.637 1.00 82.19 518 ALA A C 1
ATOM 3913 O O . ALA A 1 518 ? 6.880 -14.438 10.448 1.00 82.19 518 ALA A O 1
ATOM 3914 N N . MET A 1 519 ? 6.044 -14.642 12.553 1.00 85.44 519 MET A N 1
ATOM 3915 C CA . MET A 1 519 ? 4.678 -14.156 12.340 1.00 85.44 519 MET A CA 1
ATOM 3916 C C . MET A 1 519 ? 4.643 -12.634 12.132 1.00 85.44 519 MET A C 1
ATOM 3918 O O . MET A 1 519 ? 4.053 -12.171 11.163 1.00 85.44 519 MET A O 1
ATOM 3922 N N . LEU A 1 520 ? 5.321 -11.842 12.971 1.00 84.56 520 LEU A N 1
ATOM 3923 C CA . LEU A 1 520 ? 5.404 -10.379 12.839 1.00 84.56 520 LEU A CA 1
ATOM 3924 C C . LEU A 1 520 ? 6.045 -9.941 11.517 1.00 84.56 520 LEU A C 1
ATOM 3926 O O . LEU A 1 520 ? 5.614 -8.942 10.941 1.00 84.56 520 LEU A O 1
ATOM 3930 N N . ALA A 1 521 ? 7.021 -10.707 11.021 1.00 81.62 521 ALA A N 1
ATOM 3931 C CA . ALA A 1 521 ? 7.655 -10.507 9.717 1.00 81.62 521 ALA A CA 1
ATOM 3932 C C . ALA A 1 521 ? 6.817 -11.006 8.515 1.00 81.62 521 ALA A C 1
ATOM 3934 O O . ALA A 1 521 ? 7.245 -10.841 7.371 1.00 81.62 521 ALA A O 1
ATOM 3935 N N . ALA A 1 522 ? 5.666 -11.640 8.761 1.00 81.12 522 ALA A N 1
ATOM 3936 C CA . ALA A 1 522 ? 4.683 -12.049 7.753 1.00 81.12 522 ALA A CA 1
ATOM 3937 C C . ALA A 1 522 ? 3.357 -11.266 7.851 1.00 81.12 522 ALA A C 1
ATOM 3939 O O . ALA A 1 522 ? 2.592 -11.243 6.888 1.00 81.12 522 ALA A O 1
ATOM 3940 N N . TRP A 1 523 ? 3.103 -10.616 8.991 1.00 84.25 523 TRP A N 1
ATOM 3941 C CA . TRP A 1 523 ? 1.935 -9.776 9.240 1.00 84.25 523 TRP A CA 1
ATOM 3942 C C . TRP A 1 523 ? 1.870 -8.627 8.212 1.00 84.25 523 TRP A C 1
ATOM 3944 O O . TRP A 1 523 ? 2.885 -7.949 8.013 1.00 84.25 523 TRP A O 1
ATOM 3954 N N . PRO A 1 524 ? 0.722 -8.371 7.555 1.00 75.38 524 PRO A N 1
ATOM 3955 C CA . PRO A 1 524 ? 0.593 -7.284 6.592 1.00 75.38 524 PRO A CA 1
ATOM 3956 C C . PRO A 1 524 ? 0.836 -5.931 7.260 1.00 75.38 524 PRO A C 1
ATOM 3958 O O . PRO A 1 524 ? 0.230 -5.628 8.285 1.00 75.38 524 PRO A O 1
ATOM 3961 N N . MET A 1 525 ? 1.702 -5.104 6.670 1.00 60.22 525 MET A N 1
ATOM 3962 C CA . MET A 1 525 ? 1.924 -3.752 7.186 1.00 60.22 525 MET A CA 1
ATOM 3963 C C . MET A 1 525 ? 0.662 -2.908 6.979 1.00 60.22 525 MET A C 1
ATOM 3965 O O . MET A 1 525 ? 0.058 -2.958 5.890 1.00 60.22 525 MET A O 1
ATOM 3969 N N . THR A 1 526 ? 0.272 -2.163 8.015 1.00 56.12 526 THR A N 1
ATOM 3970 C CA . THR A 1 526 ? -0.940 -1.324 8.022 1.00 56.12 526 THR A CA 1
ATOM 3971 C C . THR A 1 526 ? -0.824 -0.176 7.014 1.00 56.12 526 THR A C 1
ATOM 3973 O O . THR A 1 526 ? 0.241 0.052 6.445 1.00 56.12 526 THR A O 1
ATOM 3976 N N . THR A 1 527 ? -1.911 0.549 6.734 1.00 48.38 527 THR A N 1
ATOM 3977 C CA . THR A 1 527 ? -1.830 1.728 5.849 1.00 48.38 527 THR A CA 1
ATOM 3978 C C . THR A 1 527 ? -0.932 2.810 6.453 1.00 48.38 527 THR A C 1
ATOM 3980 O O . THR A 1 527 ? -0.111 3.376 5.746 1.00 48.38 527 THR A O 1
ATOM 3983 N N . GLU A 1 528 ? -1.023 3.012 7.768 1.00 45.16 528 GLU A N 1
ATOM 3984 C CA . GLU A 1 528 ? -0.191 3.949 8.535 1.00 45.16 528 GLU A CA 1
ATOM 3985 C C . GLU A 1 528 ? 1.294 3.550 8.441 1.00 45.16 528 GLU A C 1
ATOM 3987 O O . GLU A 1 528 ? 2.125 4.354 8.033 1.00 45.16 528 GLU A O 1
ATOM 3992 N N . GLU A 1 529 ? 1.625 2.268 8.641 1.00 46.59 529 GLU A N 1
ATOM 3993 C CA . GLU A 1 529 ? 2.987 1.737 8.450 1.00 46.59 529 GLU A CA 1
ATOM 3994 C C . GLU A 1 529 ? 3.482 1.782 6.989 1.00 46.59 529 GLU A C 1
ATOM 3996 O O . GLU A 1 529 ? 4.664 1.546 6.752 1.00 46.59 529 GLU A O 1
ATOM 4001 N N . ARG A 1 530 ? 2.619 2.045 5.994 1.00 46.12 530 ARG A N 1
ATOM 4002 C CA . ARG A 1 530 ? 3.013 2.269 4.585 1.00 46.12 530 ARG A CA 1
ATOM 4003 C C . ARG A 1 530 ? 3.212 3.743 4.248 1.00 46.12 530 ARG A C 1
ATOM 4005 O O . ARG A 1 530 ? 3.881 4.025 3.260 1.00 46.12 530 ARG A O 1
ATOM 4012 N N . GLU A 1 531 ? 2.633 4.646 5.031 1.00 43.19 531 GLU A N 1
ATOM 4013 C CA . GLU A 1 531 ? 2.819 6.096 4.911 1.00 43.19 531 GLU A CA 1
ATOM 4014 C C . GLU A 1 531 ? 4.004 6.565 5.779 1.00 43.19 531 GLU A C 1
ATOM 4016 O O . GLU A 1 531 ? 4.759 7.434 5.357 1.00 43.19 531 GLU A O 1
ATOM 4021 N N . GLU A 1 532 ? 4.261 5.912 6.921 1.00 39.56 532 GLU A N 1
ATOM 4022 C CA . GLU A 1 532 ? 5.487 6.077 7.727 1.00 39.56 532 GLU A CA 1
ATOM 4023 C C . GLU A 1 532 ? 6.684 5.238 7.222 1.00 39.56 532 GLU A C 1
ATOM 4025 O O . GLU A 1 532 ? 7.810 5.377 7.715 1.00 39.56 532 GLU A O 1
ATOM 4030 N N . ALA A 1 533 ? 6.477 4.352 6.241 1.00 42.78 533 ALA A N 1
ATOM 4031 C CA . ALA A 1 533 ? 7.560 3.590 5.626 1.00 42.78 533 ALA A CA 1
ATOM 4032 C C . ALA A 1 533 ? 8.487 4.516 4.830 1.00 42.78 533 ALA A C 1
ATOM 4034 O O . ALA A 1 533 ? 8.165 4.908 3.708 1.00 42.78 533 ALA A O 1
ATOM 4035 N N . ARG A 1 534 ? 9.667 4.804 5.396 1.00 43.44 534 ARG A N 1
ATOM 4036 C CA . ARG A 1 534 ? 10.718 5.593 4.735 1.00 43.44 534 ARG A CA 1
ATOM 4037 C C . ARG A 1 534 ? 10.924 5.131 3.282 1.00 43.44 534 ARG A C 1
ATOM 4039 O O . ARG A 1 534 ? 11.142 3.933 3.061 1.00 43.44 534 ARG A O 1
ATOM 4046 N N . PRO A 1 535 ? 10.864 6.045 2.303 1.00 50.72 535 PRO A N 1
ATOM 4047 C CA . PRO A 1 535 ? 11.047 5.708 0.898 1.00 50.72 535 PRO A CA 1
ATOM 4048 C C . PRO A 1 535 ? 12.518 5.402 0.589 1.00 50.72 535 PRO A C 1
ATOM 4050 O O . PRO A 1 535 ? 13.401 5.593 1.425 1.00 50.72 535 PRO A O 1
ATOM 4053 N N . ILE A 1 536 ? 12.783 4.921 -0.629 1.00 61.88 536 ILE A N 1
ATOM 4054 C CA . ILE A 1 536 ? 14.160 4.690 -1.097 1.00 61.88 536 ILE A CA 1
ATOM 4055 C C . ILE A 1 536 ? 14.833 6.032 -1.421 1.00 61.88 536 ILE A C 1
ATOM 4057 O O . ILE A 1 536 ? 16.005 6.219 -1.112 1.00 61.88 536 ILE A O 1
ATOM 4061 N N . VAL A 1 537 ? 14.078 6.970 -2.007 1.00 71.44 537 VAL A N 1
ATOM 4062 C CA . VAL A 1 537 ? 14.528 8.339 -2.286 1.00 71.44 537 VAL A CA 1
ATOM 4063 C C . VAL A 1 537 ? 13.398 9.321 -1.981 1.00 71.44 537 VAL A C 1
ATOM 4065 O O . VAL A 1 537 ? 12.305 9.206 -2.545 1.00 71.44 537 VAL A O 1
ATOM 4068 N N . GLU A 1 538 ? 13.678 10.302 -1.126 1.00 80.38 538 GLU A N 1
ATOM 4069 C CA . GLU A 1 538 ? 12.857 11.508 -0.976 1.00 80.38 538 GLU A CA 1
ATOM 4070 C C . GLU A 1 538 ? 13.291 12.511 -2.049 1.00 80.38 538 GLU A C 1
ATOM 4072 O O . GLU A 1 538 ? 14.473 12.829 -2.175 1.00 80.38 538 GLU A O 1
ATOM 4077 N N . VAL A 1 539 ? 12.341 12.965 -2.867 1.00 85.19 539 VAL A N 1
ATOM 4078 C CA . VAL A 1 539 ? 12.587 13.896 -3.975 1.00 85.19 539 VAL A CA 1
ATOM 4079 C C . VAL A 1 539 ? 11.689 15.113 -3.797 1.00 85.19 539 VAL A C 1
ATOM 4081 O O . VAL A 1 539 ? 10.496 14.970 -3.520 1.00 85.19 539 VAL A O 1
ATOM 4084 N N . GLU A 1 540 ? 12.238 16.314 -3.995 1.00 87.69 540 GLU A N 1
ATOM 4085 C CA . GLU A 1 540 ? 11.460 17.553 -3.947 1.00 87.69 540 GLU A CA 1
ATOM 4086 C C . GLU A 1 540 ? 10.242 17.440 -4.880 1.00 87.69 540 GLU A C 1
ATOM 4088 O O . GLU A 1 540 ? 10.354 17.034 -6.044 1.00 87.69 540 GLU A O 1
ATOM 4093 N N . ARG A 1 541 ? 9.060 17.804 -4.376 1.00 87.00 541 ARG A N 1
ATOM 4094 C CA . ARG A 1 541 ? 7.784 17.566 -5.062 1.00 87.00 541 ARG A CA 1
ATOM 4095 C C . ARG A 1 541 ? 7.763 18.066 -6.513 1.00 87.00 541 ARG A C 1
ATOM 4097 O O . ARG A 1 541 ? 7.251 17.359 -7.379 1.00 87.00 541 ARG A O 1
ATOM 4104 N N . SER A 1 542 ? 8.327 19.246 -6.787 1.00 87.19 542 SER A N 1
ATOM 4105 C CA . SER A 1 542 ? 8.356 19.824 -8.139 1.00 87.19 542 SER A CA 1
ATOM 4106 C C . SER A 1 542 ? 9.166 18.972 -9.128 1.00 87.19 542 SER A C 1
ATOM 4108 O O . SER A 1 542 ? 8.787 18.826 -10.293 1.00 87.19 542 SER A O 1
ATOM 4110 N N . GLN A 1 543 ? 10.249 18.351 -8.652 1.00 90.38 543 GLN A N 1
ATOM 4111 C CA . GLN A 1 543 ? 11.150 17.527 -9.449 1.00 90.38 543 GLN A CA 1
ATOM 4112 C C . GLN A 1 543 ? 10.531 16.158 -9.735 1.00 90.38 543 GLN A C 1
ATOM 4114 O O . GLN A 1 543 ? 10.590 15.686 -10.873 1.00 90.38 543 GLN A O 1
ATOM 4119 N N . LEU A 1 544 ? 9.857 15.554 -8.748 1.00 91.75 544 LEU A N 1
ATOM 4120 C CA . LEU A 1 544 ? 9.124 14.308 -8.970 1.00 91.75 544 LEU A CA 1
ATOM 4121 C C . LEU A 1 544 ? 7.921 14.513 -9.902 1.00 91.75 544 LEU A C 1
ATOM 4123 O O . LEU A 1 544 ? 7.717 13.707 -10.806 1.00 91.75 544 LEU A O 1
ATOM 4127 N N . GLU A 1 545 ? 7.154 15.598 -9.746 1.00 92.19 545 GLU A N 1
ATOM 4128 C CA . GLU A 1 545 ? 6.063 15.933 -10.673 1.00 92.19 545 GLU A CA 1
ATOM 4129 C C . GLU A 1 545 ? 6.591 16.149 -12.108 1.00 92.19 545 GLU A C 1
ATOM 4131 O O . GLU A 1 545 ? 5.976 15.671 -13.067 1.00 92.19 545 GLU A O 1
ATOM 4136 N N . ARG A 1 546 ? 7.773 16.763 -12.275 1.00 92.56 546 ARG A N 1
ATOM 4137 C CA . ARG A 1 546 ? 8.445 16.924 -13.578 1.00 92.56 546 ARG A CA 1
ATOM 4138 C C . ARG A 1 546 ? 8.933 15.599 -14.177 1.00 92.56 546 ARG A C 1
ATOM 4140 O O . ARG A 1 546 ? 8.762 15.378 -15.376 1.00 92.56 546 ARG A O 1
ATOM 4147 N N . TRP A 1 547 ? 9.497 14.704 -13.369 1.00 95.94 547 TRP A N 1
ATOM 4148 C CA . TRP A 1 547 ? 9.935 13.375 -13.814 1.00 95.94 547 TRP A CA 1
ATOM 4149 C C . TRP A 1 547 ? 8.754 12.461 -14.174 1.00 95.94 547 TRP A C 1
ATOM 4151 O O . TRP A 1 547 ? 8.776 11.794 -15.210 1.00 95.94 547 TRP A O 1
ATOM 4161 N N . LEU A 1 548 ? 7.670 12.498 -13.392 1.00 95.31 548 LEU A N 1
ATOM 4162 C CA . LEU A 1 548 ? 6.419 11.808 -13.718 1.00 95.31 548 LEU A CA 1
ATOM 4163 C C . LEU A 1 548 ? 5.804 12.342 -15.019 1.00 95.31 548 LEU A C 1
ATOM 4165 O O . LEU A 1 548 ? 5.369 11.546 -15.849 1.00 95.31 548 LEU A O 1
ATOM 4169 N N . GLN A 1 549 ? 5.835 13.662 -15.245 1.00 93.75 549 GLN A N 1
ATOM 4170 C CA . GLN A 1 549 ? 5.418 14.266 -16.515 1.00 93.75 549 GLN A CA 1
ATOM 4171 C C . GLN A 1 549 ? 6.252 13.746 -17.698 1.00 93.75 549 GLN A C 1
ATOM 4173 O O . GLN A 1 549 ? 5.683 13.451 -18.750 1.00 93.75 549 GLN A O 1
ATOM 4178 N N . ALA A 1 550 ? 7.573 13.606 -17.538 1.00 93.38 550 ALA A N 1
ATOM 4179 C CA . ALA A 1 550 ? 8.453 13.047 -18.565 1.00 93.38 550 ALA A CA 1
ATOM 4180 C C . ALA A 1 550 ? 8.100 11.586 -18.893 1.00 93.38 550 ALA A C 1
ATOM 4182 O O . ALA A 1 550 ? 7.960 11.238 -20.067 1.00 93.38 550 ALA A O 1
ATOM 4183 N N . LEU A 1 551 ? 7.893 10.752 -17.868 1.00 96.12 551 LEU A N 1
ATOM 4184 C CA . LEU A 1 551 ? 7.523 9.345 -18.031 1.00 96.12 551 LEU A CA 1
ATOM 4185 C C . LEU A 1 551 ? 6.137 9.175 -18.675 1.00 96.12 551 LEU A C 1
ATOM 4187 O O . LEU A 1 551 ? 6.018 8.466 -19.674 1.00 96.12 551 LEU A O 1
ATOM 4191 N N . ASP A 1 552 ? 5.101 9.838 -18.155 1.00 94.50 552 ASP A N 1
ATOM 4192 C CA . ASP A 1 552 ? 3.727 9.697 -18.659 1.00 94.50 552 ASP A CA 1
ATOM 4193 C C . ASP A 1 552 ? 3.593 10.241 -20.102 1.00 94.50 552 ASP A C 1
ATOM 4195 O O . ASP A 1 552 ? 2.907 9.638 -20.935 1.00 94.50 552 ASP A O 1
ATOM 4199 N N . ALA A 1 553 ? 4.312 11.318 -20.453 1.00 92.00 553 ALA A N 1
ATOM 4200 C CA . ALA A 1 553 ? 4.385 11.818 -21.830 1.00 92.00 553 ALA A CA 1
ATOM 4201 C C . ALA A 1 553 ? 5.138 10.857 -22.770 1.00 92.00 553 ALA A C 1
ATOM 4203 O O . ALA A 1 553 ? 4.705 10.631 -23.906 1.00 92.00 553 ALA A O 1
ATOM 4204 N N . LEU A 1 554 ? 6.245 10.266 -22.306 1.00 93.62 554 LEU A N 1
ATOM 4205 C CA . LEU A 1 554 ? 7.026 9.312 -23.091 1.00 93.62 554 LEU A CA 1
ATOM 4206 C C . LEU A 1 554 ? 6.261 8.004 -23.323 1.00 93.62 554 LEU A C 1
ATOM 4208 O O . LEU A 1 554 ? 6.289 7.484 -24.436 1.00 93.62 554 LEU A O 1
ATOM 4212 N N . GLU A 1 555 ? 5.541 7.486 -22.325 1.00 93.62 555 GLU A N 1
ATOM 4213 C CA . GLU A 1 555 ? 4.705 6.292 -22.486 1.00 93.62 555 GLU A CA 1
ATOM 4214 C C . GLU A 1 555 ? 3.570 6.503 -23.496 1.00 93.62 555 GLU A C 1
ATOM 4216 O O . GLU A 1 555 ? 3.300 5.609 -24.305 1.00 93.62 555 GLU A O 1
ATOM 4221 N N . ALA A 1 556 ? 2.947 7.687 -23.498 1.00 90.31 556 ALA A N 1
ATOM 4222 C CA . ALA A 1 556 ? 1.928 8.049 -24.479 1.00 90.31 556 ALA A CA 1
ATOM 4223 C C . ALA A 1 556 ? 2.500 8.103 -25.909 1.00 90.31 556 ALA A C 1
ATOM 4225 O O . ALA A 1 556 ? 1.919 7.519 -26.826 1.00 90.31 556 ALA A O 1
ATOM 4226 N N . ALA A 1 557 ? 3.661 8.741 -26.104 1.00 87.50 557 ALA A N 1
ATOM 4227 C CA . ALA A 1 557 ? 4.326 8.817 -27.407 1.00 87.50 557 ALA A CA 1
ATOM 4228 C C . ALA A 1 557 ? 4.836 7.443 -27.890 1.00 87.50 557 ALA A C 1
ATOM 4230 O O . ALA A 1 557 ? 4.646 7.061 -29.045 1.00 87.50 557 ALA A O 1
ATOM 4231 N N . ALA A 1 558 ? 5.415 6.651 -26.986 1.00 87.81 558 ALA A N 1
ATOM 4232 C CA . ALA A 1 558 ? 5.940 5.318 -27.261 1.00 87.81 558 ALA A CA 1
ATOM 4233 C C . ALA A 1 558 ? 4.850 4.233 -27.389 1.00 87.81 558 ALA A C 1
ATOM 4235 O O . ALA A 1 558 ? 5.178 3.049 -27.521 1.00 87.81 558 ALA A O 1
ATOM 4236 N N . ALA A 1 559 ? 3.556 4.572 -27.338 1.00 84.88 559 ALA A N 1
ATOM 4237 C CA . ALA A 1 559 ? 2.468 3.597 -27.406 1.00 84.88 559 ALA A CA 1
ATOM 4238 C C . ALA A 1 559 ? 2.537 2.731 -28.680 1.00 84.88 559 ALA A C 1
ATOM 4240 O O . ALA A 1 559 ? 2.468 1.502 -28.585 1.00 84.88 559 ALA A O 1
ATOM 4241 N N . ALA A 1 560 ? 2.764 3.345 -29.845 1.00 78.56 560 ALA A N 1
ATOM 4242 C CA . ALA A 1 560 ? 2.910 2.662 -31.132 1.00 78.56 560 ALA A CA 1
ATOM 4243 C C . ALA A 1 560 ? 3.873 3.427 -32.072 1.00 78.56 560 ALA A C 1
ATOM 4245 O O . ALA A 1 560 ? 3.400 4.204 -32.905 1.00 78.56 560 ALA A O 1
ATOM 4246 N N . PRO A 1 561 ? 5.205 3.230 -31.966 1.00 80.00 561 PRO A N 1
ATOM 4247 C CA . PRO A 1 561 ? 6.152 3.808 -32.921 1.00 80.00 561 PRO A CA 1
ATOM 4248 C C . PRO A 1 561 ? 5.872 3.285 -34.338 1.00 80.00 561 PRO A C 1
ATOM 4250 O O . PRO A 1 561 ? 5.625 2.093 -34.529 1.00 80.00 561 PRO A O 1
ATOM 4253 N N . GLN A 1 562 ? 5.898 4.182 -35.321 1.00 75.75 562 GLN A N 1
ATOM 4254 C CA . GLN A 1 562 ? 5.650 3.894 -36.735 1.00 75.75 562 GLN A CA 1
ATOM 4255 C C . GLN A 1 562 ? 6.939 3.516 -37.477 1.00 75.75 562 GLN A C 1
ATOM 4257 O O . GLN A 1 562 ? 6.884 2.802 -38.477 1.00 75.75 562 GLN A O 1
ATOM 4262 N N . THR A 1 563 ? 8.101 3.968 -36.991 1.00 80.44 563 THR A N 1
ATOM 4263 C CA . THR A 1 563 ? 9.415 3.688 -37.596 1.00 80.44 563 THR A CA 1
ATOM 4264 C C . THR A 1 563 ? 10.436 3.153 -36.589 1.00 80.44 563 THR A C 1
ATOM 4266 O O . THR A 1 563 ? 10.339 3.372 -35.380 1.00 80.44 563 THR A O 1
ATOM 4269 N N . GLU A 1 564 ? 11.476 2.476 -37.086 1.00 80.50 564 GLU A N 1
ATOM 4270 C CA . GLU A 1 564 ? 12.595 2.027 -36.244 1.00 80.50 564 GLU A CA 1
ATOM 4271 C C . GLU A 1 564 ? 13.410 3.203 -35.682 1.00 80.50 564 GLU A C 1
ATOM 4273 O O . GLU A 1 564 ? 13.890 3.129 -34.551 1.00 80.50 564 GLU A O 1
ATOM 4278 N N . ARG A 1 565 ? 13.480 4.322 -36.419 1.00 82.00 565 ARG A N 1
ATOM 4279 C CA . ARG A 1 565 ? 14.073 5.591 -35.968 1.00 82.00 565 ARG A CA 1
ATOM 4280 C C . ARG A 1 565 ? 13.309 6.191 -34.786 1.00 82.00 565 ARG A C 1
ATOM 4282 O O . ARG A 1 565 ? 13.936 6.582 -33.808 1.00 82.00 565 ARG A O 1
ATOM 4289 N N . GLU A 1 566 ? 11.976 6.208 -34.824 1.00 83.31 566 GLU A N 1
ATOM 4290 C CA . GLU A 1 566 ? 11.149 6.614 -33.674 1.00 83.31 566 GLU A CA 1
ATOM 4291 C C . GLU A 1 566 ? 11.346 5.685 -32.473 1.00 83.31 566 GLU A C 1
ATOM 4293 O O . GLU A 1 566 ? 11.533 6.161 -31.356 1.00 83.31 566 GLU A O 1
ATOM 4298 N N . ALA A 1 567 ? 11.358 4.365 -32.685 1.00 86.31 567 ALA A N 1
ATOM 4299 C CA . ALA A 1 567 ? 11.592 3.408 -31.604 1.00 86.31 567 ALA A CA 1
ATOM 4300 C C . ALA A 1 567 ? 12.977 3.590 -30.952 1.00 86.31 567 ALA A C 1
ATOM 4302 O O . ALA A 1 567 ? 13.089 3.510 -29.729 1.00 86.31 567 ALA A O 1
ATOM 4303 N N . MET A 1 568 ? 14.011 3.882 -31.749 1.00 88.44 568 MET A N 1
ATOM 4304 C CA . MET A 1 568 ? 15.359 4.189 -31.261 1.00 88.44 568 MET A CA 1
ATOM 4305 C C . MET A 1 568 ? 15.415 5.534 -30.515 1.00 88.44 568 MET A C 1
ATOM 4307 O O . MET A 1 568 ? 16.030 5.626 -29.454 1.00 88.44 568 MET A O 1
ATOM 4311 N N . ARG A 1 569 ? 14.708 6.559 -31.010 1.00 88.69 569 ARG A N 1
ATOM 4312 C CA . ARG A 1 569 ? 14.547 7.853 -30.329 1.00 88.69 569 ARG A CA 1
ATOM 4313 C C . ARG A 1 569 ? 13.861 7.706 -28.970 1.00 88.69 569 ARG A C 1
ATOM 4315 O O . ARG A 1 569 ? 14.354 8.238 -27.980 1.00 88.69 569 ARG A O 1
ATOM 4322 N N . PHE A 1 570 ? 12.748 6.979 -28.895 1.00 92.12 570 PHE A N 1
ATOM 4323 C CA . PHE A 1 570 ? 12.061 6.750 -27.623 1.00 92.12 570 PHE A CA 1
ATOM 4324 C C . PHE A 1 570 ? 12.888 5.876 -26.669 1.00 92.12 570 PHE A C 1
ATOM 4326 O O . PHE A 1 570 ? 12.771 6.041 -25.459 1.00 92.12 570 PHE A O 1
ATOM 4333 N N . LEU A 1 571 ? 13.742 4.980 -27.182 1.00 93.25 571 LEU A N 1
ATOM 4334 C CA . LEU A 1 571 ? 14.673 4.189 -26.369 1.00 93.25 571 LEU A CA 1
ATOM 4335 C C . LEU A 1 571 ? 15.758 5.067 -25.723 1.00 93.25 571 LEU A C 1
ATOM 4337 O O . LEU A 1 571 ? 16.063 4.869 -24.549 1.00 93.25 571 LEU A O 1
ATOM 4341 N N . LEU A 1 572 ? 16.295 6.051 -26.454 1.00 93.06 572 LEU A N 1
ATOM 4342 C CA . LEU A 1 572 ? 17.224 7.042 -25.900 1.00 93.06 572 LEU A CA 1
ATOM 4343 C C . LEU A 1 572 ? 16.557 7.846 -24.770 1.00 93.06 572 LEU A C 1
ATOM 4345 O O . LEU A 1 572 ? 17.048 7.827 -23.644 1.00 93.06 572 LEU A O 1
ATOM 4349 N N . LEU A 1 573 ? 15.385 8.435 -25.040 1.00 93.62 573 LEU A N 1
ATOM 4350 C CA . LEU A 1 573 ? 14.613 9.195 -24.046 1.00 93.62 573 LEU A CA 1
ATOM 4351 C C . LEU A 1 573 ? 14.224 8.339 -22.822 1.00 93.62 573 LEU A C 1
ATOM 4353 O O . LEU A 1 573 ? 14.235 8.829 -21.698 1.00 93.62 573 LEU A O 1
ATOM 4357 N N . ALA A 1 574 ? 13.924 7.047 -23.004 1.00 95.56 574 ALA A N 1
ATOM 4358 C CA . ALA A 1 574 ? 13.628 6.142 -21.890 1.00 95.56 574 ALA A CA 1
ATOM 4359 C C . ALA A 1 574 ? 14.865 5.864 -21.018 1.00 95.56 574 ALA A C 1
ATOM 4361 O O . ALA A 1 574 ? 14.738 5.757 -19.799 1.00 95.56 574 ALA A O 1
ATOM 4362 N N . SER A 1 575 ? 16.062 5.792 -21.615 1.00 94.88 575 SER A N 1
ATOM 4363 C CA . SER A 1 575 ? 17.306 5.713 -20.844 1.00 94.88 575 SER A CA 1
ATOM 4364 C C . SER A 1 575 ? 17.620 7.022 -20.115 1.00 94.88 575 SER A C 1
ATOM 4366 O O . SER A 1 575 ? 18.207 6.955 -19.042 1.00 94.88 575 SER A O 1
ATOM 4368 N N . GLU A 1 576 ? 17.233 8.185 -20.646 1.00 94.25 576 GLU A N 1
ATOM 4369 C CA . GLU A 1 576 ? 17.405 9.487 -19.976 1.00 94.25 576 GLU A CA 1
ATOM 4370 C C . GLU A 1 576 ? 16.434 9.661 -18.794 1.00 94.25 576 GLU A C 1
ATOM 4372 O O . GLU A 1 576 ? 16.836 10.152 -17.744 1.00 94.25 576 GLU A O 1
ATOM 4377 N N . VAL A 1 577 ? 15.192 9.164 -18.896 1.00 96.00 577 VAL A N 1
ATOM 4378 C CA . VAL A 1 577 ? 14.259 9.087 -17.749 1.00 96.00 577 VAL A CA 1
ATOM 4379 C C . VAL A 1 577 ? 14.792 8.151 -16.652 1.00 96.00 577 VAL A C 1
ATOM 4381 O O . VAL A 1 577 ? 14.653 8.458 -15.466 1.00 96.00 577 VAL A O 1
ATOM 4384 N N . ASN A 1 578 ? 15.430 7.034 -17.020 1.00 95.94 578 ASN A N 1
ATOM 4385 C CA . ASN A 1 578 ? 16.077 6.139 -16.053 1.00 95.94 578 ASN A CA 1
ATOM 4386 C C . ASN A 1 578 ? 17.349 6.749 -15.445 1.00 95.94 578 ASN A C 1
ATOM 4388 O O . ASN A 1 578 ? 17.556 6.628 -14.242 1.00 95.94 578 ASN A O 1
ATOM 4392 N N . GLU A 1 579 ? 18.159 7.451 -16.239 1.00 94.12 579 GLU A N 1
ATOM 4393 C CA . GLU A 1 579 ? 19.323 8.198 -15.751 1.00 94.12 579 GLU A CA 1
ATOM 4394 C C . GLU A 1 579 ? 18.909 9.296 -14.763 1.00 94.12 579 GLU A C 1
ATOM 4396 O O . GLU A 1 579 ? 19.527 9.430 -13.716 1.00 94.12 579 GLU A O 1
ATOM 4401 N N . ALA A 1 580 ? 17.811 10.012 -15.025 1.00 93.69 580 ALA A N 1
ATOM 4402 C CA . ALA A 1 580 ? 17.270 11.006 -14.100 1.00 93.69 580 ALA A CA 1
ATOM 4403 C C . ALA A 1 580 ? 16.841 10.401 -12.747 1.00 93.69 580 ALA A C 1
ATOM 4405 O O . ALA A 1 580 ? 17.071 11.009 -11.704 1.00 93.69 580 ALA A O 1
ATOM 4406 N N . ALA A 1 581 ? 16.260 9.195 -12.749 1.00 93.12 581 ALA A N 1
ATOM 4407 C CA . ALA A 1 581 ? 15.907 8.483 -11.519 1.00 93.12 581 ALA A CA 1
ATOM 4408 C C . ALA A 1 581 ? 17.146 7.998 -10.744 1.00 93.12 581 ALA A C 1
ATOM 4410 O O . ALA A 1 581 ? 17.183 8.085 -9.518 1.00 93.12 581 ALA A O 1
ATOM 4411 N N . GLU A 1 582 ? 18.179 7.545 -11.457 1.00 91.06 582 GLU A N 1
ATOM 4412 C CA . GLU A 1 582 ? 19.474 7.165 -10.880 1.00 91.06 582 GLU A CA 1
ATOM 4413 C C . GLU A 1 582 ? 20.231 8.401 -10.343 1.00 91.06 582 GLU A C 1
ATOM 4415 O O . GLU A 1 582 ? 20.845 8.327 -9.281 1.00 91.06 582 GLU A O 1
ATOM 4420 N N . CYS A 1 583 ? 20.097 9.576 -10.974 1.00 90.25 583 CYS A N 1
ATOM 4421 C CA . CYS A 1 583 ? 20.566 10.847 -10.414 1.00 90.25 583 CYS A CA 1
ATOM 4422 C C . CYS A 1 583 ? 19.864 11.201 -9.097 1.00 90.25 583 CYS A C 1
ATOM 4424 O O . CYS A 1 583 ? 20.533 11.680 -8.187 1.00 90.25 583 CYS A O 1
ATOM 4426 N N . PHE A 1 584 ? 18.551 10.974 -8.964 1.00 90.69 584 PHE A N 1
ATOM 4427 C CA . PHE A 1 584 ? 17.853 11.217 -7.695 1.00 90.69 584 PHE A CA 1
ATOM 4428 C C . PHE A 1 584 ? 18.337 10.276 -6.581 1.00 90.69 584 PHE A C 1
ATOM 4430 O O . PHE A 1 584 ? 18.544 10.739 -5.462 1.00 90.69 584 PHE A O 1
ATOM 4437 N N . LEU A 1 585 ? 18.578 8.994 -6.884 1.00 86.81 585 LEU A N 1
ATOM 4438 C CA . LEU A 1 585 ? 19.129 8.025 -5.924 1.00 86.81 585 LEU A CA 1
ATOM 4439 C C . LEU A 1 585 ? 20.500 8.462 -5.377 1.00 86.81 585 LEU A C 1
ATOM 4441 O O . LEU A 1 585 ? 20.720 8.414 -4.171 1.00 86.81 585 LEU A O 1
ATOM 4445 N N . GLU A 1 586 ? 21.378 8.969 -6.245 1.00 86.00 586 GLU A N 1
ATOM 4446 C CA . GLU A 1 586 ? 22.701 9.497 -5.875 1.00 86.00 586 GLU A CA 1
ATOM 4447 C C . GLU A 1 586 ? 22.670 10.958 -5.360 1.00 86.00 586 GLU A C 1
ATOM 4449 O O . GLU A 1 586 ? 23.710 11.611 -5.251 1.00 86.00 586 GLU A O 1
ATOM 4454 N N . GLY A 1 587 ? 21.488 11.520 -5.073 1.00 83.25 587 GLY A N 1
ATOM 4455 C CA . GLY A 1 587 ? 21.322 12.886 -4.555 1.00 83.25 587 GLY A CA 1
ATOM 4456 C C . GLY A 1 587 ? 21.675 14.013 -5.541 1.00 83.25 587 GLY A C 1
ATOM 4457 O O . GLY A 1 587 ? 21.786 15.178 -5.155 1.00 83.25 587 GLY A O 1
ATOM 4458 N N . GLN A 1 588 ? 21.840 13.704 -6.828 1.00 87.94 588 GLN A N 1
ATOM 4459 C CA . GLN A 1 588 ? 22.170 14.645 -7.907 1.00 87.94 588 GLN A CA 1
ATOM 4460 C C . GLN A 1 588 ? 20.904 15.297 -8.492 1.00 87.94 588 GLN A C 1
ATOM 4462 O O . GLN A 1 588 ? 20.670 15.299 -9.703 1.00 87.94 588 GLN A O 1
ATOM 4467 N N . PHE A 1 589 ? 20.082 15.860 -7.604 1.00 87.62 589 PHE A N 1
ATOM 4468 C CA . PHE A 1 589 ? 18.736 16.380 -7.869 1.00 87.62 589 PHE A CA 1
ATOM 4469 C C . PHE A 1 589 ? 18.632 17.312 -9.089 1.00 87.62 589 PHE A C 1
ATOM 4471 O O . PHE A 1 589 ? 17.780 17.101 -9.953 1.00 87.62 589 PHE A O 1
ATOM 4478 N N . GLY A 1 590 ? 19.541 18.286 -9.220 1.00 84.19 590 GLY A N 1
ATOM 4479 C CA . GLY A 1 590 ? 19.561 19.208 -10.365 1.00 84.19 590 GLY A CA 1
ATOM 4480 C C . GLY A 1 590 ? 19.752 18.497 -11.711 1.00 84.19 590 GLY A C 1
ATOM 4481 O O . GLY A 1 590 ? 18.986 18.728 -12.642 1.00 84.19 590 GLY A O 1
ATOM 4482 N N . SER A 1 591 ? 20.699 17.556 -11.789 1.00 87.62 591 SER A N 1
ATOM 4483 C CA . SER A 1 591 ? 20.945 16.756 -12.998 1.00 87.62 591 SER A CA 1
ATOM 4484 C C . SER A 1 591 ? 19.726 15.911 -13.385 1.00 87.62 591 SER A C 1
ATOM 4486 O O . SER A 1 591 ? 19.386 15.820 -14.564 1.00 87.62 591 SER A O 1
ATOM 4488 N N . GLY A 1 592 ? 19.031 15.331 -12.397 1.00 88.00 592 GLY A N 1
ATOM 4489 C CA . GLY A 1 592 ? 17.790 14.585 -12.624 1.00 88.00 592 GLY A CA 1
ATOM 4490 C C . GLY A 1 592 ? 16.647 15.468 -13.140 1.00 88.00 592 GLY A C 1
ATOM 4491 O O . GLY A 1 592 ? 15.936 15.080 -14.070 1.00 88.00 592 GLY A O 1
ATOM 4492 N N . TYR A 1 593 ? 16.506 16.683 -12.601 1.00 90.19 593 TYR A N 1
ATOM 4493 C CA . TYR A 1 593 ? 15.519 17.663 -13.062 1.00 90.19 593 TYR A CA 1
ATOM 4494 C C . TYR A 1 593 ? 15.781 18.147 -14.497 1.00 90.19 593 TYR A C 1
ATOM 4496 O O . TYR A 1 593 ? 14.845 18.227 -15.302 1.00 90.19 593 TYR A O 1
ATOM 4504 N N . ASP A 1 594 ? 17.039 18.443 -14.831 1.00 88.50 594 ASP A N 1
ATOM 4505 C CA . ASP A 1 594 ? 17.439 18.911 -16.161 1.00 88.50 594 ASP A CA 1
ATOM 4506 C C . ASP A 1 594 ? 17.220 17.822 -17.223 1.00 88.50 594 ASP A C 1
ATOM 4508 O O . ASP A 1 594 ? 16.634 18.096 -18.274 1.00 88.50 594 ASP A O 1
ATOM 4512 N N . LEU A 1 595 ? 17.588 16.567 -16.928 1.00 89.62 595 LEU A N 1
ATOM 4513 C CA . LEU A 1 595 ? 17.314 15.413 -17.795 1.00 89.62 595 LEU A CA 1
ATOM 4514 C C . LEU A 1 595 ? 15.805 15.205 -18.009 1.00 89.62 595 LEU A C 1
ATOM 4516 O O . LEU A 1 595 ? 15.346 15.123 -19.151 1.00 89.62 595 LEU A O 1
ATOM 4520 N N . ALA A 1 596 ? 15.009 15.181 -16.934 1.00 90.56 596 ALA A N 1
ATOM 4521 C CA . ALA A 1 596 ? 13.553 15.048 -17.028 1.00 90.56 596 ALA A CA 1
ATOM 4522 C C . ALA A 1 596 ? 12.916 16.184 -17.852 1.00 90.56 596 ALA A C 1
ATOM 4524 O O . ALA A 1 596 ? 12.015 15.951 -18.663 1.00 90.56 596 ALA A O 1
ATOM 4525 N N . SER A 1 597 ? 13.414 17.412 -17.692 1.00 89.19 597 SER A N 1
ATOM 4526 C CA . SER A 1 597 ? 12.966 18.574 -18.460 1.00 89.19 597 SER A CA 1
ATOM 4527 C C . SER A 1 597 ? 13.328 18.475 -19.941 1.00 89.19 597 SER A C 1
ATOM 4529 O O . SER A 1 597 ? 12.455 18.684 -20.788 1.00 89.19 597 SER A O 1
ATOM 4531 N N . GLY A 1 598 ? 14.560 18.066 -20.256 1.00 86.88 598 GLY A N 1
ATOM 4532 C CA . GLY A 1 598 ? 15.024 17.828 -21.622 1.00 86.88 598 GLY A CA 1
ATOM 4533 C C . GLY A 1 598 ? 14.197 16.773 -22.362 1.00 86.88 598 GLY A C 1
ATOM 4534 O O . GLY A 1 598 ? 13.908 16.947 -23.548 1.00 86.88 598 GLY A O 1
ATOM 4535 N N . VAL A 1 599 ? 13.722 15.729 -21.670 1.00 89.69 599 VAL A N 1
ATOM 4536 C CA . VAL A 1 599 ? 12.808 14.728 -22.249 1.00 89.69 599 VAL A CA 1
ATOM 4537 C C . VAL A 1 599 ? 11.440 15.337 -22.581 1.00 89.69 599 VAL A C 1
ATOM 4539 O O . VAL A 1 599 ? 10.949 15.146 -23.698 1.00 89.69 599 VAL A O 1
ATOM 4542 N N . VAL A 1 600 ? 10.827 16.110 -21.672 1.00 89.00 600 VAL A N 1
ATOM 4543 C CA . VAL A 1 600 ? 9.525 16.765 -21.936 1.00 89.00 600 VAL A CA 1
ATOM 4544 C C . VAL A 1 600 ? 9.627 17.763 -23.093 1.00 89.00 600 VAL A C 1
ATOM 4546 O O . VAL A 1 600 ? 8.749 17.795 -23.959 1.00 89.00 600 VAL A O 1
ATOM 4549 N N . GLU A 1 601 ? 10.698 18.553 -23.151 1.00 86.00 601 GLU A N 1
ATOM 4550 C CA . GLU A 1 601 ? 10.946 19.501 -24.243 1.00 86.00 601 GLU A CA 1
ATOM 4551 C C . GLU A 1 601 ? 11.189 18.783 -25.574 1.00 86.00 601 GLU A C 1
ATOM 4553 O O . GLU A 1 601 ? 10.561 19.123 -26.579 1.00 86.00 601 GLU A O 1
ATOM 4558 N N . SER A 1 602 ? 12.002 17.723 -25.572 1.00 83.06 602 SER A N 1
ATOM 4559 C CA . SER A 1 602 ? 12.267 16.899 -26.756 1.00 83.06 602 SER A CA 1
ATOM 4560 C C . SER A 1 602 ? 11.001 16.249 -27.308 1.00 83.06 602 SER A C 1
ATOM 4562 O O . SER A 1 602 ? 10.837 16.169 -28.526 1.00 83.06 602 SER A O 1
ATOM 4564 N N . LEU A 1 603 ? 10.087 15.786 -26.451 1.00 84.81 603 LEU A N 1
ATOM 4565 C CA . LEU A 1 603 ? 8.785 15.260 -26.875 1.00 84.81 603 LEU A CA 1
ATOM 4566 C C . LEU A 1 603 ? 7.874 16.371 -27.421 1.00 84.81 603 LEU A C 1
ATOM 4568 O O . LEU A 1 603 ? 7.218 16.169 -28.442 1.00 84.81 603 LEU A O 1
ATOM 4572 N N . SER A 1 604 ? 7.882 17.548 -26.790 1.00 78.94 604 SER A N 1
ATOM 4573 C CA . SER A 1 604 ? 7.032 18.692 -27.155 1.00 78.94 604 SER A CA 1
ATOM 4574 C C . SER A 1 604 ? 7.448 19.382 -28.461 1.00 78.94 604 SER A C 1
ATOM 4576 O O . SER A 1 604 ? 6.588 19.893 -29.175 1.00 78.94 604 SER A O 1
ATOM 4578 N N . ALA A 1 605 ? 8.743 19.393 -28.797 1.00 70.50 605 ALA A N 1
ATOM 4579 C CA . ALA A 1 605 ? 9.267 20.032 -30.009 1.00 70.50 605 ALA A CA 1
ATOM 4580 C C . ALA A 1 605 ? 8.853 19.317 -31.313 1.00 70.50 605 ALA A C 1
ATOM 4582 O O . ALA A 1 605 ? 8.730 19.954 -32.357 1.00 70.50 605 ALA A O 1
ATOM 4583 N N . GLY A 1 606 ? 8.596 18.004 -31.243 1.00 56.88 606 GLY A N 1
ATOM 4584 C CA . GLY A 1 606 ? 8.209 17.171 -32.385 1.00 56.88 606 GLY A CA 1
ATOM 4585 C C . GLY A 1 606 ? 9.373 16.775 -33.310 1.00 56.88 606 GLY A C 1
ATOM 4586 O O . GLY A 1 606 ? 10.328 17.514 -33.510 1.00 56.88 606 GLY A O 1
ATOM 4587 N N . GLY A 1 607 ? 9.295 15.572 -33.896 1.00 50.47 607 GLY A N 1
ATOM 4588 C CA . GLY A 1 607 ? 10.144 15.171 -35.035 1.00 50.47 607 GLY A CA 1
ATOM 4589 C C . GLY A 1 607 ? 11.661 15.063 -34.788 1.00 50.47 607 GLY A C 1
ATOM 4590 O O . GLY A 1 607 ? 12.144 13.982 -34.448 1.00 50.47 607 GLY A O 1
ATOM 4591 N N . ASP A 1 608 ? 12.393 16.154 -35.020 1.00 46.25 608 ASP A N 1
ATOM 4592 C CA . ASP A 1 608 ? 13.826 16.148 -35.376 1.00 46.25 608 ASP A CA 1
ATOM 4593 C C . ASP A 1 608 ? 14.766 16.889 -34.401 1.00 46.25 608 ASP A C 1
ATOM 4595 O O . ASP A 1 608 ? 15.983 16.785 -34.525 1.00 46.25 608 ASP A O 1
ATOM 4599 N N . ASP A 1 609 ? 14.250 17.611 -33.404 1.00 44.31 609 ASP A N 1
ATOM 4600 C CA . ASP A 1 609 ? 15.023 18.621 -32.649 1.00 44.31 609 ASP A CA 1
ATOM 4601 C C . ASP A 1 609 ? 16.089 18.100 -31.647 1.00 44.31 609 ASP A C 1
ATOM 4603 O O . ASP A 1 609 ? 16.718 18.889 -30.941 1.00 44.31 609 ASP A O 1
ATOM 4607 N N . LEU A 1 610 ? 16.366 16.789 -31.603 1.00 48.31 610 LEU A N 1
ATOM 4608 C CA . LEU A 1 610 ? 17.335 16.159 -30.678 1.00 48.31 610 LEU A CA 1
ATOM 4609 C C . LEU A 1 610 ? 18.806 16.596 -30.866 1.00 48.31 610 LEU A C 1
ATOM 4611 O O . LEU A 1 610 ? 19.684 16.143 -30.137 1.00 48.31 610 LEU A O 1
ATOM 4615 N N . ARG A 1 611 ? 19.103 17.461 -31.842 1.00 45.38 611 ARG A N 1
ATOM 4616 C CA . ARG A 1 611 ? 20.456 17.954 -32.159 1.00 45.38 611 ARG A CA 1
ATOM 4617 C C . ARG A 1 611 ? 20.733 19.391 -31.694 1.00 45.38 611 ARG A C 1
ATOM 4619 O O . ARG A 1 611 ? 21.760 19.957 -32.061 1.00 45.38 611 ARG A O 1
ATOM 4626 N N . ARG A 1 612 ? 19.863 20.008 -30.881 1.00 38.75 612 ARG A N 1
ATOM 4627 C CA . ARG A 1 612 ? 19.947 21.449 -30.545 1.00 38.75 612 ARG A CA 1
ATOM 4628 C C . ARG A 1 612 ? 21.114 21.868 -29.616 1.00 38.75 612 ARG A C 1
ATOM 4630 O O . ARG A 1 612 ? 21.190 23.027 -29.213 1.00 38.75 612 ARG A O 1
ATOM 4637 N N . SER A 1 613 ? 22.080 20.991 -29.332 1.00 33.62 613 SER A N 1
ATOM 4638 C CA . SER A 1 613 ? 23.341 21.332 -28.654 1.00 33.62 613 SER A CA 1
ATOM 4639 C C . SER A 1 613 ? 24.500 21.573 -29.644 1.00 33.62 613 SER A C 1
ATOM 4641 O O . SER A 1 613 ? 25.287 20.678 -29.939 1.00 33.62 613 SER A O 1
ATOM 4643 N N . VAL A 1 614 ? 24.644 22.827 -30.089 1.00 36.53 614 VAL A N 1
ATOM 4644 C CA . VAL A 1 614 ? 25.887 23.418 -30.645 1.00 36.53 614 VAL A CA 1
ATOM 4645 C C . VAL A 1 614 ? 26.461 22.784 -31.935 1.00 36.53 614 VAL A C 1
ATOM 4647 O O . VAL A 1 614 ? 27.640 22.447 -32.010 1.00 36.53 614 VAL A O 1
ATOM 4650 N N . ALA A 1 615 ? 25.676 22.753 -33.017 1.00 36.97 615 ALA A N 1
ATOM 4651 C CA . ALA A 1 615 ? 26.197 22.864 -34.390 1.00 36.97 615 ALA A CA 1
ATOM 4652 C C . ALA A 1 615 ? 25.109 23.357 -35.362 1.00 36.97 615 ALA A C 1
ATOM 4654 O O . ALA A 1 615 ? 23.924 23.133 -35.137 1.00 36.97 615 ALA A O 1
ATOM 4655 N N . ILE A 1 616 ? 25.503 24.001 -36.469 1.00 43.25 616 ILE A N 1
ATOM 4656 C CA . ILE A 1 616 ? 24.594 24.222 -37.607 1.00 43.25 616 ILE A CA 1
ATOM 4657 C C . ILE A 1 616 ? 24.619 22.951 -38.453 1.00 43.25 616 ILE A C 1
ATOM 4659 O O . ILE A 1 616 ? 25.679 22.554 -38.936 1.00 43.25 616 ILE A O 1
ATOM 4663 N N . GLU A 1 617 ? 23.462 22.310 -38.595 1.00 46.00 617 GLU A N 1
ATOM 4664 C CA . GLU A 1 617 ? 23.355 20.972 -39.173 1.00 46.00 617 GLU A CA 1
ATOM 4665 C C . GLU A 1 617 ? 23.760 20.935 -40.667 1.00 46.00 617 GLU A C 1
ATOM 4667 O O . GLU A 1 617 ? 23.209 21.681 -41.487 1.00 46.00 617 GLU A O 1
ATOM 4672 N N . PRO A 1 618 ? 24.724 20.076 -41.055 1.00 48.47 618 PRO A N 1
ATOM 4673 C CA . PRO A 1 618 ? 25.083 19.883 -42.455 1.00 48.47 618 PRO A CA 1
ATOM 4674 C C . PRO A 1 618 ? 23.989 19.117 -43.213 1.00 48.47 618 PRO A C 1
ATOM 4676 O O . PRO A 1 618 ? 23.604 18.023 -42.810 1.00 48.47 618 PRO A O 1
ATOM 4679 N N . GLY A 1 619 ? 23.538 19.651 -44.351 1.00 53.59 619 GLY A N 1
ATOM 4680 C CA . GLY A 1 619 ? 22.585 18.977 -45.245 1.00 53.59 619 GLY A CA 1
ATOM 4681 C C . GLY A 1 619 ? 21.118 19.420 -45.140 1.00 53.59 619 GLY A C 1
ATOM 4682 O O . GLY A 1 619 ? 20.292 19.019 -45.966 1.00 53.59 619 GLY A O 1
ATOM 4683 N N . THR A 1 620 ? 20.783 20.268 -44.167 1.00 57.19 620 THR A N 1
ATOM 4684 C CA . THR A 1 620 ? 19.421 20.789 -43.957 1.00 57.19 620 THR A CA 1
ATOM 4685 C C . THR A 1 620 ? 19.177 21.998 -44.877 1.00 57.19 620 THR A C 1
ATOM 4687 O O . THR A 1 620 ? 19.908 22.991 -44.762 1.00 57.19 620 THR A O 1
ATOM 4690 N N . PRO A 1 621 ? 18.204 21.944 -45.813 1.00 60.97 621 PRO A N 1
ATOM 4691 C CA . PRO A 1 621 ? 17.970 23.021 -46.772 1.00 60.97 621 PRO A CA 1
ATOM 4692 C C . PRO A 1 621 ? 17.335 24.246 -46.101 1.00 60.97 621 PRO A C 1
ATOM 4694 O O . PRO A 1 621 ? 16.522 24.107 -45.187 1.00 60.97 621 PRO A O 1
ATOM 4697 N N . SER A 1 622 ? 17.687 25.450 -46.563 1.00 64.06 622 SER A N 1
ATOM 4698 C CA . SER A 1 622 ? 17.126 26.694 -46.007 1.00 64.06 622 SER A CA 1
ATOM 4699 C C . SER A 1 622 ? 15.608 26.833 -46.222 1.00 64.06 622 SER A C 1
ATOM 4701 O O . SER A 1 622 ? 14.999 26.130 -47.028 1.00 64.06 622 SER A O 1
ATOM 4703 N N . VAL A 1 623 ? 14.962 27.746 -45.498 1.00 52.62 623 VAL A N 1
ATOM 4704 C CA . VAL A 1 623 ? 13.499 27.912 -45.531 1.00 52.62 623 VAL A CA 1
ATOM 4705 C C . VAL A 1 623 ? 13.049 28.604 -46.831 1.00 52.62 623 VAL A C 1
ATOM 4707 O O . VAL A 1 623 ? 13.620 29.613 -47.228 1.00 52.62 623 VAL A O 1
ATOM 4710 N N . ALA A 1 624 ? 11.969 28.087 -47.436 1.00 57.56 624 ALA A N 1
ATOM 4711 C CA . ALA A 1 624 ? 11.308 28.550 -48.670 1.00 57.56 624 ALA A CA 1
ATOM 4712 C C . ALA A 1 624 ? 12.066 28.306 -50.002 1.00 57.56 624 ALA A C 1
ATOM 4714 O O . ALA A 1 624 ? 12.785 29.165 -50.515 1.00 57.56 624 ALA A O 1
ATOM 4715 N N . SER A 1 625 ? 11.782 27.145 -50.607 1.00 65.06 625 SER A N 1
ATOM 4716 C CA . SER A 1 625 ? 12.266 26.684 -51.921 1.00 65.06 625 SER A CA 1
ATOM 4717 C C . SER A 1 625 ? 12.168 27.721 -53.046 1.00 65.06 625 SER A C 1
ATOM 4719 O O . SER A 1 625 ? 11.092 28.260 -53.314 1.00 65.06 625 SER A O 1
ATOM 4721 N N . GLY A 1 626 ? 13.290 27.982 -53.724 1.00 71.56 626 GLY A N 1
ATOM 4722 C CA . GLY A 1 626 ? 13.386 28.824 -54.919 1.00 71.56 626 GLY A CA 1
ATOM 4723 C C . GLY A 1 626 ? 13.163 30.318 -54.676 1.00 71.56 626 GLY A C 1
ATOM 4724 O O . GLY A 1 626 ? 13.165 31.101 -55.628 1.00 71.56 626 GLY A O 1
ATOM 4725 N N . SER A 1 627 ? 12.933 30.744 -53.432 1.00 82.69 627 SER A N 1
ATOM 4726 C CA . SER A 1 627 ? 12.655 32.146 -53.106 1.00 82.69 627 SER A CA 1
ATOM 4727 C C . SER A 1 627 ? 13.864 33.046 -53.388 1.00 82.69 627 SER A C 1
ATOM 4729 O O . SER A 1 627 ? 13.710 34.134 -53.950 1.00 82.69 627 SER A O 1
ATOM 4731 N N . TRP A 1 628 ? 15.073 32.561 -53.089 1.00 88.19 628 TRP A N 1
ATOM 4732 C CA . TRP A 1 628 ? 16.321 33.266 -53.360 1.00 88.19 628 TRP A CA 1
ATOM 4733 C C . TRP A 1 628 ? 16.665 33.255 -54.855 1.00 88.19 628 TRP A C 1
ATOM 4735 O O . TRP A 1 628 ? 16.974 34.310 -55.406 1.00 88.19 628 TRP A O 1
ATOM 4745 N N . ALA A 1 629 ? 16.517 32.119 -55.543 1.00 86.81 629 ALA A N 1
ATOM 4746 C CA . ALA A 1 629 ? 16.724 31.999 -56.987 1.00 86.81 629 ALA A CA 1
ATOM 4747 C C . ALA A 1 629 ? 15.836 32.971 -57.786 1.00 86.81 629 ALA A C 1
ATOM 4749 O O . ALA A 1 629 ? 16.311 33.627 -58.715 1.00 86.81 629 ALA A O 1
ATOM 4750 N N . ASN A 1 630 ? 14.567 33.124 -57.390 1.00 86.81 630 ASN A N 1
ATOM 4751 C CA . ASN A 1 630 ? 13.644 34.084 -58.000 1.00 86.81 630 ASN A CA 1
ATOM 4752 C C . ASN A 1 630 ? 14.062 35.544 -57.748 1.00 86.81 630 ASN A C 1
ATOM 4754 O O . ASN A 1 630 ? 14.050 36.350 -58.679 1.00 86.81 630 ASN A O 1
ATOM 4758 N N . ALA A 1 631 ? 14.492 35.890 -56.529 1.00 85.88 631 ALA A N 1
ATOM 4759 C CA . ALA A 1 631 ? 15.035 37.221 -56.233 1.00 85.88 631 ALA A CA 1
ATOM 4760 C C . ALA A 1 631 ? 16.329 37.507 -57.025 1.00 85.88 631 ALA A C 1
ATOM 4762 O O . ALA A 1 631 ? 16.514 38.604 -57.555 1.00 85.88 631 ALA A O 1
ATOM 4763 N N . TYR A 1 632 ? 17.193 36.500 -57.169 1.00 88.12 632 TYR A N 1
ATOM 4764 C CA . TYR A 1 632 ? 18.448 36.576 -57.914 1.00 88.12 632 TYR A CA 1
ATOM 4765 C C . TYR A 1 632 ? 18.233 36.725 -59.426 1.00 88.12 632 TYR A C 1
ATOM 4767 O O . TYR A 1 632 ? 18.918 37.517 -60.077 1.00 88.12 632 TYR A O 1
ATOM 4775 N N . ALA A 1 633 ? 17.233 36.040 -59.987 1.00 86.44 633 ALA A N 1
ATOM 4776 C CA . ALA A 1 633 ? 16.784 36.258 -61.359 1.00 86.44 633 ALA A CA 1
ATOM 4777 C C . ALA A 1 633 ? 16.182 37.665 -61.547 1.00 86.44 633 ALA A C 1
ATOM 4779 O O . ALA A 1 633 ? 16.482 38.335 -62.537 1.00 86.44 633 ALA A O 1
ATOM 4780 N N . GLY A 1 634 ? 15.395 38.142 -60.573 1.00 85.75 634 GLY A N 1
ATOM 4781 C CA . GLY A 1 634 ? 14.799 39.482 -60.562 1.00 85.75 634 GLY A CA 1
ATOM 4782 C C . GLY A 1 634 ? 15.819 40.629 -60.578 1.00 85.75 634 GLY A C 1
ATOM 4783 O O . GLY A 1 634 ? 15.554 41.667 -61.180 1.00 85.75 634 GLY A O 1
ATOM 4784 N N . ALA A 1 635 ? 17.014 40.427 -60.011 1.00 85.94 635 ALA A N 1
ATOM 4785 C CA . ALA A 1 635 ? 18.125 41.385 -60.078 1.00 85.94 635 ALA A CA 1
ATOM 4786 C C . ALA A 1 635 ? 18.725 41.557 -61.496 1.00 85.94 635 ALA A C 1
ATOM 4788 O O . ALA A 1 635 ? 19.519 42.468 -61.741 1.00 85.94 635 ALA A O 1
ATOM 4789 N N . GLY A 1 636 ? 18.362 40.703 -62.463 1.00 82.56 636 GLY A N 1
ATOM 4790 C CA . GLY A 1 636 ? 18.715 40.875 -63.872 1.00 82.56 636 GLY A CA 1
ATOM 4791 C C . GLY A 1 636 ? 20.227 40.909 -64.123 1.00 82.56 636 GLY A C 1
ATOM 4792 O O . GLY A 1 636 ? 20.909 39.888 -63.990 1.00 82.56 636 GLY A O 1
ATOM 4793 N N . ARG A 1 637 ? 20.745 42.079 -64.528 1.00 82.19 637 ARG A N 1
ATOM 4794 C CA . ARG A 1 637 ? 22.175 42.338 -64.810 1.00 82.19 637 ARG A CA 1
ATOM 4795 C C . ARG A 1 637 ? 22.867 43.236 -63.770 1.00 82.19 637 ARG A C 1
ATOM 4797 O O . ARG A 1 637 ? 24.022 43.590 -63.978 1.00 82.19 637 ARG A O 1
ATOM 4804 N N . ASP A 1 638 ? 22.187 43.613 -62.690 1.00 88.19 638 ASP A N 1
ATOM 4805 C CA . ASP A 1 638 ? 22.757 44.454 -61.632 1.00 88.19 638 ASP A CA 1
ATOM 4806 C C . ASP A 1 638 ? 23.768 43.648 -60.794 1.00 88.19 638 ASP A C 1
ATOM 4808 O O . ASP A 1 638 ? 23.405 42.679 -60.119 1.00 88.19 638 ASP A O 1
ATOM 4812 N N . SER A 1 639 ? 25.050 44.022 -60.858 1.00 83.62 639 SER A N 1
ATOM 4813 C CA . SER A 1 639 ? 26.134 43.354 -60.127 1.00 83.62 639 SER A CA 1
ATOM 4814 C C . SER A 1 639 ? 26.014 43.505 -58.616 1.00 83.62 639 SER A C 1
ATOM 4816 O O . SER A 1 639 ? 26.387 42.590 -57.879 1.00 83.62 639 SER A O 1
ATOM 4818 N N . ASP A 1 640 ? 25.485 44.630 -58.150 1.00 85.81 640 ASP A N 1
ATOM 4819 C CA . ASP A 1 640 ? 25.571 45.071 -56.763 1.00 85.81 640 ASP A CA 1
ATOM 4820 C C . ASP A 1 640 ? 24.363 44.547 -55.979 1.00 85.81 640 ASP A C 1
ATOM 4822 O O . ASP A 1 640 ? 24.509 44.049 -54.857 1.00 85.81 640 ASP A O 1
ATOM 4826 N N . ALA A 1 641 ? 23.190 44.506 -56.618 1.00 86.94 641 ALA A N 1
ATOM 4827 C CA . ALA A 1 641 ? 22.037 43.746 -56.145 1.00 86.94 641 ALA A CA 1
ATOM 4828 C C . ALA A 1 641 ? 22.358 42.241 -56.037 1.00 86.94 641 ALA A C 1
ATOM 4830 O O . ALA A 1 641 ? 22.153 41.636 -54.982 1.00 86.94 641 ALA A O 1
ATOM 4831 N N . ARG A 1 642 ? 22.952 41.636 -57.079 1.00 89.25 642 ARG A N 1
ATOM 4832 C CA . ARG A 1 642 ? 23.387 40.222 -57.066 1.00 89.25 642 ARG A CA 1
ATOM 4833 C C . ARG A 1 642 ? 24.433 39.933 -55.984 1.00 89.25 642 ARG A C 1
ATOM 4835 O O . ARG A 1 642 ? 24.331 38.933 -55.274 1.00 89.25 642 ARG A O 1
ATOM 4842 N N . MET A 1 643 ? 25.424 40.812 -55.829 1.00 89.25 643 MET A N 1
ATOM 4843 C CA . MET A 1 643 ? 26.439 40.738 -54.771 1.00 89.25 643 MET A CA 1
ATOM 4844 C C . MET A 1 643 ? 25.802 40.801 -53.374 1.00 89.25 643 MET A C 1
ATOM 4846 O O . MET A 1 643 ? 26.209 40.077 -52.464 1.00 89.25 643 MET A O 1
ATOM 4850 N N . THR A 1 644 ? 24.772 41.631 -53.204 1.00 89.31 644 THR A N 1
ATOM 4851 C CA . THR A 1 644 ? 24.022 41.760 -51.947 1.00 89.31 644 THR A CA 1
ATOM 4852 C C . THR A 1 644 ? 23.224 40.489 -51.640 1.00 89.31 644 THR A C 1
ATOM 4854 O O . THR A 1 644 ? 23.291 39.991 -50.517 1.00 89.31 644 THR A O 1
ATOM 4857 N N . LEU A 1 645 ? 22.565 39.894 -52.640 1.00 89.44 645 LEU A N 1
ATOM 4858 C CA . LEU A 1 645 ? 21.836 38.625 -52.504 1.00 89.44 645 LEU A CA 1
ATOM 4859 C C . LEU A 1 645 ? 22.752 37.438 -52.154 1.00 89.44 645 LEU A C 1
ATOM 4861 O O . LEU A 1 645 ? 22.360 36.594 -51.351 1.00 89.44 645 LEU A O 1
ATOM 4865 N N . LEU A 1 646 ? 23.985 37.381 -52.675 1.00 89.31 646 LEU A N 1
ATOM 4866 C CA . LEU A 1 646 ? 24.981 36.374 -52.262 1.00 89.31 646 LEU A CA 1
ATOM 4867 C C . LEU A 1 646 ? 25.439 36.567 -50.805 1.00 89.31 646 LEU A C 1
ATOM 4869 O O . LEU A 1 646 ? 25.611 35.595 -50.072 1.00 89.31 646 LEU A O 1
ATOM 4873 N N . ARG A 1 647 ? 25.600 37.817 -50.349 1.00 88.44 647 ARG A N 1
ATOM 4874 C CA . ARG A 1 647 ? 25.928 38.114 -48.942 1.00 88.44 647 ARG A CA 1
ATOM 4875 C C . ARG A 1 647 ? 24.773 37.775 -47.997 1.00 88.44 647 ARG A C 1
ATOM 4877 O O . ARG A 1 647 ? 25.031 37.314 -46.892 1.00 88.44 647 ARG A O 1
ATOM 4884 N N . GLN A 1 648 ? 23.525 37.953 -48.432 1.00 85.94 648 GLN A N 1
ATOM 4885 C CA . GLN A 1 648 ? 22.340 37.514 -47.687 1.00 85.94 648 GLN A CA 1
ATOM 4886 C C . GLN A 1 648 ? 22.250 35.983 -47.608 1.00 85.94 648 GLN A C 1
ATOM 4888 O O . GLN A 1 648 ? 21.959 35.460 -46.536 1.00 85.94 648 GLN A O 1
ATOM 4893 N N . LEU A 1 649 ? 22.588 35.260 -48.683 1.00 85.94 649 LEU A N 1
ATOM 4894 C CA . LEU A 1 649 ? 22.649 33.791 -48.684 1.00 85.94 649 LEU A CA 1
ATOM 4895 C C . LEU A 1 649 ? 23.636 33.256 -47.629 1.00 85.94 649 LEU A C 1
ATOM 4897 O O . LEU A 1 649 ? 23.314 32.332 -46.892 1.00 85.94 649 LEU A O 1
ATOM 4901 N N . ARG A 1 650 ? 24.796 33.911 -47.459 1.00 84.75 650 ARG A N 1
ATOM 4902 C CA . ARG A 1 650 ? 25.787 33.598 -46.403 1.00 84.75 650 ARG A CA 1
ATOM 4903 C C . ARG A 1 650 ? 25.228 33.703 -44.972 1.00 84.75 650 ARG A C 1
ATOM 4905 O O . ARG A 1 650 ? 25.808 33.127 -44.056 1.00 84.75 650 ARG A O 1
ATOM 4912 N N . LEU A 1 651 ? 24.143 34.456 -44.774 1.00 81.44 651 LEU A N 1
ATOM 4913 C CA . LEU A 1 651 ? 23.499 34.696 -43.477 1.00 81.44 651 LEU A CA 1
ATOM 4914 C C . LEU A 1 651 ? 22.254 33.821 -43.243 1.00 81.44 651 LEU A C 1
ATOM 4916 O O . LEU A 1 651 ? 21.705 33.846 -42.142 1.00 81.44 651 LEU A O 1
ATOM 4920 N N . GLN A 1 652 ? 21.790 33.051 -44.235 1.00 79.38 652 GLN A N 1
ATOM 4921 C CA . GLN A 1 652 ? 20.593 32.220 -44.083 1.00 79.38 652 GLN A CA 1
ATOM 4922 C C . GLN A 1 652 ? 20.837 30.994 -43.179 1.00 79.38 652 GLN A C 1
ATOM 4924 O O . GLN A 1 652 ? 21.913 30.388 -43.227 1.00 79.38 652 GLN A O 1
ATOM 4929 N N . PRO A 1 653 ? 19.848 30.573 -42.365 1.00 64.06 653 PRO A N 1
ATOM 4930 C CA . PRO A 1 653 ? 19.913 29.314 -41.624 1.00 64.06 653 PRO A CA 1
ATOM 4931 C C . PRO A 1 653 ? 19.843 28.116 -42.585 1.00 64.06 653 PRO A C 1
ATOM 4933 O O . PRO A 1 653 ? 19.103 28.156 -43.566 1.00 64.06 653 PRO A O 1
ATOM 4936 N N . GLY A 1 654 ? 20.597 27.054 -42.299 1.00 68.75 654 GLY A N 1
ATOM 4937 C CA . GLY A 1 654 ? 20.705 25.856 -43.143 1.00 68.75 654 GLY A CA 1
ATOM 4938 C C . GLY A 1 654 ? 22.130 25.594 -43.642 1.00 68.75 654 GLY A C 1
ATOM 4939 O O . GLY A 1 654 ? 22.951 26.513 -43.724 1.00 68.75 654 GLY A O 1
ATOM 4940 N N . GLY A 1 655 ? 22.405 24.324 -43.948 1.00 75.44 655 GLY A N 1
ATOM 4941 C CA . GLY A 1 655 ? 23.679 23.810 -44.469 1.00 75.44 655 GLY A CA 1
ATOM 4942 C C . GLY A 1 655 ? 23.590 23.242 -45.894 1.00 75.44 655 GLY A C 1
ATOM 4943 O O . GLY A 1 655 ? 24.589 22.755 -46.418 1.00 75.44 655 GLY A O 1
ATOM 4944 N N . ASP A 1 656 ? 22.411 23.296 -46.521 1.00 80.44 656 ASP A N 1
ATOM 4945 C CA . ASP A 1 656 ? 22.163 22.964 -47.932 1.00 80.44 656 ASP A CA 1
ATOM 4946 C C . ASP A 1 656 ? 21.175 23.970 -48.559 1.00 80.44 656 ASP A C 1
ATOM 4948 O O . ASP A 1 656 ? 20.630 24.844 -47.873 1.00 80.44 656 ASP A O 1
ATOM 4952 N N . LEU A 1 657 ? 20.921 23.840 -49.860 1.00 84.81 657 LEU A N 1
ATOM 4953 C CA . LEU A 1 657 ? 19.972 24.657 -50.621 1.00 84.81 657 LEU A CA 1
ATOM 4954 C C . LEU A 1 657 ? 18.933 23.785 -51.341 1.00 84.81 657 LEU A C 1
ATOM 4956 O O . LEU A 1 657 ? 19.159 22.606 -51.598 1.00 84.81 657 LEU A O 1
ATOM 4960 N N . TRP A 1 658 ? 17.783 24.364 -51.694 1.00 83.81 658 TRP A N 1
ATOM 4961 C CA . TRP A 1 658 ? 16.825 23.699 -52.587 1.00 83.81 658 TRP A CA 1
ATOM 4962 C C . TRP A 1 658 ? 17.371 23.645 -54.021 1.00 83.81 658 TRP A C 1
ATOM 4964 O O . TRP A 1 658 ? 18.181 24.503 -54.370 1.00 83.81 658 TRP A O 1
ATOM 4974 N N . PRO A 1 659 ? 16.915 22.709 -54.881 1.00 84.69 659 PRO A N 1
ATOM 4975 C CA . PRO A 1 659 ? 17.486 22.508 -56.215 1.00 84.69 659 PRO A CA 1
ATOM 4976 C C . PRO A 1 659 ? 17.644 23.796 -57.040 1.00 84.69 659 PRO A C 1
ATOM 4978 O O . PRO A 1 659 ? 18.722 24.058 -57.555 1.00 84.69 659 PRO A O 1
ATOM 4981 N N . ALA A 1 660 ? 16.620 24.656 -57.090 1.00 84.19 660 ALA A N 1
ATOM 4982 C CA . ALA A 1 660 ? 16.674 25.913 -57.845 1.00 84.19 660 ALA A CA 1
ATOM 4983 C C . ALA A 1 660 ? 17.665 26.946 -57.264 1.00 84.19 660 ALA A C 1
ATOM 4985 O O . ALA A 1 660 ? 18.290 27.696 -58.012 1.00 84.19 660 ALA A O 1
ATOM 4986 N N . ASP A 1 661 ? 17.824 26.993 -55.939 1.00 88.56 661 ASP A N 1
ATOM 4987 C CA . ASP A 1 661 ? 18.757 27.905 -55.267 1.00 88.56 661 ASP A CA 1
ATOM 4988 C C . ASP A 1 661 ? 20.204 27.378 -55.364 1.00 88.56 661 ASP A C 1
ATOM 4990 O O . ASP A 1 661 ? 21.138 28.147 -55.605 1.00 88.56 661 ASP A O 1
ATOM 4994 N N . ALA A 1 662 ? 20.377 26.054 -55.260 1.00 89.06 662 ALA A N 1
ATOM 4995 C CA . ALA A 1 662 ? 21.634 25.346 -55.479 1.00 89.06 662 ALA A CA 1
ATOM 4996 C C . ALA A 1 662 ? 22.129 25.510 -56.926 1.00 89.06 662 ALA A C 1
ATOM 4998 O O . ALA A 1 662 ? 23.284 25.889 -57.127 1.00 89.06 662 ALA A O 1
ATOM 4999 N N . GLU A 1 663 ? 21.253 25.308 -57.920 1.00 90.69 663 GLU A N 1
ATOM 5000 C CA . GLU A 1 663 ? 21.580 25.454 -59.341 1.00 90.69 663 GLU A CA 1
ATOM 5001 C C . GLU A 1 663 ? 22.120 26.861 -59.625 1.00 90.69 663 GLU A C 1
ATOM 5003 O O . GLU A 1 663 ? 23.166 27.008 -60.261 1.00 90.69 663 GLU A O 1
ATOM 5008 N N . VAL A 1 664 ? 21.446 27.902 -59.121 1.00 91.56 664 VAL A N 1
ATOM 5009 C CA . VAL A 1 664 ? 21.847 29.302 -59.324 1.00 91.56 664 VAL A CA 1
ATOM 5010 C C . VAL A 1 664 ? 23.162 29.629 -58.605 1.00 91.56 664 VAL A C 1
ATOM 5012 O O . VAL A 1 664 ? 24.034 30.245 -59.223 1.00 91.56 664 VAL A O 1
ATOM 5015 N N . LEU A 1 665 ? 23.364 29.187 -57.355 1.00 91.88 665 LEU A N 1
ATOM 5016 C CA . LEU A 1 665 ? 24.637 29.400 -56.651 1.00 91.88 665 LEU A CA 1
ATOM 5017 C C . LEU A 1 665 ? 25.804 28.718 -57.383 1.00 91.88 665 LEU A C 1
ATOM 5019 O O . LEU A 1 665 ? 26.837 29.348 -57.621 1.00 91.88 665 LEU A O 1
ATOM 5023 N N . VAL A 1 666 ? 25.644 27.450 -57.771 1.00 92.62 666 VAL A N 1
ATOM 5024 C CA . VAL A 1 666 ? 26.679 26.689 -58.486 1.00 92.62 666 VAL A CA 1
ATOM 5025 C C . VAL A 1 666 ? 26.956 27.296 -59.864 1.00 92.62 666 VAL A C 1
ATOM 5027 O O . VAL A 1 666 ? 28.119 27.439 -60.254 1.00 92.62 666 VAL A O 1
ATOM 5030 N N . ARG A 1 667 ? 25.921 27.747 -60.579 1.00 91.75 667 ARG A N 1
ATOM 5031 C CA . ARG A 1 667 ? 26.061 28.412 -61.880 1.00 91.75 667 ARG A CA 1
ATOM 5032 C C . ARG A 1 667 ? 26.922 29.669 -61.779 1.00 91.75 667 ARG A C 1
ATOM 5034 O O . ARG A 1 667 ? 27.806 29.869 -62.614 1.00 91.75 667 ARG A O 1
ATOM 5041 N N . GLU A 1 668 ? 26.736 30.480 -60.740 1.00 91.06 668 GLU A N 1
ATOM 5042 C CA . GLU A 1 668 ? 27.564 31.666 -60.494 1.00 91.06 668 GLU A CA 1
ATOM 5043 C C . GLU A 1 668 ? 28.971 31.310 -59.961 1.00 91.06 668 GLU A C 1
ATOM 5045 O O . GLU A 1 668 ? 29.937 31.982 -60.314 1.00 91.06 668 GLU A O 1
ATOM 5050 N N . VAL A 1 669 ? 29.144 30.205 -59.223 1.00 90.25 669 VAL A N 1
ATOM 5051 C CA . VAL A 1 669 ? 30.460 29.654 -58.815 1.00 90.25 669 VAL A CA 1
ATOM 5052 C C . VAL A 1 669 ? 31.318 29.201 -60.004 1.00 90.25 669 VAL A C 1
ATOM 5054 O O . VAL A 1 669 ? 32.537 29.423 -60.018 1.00 90.25 669 VAL A O 1
ATOM 5057 N N . VAL A 1 670 ? 30.696 28.549 -60.990 1.00 88.62 670 VAL A N 1
ATOM 5058 C CA . VAL A 1 670 ? 31.375 27.954 -62.154 1.00 88.62 670 VAL A CA 1
ATOM 5059 C C . VAL A 1 670 ? 31.525 28.964 -63.296 1.00 88.62 670 VAL A C 1
ATOM 5061 O O . VAL A 1 670 ? 32.584 29.023 -63.924 1.00 88.62 670 VAL A O 1
ATOM 5064 N N . ARG A 1 671 ? 30.487 29.765 -63.576 1.00 86.81 671 ARG A N 1
ATOM 5065 C CA . ARG A 1 671 ? 30.387 30.621 -64.777 1.00 86.81 671 ARG A CA 1
ATOM 5066 C C . ARG A 1 671 ? 30.189 32.111 -64.494 1.00 86.81 671 ARG A C 1
ATOM 5068 O O . ARG A 1 671 ? 30.248 32.893 -65.442 1.00 86.81 671 ARG A O 1
ATOM 5075 N N . GLY A 1 672 ? 29.971 32.511 -63.241 1.00 84.19 672 GLY A N 1
ATOM 5076 C CA . GLY A 1 672 ? 29.507 33.857 -62.894 1.00 84.19 672 GLY A CA 1
ATOM 5077 C C . GLY A 1 672 ? 30.403 34.992 -63.384 1.00 84.19 672 GLY A C 1
ATOM 5078 O O . GLY A 1 672 ? 31.610 34.817 -63.582 1.00 84.19 672 GLY A O 1
ATOM 5079 N N . SER A 1 673 ? 29.803 36.157 -63.612 1.00 81.88 673 SER A N 1
ATOM 5080 C CA . SER A 1 673 ? 30.471 37.357 -64.126 1.00 81.88 673 SER A CA 1
ATOM 5081 C C . SER A 1 673 ? 29.793 38.610 -63.554 1.00 81.88 673 SER A C 1
ATOM 5083 O O . SER A 1 673 ? 28.564 38.669 -63.618 1.00 81.88 673 SER A O 1
ATOM 5085 N N . PRO A 1 674 ? 30.524 39.616 -63.025 1.00 85.94 674 PRO A N 1
ATOM 5086 C CA . PRO A 1 674 ? 31.988 39.768 -63.012 1.00 85.94 674 PRO A CA 1
ATOM 5087 C C . PRO A 1 674 ? 32.762 38.759 -62.142 1.00 85.94 674 PRO A C 1
ATOM 5089 O O . PRO A 1 674 ? 32.181 37.934 -61.436 1.00 85.94 674 PRO A O 1
ATOM 5092 N N . ALA A 1 675 ? 34.096 38.823 -62.192 1.00 84.62 675 ALA A N 1
ATOM 5093 C CA . ALA A 1 675 ? 34.977 37.914 -61.453 1.00 84.62 675 ALA A CA 1
ATOM 5094 C C . ALA A 1 675 ? 34.800 38.008 -59.924 1.00 84.62 675 ALA A C 1
ATOM 5096 O O . ALA A 1 675 ? 34.824 36.982 -59.245 1.00 84.62 675 ALA A O 1
ATOM 5097 N N . ASP A 1 676 ? 34.547 39.204 -59.386 1.00 86.19 676 ASP A N 1
ATOM 5098 C CA . ASP A 1 676 ? 34.342 39.424 -57.946 1.00 86.19 676 ASP A CA 1
ATOM 5099 C C . ASP A 1 676 ? 33.089 38.709 -57.427 1.00 86.19 676 ASP A C 1
ATOM 5101 O O . ASP A 1 676 ? 33.093 38.115 -56.349 1.00 86.19 676 ASP A O 1
ATOM 5105 N N . LEU A 1 677 ? 32.025 38.700 -58.235 1.00 88.44 677 LEU A N 1
ATOM 5106 C CA . LEU A 1 677 ? 30.776 37.997 -57.949 1.00 88.44 677 LEU A CA 1
ATOM 5107 C C . LEU A 1 677 ? 31.000 36.479 -57.910 1.00 88.44 677 LEU A C 1
ATOM 5109 O O . LEU A 1 677 ? 30.568 35.823 -56.963 1.00 88.44 677 LEU A O 1
ATOM 5113 N N . ARG A 1 678 ? 31.760 35.932 -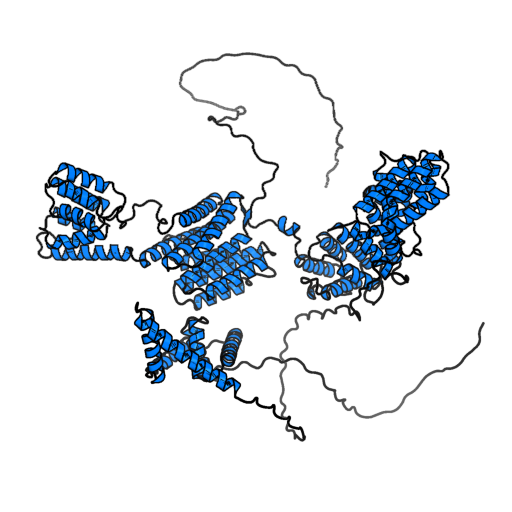58.870 1.00 90.00 678 ARG A N 1
ATOM 5114 C CA . ARG A 1 678 ? 32.192 34.521 -58.870 1.00 90.00 678 ARG A CA 1
ATOM 5115 C C . ARG A 1 678 ? 33.048 34.187 -57.642 1.00 90.00 678 ARG A C 1
ATOM 5117 O O . ARG A 1 678 ? 32.884 33.124 -57.048 1.00 90.00 678 ARG A O 1
ATOM 5124 N N . SER A 1 679 ? 33.949 35.088 -57.247 1.00 88.75 679 SER A N 1
ATOM 5125 C CA . SER A 1 679 ? 34.802 34.934 -56.060 1.00 88.75 679 SER A CA 1
ATOM 5126 C C . SER A 1 679 ? 33.972 34.853 -54.773 1.00 88.75 679 SER A C 1
ATOM 5128 O O . SER A 1 679 ? 34.129 33.915 -53.989 1.00 88.75 679 SER A O 1
ATOM 5130 N N . VAL A 1 680 ? 33.006 35.761 -54.595 1.00 89.88 680 VAL A N 1
ATOM 5131 C CA . VAL A 1 680 ? 32.102 35.748 -53.434 1.00 89.88 680 VAL A CA 1
ATOM 5132 C C . VAL A 1 680 ? 31.183 34.525 -53.443 1.00 89.88 680 VAL A C 1
ATOM 5134 O O . VAL A 1 680 ? 31.047 33.885 -52.404 1.00 89.88 680 VAL A O 1
ATOM 5137 N N . ALA A 1 681 ? 30.625 34.129 -54.593 1.00 90.50 681 ALA A N 1
ATOM 5138 C CA . ALA A 1 681 ? 29.823 32.907 -54.704 1.00 90.50 681 ALA A CA 1
ATOM 5139 C C . ALA A 1 681 ? 30.612 31.651 -54.276 1.00 90.50 681 ALA A C 1
ATOM 5141 O O . ALA A 1 681 ? 30.093 30.807 -53.545 1.00 90.50 681 ALA A O 1
ATOM 5142 N N . ARG A 1 682 ? 31.897 31.556 -54.654 1.00 92.44 682 ARG A N 1
ATOM 5143 C CA . ARG A 1 682 ? 32.801 30.467 -54.233 1.00 92.44 682 ARG A CA 1
ATOM 5144 C C . ARG A 1 682 ? 33.095 30.488 -52.737 1.00 92.44 682 ARG A C 1
ATOM 5146 O O . ARG A 1 682 ? 33.126 29.423 -52.128 1.00 92.44 682 ARG A O 1
ATOM 5153 N N . GLY A 1 683 ? 33.282 31.671 -52.150 1.00 89.00 683 GLY A N 1
ATOM 5154 C CA . GLY A 1 683 ? 33.413 31.833 -50.700 1.00 89.00 683 GLY A CA 1
ATOM 5155 C C . GLY A 1 683 ? 32.175 31.318 -49.964 1.00 89.00 683 GLY A C 1
ATOM 5156 O O . GLY A 1 683 ? 32.293 30.449 -49.108 1.00 89.00 683 GLY A O 1
ATOM 5157 N N . VAL A 1 684 ? 30.984 31.769 -50.372 1.00 90.00 684 VAL A N 1
ATOM 5158 C CA . VAL A 1 684 ? 29.702 31.340 -49.784 1.00 90.00 684 VAL A CA 1
ATOM 5159 C C . VAL A 1 684 ? 29.496 29.827 -49.912 1.00 90.00 684 VAL A C 1
ATOM 5161 O O . VAL A 1 684 ? 29.131 29.187 -48.928 1.00 90.00 684 VAL A O 1
ATOM 5164 N N . LEU A 1 685 ? 29.784 29.229 -51.075 1.00 91.94 685 LEU A N 1
ATOM 5165 C CA . LEU A 1 685 ? 29.682 27.777 -51.248 1.00 91.94 685 LEU A CA 1
ATOM 5166 C C . LEU A 1 685 ? 30.634 27.028 -50.304 1.00 91.94 685 LEU A C 1
ATOM 5168 O O . LEU A 1 685 ? 30.192 26.137 -49.586 1.00 91.94 685 LEU A O 1
ATOM 5172 N N . VAL A 1 686 ? 31.920 27.391 -50.273 1.00 89.81 686 VA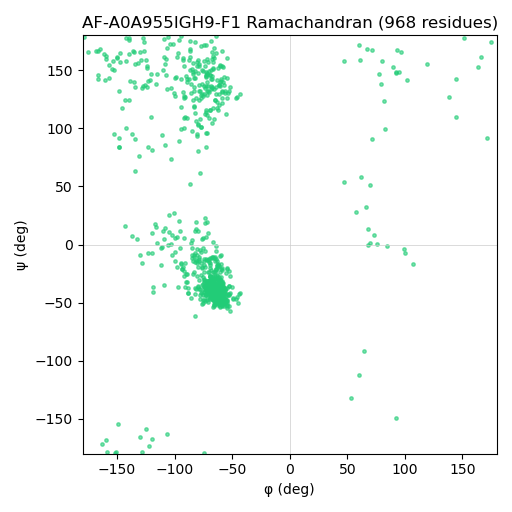L A N 1
ATOM 5173 C CA . VAL A 1 686 ? 32.938 26.673 -49.483 1.00 89.81 686 VAL A CA 1
ATOM 5174 C C . VAL A 1 686 ? 32.740 26.839 -47.974 1.00 89.81 686 VAL A C 1
ATOM 5176 O O . VAL A 1 686 ? 32.936 25.884 -47.231 1.00 89.81 686 VAL A O 1
ATOM 5179 N N . GLU A 1 687 ? 32.361 28.027 -47.506 1.00 86.44 687 GLU A N 1
ATOM 5180 C CA . GLU A 1 687 ? 32.206 28.308 -46.073 1.00 86.44 687 GLU A CA 1
ATOM 5181 C C . GLU A 1 687 ? 30.896 27.775 -45.481 1.00 86.44 687 GLU A C 1
ATOM 5183 O O . GLU A 1 687 ? 30.855 27.470 -44.290 1.00 86.44 687 GLU A O 1
ATOM 5188 N N . ARG A 1 688 ? 29.818 27.708 -46.279 1.00 83.12 688 ARG A N 1
ATOM 5189 C CA . ARG A 1 688 ? 28.464 27.422 -45.773 1.00 83.12 688 ARG A CA 1
ATOM 5190 C C . ARG A 1 688 ? 27.829 26.151 -46.326 1.00 83.12 688 ARG A C 1
ATOM 5192 O O . ARG A 1 688 ? 27.132 25.469 -45.583 1.00 83.12 688 ARG A O 1
ATOM 5199 N N . TYR A 1 689 ? 28.072 25.827 -47.594 1.00 87.88 689 TYR A N 1
ATOM 5200 C CA . TYR A 1 689 ? 27.326 24.796 -48.328 1.00 87.88 689 TYR A CA 1
ATOM 5201 C C . TYR A 1 689 ? 28.194 23.633 -48.837 1.00 87.88 689 TYR A C 1
ATOM 5203 O O . TYR A 1 689 ? 27.710 22.773 -49.567 1.00 87.88 689 TYR A O 1
ATOM 5211 N N . ALA A 1 690 ? 29.462 23.544 -48.419 1.00 85.56 690 ALA A N 1
ATOM 5212 C CA . ALA A 1 690 ? 30.384 22.471 -48.814 1.00 85.56 690 ALA A CA 1
ATOM 5213 C C . ALA A 1 690 ? 29.942 21.059 -48.373 1.00 85.56 690 ALA A C 1
ATOM 5215 O O . ALA A 1 690 ? 30.431 20.066 -48.905 1.00 85.56 690 ALA A O 1
ATOM 5216 N N . ASN A 1 691 ? 29.011 20.970 -47.419 1.00 81.44 691 ASN A N 1
ATOM 5217 C CA . ASN A 1 691 ? 28.391 19.725 -46.958 1.00 81.44 691 ASN A CA 1
ATOM 5218 C C . ASN A 1 691 ? 26.908 19.604 -47.370 1.00 81.44 691 ASN A C 1
ATOM 5220 O O . ASN A 1 691 ? 26.204 18.737 -46.858 1.00 81.44 691 ASN A O 1
ATOM 5224 N N . GLY A 1 692 ? 26.419 20.468 -48.263 1.00 84.69 692 GLY A N 1
ATOM 5225 C CA . GLY A 1 692 ? 25.055 20.410 -48.779 1.00 84.69 692 GLY A CA 1
ATOM 5226 C C . GLY A 1 692 ? 24.940 19.397 -49.923 1.00 84.69 692 GLY A C 1
ATOM 5227 O O . GLY A 1 692 ? 25.542 19.632 -50.973 1.00 84.69 692 GLY A O 1
ATOM 5228 N N . PRO A 1 693 ? 24.217 18.267 -49.779 1.00 83.81 693 PRO A N 1
ATOM 5229 C CA . PRO A 1 693 ? 24.126 17.263 -50.834 1.00 83.81 693 PRO A CA 1
ATOM 5230 C C . PRO A 1 693 ? 23.530 17.814 -52.134 1.00 83.81 693 PRO A C 1
ATOM 5232 O O . PRO A 1 693 ? 24.009 17.424 -53.197 1.00 83.81 693 PRO A O 1
ATOM 5235 N N . MET A 1 694 ? 22.558 18.737 -52.094 1.00 85.50 694 MET A N 1
ATOM 5236 C CA . MET A 1 694 ? 22.045 19.355 -53.323 1.00 85.50 694 MET A CA 1
ATOM 5237 C C . MET A 1 694 ? 23.101 20.226 -54.005 1.00 85.50 694 MET A C 1
ATOM 5239 O O . MET A 1 694 ? 23.279 20.139 -55.217 1.00 85.50 694 MET A O 1
ATOM 5243 N N . VAL A 1 695 ? 23.852 21.015 -53.234 1.00 89.00 695 VAL A N 1
ATOM 5244 C CA . VAL A 1 695 ? 24.935 21.859 -53.767 1.00 89.00 695 VAL A CA 1
ATOM 5245 C C . VAL A 1 695 ? 26.103 21.024 -54.319 1.00 89.00 695 VAL A C 1
ATOM 5247 O O . VAL A 1 695 ? 26.700 21.404 -55.326 1.00 89.00 695 VAL A O 1
ATOM 5250 N N . VAL A 1 696 ? 26.404 19.860 -53.732 1.00 89.44 696 VAL A N 1
ATOM 5251 C CA . VAL A 1 696 ? 27.423 18.923 -54.251 1.00 89.44 696 VAL A CA 1
ATOM 5252 C C . VAL A 1 696 ? 26.951 18.201 -55.522 1.00 89.44 696 VAL A C 1
ATOM 5254 O O . VAL A 1 696 ? 27.758 18.016 -56.434 1.00 89.44 696 VAL A O 1
ATOM 5257 N N . LEU A 1 697 ? 25.666 17.838 -55.625 1.00 87.56 697 LEU A N 1
ATOM 5258 C CA . LEU A 1 697 ? 25.070 17.275 -56.847 1.00 87.56 697 LEU A CA 1
ATOM 5259 C C . LEU A 1 697 ? 25.078 18.286 -58.002 1.00 87.56 697 LEU A C 1
ATOM 5261 O O . LEU A 1 697 ? 25.602 17.991 -59.073 1.00 87.56 697 LEU A O 1
ATOM 5265 N N . GLU A 1 698 ? 24.598 19.507 -57.766 1.00 91.38 698 GLU A N 1
ATOM 5266 C CA . GLU A 1 698 ? 24.642 20.588 -58.758 1.00 91.38 698 GLU A CA 1
ATOM 5267 C C . GLU A 1 698 ? 26.080 20.881 -59.211 1.00 91.38 698 GLU A C 1
ATOM 5269 O O . GLU A 1 698 ? 26.350 21.045 -60.403 1.00 91.38 698 GLU A O 1
ATOM 5274 N N . LEU A 1 699 ? 27.045 20.876 -58.281 1.00 91.06 699 LEU A N 1
ATOM 5275 C CA . LEU A 1 699 ? 28.462 21.046 -58.609 1.00 91.06 699 LEU A CA 1
ATOM 5276 C C . LEU A 1 699 ? 29.027 19.872 -59.428 1.00 91.06 699 LEU A C 1
ATOM 5278 O O . LEU A 1 699 ? 29.909 20.097 -60.253 1.00 91.06 699 LEU A O 1
ATOM 5282 N N . LEU A 1 700 ? 28.534 18.643 -59.248 1.00 91.56 700 LEU A N 1
ATOM 5283 C CA . LEU A 1 700 ? 28.912 17.474 -60.054 1.00 91.56 700 LEU A CA 1
ATOM 5284 C C . LEU A 1 700 ? 28.378 17.558 -61.494 1.00 91.56 700 LEU A C 1
ATOM 5286 O O . LEU A 1 700 ? 29.108 17.215 -62.434 1.00 91.56 700 LEU A O 1
ATOM 5290 N N . ASP A 1 701 ? 27.138 18.014 -61.665 1.00 89.25 701 ASP A N 1
ATOM 5291 C CA . ASP A 1 701 ? 26.476 18.095 -62.968 1.00 89.25 701 ASP A CA 1
ATOM 5292 C C . ASP A 1 701 ? 26.958 19.306 -63.777 1.00 89.25 701 ASP A C 1
ATOM 5294 O O . ASP A 1 701 ? 27.391 19.160 -64.924 1.00 89.25 701 ASP A O 1
ATOM 5298 N N . GLN A 1 702 ? 27.031 20.495 -63.171 1.00 90.62 702 GLN A N 1
ATOM 5299 C CA . GLN A 1 702 ? 27.509 21.699 -63.864 1.00 90.62 702 GLN A CA 1
ATOM 5300 C C . GLN A 1 702 ? 29.025 21.674 -64.165 1.00 90.62 702 GLN A C 1
ATOM 5302 O O . GLN A 1 702 ? 29.497 22.427 -65.023 1.00 90.62 702 GLN A O 1
ATOM 5307 N N . LEU A 1 703 ? 29.798 20.773 -63.539 1.00 87.81 703 LEU A N 1
ATOM 5308 C CA . LEU A 1 703 ? 31.217 20.530 -63.851 1.00 87.81 703 LEU A CA 1
ATOM 5309 C C . LEU A 1 703 ? 31.441 19.872 -65.227 1.00 87.81 703 LEU A C 1
ATOM 5311 O O . LEU A 1 703 ? 32.546 19.969 -65.770 1.00 87.81 703 LEU A O 1
ATOM 5315 N N . VAL A 1 704 ? 30.428 19.223 -65.816 1.00 84.44 704 VAL A N 1
ATOM 5316 C CA . VAL A 1 704 ? 30.521 18.615 -67.161 1.00 84.44 704 VAL A CA 1
ATOM 5317 C C . VAL A 1 704 ? 30.926 19.666 -68.197 1.00 84.44 704 VAL A C 1
ATOM 5319 O O . VAL A 1 704 ? 31.937 19.514 -68.892 1.00 84.44 704 VAL A O 1
ATOM 5322 N N . ASP A 1 705 ? 30.197 20.779 -68.197 1.00 79.88 705 ASP A N 1
ATOM 5323 C CA . ASP A 1 705 ? 30.314 21.886 -69.145 1.00 79.88 705 ASP A CA 1
ATOM 5324 C C . ASP A 1 705 ? 31.104 23.079 -68.563 1.00 79.88 705 ASP A C 1
ATOM 5326 O O . ASP A 1 705 ? 30.877 24.244 -68.921 1.00 79.88 705 ASP A O 1
ATOM 5330 N N . ALA A 1 706 ? 32.012 22.801 -67.624 1.00 82.62 706 ALA A N 1
ATOM 5331 C CA . ALA A 1 706 ? 32.890 23.788 -67.010 1.00 82.62 706 ALA A CA 1
ATOM 5332 C C . ALA A 1 706 ? 34.254 23.859 -67.716 1.00 82.62 706 ALA A C 1
ATOM 5334 O O . ALA A 1 706 ? 34.853 22.842 -68.086 1.00 82.62 706 ALA A O 1
ATOM 5335 N N . SER A 1 707 ? 34.795 25.073 -67.834 1.00 82.88 707 SER A N 1
ATOM 5336 C CA . SER A 1 707 ? 36.213 25.272 -68.144 1.00 82.88 707 SER A CA 1
ATOM 5337 C C . SER A 1 707 ? 37.039 25.071 -66.869 1.00 82.88 707 SER A C 1
ATOM 5339 O O . SER A 1 707 ? 36.776 25.750 -65.873 1.00 82.88 707 SER A O 1
ATOM 5341 N N . PRO A 1 708 ? 38.034 24.168 -66.863 1.00 81.12 708 PRO A N 1
ATOM 5342 C CA . PRO A 1 708 ? 38.823 23.897 -65.671 1.00 81.12 708 PRO A CA 1
ATOM 5343 C C . PRO A 1 708 ? 39.708 25.111 -65.344 1.00 81.12 708 PRO A C 1
ATOM 5345 O O . PRO A 1 708 ? 40.587 25.482 -66.119 1.00 81.12 708 PRO A O 1
ATOM 5348 N N . THR A 1 709 ? 39.462 25.736 -64.191 1.00 86.56 709 THR A N 1
ATOM 5349 C CA . THR A 1 709 ? 40.254 26.855 -63.649 1.00 86.56 709 THR A CA 1
ATOM 5350 C C . THR A 1 709 ? 40.822 26.489 -62.279 1.00 86.56 709 THR A C 1
ATOM 5352 O O . THR A 1 709 ? 40.186 25.755 -61.525 1.00 86.56 709 THR A O 1
ATOM 5355 N N . GLU A 1 710 ? 42.019 26.984 -61.949 1.00 85.69 710 GLU A N 1
ATOM 5356 C CA . GLU A 1 710 ? 42.735 26.628 -60.707 1.00 85.69 710 GLU A CA 1
ATOM 5357 C C . GLU A 1 710 ? 41.885 26.910 -59.454 1.00 85.69 710 GLU A C 1
ATOM 5359 O O . GLU A 1 710 ? 41.819 26.117 -58.521 1.00 85.69 710 GLU A O 1
ATOM 5364 N N . GLU A 1 711 ? 41.143 28.014 -59.488 1.00 85.00 711 GLU A N 1
ATOM 5365 C CA . GLU A 1 711 ? 40.200 28.440 -58.456 1.00 85.00 711 GLU A CA 1
ATOM 5366 C C . GLU A 1 711 ? 39.041 27.439 -58.277 1.00 85.00 711 GLU A C 1
ATOM 5368 O O . GLU A 1 711 ? 38.625 27.159 -57.155 1.00 85.00 711 GLU A O 1
ATOM 5373 N N . LEU A 1 712 ? 38.526 26.869 -59.376 1.00 86.88 712 LEU A N 1
ATOM 5374 C CA . LEU A 1 712 ? 37.490 25.832 -59.339 1.00 86.88 712 LEU A CA 1
ATOM 5375 C C . LEU A 1 712 ? 38.065 24.502 -58.831 1.00 86.88 712 LEU A C 1
ATOM 5377 O O . LEU A 1 712 ? 37.401 23.812 -58.063 1.00 86.88 712 LEU A O 1
ATOM 5381 N N . ALA A 1 713 ? 39.309 24.164 -59.187 1.00 87.44 713 ALA A N 1
ATOM 5382 C CA . ALA A 1 713 ? 39.998 23.000 -58.631 1.00 87.44 713 ALA A CA 1
ATOM 5383 C C . ALA A 1 713 ? 40.200 23.119 -57.112 1.00 87.44 713 ALA A C 1
ATOM 5385 O O . ALA A 1 713 ? 39.955 22.152 -56.394 1.00 87.44 713 ALA A O 1
ATOM 5386 N N . GLN A 1 714 ? 40.542 24.309 -56.607 1.00 89.00 714 GLN A N 1
ATOM 5387 C CA . GLN A 1 714 ? 40.603 24.576 -55.166 1.00 89.00 714 GLN A CA 1
ATOM 5388 C C . GLN A 1 714 ? 39.232 24.453 -54.484 1.00 89.00 714 GLN A C 1
ATOM 5390 O O . GLN A 1 714 ? 39.160 23.923 -53.378 1.00 89.00 714 GLN A O 1
ATOM 5395 N N . VAL A 1 715 ? 38.144 24.904 -55.119 1.00 89.50 715 VAL A N 1
ATOM 5396 C CA . VAL A 1 715 ? 36.780 24.738 -54.582 1.00 89.50 715 VAL A CA 1
ATOM 5397 C C . VAL A 1 715 ? 36.398 23.259 -54.509 1.00 89.50 715 VAL A C 1
ATOM 5399 O O . VAL A 1 715 ? 36.010 22.798 -53.440 1.00 89.50 715 VAL A O 1
ATOM 5402 N N . VAL A 1 716 ? 36.575 22.487 -55.587 1.00 89.19 716 VAL A N 1
ATOM 5403 C CA . VAL A 1 716 ? 36.242 21.050 -55.583 1.00 89.19 716 VAL A CA 1
ATOM 5404 C C . VAL A 1 716 ? 37.111 20.277 -54.582 1.00 89.19 716 VAL A C 1
ATOM 5406 O O . VAL A 1 716 ? 36.586 19.433 -53.859 1.00 89.19 716 VAL A O 1
ATOM 5409 N N . ALA A 1 717 ? 38.405 20.593 -54.462 1.00 87.50 717 ALA A N 1
ATOM 5410 C CA . ALA A 1 717 ? 39.279 19.984 -53.455 1.00 87.50 717 ALA A CA 1
ATOM 5411 C C . ALA A 1 717 ? 38.831 20.304 -52.013 1.00 87.50 717 ALA A C 1
ATOM 5413 O O . ALA A 1 717 ? 38.825 19.415 -51.168 1.00 87.50 717 ALA A O 1
ATOM 5414 N N . LYS A 1 718 ? 38.389 21.540 -51.728 1.00 88.69 718 LYS A N 1
ATOM 5415 C CA . LYS A 1 718 ? 37.860 21.922 -50.402 1.00 88.69 718 LYS A CA 1
ATOM 5416 C C . LYS A 1 718 ? 36.508 21.277 -50.078 1.00 88.69 718 LYS A C 1
ATOM 5418 O O . LYS A 1 718 ? 36.282 20.924 -48.929 1.00 88.69 718 LYS A O 1
ATOM 5423 N N . VAL A 1 719 ? 35.633 21.105 -51.071 1.00 87.88 719 VAL A N 1
ATOM 5424 C CA . VAL A 1 719 ? 34.303 20.478 -50.914 1.00 87.88 719 VAL A CA 1
ATOM 5425 C C . VAL A 1 719 ? 34.395 18.955 -50.742 1.00 87.88 719 VAL A C 1
ATOM 5427 O O . VAL A 1 719 ? 33.628 18.364 -49.987 1.00 87.88 719 VAL A O 1
ATOM 5430 N N . THR A 1 720 ? 35.341 18.308 -51.427 1.00 87.38 720 THR A N 1
ATOM 5431 C CA . THR A 1 720 ? 35.514 16.841 -51.388 1.00 87.38 720 THR A CA 1
ATOM 5432 C C . THR A 1 720 ? 36.544 16.361 -50.367 1.00 87.38 720 THR A C 1
ATOM 5434 O O . THR A 1 720 ? 36.586 15.172 -50.072 1.00 87.38 720 THR A O 1
ATOM 5437 N N . GLY A 1 721 ? 37.419 17.243 -49.871 1.00 83.00 721 GLY A N 1
ATOM 5438 C CA . GLY A 1 721 ? 38.594 16.875 -49.070 1.00 83.00 721 GLY A CA 1
ATOM 5439 C C . GLY A 1 721 ? 39.682 16.114 -49.847 1.00 83.00 721 GLY A C 1
ATOM 5440 O O . GLY A 1 721 ? 40.711 15.762 -49.273 1.00 83.00 721 GLY A O 1
ATOM 5441 N N . ALA A 1 722 ? 39.479 15.846 -51.141 1.00 83.62 722 ALA A N 1
ATOM 5442 C CA . ALA A 1 722 ? 40.327 14.962 -51.930 1.00 83.62 722 ALA A CA 1
ATOM 5443 C C . ALA A 1 722 ? 41.506 15.697 -52.590 1.00 83.62 722 ALA A C 1
ATOM 5445 O O . ALA A 1 722 ? 41.362 16.783 -53.159 1.00 83.62 722 ALA A O 1
ATOM 5446 N N . ALA A 1 723 ? 42.675 15.051 -52.600 1.00 82.38 723 ALA A N 1
ATOM 5447 C CA . ALA A 1 723 ? 43.842 15.510 -53.349 1.00 82.38 723 ALA A CA 1
ATOM 5448 C C . ALA A 1 723 ? 43.630 15.301 -54.862 1.00 82.38 723 ALA A C 1
ATOM 5450 O O . ALA A 1 723 ? 43.844 14.212 -55.396 1.00 82.38 723 ALA A O 1
ATOM 5451 N N . LEU A 1 724 ? 43.185 16.349 -55.559 1.00 85.56 724 LEU A N 1
ATOM 5452 C CA . LEU A 1 724 ? 42.969 16.312 -57.007 1.00 85.56 724 LEU A CA 1
ATOM 5453 C C . LEU A 1 724 ? 44.300 16.361 -57.792 1.00 85.56 724 LEU A C 1
ATOM 5455 O O . LEU A 1 724 ? 45.252 17.005 -57.348 1.00 85.56 724 LEU A O 1
ATOM 5459 N N . PRO A 1 725 ? 44.377 15.746 -58.992 1.00 84.25 725 PRO A N 1
ATOM 5460 C CA . PRO A 1 725 ? 45.513 15.910 -59.902 1.00 84.25 725 PRO A CA 1
ATOM 5461 C C . PRO A 1 725 ? 45.743 17.371 -60.320 1.00 84.25 725 PRO A C 1
ATOM 5463 O O . PRO A 1 725 ? 44.852 18.210 -60.210 1.00 84.25 725 PRO A O 1
ATOM 5466 N N . SER A 1 726 ? 46.904 17.668 -60.915 1.00 83.31 726 SER A N 1
ATOM 5467 C CA . SER A 1 726 ? 47.116 18.963 -61.578 1.00 83.31 726 SER A CA 1
ATOM 5468 C C . SER A 1 726 ? 46.081 19.191 -62.684 1.00 83.31 726 SER A C 1
ATOM 5470 O O . SER A 1 726 ? 45.791 18.288 -63.472 1.00 83.31 726 SER A O 1
ATOM 5472 N N . ILE A 1 727 ? 45.585 20.423 -62.794 1.00 84.56 727 ILE A N 1
ATOM 5473 C CA . ILE A 1 727 ? 44.543 20.819 -63.749 1.00 84.56 727 ILE A CA 1
ATOM 5474 C C . ILE A 1 727 ? 44.938 20.653 -65.227 1.00 84.56 727 ILE A C 1
ATOM 5476 O O . ILE A 1 727 ? 44.082 20.597 -66.106 1.00 84.56 727 ILE A O 1
ATOM 5480 N N . ARG A 1 728 ? 46.245 20.536 -65.503 1.00 80.88 728 ARG A N 1
ATOM 5481 C CA . ARG A 1 728 ? 46.805 20.246 -66.835 1.00 80.88 728 ARG A CA 1
ATOM 5482 C C . ARG A 1 728 ? 46.749 18.756 -67.205 1.00 80.88 728 ARG A C 1
ATOM 5484 O O . ARG A 1 728 ? 47.140 18.397 -68.309 1.00 80.88 728 ARG A O 1
ATOM 5491 N N . SER A 1 729 ? 46.301 17.886 -66.298 1.00 82.12 729 SER A N 1
ATOM 5492 C CA . SER A 1 729 ? 46.107 16.461 -66.565 1.00 82.12 729 SER A CA 1
ATOM 5493 C C . SER A 1 729 ? 44.761 16.202 -67.238 1.00 82.12 729 SER A C 1
ATOM 5495 O O . SER A 1 729 ? 43.717 16.598 -66.720 1.00 82.12 729 SER A O 1
ATOM 5497 N N . GLU A 1 730 ? 44.759 15.417 -68.316 1.00 76.50 730 GLU A N 1
ATOM 5498 C CA . GLU A 1 730 ? 43.538 14.899 -68.958 1.00 76.50 730 GLU A CA 1
ATOM 5499 C C . GLU A 1 730 ? 42.627 14.135 -67.976 1.00 76.50 730 GLU A C 1
ATOM 5501 O O . GLU A 1 730 ? 41.409 14.062 -68.150 1.00 76.50 730 GLU A O 1
ATOM 5506 N N . ASN A 1 731 ? 43.203 13.596 -66.897 1.00 84.38 731 ASN A N 1
ATOM 5507 C CA . ASN A 1 731 ? 42.473 12.869 -65.863 1.00 84.38 731 ASN A CA 1
ATOM 5508 C C . ASN A 1 731 ? 41.814 13.771 -64.810 1.00 84.38 731 ASN A C 1
ATOM 5510 O O . ASN A 1 731 ? 41.004 13.261 -64.037 1.00 84.38 731 ASN A O 1
ATOM 5514 N N . TRP A 1 732 ? 42.083 15.085 -64.788 1.00 87.62 732 TRP A N 1
ATOM 5515 C CA . TRP A 1 732 ? 41.536 15.995 -63.772 1.00 87.62 732 TRP A CA 1
ATOM 5516 C C . TRP A 1 732 ? 40.005 15.954 -63.712 1.00 87.62 732 TRP A C 1
ATOM 5518 O O . TRP A 1 732 ? 39.447 15.717 -62.644 1.00 87.62 732 TRP A O 1
ATOM 5528 N N . ARG A 1 733 ? 39.312 16.076 -64.859 1.00 86.06 733 ARG A N 1
ATOM 5529 C CA . ARG A 1 733 ? 37.835 16.026 -64.900 1.00 86.06 733 ARG A CA 1
ATOM 5530 C C . ARG A 1 733 ? 37.282 14.688 -64.395 1.00 86.06 733 ARG A C 1
ATOM 5532 O O . ARG A 1 733 ? 36.237 14.669 -63.754 1.00 86.06 733 ARG A O 1
ATOM 5539 N N . ARG A 1 734 ? 37.976 13.573 -64.670 1.00 84.81 734 ARG A N 1
ATOM 5540 C CA . ARG A 1 734 ? 37.570 12.232 -64.211 1.00 84.81 734 ARG A CA 1
ATOM 5541 C C . ARG A 1 734 ? 37.733 12.096 -62.696 1.00 84.81 734 ARG A C 1
ATOM 5543 O O . ARG A 1 734 ? 36.792 11.675 -62.035 1.00 84.81 734 ARG A O 1
ATOM 5550 N N . ALA A 1 735 ? 38.873 12.522 -62.152 1.00 85.06 735 ALA A N 1
ATOM 5551 C CA . ALA A 1 735 ? 39.129 12.513 -60.712 1.00 85.06 735 ALA A CA 1
ATOM 5552 C C . ALA A 1 735 ? 38.181 13.451 -59.942 1.00 85.06 735 ALA A C 1
ATOM 5554 O O . ALA A 1 735 ? 37.603 13.043 -58.941 1.00 85.06 735 ALA A O 1
ATOM 5555 N N . ALA A 1 736 ? 37.959 14.673 -60.439 1.00 86.62 736 ALA A N 1
ATOM 5556 C CA . ALA A 1 736 ? 37.066 15.650 -59.817 1.00 86.62 736 ALA A CA 1
ATOM 5557 C C . ALA A 1 736 ? 35.602 15.173 -59.782 1.00 86.62 736 ALA A C 1
ATOM 5559 O O . ALA A 1 736 ? 34.960 15.260 -58.738 1.00 86.62 736 ALA A O 1
ATOM 5560 N N . ARG A 1 737 ? 35.083 14.600 -60.883 1.00 88.56 737 ARG A N 1
ATOM 5561 C CA . ARG A 1 737 ? 33.730 14.012 -60.897 1.00 88.56 737 ARG A CA 1
ATOM 5562 C C . ARG A 1 737 ? 33.622 12.767 -60.014 1.00 88.56 737 ARG A C 1
ATOM 5564 O O . ARG A 1 737 ? 32.607 12.609 -59.351 1.00 88.56 737 ARG A O 1
ATOM 5571 N N . ALA A 1 738 ? 34.651 11.917 -59.958 1.00 85.25 738 ALA A N 1
ATOM 5572 C CA . ALA A 1 738 ? 34.662 10.764 -59.056 1.00 85.25 738 ALA A CA 1
ATOM 5573 C C . ALA A 1 738 ? 34.642 11.193 -57.577 1.00 85.25 738 ALA A C 1
ATOM 5575 O O . ALA A 1 738 ? 33.845 10.667 -56.808 1.00 85.25 738 ALA A O 1
ATOM 5576 N N . ALA A 1 739 ? 35.451 12.188 -57.197 1.00 85.75 739 ALA A N 1
ATOM 5577 C CA . ALA A 1 739 ? 35.481 12.730 -55.840 1.00 85.75 739 ALA A CA 1
ATOM 5578 C C . ALA A 1 739 ? 34.153 13.404 -55.446 1.00 85.75 739 ALA A C 1
ATOM 5580 O O . ALA A 1 739 ? 33.668 13.190 -54.339 1.00 85.75 739 ALA A O 1
ATOM 5581 N N . LEU A 1 740 ? 33.525 14.169 -56.350 1.00 88.06 740 LEU A N 1
ATOM 5582 C CA . LEU A 1 740 ? 32.209 14.773 -56.103 1.00 88.0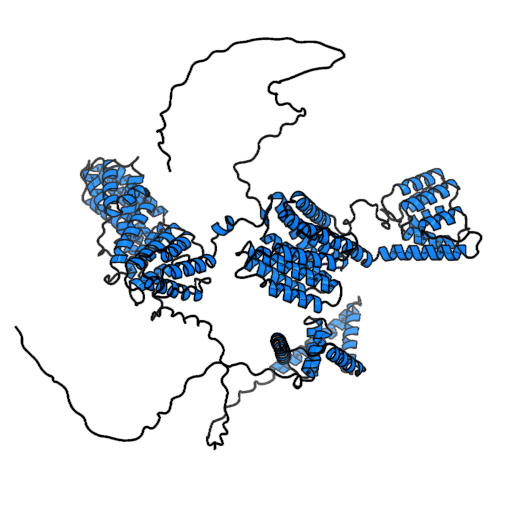6 740 LEU A CA 1
ATOM 5583 C C . LEU A 1 740 ? 31.083 13.732 -56.031 1.00 88.06 740 LEU A C 1
ATOM 5585 O O . LEU A 1 740 ? 30.222 13.849 -55.168 1.00 88.06 740 LEU A O 1
ATOM 5589 N N . ALA A 1 741 ? 31.096 12.698 -56.878 1.00 85.38 741 ALA A N 1
ATOM 5590 C CA . ALA A 1 741 ? 30.111 11.616 -56.820 1.00 85.38 741 ALA A CA 1
ATOM 5591 C C . ALA A 1 741 ? 30.246 10.787 -55.532 1.00 85.38 741 ALA A C 1
ATOM 5593 O O . ALA A 1 741 ? 29.248 10.517 -54.871 1.00 85.38 741 ALA A O 1
ATOM 5594 N N . GLN A 1 742 ? 31.477 10.453 -55.134 1.00 84.31 742 GLN A N 1
ATOM 5595 C CA . GLN A 1 742 ? 31.776 9.823 -53.846 1.00 84.31 742 GLN A CA 1
ATOM 5596 C C . GLN A 1 742 ? 31.282 10.695 -52.679 1.00 84.31 742 GLN A C 1
ATOM 5598 O O . GLN A 1 742 ? 30.568 10.208 -51.805 1.00 84.31 742 GLN A O 1
ATOM 5603 N N . ARG A 1 743 ? 31.564 12.006 -52.709 1.00 84.31 743 ARG A N 1
ATOM 5604 C CA . ARG A 1 743 ? 31.113 12.946 -51.675 1.00 84.31 743 ARG A CA 1
ATOM 5605 C C . ARG A 1 743 ? 29.589 13.101 -51.628 1.00 84.31 743 ARG A C 1
ATOM 5607 O O . ARG A 1 743 ? 29.020 13.188 -50.544 1.00 84.31 743 ARG A O 1
ATOM 5614 N N . ALA A 1 744 ? 28.915 13.104 -52.778 1.00 82.19 744 ALA A N 1
ATOM 5615 C CA . ALA A 1 744 ? 27.456 13.120 -52.851 1.00 82.19 744 ALA A CA 1
ATOM 5616 C C . ALA A 1 744 ? 26.847 11.841 -52.253 1.00 82.19 744 ALA A C 1
ATOM 5618 O O . ALA A 1 744 ? 25.863 11.927 -51.521 1.00 82.19 744 ALA A O 1
ATOM 5619 N N . LEU A 1 745 ? 27.449 10.674 -52.510 1.00 76.31 745 LEU A N 1
ATOM 5620 C CA . LEU A 1 745 ? 27.024 9.401 -51.921 1.00 76.31 745 LEU A CA 1
ATOM 5621 C C . LEU A 1 745 ? 27.213 9.382 -50.398 1.00 76.31 745 LEU A C 1
ATOM 5623 O O . LEU A 1 745 ? 26.290 8.977 -49.705 1.00 76.31 745 LEU A O 1
ATOM 5627 N N . GLU A 1 746 ? 28.334 9.887 -49.871 1.00 76.19 746 GLU A N 1
ATOM 5628 C CA . GLU A 1 746 ? 28.561 10.040 -48.420 1.00 76.19 746 GLU A CA 1
ATOM 5629 C C . GLU A 1 746 ? 27.504 10.935 -47.751 1.00 76.19 746 GLU A C 1
ATOM 5631 O O . GLU A 1 746 ? 26.937 10.594 -46.711 1.00 76.19 746 GLU A O 1
ATOM 5636 N N . LEU A 1 747 ? 27.206 12.089 -48.359 1.00 77.44 747 LEU A N 1
ATOM 5637 C CA . LEU A 1 747 ? 26.203 13.021 -47.839 1.00 77.44 747 LEU A CA 1
ATOM 5638 C C . LEU A 1 747 ? 24.771 12.467 -47.963 1.00 77.44 747 LEU A C 1
ATOM 5640 O O . LEU A 1 747 ? 23.917 12.804 -47.145 1.00 77.44 747 LEU A O 1
ATOM 5644 N N . GLN A 1 748 ? 24.500 11.588 -48.935 1.00 66.69 748 GLN A N 1
ATOM 5645 C CA . GLN A 1 748 ? 23.224 10.873 -49.050 1.00 66.69 748 GLN A CA 1
ATOM 5646 C C . GLN A 1 748 ? 23.117 9.678 -48.092 1.00 66.69 748 GLN A C 1
ATOM 5648 O O . GLN A 1 748 ? 22.054 9.486 -47.505 1.00 66.69 748 GLN A O 1
ATOM 5653 N N . SER A 1 749 ? 24.186 8.906 -47.859 1.00 56.75 749 SER A N 1
ATOM 5654 C CA . SER A 1 749 ? 24.172 7.815 -46.872 1.00 56.75 749 SER A CA 1
ATOM 5655 C C . SER A 1 749 ? 23.957 8.346 -45.457 1.00 56.75 749 SER A C 1
ATOM 5657 O O . SER A 1 749 ? 23.170 7.775 -44.703 1.00 56.75 749 SER A O 1
ATOM 5659 N N . ASN A 1 750 ? 24.542 9.505 -45.139 1.00 55.56 750 ASN A N 1
ATOM 5660 C CA . ASN A 1 750 ? 24.316 10.215 -43.876 1.00 55.56 750 ASN A CA 1
ATOM 5661 C C . ASN A 1 750 ? 22.885 10.776 -43.731 1.00 55.56 750 ASN A C 1
ATOM 5663 O O . ASN A 1 750 ? 22.502 11.189 -42.640 1.00 55.56 750 ASN A O 1
ATOM 5667 N N . ARG A 1 751 ? 22.090 10.778 -44.812 1.00 56.53 751 ARG A N 1
ATOM 5668 C CA . ARG A 1 751 ? 20.664 11.148 -44.824 1.00 56.53 751 ARG A CA 1
ATOM 5669 C C . ARG A 1 751 ? 19.726 9.937 -44.705 1.00 56.53 751 ARG A C 1
ATOM 5671 O O . ARG A 1 751 ? 18.513 10.118 -44.673 1.00 56.53 751 ARG A O 1
ATOM 5678 N N . SER A 1 752 ? 20.263 8.715 -44.672 1.00 54.88 752 SER A N 1
ATOM 5679 C CA . SER A 1 752 ? 19.475 7.498 -44.447 1.00 54.88 752 SER A CA 1
ATOM 5680 C C . SER A 1 752 ? 19.170 7.301 -42.960 1.00 54.88 752 SER A C 1
ATOM 5682 O O . SER A 1 752 ? 19.993 7.628 -42.103 1.00 54.88 752 SER A O 1
ATOM 5684 N N . ASP A 1 753 ? 18.015 6.711 -42.637 1.00 56.00 753 ASP A N 1
ATOM 5685 C CA . ASP A 1 753 ? 17.628 6.465 -41.239 1.00 56.00 753 ASP A CA 1
ATOM 5686 C C . ASP A 1 753 ? 18.609 5.543 -40.495 1.00 56.00 753 ASP A C 1
ATOM 5688 O O . ASP A 1 753 ? 18.725 5.644 -39.277 1.00 56.00 753 ASP A O 1
ATOM 5692 N N . GLY A 1 754 ? 19.371 4.704 -41.211 1.00 61.81 754 GLY A N 1
ATOM 5693 C CA . GLY A 1 754 ? 20.442 3.889 -40.629 1.00 61.81 754 GLY A CA 1
ATOM 5694 C C . GLY A 1 754 ? 21.538 4.733 -39.972 1.00 61.81 754 GLY A C 1
ATOM 5695 O O . GLY A 1 754 ? 21.874 4.495 -38.818 1.00 61.81 754 GLY A O 1
ATOM 5696 N N . ALA A 1 755 ? 22.017 5.785 -40.646 1.00 64.56 755 ALA A N 1
ATOM 5697 C CA . ALA A 1 755 ? 23.029 6.683 -40.081 1.00 64.56 755 ALA A CA 1
ATOM 5698 C C . ALA A 1 755 ? 22.503 7.456 -38.853 1.00 64.56 755 ALA A C 1
ATOM 5700 O O . ALA A 1 755 ? 23.233 7.661 -37.885 1.00 64.56 755 ALA A O 1
ATOM 5701 N N . ALA A 1 756 ? 21.218 7.831 -38.854 1.00 67.75 756 ALA A N 1
ATOM 5702 C CA . ALA A 1 756 ? 20.570 8.439 -37.691 1.00 67.75 756 ALA A CA 1
ATOM 5703 C C . ALA A 1 756 ? 20.418 7.447 -36.517 1.00 67.75 756 ALA A C 1
ATOM 5705 O O . ALA A 1 756 ? 20.560 7.834 -35.357 1.00 67.75 756 ALA A O 1
ATOM 5706 N N . ILE A 1 757 ? 20.160 6.167 -36.802 1.00 73.12 757 ILE A N 1
ATOM 5707 C CA . ILE A 1 757 ? 20.109 5.092 -35.799 1.00 73.12 757 ILE A CA 1
ATOM 5708 C C . ILE A 1 757 ? 21.504 4.811 -35.218 1.00 73.12 757 ILE A C 1
ATOM 5710 O O . ILE A 1 757 ? 21.618 4.667 -34.001 1.00 73.12 757 ILE A O 1
ATOM 5714 N N . ASP A 1 758 ? 22.563 4.819 -36.031 1.00 76.50 758 ASP A N 1
ATOM 5715 C CA . ASP A 1 758 ? 23.951 4.668 -35.565 1.00 76.50 758 ASP A CA 1
ATOM 5716 C C . ASP A 1 758 ? 24.410 5.855 -34.692 1.00 76.50 758 ASP A C 1
ATOM 5718 O O . ASP A 1 758 ? 25.077 5.661 -33.672 1.00 76.50 758 ASP A O 1
ATOM 5722 N N . ASP A 1 759 ? 24.000 7.085 -35.019 1.00 77.00 759 ASP A N 1
ATOM 5723 C CA . ASP A 1 759 ? 24.195 8.256 -34.151 1.00 77.00 759 ASP A CA 1
ATOM 5724 C C . ASP A 1 759 ? 23.479 8.093 -32.802 1.00 77.00 759 ASP A C 1
ATOM 5726 O O . ASP A 1 759 ? 24.107 8.217 -31.748 1.00 77.00 759 ASP A O 1
ATOM 5730 N N . MET A 1 760 ? 22.186 7.745 -32.812 1.00 82.69 760 MET A N 1
ATOM 5731 C CA . MET A 1 760 ? 21.425 7.500 -31.580 1.00 82.69 760 MET A CA 1
ATOM 5732 C C . MET A 1 760 ? 21.975 6.313 -30.774 1.00 82.69 760 MET A C 1
ATOM 5734 O O . MET A 1 760 ? 21.896 6.321 -29.548 1.00 82.69 760 MET A O 1
ATOM 5738 N N . SER A 1 761 ? 22.585 5.321 -31.428 1.00 85.88 761 SER A N 1
ATOM 5739 C CA . SER A 1 761 ? 23.271 4.196 -30.779 1.00 85.88 761 SER A CA 1
ATOM 5740 C C . SER A 1 761 ? 24.493 4.665 -29.982 1.00 85.88 761 SER A C 1
ATOM 5742 O O . SER A 1 761 ? 24.674 4.273 -28.827 1.00 85.88 761 SER A O 1
ATOM 5744 N N . ARG A 1 762 ? 25.288 5.590 -30.537 1.00 84.06 762 ARG A N 1
ATOM 5745 C CA . ARG A 1 762 ? 26.434 6.203 -29.839 1.00 84.06 762 ARG A CA 1
ATOM 5746 C C . ARG A 1 762 ? 26.008 7.135 -28.698 1.00 84.06 762 ARG A C 1
ATOM 5748 O O . ARG A 1 762 ? 26.683 7.182 -27.666 1.00 84.06 762 ARG A O 1
ATOM 5755 N N . LEU A 1 763 ? 24.874 7.827 -28.838 1.00 86.06 763 LEU A N 1
ATOM 5756 C CA . LEU A 1 763 ? 24.267 8.600 -27.745 1.00 86.06 763 LEU A CA 1
ATOM 5757 C C . LEU A 1 763 ? 23.773 7.683 -26.614 1.00 86.06 763 LEU A C 1
ATOM 5759 O O . LEU A 1 763 ? 24.121 7.911 -25.456 1.00 86.06 763 LEU A O 1
ATOM 5763 N N . LEU A 1 764 ? 23.071 6.592 -26.939 1.00 89.56 764 LEU A N 1
ATOM 5764 C CA . LEU A 1 764 ? 22.586 5.603 -25.968 1.00 89.56 764 LEU A CA 1
ATOM 5765 C C . LEU A 1 764 ? 23.739 4.931 -25.203 1.00 89.56 764 LEU A C 1
ATOM 5767 O O . LEU A 1 764 ? 23.698 4.850 -23.977 1.00 89.56 764 LEU A O 1
ATOM 5771 N N . ALA A 1 765 ? 24.810 4.527 -25.897 1.00 87.75 765 ALA A N 1
ATOM 5772 C CA . ALA A 1 765 ? 26.033 4.023 -25.262 1.00 87.75 765 ALA A CA 1
ATOM 5773 C C . ALA A 1 765 ? 26.689 5.058 -24.328 1.00 87.75 765 ALA A C 1
ATOM 5775 O O . ALA A 1 765 ? 27.357 4.697 -23.362 1.00 87.75 765 ALA A O 1
ATOM 5776 N N . SER A 1 766 ? 26.508 6.352 -24.595 1.00 86.06 766 SER A N 1
ATOM 5777 C CA . SER A 1 766 ? 27.052 7.427 -23.762 1.00 86.06 766 SER A CA 1
ATOM 5778 C C . SER A 1 766 ? 26.193 7.705 -22.526 1.00 86.06 766 SER A C 1
ATOM 5780 O O . SER A 1 766 ? 26.761 7.867 -21.451 1.00 86.06 766 SER A O 1
ATOM 5782 N N . GLY A 1 767 ? 24.860 7.657 -22.631 1.00 87.88 767 GLY A N 1
ATOM 5783 C CA . GLY A 1 767 ? 23.963 7.703 -21.466 1.00 87.88 767 GLY A CA 1
ATOM 5784 C C . GLY A 1 767 ? 24.160 6.508 -20.530 1.00 87.88 767 GLY A C 1
ATOM 5785 O O . GLY A 1 767 ? 24.369 6.678 -19.332 1.00 87.88 767 GLY A O 1
ATOM 5786 N N . LEU A 1 768 ? 24.246 5.291 -21.079 1.00 91.12 768 LEU A N 1
ATOM 5787 C CA . LEU A 1 768 ? 24.532 4.078 -20.299 1.00 91.12 768 LEU A CA 1
ATOM 5788 C C . LEU A 1 768 ? 25.878 4.140 -19.551 1.00 91.12 768 LEU A C 1
ATOM 5790 O O . LEU A 1 768 ? 25.987 3.597 -18.455 1.00 91.12 768 LEU A O 1
ATOM 5794 N N . ARG A 1 769 ? 26.888 4.843 -20.086 1.00 87.75 769 ARG A N 1
ATOM 5795 C CA . ARG A 1 769 ? 28.156 5.093 -19.373 1.00 87.75 769 ARG A CA 1
ATOM 5796 C C . ARG A 1 769 ? 28.037 6.137 -18.257 1.00 87.75 769 ARG A C 1
ATOM 5798 O O . ARG A 1 769 ? 28.747 6.010 -17.267 1.00 87.75 769 ARG A O 1
ATOM 5805 N N . ARG A 1 770 ? 27.147 7.131 -18.364 1.00 88.56 770 ARG A N 1
ATOM 5806 C CA . ARG A 1 770 ? 26.853 8.054 -17.247 1.00 88.56 770 ARG A CA 1
ATOM 5807 C C . ARG A 1 770 ? 26.124 7.315 -16.122 1.00 88.56 770 ARG A C 1
ATOM 5809 O O . ARG A 1 770 ? 26.553 7.389 -14.976 1.00 88.56 770 ARG A O 1
ATOM 5816 N N . ARG A 1 771 ? 25.135 6.485 -16.472 1.00 90.88 771 ARG A N 1
ATOM 5817 C CA . ARG A 1 771 ? 24.450 5.553 -15.556 1.00 90.88 771 ARG A CA 1
ATOM 5818 C C . ARG A 1 771 ? 25.412 4.585 -14.852 1.00 90.88 771 ARG A C 1
ATOM 5820 O O . ARG A 1 771 ? 25.276 4.351 -13.658 1.00 90.88 771 ARG A O 1
ATOM 5827 N N . LEU A 1 772 ? 26.433 4.080 -15.553 1.00 89.38 772 LEU A N 1
ATOM 5828 C CA . LEU A 1 772 ? 27.498 3.254 -14.959 1.00 89.38 772 LEU A CA 1
ATOM 5829 C C . LEU A 1 772 ? 28.296 4.003 -13.879 1.00 89.38 772 LEU A C 1
ATOM 5831 O O . LEU A 1 772 ? 28.599 3.415 -12.846 1.00 89.38 772 LEU A O 1
ATOM 5835 N N . VAL A 1 773 ? 28.607 5.285 -14.095 1.00 86.50 773 VAL A N 1
ATOM 5836 C CA . VAL A 1 773 ? 29.301 6.123 -13.100 1.00 86.50 773 VAL A CA 1
ATOM 5837 C C . VAL A 1 773 ? 28.400 6.436 -11.900 1.00 86.50 773 VAL A C 1
ATOM 5839 O O . VAL A 1 773 ? 28.891 6.436 -10.775 1.00 86.50 773 VAL A O 1
ATOM 5842 N N . LEU A 1 774 ? 27.091 6.643 -12.110 1.00 84.81 774 LEU A N 1
ATOM 5843 C CA . LEU A 1 774 ? 26.115 6.784 -11.017 1.00 84.81 774 LEU A CA 1
ATOM 5844 C C . LEU A 1 774 ? 26.034 5.506 -10.169 1.00 84.81 774 LEU A C 1
ATOM 5846 O O . LEU A 1 774 ? 26.100 5.579 -8.952 1.00 84.81 774 LEU A O 1
ATOM 5850 N N . ALA A 1 775 ? 26.005 4.326 -10.796 1.00 82.06 775 ALA A N 1
ATOM 5851 C CA . ALA A 1 775 ? 25.973 3.027 -10.114 1.00 82.06 775 ALA A CA 1
ATOM 5852 C C . ALA A 1 775 ? 27.303 2.621 -9.424 1.00 82.06 775 ALA A C 1
ATOM 5854 O O . ALA A 1 775 ? 27.532 1.436 -9.175 1.00 82.06 775 ALA A O 1
ATOM 5855 N N . GLY A 1 776 ? 28.209 3.569 -9.155 1.00 73.38 776 GLY A N 1
ATOM 5856 C CA . GLY A 1 776 ? 29.507 3.329 -8.511 1.00 73.38 776 GLY A CA 1
ATOM 5857 C C . GLY A 1 776 ? 30.556 2.633 -9.390 1.00 73.38 776 GLY A C 1
ATOM 5858 O O . GLY A 1 776 ? 31.616 2.250 -8.891 1.00 73.38 776 GLY A O 1
ATOM 5859 N N . GLY A 1 777 ? 30.290 2.461 -10.687 1.00 69.25 777 GLY A N 1
ATOM 5860 C CA . GLY A 1 777 ? 31.214 1.844 -11.633 1.00 69.25 777 GLY A CA 1
ATOM 5861 C C . GLY A 1 777 ? 32.462 2.695 -11.884 1.00 69.25 777 GLY A C 1
ATOM 5862 O O . GLY A 1 777 ? 32.404 3.922 -11.969 1.00 69.25 777 GLY A O 1
ATOM 5863 N N . GLY A 1 778 ? 33.611 2.032 -12.035 1.00 60.47 778 GLY A N 1
ATOM 5864 C CA . GLY A 1 778 ? 34.890 2.699 -12.284 1.00 60.47 778 GLY A CA 1
ATOM 5865 C C . GLY A 1 778 ? 34.920 3.519 -13.582 1.00 60.47 778 GLY A C 1
ATOM 5866 O O . GLY A 1 778 ? 34.219 3.225 -14.554 1.00 60.47 778 GLY A O 1
ATOM 5867 N N . LEU A 1 779 ? 35.784 4.537 -13.620 1.00 57.19 779 LEU A N 1
ATOM 5868 C CA . LEU A 1 779 ? 36.068 5.297 -14.838 1.00 57.19 779 LEU A CA 1
ATOM 5869 C C . LEU A 1 779 ? 36.853 4.417 -15.825 1.00 57.19 779 LEU A C 1
ATOM 5871 O O . LEU A 1 779 ? 38.023 4.120 -15.594 1.00 57.19 779 LEU A O 1
ATOM 5875 N N . HIS A 1 780 ? 36.197 4.011 -16.911 1.00 58.88 780 HIS A N 1
ATOM 5876 C CA . HIS A 1 780 ? 36.791 3.248 -18.014 1.00 58.88 780 HIS A CA 1
ATOM 5877 C C . HIS A 1 780 ? 37.422 4.192 -19.051 1.00 58.88 780 HIS A C 1
ATOM 5879 O O . HIS A 1 780 ? 36.942 5.317 -19.241 1.00 58.88 780 HIS A O 1
ATOM 5885 N N . GLU A 1 781 ? 38.472 3.751 -19.749 1.00 48.84 781 GLU A N 1
ATOM 5886 C CA . GLU A 1 781 ? 39.144 4.597 -20.747 1.00 48.84 781 GLU A CA 1
ATOM 5887 C C . GLU A 1 781 ? 38.288 4.782 -22.024 1.00 48.84 781 GLU A C 1
ATOM 5889 O O . GLU A 1 781 ? 37.546 3.874 -22.426 1.00 48.84 781 GLU A O 1
ATOM 5894 N N . PRO A 1 782 ? 38.370 5.942 -22.711 1.00 45.78 782 PRO A N 1
ATOM 5895 C CA . PRO A 1 782 ? 37.671 6.157 -23.979 1.00 45.78 782 PRO A CA 1
ATOM 5896 C C . PRO A 1 782 ? 38.098 5.132 -25.043 1.00 45.78 782 PRO A C 1
ATOM 5898 O O . PRO A 1 782 ? 39.274 5.061 -25.395 1.00 45.78 782 PRO A O 1
ATOM 5901 N N . GLY A 1 783 ? 37.145 4.362 -25.578 1.00 53.62 783 GLY A N 1
ATOM 5902 C CA . GLY A 1 783 ? 37.398 3.258 -26.512 1.00 53.62 783 GLY A CA 1
ATOM 5903 C C . GLY A 1 783 ? 37.215 1.856 -25.917 1.00 53.62 783 GLY A C 1
ATOM 5904 O O . GLY A 1 783 ? 37.060 0.900 -26.676 1.00 53.62 783 GLY A O 1
ATOM 5905 N N . GLU A 1 784 ? 37.192 1.698 -24.588 1.00 59.66 784 GLU A N 1
ATOM 5906 C CA . GLU A 1 784 ? 37.043 0.379 -23.950 1.00 59.66 784 GLU A CA 1
ATOM 5907 C C . GLU A 1 784 ? 35.595 -0.148 -24.013 1.00 59.66 784 GLU A C 1
ATOM 5909 O O . GLU A 1 784 ? 35.368 -1.344 -24.200 1.00 59.66 784 GLU A O 1
ATOM 5914 N N . ILE A 1 785 ? 34.600 0.748 -23.918 1.00 67.12 785 ILE A N 1
ATOM 5915 C CA . ILE A 1 785 ? 33.167 0.405 -23.893 1.00 67.12 785 ILE A CA 1
ATOM 5916 C C . ILE A 1 785 ? 32.354 1.324 -24.828 1.00 67.12 785 ILE A C 1
ATOM 5918 O O . ILE A 1 785 ? 31.469 2.070 -24.412 1.00 67.12 785 ILE A O 1
ATOM 5922 N N . ASP A 1 786 ? 32.641 1.250 -26.128 1.00 72.25 786 ASP A N 1
ATOM 5923 C CA . ASP A 1 786 ? 32.022 2.109 -27.156 1.00 72.25 786 ASP A CA 1
ATOM 5924 C C . ASP A 1 786 ? 30.669 1.595 -27.707 1.00 72.25 786 ASP A C 1
ATOM 5926 O O . ASP A 1 786 ? 30.074 2.221 -28.585 1.00 72.25 786 ASP A O 1
ATOM 5930 N N . THR A 1 787 ? 30.147 0.463 -27.213 1.00 83.75 787 THR A N 1
ATOM 5931 C CA . THR A 1 787 ? 28.875 -0.128 -27.692 1.00 83.75 787 THR A CA 1
ATOM 5932 C C . THR A 1 787 ? 27.786 -0.133 -26.613 1.00 83.75 787 THR A C 1
ATOM 5934 O O . THR A 1 787 ? 28.106 -0.370 -25.445 1.00 83.75 787 THR A O 1
ATOM 5937 N N . PRO A 1 788 ? 26.487 0.021 -26.966 1.00 86.12 788 PRO A N 1
ATOM 5938 C CA . PRO A 1 788 ? 25.396 -0.068 -25.991 1.00 86.12 788 PRO A CA 1
ATOM 5939 C C . PRO A 1 788 ? 25.388 -1.396 -25.228 1.00 86.12 788 PRO A C 1
ATOM 5941 O O . PRO A 1 788 ? 25.174 -1.403 -24.021 1.00 86.12 788 PRO A O 1
ATOM 5944 N N . THR A 1 789 ? 25.675 -2.511 -25.914 1.00 88.25 789 THR A N 1
ATOM 5945 C CA . THR A 1 789 ? 25.759 -3.860 -25.327 1.00 88.25 789 THR A CA 1
ATOM 5946 C C . THR A 1 789 ? 26.859 -3.970 -24.274 1.00 88.25 789 THR A C 1
ATOM 5948 O O . THR A 1 789 ? 26.628 -4.569 -23.228 1.00 88.25 789 THR A O 1
ATOM 5951 N N . GLY A 1 790 ? 28.031 -3.373 -24.517 1.00 86.62 790 GLY A N 1
ATOM 5952 C CA . GLY A 1 790 ? 29.095 -3.303 -23.515 1.00 86.62 790 GLY A CA 1
ATOM 5953 C C . GLY A 1 790 ? 28.710 -2.413 -22.331 1.00 86.62 790 GLY A C 1
ATOM 5954 O O . GLY A 1 790 ? 28.877 -2.819 -21.185 1.00 86.62 790 GLY A O 1
ATOM 5955 N N . ALA A 1 791 ? 28.137 -1.236 -22.604 1.00 88.00 791 ALA A N 1
ATOM 5956 C CA . ALA A 1 791 ? 27.792 -0.255 -21.576 1.00 88.00 791 ALA A CA 1
ATOM 5957 C C . ALA A 1 791 ? 26.705 -0.767 -20.618 1.00 88.00 791 ALA A C 1
ATOM 5959 O O . ALA A 1 791 ? 26.860 -0.652 -19.405 1.00 88.00 791 ALA A O 1
ATOM 5960 N N . VAL A 1 792 ? 25.646 -1.407 -21.134 1.00 91.75 792 VAL A N 1
ATOM 5961 C CA . VAL A 1 792 ? 24.643 -2.054 -20.271 1.00 91.75 792 VAL A CA 1
ATOM 5962 C C . VAL A 1 792 ? 25.200 -3.298 -19.570 1.00 91.75 792 VAL A C 1
ATOM 5964 O O . VAL A 1 792 ? 24.797 -3.578 -18.449 1.00 91.75 792 VAL A O 1
ATOM 5967 N N . GLY A 1 793 ? 26.144 -4.025 -20.182 1.00 90.56 793 GLY A N 1
ATOM 5968 C CA . GLY A 1 793 ? 26.814 -5.164 -19.549 1.00 90.56 793 GLY A CA 1
ATOM 5969 C C . GLY A 1 793 ? 27.573 -4.741 -18.290 1.00 90.56 793 GLY A C 1
ATOM 5970 O O . GLY A 1 793 ? 27.280 -5.241 -17.209 1.00 90.56 793 GLY A O 1
ATOM 5971 N N . ALA A 1 794 ? 28.452 -3.743 -18.415 1.00 89.56 794 ALA A N 1
ATOM 5972 C CA . ALA A 1 794 ? 29.180 -3.169 -17.284 1.00 89.56 794 ALA A CA 1
ATOM 5973 C C . ALA A 1 794 ? 28.245 -2.534 -16.236 1.00 89.56 794 ALA A C 1
ATOM 5975 O O . ALA A 1 794 ? 28.501 -2.651 -15.041 1.00 89.56 794 ALA A O 1
ATOM 5976 N N . LEU A 1 795 ? 27.133 -1.914 -16.656 1.00 90.00 795 LEU A N 1
ATOM 5977 C CA . LEU A 1 795 ? 26.108 -1.393 -15.741 1.00 90.00 795 LEU A CA 1
ATOM 5978 C C . LEU A 1 795 ? 25.420 -2.517 -14.945 1.00 90.00 795 LEU A C 1
ATOM 5980 O O . LEU A 1 795 ? 25.199 -2.361 -13.748 1.00 90.00 795 LEU A O 1
ATOM 5984 N N . VAL A 1 796 ? 25.128 -3.664 -15.573 1.00 91.50 796 VAL A N 1
ATOM 5985 C CA . VAL A 1 796 ? 24.641 -4.868 -14.874 1.00 91.50 796 VAL A CA 1
ATOM 5986 C C . VAL A 1 796 ? 25.681 -5.384 -13.883 1.00 91.50 796 VAL A C 1
ATOM 5988 O O . VAL A 1 796 ? 25.296 -5.813 -12.802 1.00 91.50 796 VAL A O 1
ATOM 5991 N N . ASP A 1 797 ? 26.972 -5.340 -14.219 1.00 89.31 797 ASP A N 1
ATOM 5992 C CA . ASP A 1 797 ? 28.046 -5.774 -13.321 1.00 89.31 797 ASP A CA 1
ATOM 5993 C C . ASP A 1 797 ? 28.210 -4.831 -12.110 1.00 89.31 797 ASP A C 1
ATOM 5995 O O . ASP A 1 797 ? 28.235 -5.308 -10.978 1.00 89.31 797 ASP A O 1
ATOM 5999 N N . ALA A 1 798 ? 28.169 -3.507 -12.299 1.00 87.31 798 ALA A N 1
ATOM 6000 C CA . ALA A 1 798 ? 28.184 -2.536 -11.196 1.00 87.31 798 ALA A CA 1
ATOM 6001 C C . ALA A 1 798 ? 26.978 -2.708 -10.245 1.00 87.31 798 ALA A C 1
ATOM 6003 O O . ALA A 1 798 ? 27.157 -2.884 -9.038 1.00 87.31 798 ALA A O 1
ATOM 6004 N N . TRP A 1 799 ? 25.757 -2.797 -10.793 1.00 86.00 799 TRP A N 1
ATOM 6005 C CA . TRP A 1 799 ? 24.533 -3.117 -10.033 1.00 86.00 799 TRP A CA 1
ATOM 6006 C C . TRP A 1 799 ? 24.558 -4.499 -9.362 1.00 86.00 799 TRP A C 1
ATOM 6008 O O . TRP A 1 799 ? 23.758 -4.776 -8.469 1.00 86.00 799 TRP A O 1
ATOM 6018 N N . ARG A 1 800 ? 25.444 -5.397 -9.801 1.00 84.81 800 ARG A N 1
ATOM 6019 C CA . ARG A 1 800 ? 25.594 -6.742 -9.241 1.00 84.81 800 ARG A CA 1
ATOM 6020 C C . ARG A 1 800 ? 26.609 -6.794 -8.098 1.00 84.81 800 ARG A C 1
ATOM 6022 O O . ARG A 1 800 ? 26.497 -7.693 -7.256 1.00 84.81 800 ARG A O 1
ATOM 6029 N N . GLU A 1 801 ? 27.565 -5.867 -8.072 1.00 79.81 801 GLU A N 1
ATOM 6030 C CA . GLU A 1 801 ? 28.588 -5.723 -7.031 1.00 79.81 801 GLU A CA 1
ATOM 6031 C C . GLU A 1 801 ? 28.125 -4.834 -5.867 1.00 79.81 801 GLU A C 1
ATOM 6033 O O . GLU A 1 801 ? 28.389 -5.180 -4.713 1.00 79.81 801 GLU A O 1
ATOM 6038 N N . SER A 1 802 ? 27.374 -3.759 -6.138 1.00 69.56 802 SER A N 1
ATOM 6039 C CA . SER A 1 802 ? 26.860 -2.836 -5.110 1.00 69.56 802 SER A CA 1
ATOM 6040 C C . SER A 1 802 ? 25.932 -3.506 -4.083 1.00 69.56 802 SER A C 1
ATOM 6042 O O . SER A 1 802 ? 25.976 -3.183 -2.897 1.00 69.56 802 SER A O 1
ATOM 6044 N N . ASP A 1 803 ? 25.130 -4.484 -4.515 1.00 56.19 803 ASP A N 1
ATOM 6045 C CA . ASP A 1 803 ? 23.991 -5.018 -3.751 1.00 56.19 803 ASP A CA 1
ATOM 6046 C C . ASP A 1 803 ? 24.306 -6.294 -2.927 1.00 56.19 803 ASP A C 1
ATOM 6048 O O . ASP A 1 803 ? 23.416 -6.968 -2.399 1.00 56.19 803 ASP A O 1
ATOM 6052 N N . LEU A 1 804 ? 25.591 -6.656 -2.780 1.00 49.41 804 LEU A N 1
ATOM 6053 C CA . LEU A 1 804 ? 26.045 -7.898 -2.118 1.00 49.41 804 LEU A CA 1
ATOM 6054 C C . LEU A 1 804 ? 25.712 -8.013 -0.611 1.00 49.41 804 LEU A C 1
ATOM 6056 O O . LEU A 1 804 ? 25.953 -9.068 -0.018 1.00 49.41 804 LEU A O 1
ATOM 6060 N N . ALA A 1 805 ? 25.155 -6.970 0.009 1.00 44.28 805 ALA A N 1
ATOM 6061 C CA . ALA A 1 805 ? 24.796 -6.937 1.429 1.00 44.28 805 ALA A CA 1
ATOM 6062 C C . ALA A 1 805 ? 23.332 -7.328 1.739 1.00 44.28 805 ALA A C 1
ATOM 6064 O O . ALA A 1 805 ? 23.034 -7.701 2.877 1.00 44.28 805 ALA A O 1
ATOM 6065 N N . LEU A 1 806 ? 22.404 -7.254 0.773 1.00 55.59 806 LEU A N 1
ATOM 6066 C CA . LEU A 1 806 ? 20.963 -7.370 1.046 1.00 55.59 806 LEU A CA 1
ATOM 6067 C C . LEU A 1 806 ? 20.433 -8.813 0.933 1.00 55.59 806 LEU A C 1
ATOM 6069 O O . LEU A 1 806 ? 20.120 -9.319 -0.148 1.00 55.59 806 LEU A O 1
ATOM 6073 N N . VAL A 1 807 ? 20.272 -9.477 2.084 1.00 57.56 807 VAL A N 1
ATOM 6074 C CA . VAL A 1 807 ? 19.718 -10.841 2.198 1.00 57.56 807 VAL A CA 1
ATOM 6075 C C . VAL A 1 807 ? 18.184 -10.814 2.250 1.00 57.56 807 VAL A C 1
ATOM 6077 O O . VAL A 1 807 ? 17.582 -10.627 3.307 1.00 57.56 807 VAL A O 1
ATOM 6080 N N . VAL A 1 808 ? 17.527 -11.051 1.110 1.00 63.62 808 VAL A N 1
ATOM 6081 C CA . VAL A 1 808 ? 16.056 -11.001 0.998 1.00 63.62 808 VAL A CA 1
ATOM 6082 C C . VAL A 1 808 ? 15.406 -12.373 1.231 1.00 63.62 808 VAL A C 1
ATOM 6084 O O . VAL A 1 808 ? 15.739 -13.355 0.570 1.00 63.62 808 VAL A O 1
ATOM 6087 N N . ARG A 1 809 ? 14.422 -12.437 2.144 1.00 57.56 809 ARG A N 1
ATOM 6088 C CA . ARG A 1 809 ? 13.718 -13.679 2.552 1.00 57.56 809 ARG A CA 1
ATOM 6089 C C . ARG A 1 809 ? 12.758 -14.253 1.490 1.00 57.56 809 ARG A C 1
ATOM 6091 O O . ARG A 1 809 ? 12.598 -15.467 1.424 1.00 57.56 809 ARG A O 1
ATOM 6098 N N . ASP A 1 810 ? 12.147 -13.394 0.671 1.00 69.56 810 ASP A N 1
ATOM 6099 C CA . ASP A 1 810 ? 11.404 -13.741 -0.559 1.00 69.56 810 ASP A CA 1
ATOM 6100 C C . ASP A 1 810 ? 11.842 -12.773 -1.679 1.00 69.56 810 ASP A C 1
ATOM 6102 O O . ASP A 1 810 ? 11.316 -11.653 -1.752 1.00 69.56 810 ASP A O 1
ATOM 6106 N N . PRO A 1 811 ? 12.875 -13.134 -2.467 1.00 79.06 811 PRO A N 1
ATOM 6107 C CA . PRO A 1 811 ? 13.475 -12.260 -3.470 1.00 79.06 811 PRO A CA 1
ATOM 6108 C C . PRO A 1 811 ? 12.679 -12.247 -4.781 1.00 79.06 811 PRO A C 1
ATOM 6110 O O . PRO A 1 811 ? 12.446 -13.284 -5.410 1.00 79.06 811 PRO A O 1
ATOM 6113 N N . VAL A 1 812 ? 12.303 -11.051 -5.234 1.00 84.44 812 VAL A N 1
ATOM 6114 C CA . VAL A 1 812 ? 11.573 -10.829 -6.488 1.00 84.44 812 VAL A CA 1
ATOM 6115 C C . VAL A 1 812 ? 12.525 -10.217 -7.520 1.00 84.44 812 VAL A C 1
ATOM 6117 O O . VAL A 1 812 ? 13.233 -9.282 -7.179 1.00 84.44 812 VAL A O 1
ATOM 6120 N N . PRO A 1 813 ? 12.557 -10.696 -8.780 1.00 86.88 813 PRO A N 1
ATOM 6121 C CA . PRO A 1 813 ? 11.780 -11.801 -9.360 1.00 86.88 813 PRO A CA 1
ATOM 6122 C C . PRO A 1 813 ? 12.383 -13.200 -9.146 1.00 86.88 813 PRO A C 1
ATOM 6124 O O . PRO A 1 813 ? 11.814 -14.192 -9.616 1.00 86.88 813 PRO A O 1
ATOM 6127 N N . ALA A 1 814 ? 13.558 -13.286 -8.528 1.00 88.25 814 ALA A N 1
ATOM 6128 C CA . ALA A 1 814 ? 14.232 -14.525 -8.156 1.00 88.25 814 ALA A CA 1
ATOM 6129 C C . ALA A 1 814 ? 15.386 -14.241 -7.183 1.00 88.25 814 ALA A C 1
ATOM 6131 O O . ALA A 1 814 ? 15.841 -13.101 -7.105 1.00 88.25 814 ALA A O 1
ATOM 6132 N N . PRO A 1 815 ? 15.934 -15.275 -6.518 1.00 85.81 815 PRO A N 1
ATOM 6133 C CA . PRO A 1 815 ? 17.239 -15.177 -5.877 1.00 85.81 815 PRO A CA 1
ATOM 6134 C C . PRO A 1 815 ? 18.312 -14.724 -6.875 1.00 85.81 815 PRO A C 1
ATOM 6136 O O . PRO A 1 815 ? 18.322 -15.174 -8.023 1.00 85.81 815 PRO A O 1
ATOM 6139 N N . ILE A 1 816 ? 19.262 -13.910 -6.413 1.00 85.06 816 ILE A N 1
ATOM 6140 C CA . ILE A 1 816 ? 20.403 -13.410 -7.197 1.00 85.06 816 ILE A CA 1
ATOM 6141 C C . ILE A 1 816 ? 21.094 -14.513 -8.028 1.00 85.06 816 ILE A C 1
ATOM 6143 O O . ILE A 1 816 ? 21.296 -14.354 -9.227 1.00 85.06 816 ILE A O 1
ATOM 6147 N N . SER A 1 817 ? 21.357 -15.687 -7.446 1.00 84.25 817 SER A N 1
ATOM 6148 C CA . SER A 1 817 ? 22.028 -16.806 -8.136 1.00 84.25 817 SER A CA 1
ATOM 6149 C C . SER A 1 817 ? 21.182 -17.504 -9.217 1.00 84.25 817 SER A C 1
ATOM 6151 O O . SER A 1 817 ? 21.706 -18.280 -10.027 1.00 84.25 817 SER A O 1
ATOM 6153 N N . ASP A 1 818 ? 19.874 -17.239 -9.254 1.00 87.06 818 ASP A N 1
ATOM 6154 C CA . ASP A 1 818 ? 18.975 -17.600 -10.351 1.00 87.06 818 ASP A CA 1
ATOM 6155 C C . ASP A 1 818 ? 18.922 -16.489 -11.416 1.00 87.06 818 ASP A C 1
ATOM 6157 O O . ASP A 1 818 ? 18.812 -16.821 -12.597 1.00 87.06 818 ASP A O 1
ATOM 6161 N N . ILE A 1 819 ? 19.065 -15.208 -11.044 1.00 89.25 819 ILE A N 1
ATOM 6162 C CA . ILE A 1 819 ? 19.231 -14.077 -11.983 1.00 89.25 819 ILE A CA 1
ATOM 6163 C C . ILE A 1 819 ? 20.554 -14.227 -12.753 1.00 89.25 819 ILE A C 1
ATOM 6165 O O . ILE A 1 819 ? 20.540 -14.249 -13.984 1.00 89.25 819 ILE A O 1
ATOM 6169 N N . ASP A 1 820 ? 21.668 -14.488 -12.060 1.00 88.44 820 ASP A N 1
ATOM 6170 C CA . ASP A 1 820 ? 22.980 -14.786 -12.662 1.00 88.44 820 ASP A CA 1
ATOM 6171 C C . ASP A 1 820 ? 22.881 -15.945 -13.675 1.00 88.44 820 ASP A C 1
ATOM 6173 O O . ASP A 1 820 ? 23.395 -15.889 -14.798 1.00 88.44 820 ASP A O 1
ATOM 6177 N N . ARG A 1 821 ? 22.140 -17.003 -13.313 1.00 86.12 821 ARG A N 1
ATOM 6178 C CA . ARG A 1 821 ? 21.900 -18.158 -14.191 1.00 86.12 821 ARG A CA 1
ATOM 6179 C C . ARG A 1 821 ? 21.021 -17.802 -15.393 1.00 86.12 821 ARG A C 1
ATOM 6181 O O . ARG A 1 821 ? 21.238 -18.360 -16.469 1.00 86.12 821 ARG A O 1
ATOM 6188 N N . ARG A 1 822 ? 20.046 -16.896 -15.242 1.00 91.56 822 ARG A N 1
ATOM 6189 C CA . ARG A 1 822 ? 19.222 -16.378 -16.350 1.00 91.56 822 ARG A CA 1
ATOM 6190 C C . ARG A 1 822 ? 20.066 -15.535 -17.305 1.00 91.56 822 ARG A C 1
ATOM 6192 O O . ARG A 1 822 ? 20.018 -15.817 -18.500 1.00 91.56 822 ARG A O 1
ATOM 6199 N N . ARG A 1 823 ? 20.890 -14.603 -16.809 1.00 92.69 823 ARG A N 1
ATOM 6200 C CA . ARG A 1 823 ? 21.851 -13.807 -17.604 1.00 92.69 823 ARG A CA 1
ATOM 6201 C C . ARG A 1 823 ? 22.756 -14.709 -18.445 1.00 92.69 823 ARG A C 1
ATOM 6203 O O . ARG A 1 823 ? 22.760 -14.626 -19.671 1.00 92.69 823 ARG A O 1
ATOM 6210 N N . ALA A 1 824 ? 23.405 -15.684 -17.804 1.00 87.69 824 ALA A N 1
ATOM 6211 C CA . ALA A 1 824 ? 24.275 -16.657 -18.469 1.00 87.69 824 ALA A CA 1
ATOM 6212 C C . ALA A 1 824 ? 23.552 -17.574 -19.483 1.00 87.69 824 ALA A C 1
ATOM 6214 O O . ALA A 1 824 ? 24.206 -18.201 -20.317 1.00 87.69 824 ALA A O 1
ATOM 6215 N N . VAL A 1 825 ? 22.218 -17.679 -19.430 1.00 86.88 825 VAL A N 1
ATOM 6216 C CA . VAL A 1 825 ? 21.401 -18.350 -20.456 1.00 86.88 825 VAL A CA 1
ATOM 6217 C C . VAL A 1 825 ? 20.997 -17.382 -21.572 1.00 86.88 825 VAL A C 1
ATOM 6219 O O . VAL A 1 825 ? 21.109 -17.767 -22.733 1.00 86.88 825 VAL A O 1
ATOM 6222 N N . ARG A 1 826 ? 20.600 -16.138 -21.261 1.00 88.50 826 ARG A N 1
ATOM 6223 C CA . ARG A 1 826 ? 20.288 -15.083 -22.250 1.00 88.50 826 ARG A CA 1
ATOM 6224 C C . ARG A 1 826 ? 21.481 -14.818 -23.164 1.00 88.50 826 ARG A C 1
ATOM 6226 O O . ARG A 1 826 ? 21.352 -14.963 -24.373 1.00 88.50 826 ARG A O 1
ATOM 6233 N N . SER A 1 827 ? 22.650 -14.555 -22.580 1.00 84.38 827 SER A N 1
ATOM 6234 C CA . SER A 1 827 ? 23.916 -14.322 -23.289 1.00 84.38 827 SER A CA 1
ATOM 6235 C C . SER A 1 827 ? 24.264 -15.446 -24.287 1.00 84.38 827 SER A C 1
ATOM 6237 O O . SER A 1 827 ? 24.735 -15.181 -25.387 1.00 84.38 827 SER A O 1
ATOM 6239 N N . ARG A 1 828 ? 23.943 -16.710 -23.963 1.00 85.25 828 ARG A N 1
ATOM 6240 C CA . ARG A 1 828 ? 24.186 -17.883 -24.833 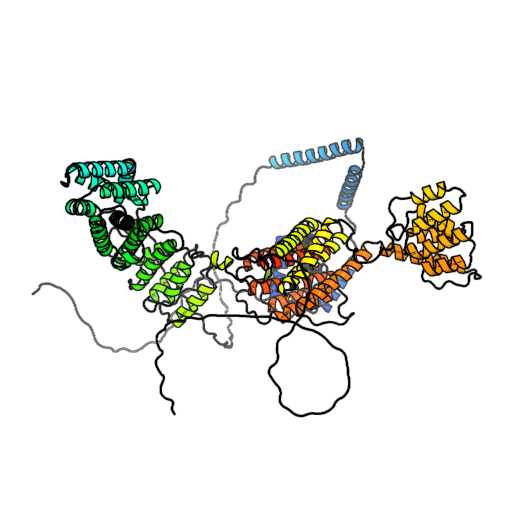1.00 85.25 828 ARG A CA 1
ATOM 6241 C C . ARG A 1 828 ? 23.094 -18.155 -25.875 1.00 85.25 828 ARG A C 1
ATOM 6243 O O . ARG A 1 828 ? 23.269 -19.052 -26.694 1.00 85.25 828 ARG A O 1
ATOM 6250 N N . LEU A 1 829 ? 21.963 -17.455 -25.802 1.00 81.25 829 LEU A N 1
ATOM 6251 C CA . LEU A 1 829 ? 20.833 -17.557 -26.736 1.00 81.25 829 LEU A CA 1
ATOM 6252 C C . LEU A 1 829 ? 20.655 -16.283 -27.582 1.00 81.25 829 LEU A C 1
ATOM 6254 O O . LEU A 1 829 ? 19.775 -16.235 -28.436 1.00 81.25 829 LEU A O 1
ATOM 6258 N N . ALA A 1 830 ? 21.467 -15.254 -27.337 1.00 82.00 830 ALA A N 1
ATOM 6259 C CA . ALA A 1 830 ? 21.426 -13.985 -28.041 1.00 82.00 830 ALA A CA 1
ATOM 6260 C C . ALA A 1 830 ? 22.077 -14.092 -29.431 1.00 82.00 830 ALA A C 1
ATOM 6262 O O . ALA A 1 830 ? 23.299 -14.050 -29.576 1.00 82.00 830 ALA A O 1
ATOM 6263 N N . GLU A 1 831 ? 21.253 -14.194 -30.470 1.00 74.12 831 GLU A N 1
ATOM 6264 C CA . GLU A 1 831 ? 21.703 -14.109 -31.861 1.00 74.12 831 GLU A CA 1
ATOM 6265 C C . GLU A 1 831 ? 21.879 -12.633 -32.269 1.00 74.12 831 GLU A C 1
ATOM 6267 O O . GLU A 1 831 ? 20.940 -11.959 -32.690 1.00 74.12 831 GLU A O 1
ATOM 6272 N N . GLY A 1 832 ? 23.107 -12.121 -32.128 1.00 77.81 832 GLY A N 1
ATOM 6273 C CA . GLY A 1 832 ? 23.507 -10.781 -32.575 1.00 77.81 832 GLY A CA 1
ATOM 6274 C C . GLY A 1 832 ? 23.472 -9.686 -31.499 1.00 77.81 832 GLY A C 1
ATOM 6275 O O . GLY A 1 832 ? 22.901 -9.837 -30.419 1.00 77.81 832 GLY A O 1
ATOM 6276 N N . VAL A 1 833 ? 24.109 -8.550 -31.813 1.00 81.38 833 VAL A N 1
ATOM 6277 C CA . VAL A 1 833 ? 24.442 -7.469 -30.860 1.00 81.38 833 VAL A CA 1
ATOM 6278 C C . VAL A 1 833 ? 23.208 -6.881 -30.159 1.00 81.38 833 VAL A C 1
ATOM 6280 O O . VAL A 1 833 ? 23.237 -6.670 -28.947 1.00 81.38 833 VAL A O 1
ATOM 6283 N N . ILE A 1 834 ? 22.108 -6.676 -30.893 1.00 79.56 834 ILE A N 1
ATOM 6284 C CA . ILE A 1 834 ? 20.863 -6.093 -30.357 1.00 79.56 834 ILE A CA 1
ATOM 6285 C C . ILE A 1 834 ? 20.112 -7.101 -29.466 1.00 79.56 834 ILE A C 1
ATOM 6287 O O . ILE A 1 834 ? 19.549 -6.726 -28.441 1.00 79.56 834 ILE A O 1
ATOM 6291 N N . ALA A 1 835 ? 20.143 -8.397 -29.800 1.00 81.88 835 ALA A N 1
ATOM 6292 C CA . ALA A 1 835 ? 19.567 -9.439 -28.947 1.00 81.88 835 ALA A CA 1
ATOM 6293 C C . ALA A 1 835 ? 20.351 -9.585 -27.630 1.00 81.88 835 ALA A C 1
ATOM 6295 O O . ALA A 1 835 ? 19.752 -9.790 -26.574 1.00 81.88 835 ALA A O 1
ATOM 6296 N N . ALA A 1 836 ? 21.679 -9.424 -27.679 1.00 86.81 836 ALA A N 1
ATOM 6297 C CA . ALA A 1 836 ? 22.525 -9.392 -26.490 1.00 86.81 836 ALA A CA 1
ATOM 6298 C C . ALA A 1 836 ? 22.238 -8.151 -25.628 1.00 86.81 836 ALA A C 1
ATOM 6300 O O . ALA A 1 836 ? 22.049 -8.292 -24.423 1.00 86.81 836 ALA A O 1
ATOM 6301 N N . PHE A 1 837 ? 22.098 -6.970 -26.245 1.00 89.81 837 PHE A N 1
ATOM 6302 C CA . PHE A 1 837 ? 21.720 -5.728 -25.560 1.00 89.81 837 PHE A CA 1
ATOM 6303 C C . PHE A 1 837 ? 20.418 -5.885 -24.758 1.00 89.81 837 PHE A C 1
ATOM 6305 O O . PHE A 1 837 ? 20.411 -5.660 -23.550 1.00 89.81 837 PHE A O 1
ATOM 6312 N N . VAL A 1 838 ? 19.345 -6.381 -25.388 1.00 90.69 838 VAL A N 1
ATOM 6313 C CA . VAL A 1 838 ? 18.070 -6.649 -24.695 1.00 90.69 838 VAL A CA 1
ATOM 6314 C C . VAL A 1 838 ? 18.230 -7.721 -23.606 1.00 90.69 838 VAL A C 1
ATOM 6316 O O . VAL A 1 838 ? 17.605 -7.627 -22.551 1.00 90.69 838 VAL A O 1
ATOM 6319 N N . GLY A 1 839 ? 19.081 -8.731 -23.814 1.00 89.50 839 GLY A N 1
ATOM 6320 C CA . GLY A 1 839 ? 19.382 -9.757 -22.808 1.00 89.50 839 GLY A CA 1
ATOM 6321 C C . GLY A 1 839 ? 19.999 -9.198 -21.519 1.00 89.50 839 GLY A C 1
ATOM 6322 O O . GLY A 1 839 ? 19.626 -9.626 -20.421 1.00 89.50 839 GLY A O 1
ATOM 6323 N N . GLU A 1 840 ? 20.886 -8.214 -21.646 1.00 93.38 840 GLU A N 1
ATOM 6324 C CA . GLU A 1 840 ? 21.500 -7.510 -20.519 1.00 93.38 840 GLU A CA 1
ATOM 6325 C C . GLU A 1 840 ? 20.539 -6.477 -19.901 1.00 93.38 840 GLU A C 1
ATOM 6327 O O . GLU A 1 840 ? 20.348 -6.509 -18.689 1.00 93.38 840 GLU A O 1
ATOM 6332 N N . GLN A 1 841 ? 19.809 -5.675 -20.694 1.00 93.38 841 GLN A N 1
ATOM 6333 C CA . GLN A 1 841 ? 18.758 -4.765 -20.185 1.00 93.38 841 GLN A CA 1
ATOM 6334 C C . GLN A 1 841 ? 17.702 -5.493 -19.334 1.00 93.38 841 GLN A C 1
ATOM 6336 O O . GLN A 1 841 ? 17.293 -5.013 -18.277 1.00 93.38 841 GLN A O 1
ATOM 6341 N N . VAL A 1 842 ? 17.259 -6.679 -19.771 1.00 94.62 842 VAL A N 1
ATOM 6342 C CA . VAL A 1 842 ? 16.319 -7.512 -19.001 1.00 94.62 842 VAL A CA 1
ATOM 6343 C C . VAL A 1 842 ? 16.946 -7.990 -17.690 1.00 94.62 842 VAL A C 1
ATOM 6345 O O . VAL A 1 842 ? 16.228 -8.194 -16.717 1.00 94.62 842 VAL A O 1
ATOM 6348 N N . THR A 1 843 ? 18.267 -8.164 -17.641 1.00 94.31 843 THR A N 1
ATOM 6349 C CA . THR A 1 843 ? 18.979 -8.544 -16.416 1.00 94.31 843 THR A CA 1
ATOM 6350 C C . THR A 1 843 ? 19.136 -7.350 -15.470 1.00 94.31 843 THR A C 1
ATOM 6352 O O . THR A 1 843 ? 18.851 -7.504 -14.287 1.00 94.31 843 THR A O 1
ATOM 6355 N N . LEU A 1 844 ? 19.457 -6.154 -15.980 1.00 93.19 844 LEU A N 1
ATOM 6356 C CA . LEU A 1 844 ? 19.456 -4.903 -15.206 1.00 93.19 844 LEU A CA 1
ATOM 6357 C C . LEU A 1 844 ? 18.089 -4.661 -14.547 1.00 93.19 844 LEU A C 1
ATOM 6359 O O . LEU A 1 844 ? 18.000 -4.388 -13.355 1.00 93.19 844 LEU A O 1
ATOM 6363 N N . GLN A 1 845 ? 17.011 -4.870 -15.303 1.00 94.94 845 GLN A N 1
ATOM 6364 C CA . GLN A 1 845 ? 15.637 -4.815 -14.805 1.00 94.94 845 GLN A CA 1
ATOM 6365 C C . GLN A 1 845 ? 15.326 -5.868 -13.723 1.00 94.94 845 GLN A C 1
ATOM 6367 O O . GLN A 1 845 ? 14.553 -5.583 -12.810 1.00 94.94 845 GLN A O 1
ATOM 6372 N N . GLU A 1 846 ? 15.896 -7.078 -13.796 1.00 93.25 846 GLU A N 1
ATOM 6373 C CA . GLU A 1 846 ? 15.761 -8.074 -12.719 1.00 93.25 846 GLU A CA 1
ATOM 6374 C C . GLU A 1 846 ? 16.554 -7.682 -11.457 1.00 93.25 846 GLU A C 1
ATOM 6376 O O . GLU A 1 846 ? 16.092 -8.002 -10.363 1.00 93.25 846 GLU A O 1
ATOM 6381 N N . LEU A 1 847 ? 17.688 -6.978 -11.587 1.00 91.44 847 LEU A N 1
ATOM 6382 C CA . LEU A 1 847 ? 18.480 -6.473 -10.455 1.00 91.44 847 LEU A CA 1
ATOM 6383 C C . LEU A 1 847 ? 17.832 -5.255 -9.782 1.00 91.44 847 LEU A C 1
ATOM 6385 O O . LEU A 1 847 ? 17.638 -5.277 -8.574 1.00 91.44 847 LEU A O 1
ATOM 6389 N N . ILE A 1 848 ? 17.393 -4.244 -10.538 1.00 90.38 848 ILE A N 1
ATOM 6390 C CA . ILE A 1 848 ? 16.688 -3.071 -9.981 1.00 90.38 848 ILE A CA 1
ATOM 6391 C C . ILE A 1 848 ? 15.394 -3.507 -9.264 1.00 90.38 848 ILE A C 1
ATOM 6393 O O . ILE A 1 848 ? 15.072 -3.018 -8.182 1.00 90.38 848 ILE A O 1
ATOM 6397 N N . ALA A 1 849 ? 14.679 -4.503 -9.801 1.00 91.69 849 ALA A N 1
ATOM 6398 C CA . ALA A 1 849 ? 13.537 -5.117 -9.120 1.00 91.69 849 ALA A CA 1
ATOM 6399 C C . ALA A 1 849 ? 13.914 -5.876 -7.829 1.00 91.69 849 ALA A C 1
ATOM 6401 O O . ALA A 1 849 ? 13.127 -5.882 -6.876 1.00 91.69 849 ALA A O 1
ATOM 6402 N N . TYR A 1 850 ? 15.095 -6.502 -7.781 1.00 89.00 850 TYR A N 1
ATOM 6403 C CA . TYR A 1 850 ? 15.625 -7.113 -6.561 1.00 89.00 850 TYR A CA 1
ATOM 6404 C C . TYR A 1 850 ? 15.933 -6.037 -5.515 1.00 89.00 850 TYR A C 1
ATOM 6406 O O . TYR A 1 850 ? 15.375 -6.109 -4.424 1.00 89.00 850 TYR A O 1
ATOM 6414 N N . ALA A 1 851 ? 16.705 -5.004 -5.866 1.00 85.31 851 ALA A N 1
ATOM 6415 C CA . ALA A 1 851 ? 17.063 -3.897 -4.977 1.00 85.31 851 ALA A CA 1
ATOM 6416 C C . ALA A 1 851 ? 15.819 -3.223 -4.366 1.00 85.31 851 ALA A C 1
ATOM 6418 O O . ALA A 1 851 ? 15.685 -3.122 -3.144 1.00 85.31 851 ALA A O 1
ATOM 6419 N N . ILE A 1 852 ? 14.835 -2.865 -5.199 1.00 86.19 852 ILE A N 1
ATOM 6420 C CA . ILE A 1 852 ? 13.588 -2.228 -4.745 1.00 86.19 852 ILE A CA 1
ATOM 6421 C C . ILE A 1 852 ? 12.776 -3.154 -3.826 1.00 86.19 852 ILE A C 1
ATOM 6423 O O . ILE A 1 852 ? 12.216 -2.688 -2.838 1.00 86.19 852 ILE A O 1
ATOM 6427 N N . THR A 1 853 ? 12.723 -4.467 -4.080 1.00 86.44 853 THR A N 1
ATOM 6428 C CA . THR A 1 853 ? 11.985 -5.405 -3.202 1.00 86.44 853 THR A CA 1
ATOM 6429 C C . THR A 1 853 ? 12.784 -5.902 -1.994 1.00 86.44 853 THR A C 1
ATOM 6431 O O . THR A 1 853 ? 12.198 -6.468 -1.066 1.00 86.44 853 THR A O 1
ATOM 6434 N N . ALA A 1 854 ? 14.096 -5.659 -1.975 1.00 79.75 854 ALA A N 1
ATOM 6435 C CA . ALA A 1 854 ? 14.954 -5.805 -0.810 1.00 79.75 854 ALA A CA 1
ATOM 6436 C C . ALA A 1 854 ? 14.727 -4.663 0.187 1.00 79.75 854 ALA A C 1
ATOM 6438 O O . ALA A 1 854 ? 14.531 -4.917 1.374 1.00 79.75 854 ALA A O 1
ATOM 6439 N N . GLN A 1 855 ? 14.711 -3.425 -0.316 1.00 75.81 855 GLN A N 1
ATOM 6440 C CA . GLN A 1 855 ? 14.557 -2.207 0.480 1.00 75.81 855 GLN A CA 1
ATOM 6441 C C . GLN A 1 855 ? 13.088 -1.935 0.856 1.00 75.81 855 GLN A C 1
ATOM 6443 O O . GLN A 1 855 ? 12.808 -1.538 1.983 1.00 75.81 855 GLN A O 1
ATOM 6448 N N . GLN A 1 856 ? 12.137 -2.244 -0.035 1.00 78.69 856 GLN A N 1
ATOM 6449 C CA . GLN A 1 856 ? 10.691 -2.135 0.203 1.00 78.69 856 GLN A CA 1
ATOM 6450 C C . GLN A 1 856 ? 9.980 -3.502 0.074 1.00 78.69 856 GLN A C 1
ATOM 6452 O O . GLN A 1 856 ? 9.353 -3.793 -0.950 1.00 78.69 856 GLN A O 1
ATOM 6457 N N . PRO A 1 857 ? 9.993 -4.365 1.108 1.00 78.44 857 PRO A N 1
ATOM 6458 C CA . PRO A 1 857 ? 9.341 -5.682 1.083 1.00 78.44 857 PRO A CA 1
ATOM 6459 C C . PRO A 1 857 ? 7.843 -5.706 0.709 1.00 78.44 857 PRO A C 1
ATOM 6461 O O . PRO A 1 857 ? 7.328 -6.760 0.320 1.00 78.44 857 PRO A O 1
ATOM 6464 N N . TRP A 1 858 ? 7.127 -4.583 0.820 1.00 75.25 858 TRP A N 1
ATOM 6465 C CA . TRP A 1 858 ? 5.715 -4.450 0.433 1.00 75.25 858 TRP A CA 1
ATOM 6466 C C . TRP A 1 858 ? 5.508 -4.189 -1.069 1.00 75.25 858 TRP A C 1
ATOM 6468 O O . TRP A 1 858 ? 4.459 -4.546 -1.604 1.00 75.25 858 TRP A O 1
ATOM 6478 N N . SER A 1 859 ? 6.502 -3.648 -1.787 1.00 82.38 859 SER A N 1
ATOM 6479 C CA . SER A 1 859 ? 6.391 -3.342 -3.225 1.00 82.38 859 SER A CA 1
ATOM 6480 C C . SER A 1 859 ? 6.344 -4.598 -4.112 1.00 82.38 859 SER A C 1
ATOM 6482 O O . SER A 1 859 ? 5.971 -4.518 -5.284 1.00 82.38 859 SER A O 1
ATOM 6484 N N . ARG A 1 860 ? 6.663 -5.780 -3.553 1.00 84.56 860 ARG A N 1
ATOM 6485 C CA . ARG A 1 860 ? 6.759 -7.082 -4.245 1.00 84.56 860 ARG A CA 1
ATOM 6486 C C . ARG A 1 860 ? 5.626 -7.373 -5.226 1.00 84.56 860 ARG A C 1
ATOM 6488 O O . ARG A 1 860 ? 5.904 -7.904 -6.298 1.00 84.56 860 ARG A O 1
ATOM 6495 N N . GLU A 1 861 ? 4.369 -7.088 -4.886 1.00 85.75 861 GLU A N 1
ATOM 6496 C CA . GLU A 1 861 ? 3.244 -7.375 -5.789 1.00 85.75 861 GLU A CA 1
ATOM 6497 C C . GLU A 1 861 ? 3.176 -6.391 -6.966 1.00 85.75 861 GLU A C 1
ATOM 6499 O O . GLU A 1 861 ? 3.020 -6.823 -8.109 1.00 85.75 861 GLU A O 1
ATOM 6504 N N . ALA A 1 862 ? 3.411 -5.098 -6.726 1.00 86.19 862 ALA A N 1
ATOM 6505 C CA . ALA A 1 862 ? 3.517 -4.093 -7.783 1.00 86.19 862 ALA A CA 1
ATOM 6506 C C . ALA A 1 862 ? 4.709 -4.380 -8.717 1.00 86.19 862 ALA A C 1
ATOM 6508 O O . ALA A 1 862 ? 4.552 -4.387 -9.938 1.00 86.19 862 ALA A O 1
ATOM 6509 N N . VAL A 1 863 ? 5.873 -4.737 -8.163 1.00 91.06 863 VAL A N 1
ATOM 6510 C CA . VAL A 1 863 ? 7.056 -5.150 -8.938 1.00 91.06 863 VAL A CA 1
ATOM 6511 C C . VAL A 1 863 ? 6.778 -6.430 -9.739 1.00 91.06 863 VAL A C 1
ATOM 6513 O O . VAL A 1 863 ? 7.075 -6.484 -10.935 1.00 91.06 863 VAL A O 1
ATOM 6516 N N . ARG A 1 864 ? 6.130 -7.446 -9.143 1.00 92.12 864 ARG A N 1
ATOM 6517 C CA . ARG A 1 864 ? 5.666 -8.649 -9.868 1.00 92.12 864 ARG A CA 1
ATOM 6518 C C . ARG A 1 864 ? 4.713 -8.282 -11.013 1.00 92.12 864 ARG A C 1
ATOM 6520 O O . ARG A 1 864 ? 4.836 -8.863 -12.090 1.00 92.12 864 ARG A O 1
ATOM 6527 N N . ALA A 1 865 ? 3.811 -7.317 -10.823 1.00 91.06 865 ALA A N 1
ATOM 6528 C CA . ALA A 1 865 ? 2.887 -6.853 -11.857 1.00 91.06 865 ALA A CA 1
ATOM 6529 C C . ALA A 1 865 ? 3.601 -6.126 -13.013 1.00 91.06 865 ALA A C 1
ATOM 6531 O O . ALA A 1 865 ? 3.337 -6.451 -14.174 1.00 91.06 865 ALA A O 1
ATOM 6532 N N . VAL A 1 866 ? 4.543 -5.217 -12.721 1.00 93.50 866 VAL A N 1
ATOM 6533 C CA . VAL A 1 866 ? 5.364 -4.517 -13.732 1.00 93.50 866 VAL A CA 1
ATOM 6534 C C . VAL A 1 866 ? 6.176 -5.518 -14.558 1.00 93.50 866 VAL A C 1
ATOM 6536 O O . VAL A 1 866 ? 6.096 -5.508 -15.789 1.00 93.50 866 VAL A O 1
ATOM 6539 N N . LEU A 1 867 ? 6.888 -6.441 -13.899 1.00 94.12 867 LEU A N 1
ATOM 6540 C CA . LEU A 1 867 ? 7.700 -7.464 -14.567 1.00 94.12 867 LEU A CA 1
ATOM 6541 C C . LEU A 1 867 ? 6.857 -8.450 -15.395 1.00 94.12 867 LEU A C 1
ATOM 6543 O O . LEU A 1 867 ? 7.260 -8.849 -16.493 1.00 94.12 867 LEU A O 1
ATOM 6547 N N . ALA A 1 868 ? 5.670 -8.821 -14.906 1.00 91.94 868 ALA A N 1
ATOM 6548 C CA . ALA A 1 868 ? 4.731 -9.652 -15.653 1.00 91.94 868 ALA A CA 1
ATOM 6549 C C . ALA A 1 868 ? 4.134 -8.917 -16.864 1.00 91.94 868 ALA A C 1
ATOM 6551 O O . ALA A 1 868 ? 3.873 -9.558 -17.884 1.00 91.94 868 ALA A O 1
ATOM 6552 N N . ASP A 1 869 ? 3.922 -7.599 -16.791 1.00 92.38 869 ASP A N 1
ATOM 6553 C CA . ASP A 1 869 ? 3.410 -6.837 -17.928 1.00 92.38 869 ASP A CA 1
ATOM 6554 C C . ASP A 1 869 ? 4.455 -6.637 -19.017 1.00 92.38 869 ASP A C 1
ATOM 6556 O O . ASP A 1 869 ? 4.193 -6.977 -20.170 1.00 92.38 869 ASP A O 1
ATOM 6560 N N . VAL A 1 870 ? 5.668 -6.198 -18.676 1.00 93.19 870 VAL A N 1
ATOM 6561 C CA . VAL A 1 870 ? 6.726 -6.019 -19.681 1.00 93.19 870 VAL A CA 1
ATOM 6562 C C . VAL A 1 870 ? 7.094 -7.331 -20.382 1.00 93.19 870 VAL A C 1
ATOM 6564 O O . VAL A 1 870 ? 7.368 -7.328 -21.581 1.00 93.19 870 VAL A O 1
ATOM 6567 N N . ALA A 1 871 ? 7.000 -8.481 -19.704 1.00 89.56 871 ALA A N 1
ATOM 6568 C CA . ALA A 1 871 ? 7.123 -9.786 -20.356 1.00 89.56 871 ALA A CA 1
ATOM 6569 C C . ALA A 1 871 ? 6.063 -9.994 -21.463 1.00 89.56 871 ALA A C 1
ATOM 6571 O O . ALA A 1 871 ? 6.409 -10.419 -22.567 1.00 89.56 871 ALA A O 1
ATOM 6572 N N . ARG A 1 872 ? 4.797 -9.624 -21.211 1.00 91.06 872 ARG A N 1
ATOM 6573 C CA . ARG A 1 872 ? 3.716 -9.647 -22.218 1.00 91.06 872 ARG A CA 1
ATOM 6574 C C . ARG A 1 872 ? 3.922 -8.602 -23.314 1.00 91.06 872 ARG A C 1
ATOM 6576 O O . ARG A 1 872 ? 3.616 -8.875 -24.472 1.00 91.06 872 ARG A O 1
ATOM 6583 N N . GLN A 1 873 ? 4.418 -7.411 -22.975 1.00 87.56 873 GLN A N 1
ATOM 6584 C CA . GLN A 1 873 ? 4.686 -6.362 -23.962 1.00 87.56 873 GLN A CA 1
ATOM 6585 C C . GLN A 1 873 ? 5.839 -6.750 -24.903 1.00 87.56 873 GLN A C 1
ATOM 6587 O O . GLN A 1 873 ? 5.737 -6.517 -26.105 1.00 87.56 873 GLN A O 1
ATOM 6592 N N . ARG A 1 874 ? 6.887 -7.417 -24.393 1.00 89.00 874 ARG A N 1
ATOM 6593 C CA . ARG A 1 874 ? 7.987 -7.960 -25.207 1.00 89.00 874 ARG A CA 1
ATOM 6594 C C . ARG A 1 874 ? 7.528 -9.068 -26.164 1.00 89.00 874 ARG A C 1
ATOM 6596 O O . ARG A 1 874 ? 7.931 -9.030 -27.320 1.00 89.00 874 ARG A O 1
ATOM 6603 N N . GLU A 1 875 ? 6.651 -9.995 -25.749 1.00 85.06 875 GLU A N 1
ATOM 6604 C CA . GLU A 1 875 ? 6.088 -11.012 -26.673 1.00 85.06 875 GLU A CA 1
ATOM 6605 C C . GLU A 1 875 ? 5.248 -10.378 -27.802 1.00 85.06 875 GLU A C 1
ATOM 6607 O O . GLU A 1 875 ? 5.188 -10.920 -28.905 1.00 85.06 875 GLU A O 1
ATOM 6612 N N . LYS A 1 876 ? 4.624 -9.219 -27.551 1.00 85.50 876 LYS A N 1
ATOM 6613 C CA . LYS A 1 876 ? 3.816 -8.476 -28.536 1.00 85.50 876 LYS A CA 1
ATOM 6614 C C . LYS A 1 876 ? 4.621 -7.557 -29.466 1.00 85.50 876 LYS A C 1
ATOM 6616 O O . LYS A 1 876 ? 4.056 -7.074 -30.445 1.00 85.50 876 LYS A O 1
ATOM 6621 N N . ALA A 1 877 ? 5.888 -7.268 -29.171 1.00 83.94 877 ALA A N 1
ATOM 6622 C CA . ALA A 1 877 ? 6.690 -6.335 -29.960 1.00 83.94 877 ALA A CA 1
ATOM 6623 C C . ALA A 1 877 ? 7.130 -6.961 -31.296 1.00 83.94 877 ALA A C 1
ATOM 6625 O O . ALA A 1 877 ? 7.702 -8.050 -31.326 1.00 83.94 877 ALA A O 1
ATOM 6626 N N . SER A 1 878 ? 6.893 -6.249 -32.400 1.00 76.31 878 SER A N 1
ATOM 6627 C CA . SER A 1 878 ? 7.155 -6.711 -33.772 1.00 76.31 878 SER A CA 1
ATOM 6628 C C . SER A 1 878 ? 8.639 -6.747 -34.164 1.00 76.31 878 SER A C 1
ATOM 6630 O O . SER A 1 878 ? 8.994 -7.441 -35.113 1.00 76.31 878 SER A O 1
ATOM 6632 N N . HIS A 1 879 ? 9.501 -6.022 -33.448 1.00 80.81 879 HIS A N 1
ATOM 6633 C CA . HIS A 1 879 ? 10.928 -5.866 -33.740 1.00 80.81 879 HIS A CA 1
ATOM 6634 C C . HIS A 1 879 ? 11.740 -5.655 -32.447 1.00 80.81 879 HIS A C 1
ATOM 6636 O O . HIS A 1 879 ? 11.188 -5.294 -31.402 1.00 80.81 879 HIS A O 1
ATOM 6642 N N . VAL A 1 880 ? 13.055 -5.902 -32.498 1.00 84.06 880 VAL A N 1
ATOM 6643 C CA . VAL A 1 880 ? 13.908 -5.997 -31.293 1.00 84.06 880 VAL A CA 1
ATOM 6644 C C . VAL A 1 880 ? 14.097 -4.643 -30.594 1.00 84.06 880 VAL A C 1
ATOM 6646 O O . VAL A 1 880 ? 14.066 -4.596 -29.367 1.00 84.06 880 VAL A O 1
ATOM 6649 N N . LEU A 1 881 ? 14.182 -3.531 -31.337 1.00 85.62 881 LEU A N 1
ATOM 6650 C CA . LEU A 1 881 ? 14.215 -2.182 -30.742 1.00 85.62 881 LEU A CA 1
ATOM 6651 C C . LEU A 1 881 ? 12.942 -1.881 -29.933 1.00 85.62 881 LEU A C 1
ATOM 6653 O O . LEU A 1 881 ? 13.017 -1.272 -28.869 1.00 85.62 881 LEU A O 1
ATOM 6657 N N . GLY A 1 882 ? 11.784 -2.396 -30.361 1.00 86.50 882 GLY A N 1
ATOM 6658 C CA . GLY A 1 882 ? 10.558 -2.350 -29.566 1.00 86.50 882 GLY A CA 1
ATOM 6659 C C . GLY A 1 882 ? 10.682 -3.110 -28.237 1.00 86.50 882 GLY A C 1
ATOM 6660 O O . GLY A 1 882 ? 10.196 -2.637 -27.214 1.00 86.50 882 GLY A O 1
ATOM 6661 N N . GLN A 1 883 ? 11.375 -4.255 -28.210 1.00 89.69 883 GLN A N 1
ATOM 6662 C CA . GLN A 1 883 ? 11.620 -5.016 -26.973 1.00 89.69 883 GLN A CA 1
ATOM 6663 C C . GLN A 1 883 ? 12.593 -4.297 -26.025 1.00 89.69 883 GLN A C 1
ATOM 6665 O O . GLN A 1 883 ? 12.383 -4.337 -24.809 1.00 89.69 883 GLN A O 1
ATOM 6670 N N . ALA A 1 884 ? 13.602 -3.607 -26.565 1.00 91.25 884 ALA A N 1
ATOM 6671 C CA . ALA A 1 884 ? 14.491 -2.728 -25.803 1.00 91.25 884 ALA A CA 1
ATOM 6672 C C . ALA A 1 884 ? 13.709 -1.567 -25.165 1.00 91.25 884 ALA A C 1
ATOM 6674 O O . ALA A 1 884 ? 13.734 -1.393 -23.948 1.00 91.25 884 ALA A O 1
ATOM 6675 N N . LEU A 1 885 ? 12.922 -0.843 -25.972 1.00 93.62 885 LEU A N 1
ATOM 6676 C CA . LEU A 1 885 ? 12.092 0.287 -25.543 1.00 93.62 885 LEU A CA 1
ATOM 6677 C C . LEU A 1 885 ? 11.110 -0.098 -24.427 1.00 93.62 885 LEU A C 1
ATOM 6679 O O . LEU A 1 885 ? 11.037 0.581 -23.405 1.00 93.62 885 LEU A O 1
ATOM 6683 N N . ARG A 1 886 ? 10.390 -1.223 -24.562 1.00 93.56 886 ARG A N 1
ATOM 6684 C CA . ARG A 1 886 ? 9.512 -1.704 -23.477 1.00 93.56 886 ARG A CA 1
ATOM 6685 C C . ARG A 1 886 ? 10.282 -2.069 -22.208 1.00 93.56 886 ARG A C 1
ATOM 6687 O O . ARG A 1 886 ? 9.702 -2.004 -21.130 1.00 93.56 886 ARG A O 1
ATOM 6694 N N . THR A 1 887 ? 11.555 -2.447 -22.317 1.00 94.62 887 THR A N 1
ATOM 6695 C CA . THR A 1 887 ? 12.382 -2.797 -21.156 1.00 94.62 887 THR A CA 1
ATOM 6696 C C . THR A 1 887 ? 12.807 -1.551 -20.382 1.00 94.62 887 THR A C 1
ATOM 6698 O O . THR A 1 887 ? 12.517 -1.510 -19.191 1.00 94.62 887 THR A O 1
ATOM 6701 N N . GLU A 1 888 ? 13.360 -0.514 -21.026 1.00 94.81 888 GLU A N 1
ATOM 6702 C CA . GLU A 1 888 ? 13.697 0.748 -20.332 1.00 94.81 888 GLU A CA 1
ATOM 6703 C C . GLU A 1 888 ? 12.458 1.427 -19.727 1.00 94.81 888 GLU A C 1
ATOM 6705 O O . GLU A 1 888 ? 12.499 1.814 -18.562 1.00 94.81 888 GLU A O 1
ATOM 6710 N N . LEU A 1 889 ? 11.332 1.502 -20.453 1.00 95.81 889 LEU A N 1
ATOM 6711 C CA . LEU A 1 889 ? 10.084 2.070 -19.912 1.00 95.81 889 LEU A CA 1
ATOM 6712 C C . LEU A 1 889 ? 9.592 1.309 -18.674 1.00 95.81 889 LEU A C 1
ATOM 6714 O O . LEU A 1 889 ? 9.127 1.904 -17.708 1.00 95.81 889 LEU A O 1
ATOM 6718 N N . ALA A 1 890 ? 9.716 -0.019 -18.666 1.00 95.25 890 ALA A N 1
ATOM 6719 C CA . ALA A 1 890 ? 9.351 -0.809 -17.499 1.00 95.25 890 ALA A CA 1
ATOM 6720 C C . ALA A 1 890 ? 10.362 -0.695 -16.346 1.00 95.25 890 ALA A C 1
ATOM 6722 O O . ALA A 1 890 ? 9.963 -0.882 -15.203 1.00 95.25 890 ALA A O 1
ATOM 6723 N N . THR A 1 891 ? 11.623 -0.341 -16.610 1.00 95.38 891 THR A N 1
ATOM 6724 C CA . THR A 1 891 ? 12.574 0.074 -15.565 1.00 95.38 891 THR A CA 1
ATOM 6725 C C . THR A 1 891 ? 12.172 1.430 -14.973 1.00 95.38 891 THR A C 1
ATOM 6727 O O . THR A 1 891 ? 12.123 1.552 -13.753 1.00 95.38 891 THR A O 1
ATOM 6730 N N . ALA A 1 892 ? 11.721 2.392 -15.785 1.00 95.75 892 ALA A N 1
ATOM 6731 C CA . ALA A 1 892 ? 11.187 3.661 -15.277 1.00 95.75 892 ALA A CA 1
ATOM 6732 C C . ALA A 1 892 ? 9.926 3.446 -1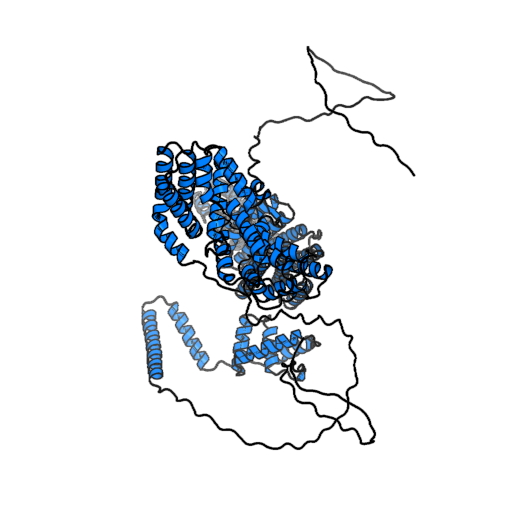4.416 1.00 95.75 892 ALA A C 1
ATOM 6734 O O . ALA A 1 892 ? 9.764 4.052 -13.360 1.00 95.75 892 ALA A O 1
ATOM 6735 N N . ARG A 1 893 ? 9.063 2.491 -14.786 1.00 95.31 893 ARG A N 1
ATOM 6736 C CA . ARG A 1 893 ? 7.933 2.059 -13.940 1.00 95.31 893 ARG A CA 1
ATOM 6737 C C . ARG A 1 893 ? 8.348 1.393 -12.624 1.00 95.31 893 ARG A C 1
ATOM 6739 O O . ARG A 1 893 ? 7.542 1.401 -11.700 1.00 95.31 893 ARG A O 1
ATOM 6746 N N . LEU A 1 894 ? 9.550 0.818 -12.520 1.00 94.06 894 LEU A N 1
ATOM 6747 C CA . LEU A 1 894 ? 10.096 0.362 -11.236 1.00 94.06 894 LEU A CA 1
ATOM 6748 C C . LEU A 1 894 ? 10.568 1.558 -10.402 1.00 94.06 894 LEU A C 1
ATOM 6750 O O . LEU A 1 894 ? 10.204 1.645 -9.234 1.00 94.06 894 LEU A O 1
ATOM 6754 N N . TRP A 1 895 ? 11.262 2.530 -11.005 1.00 93.50 895 TRP A N 1
ATOM 6755 C CA . TRP A 1 895 ? 11.631 3.780 -10.327 1.00 93.50 895 TRP A CA 1
ATOM 6756 C C . TRP A 1 895 ? 10.413 4.551 -9.791 1.00 93.50 895 TRP A C 1
ATOM 6758 O O . TRP A 1 895 ? 10.449 5.038 -8.665 1.00 93.50 895 TRP A O 1
ATOM 6768 N N . ARG A 1 896 ? 9.280 4.542 -10.510 1.00 93.06 896 ARG A N 1
ATOM 6769 C CA . ARG A 1 896 ? 7.989 5.100 -10.045 1.00 93.06 896 ARG A CA 1
ATOM 6770 C C . ARG A 1 896 ? 7.442 4.448 -8.759 1.00 93.06 896 ARG A C 1
ATOM 6772 O O . ARG A 1 896 ? 6.548 5.015 -8.143 1.00 93.06 896 ARG A O 1
ATOM 6779 N N . LEU A 1 897 ? 7.937 3.272 -8.362 1.00 89.88 897 LEU A N 1
ATOM 6780 C CA . LEU A 1 897 ? 7.600 2.627 -7.084 1.00 89.88 897 LEU A CA 1
ATOM 6781 C C . LEU A 1 897 ? 8.592 2.981 -5.959 1.00 89.88 897 LEU A C 1
ATOM 6783 O O . LEU A 1 897 ? 8.258 2.810 -4.792 1.00 89.88 897 LEU A O 1
ATOM 6787 N N . ALA A 1 898 ? 9.796 3.450 -6.303 1.00 86.56 898 ALA A N 1
ATOM 6788 C CA . ALA A 1 898 ? 10.888 3.727 -5.369 1.00 86.56 898 ALA A CA 1
ATOM 6789 C C . ALA A 1 898 ? 10.978 5.206 -4.943 1.00 86.56 898 ALA A C 1
ATOM 6791 O O . ALA A 1 898 ? 11.311 5.485 -3.790 1.00 86.56 898 ALA A O 1
ATOM 6792 N N . LEU A 1 899 ? 10.688 6.129 -5.869 1.00 87.69 899 LEU A N 1
ATOM 6793 C CA . LEU A 1 899 ? 10.714 7.580 -5.652 1.00 87.69 899 LEU A CA 1
ATOM 6794 C C . LEU A 1 899 ? 9.404 8.071 -5.013 1.00 87.69 899 LEU A C 1
ATOM 6796 O O . LEU A 1 899 ? 8.320 7.727 -5.491 1.00 87.69 899 LEU A O 1
ATOM 6800 N N . THR A 1 900 ? 9.486 8.947 -4.008 1.00 81.62 900 THR A N 1
ATOM 6801 C CA . THR A 1 900 ? 8.314 9.635 -3.430 1.00 81.62 900 THR A CA 1
ATOM 6802 C C . THR A 1 900 ? 8.566 11.128 -3.241 1.00 81.62 900 THR A C 1
ATOM 6804 O O . THR A 1 900 ? 9.707 11.563 -3.093 1.00 81.62 900 THR A O 1
ATOM 6807 N N . ALA A 1 901 ? 7.491 11.919 -3.229 1.00 77.44 901 ALA A N 1
ATOM 6808 C CA . ALA A 1 901 ? 7.583 13.347 -2.954 1.00 77.44 901 ALA A CA 1
ATOM 6809 C C . ALA A 1 901 ? 7.915 13.583 -1.475 1.00 77.44 901 ALA A C 1
ATOM 6811 O O . ALA A 1 901 ? 7.300 12.971 -0.602 1.00 77.44 901 ALA A O 1
ATOM 6812 N N . GLU A 1 902 ? 8.838 14.501 -1.210 1.00 72.19 902 GLU A N 1
ATOM 6813 C CA . GLU A 1 902 ? 9.088 15.045 0.122 1.00 72.19 902 GLU A CA 1
ATOM 6814 C C . GLU A 1 902 ? 7.795 15.648 0.705 1.00 72.19 902 GLU A C 1
ATOM 6816 O O . GLU A 1 902 ? 7.094 16.431 0.049 1.00 72.19 902 GLU A O 1
ATOM 6821 N N . VAL A 1 903 ? 7.457 15.271 1.942 1.00 55.28 903 VAL A N 1
ATOM 6822 C CA . VAL A 1 903 ? 6.289 15.811 2.650 1.00 55.28 903 VAL A CA 1
ATOM 6823 C C . VAL A 1 903 ? 6.672 17.165 3.237 1.00 55.28 903 VAL A C 1
ATOM 6825 O O . VAL A 1 903 ? 7.224 17.244 4.330 1.00 55.28 903 VAL A O 1
ATOM 6828 N N . ALA A 1 904 ? 6.370 18.234 2.499 1.00 42.97 904 ALA A N 1
ATOM 6829 C CA . ALA A 1 904 ? 6.582 19.604 2.954 1.00 42.97 904 ALA A CA 1
ATOM 6830 C C . ALA A 1 904 ? 5.878 19.853 4.303 1.00 42.97 904 ALA A C 1
ATOM 6832 O O . ALA A 1 904 ? 4.646 19.869 4.375 1.00 42.97 904 ALA A O 1
ATOM 6833 N N . ASP A 1 905 ? 6.670 20.056 5.361 1.00 38.81 905 ASP A N 1
ATOM 6834 C CA . ASP A 1 905 ? 6.182 20.404 6.695 1.00 38.81 905 ASP A CA 1
ATOM 6835 C C . ASP A 1 905 ? 5.450 21.762 6.634 1.00 38.81 905 ASP A C 1
ATOM 6837 O O . ASP A 1 905 ? 6.083 22.789 6.352 1.00 38.81 905 ASP A O 1
ATOM 6841 N N . PRO A 1 906 ? 4.129 21.816 6.909 1.00 36.50 906 PRO A N 1
ATOM 6842 C CA . PRO A 1 906 ? 3.344 23.045 6.808 1.00 36.50 906 PRO A CA 1
ATOM 6843 C C . PRO A 1 906 ? 3.726 24.120 7.846 1.00 36.50 906 PRO A C 1
ATOM 6845 O O . PRO A 1 906 ? 3.099 25.180 7.877 1.00 36.50 906 PRO A O 1
ATOM 6848 N N . GLY A 1 907 ? 4.730 23.878 8.698 1.00 35.62 907 GLY A N 1
ATOM 6849 C CA . GLY A 1 907 ? 5.303 24.864 9.613 1.00 35.62 907 GLY A CA 1
ATOM 6850 C C . GLY A 1 907 ? 6.352 25.823 9.021 1.00 35.62 907 GLY A C 1
ATOM 6851 O O . GLY A 1 907 ? 6.647 26.825 9.674 1.00 35.62 907 GLY A O 1
ATOM 6852 N N . MET A 1 908 ? 6.931 25.563 7.836 1.00 36.88 908 MET A N 1
ATOM 6853 C CA . MET A 1 908 ? 8.117 26.297 7.340 1.00 36.88 908 MET A CA 1
ATOM 6854 C C . MET A 1 908 ? 8.008 26.831 5.896 1.00 36.88 908 MET A C 1
ATOM 6856 O O . MET A 1 908 ? 8.690 26.361 4.989 1.00 36.88 908 MET A O 1
ATOM 6860 N N . GLU A 1 909 ? 7.263 27.925 5.701 1.00 34.84 909 GLU A N 1
ATOM 6861 C CA . GLU A 1 909 ? 7.405 28.789 4.515 1.00 34.84 909 GLU A CA 1
ATOM 6862 C C . GLU A 1 909 ? 7.682 30.264 4.869 1.00 34.84 909 GLU A C 1
ATOM 6864 O O . GLU A 1 909 ? 7.245 30.790 5.892 1.00 34.84 909 GLU A O 1
ATOM 6869 N N . SER A 1 910 ? 8.343 30.963 3.937 1.00 34.66 910 SER A N 1
ATOM 6870 C CA . SER A 1 910 ? 8.409 32.435 3.837 1.00 34.66 910 SER A CA 1
ATOM 6871 C C . SER A 1 910 ? 9.208 33.220 4.897 1.00 34.66 910 SER A C 1
ATOM 6873 O O . SER A 1 910 ? 8.779 34.270 5.383 1.00 34.66 910 SER A O 1
ATOM 6875 N N . GLY A 1 911 ? 10.463 32.823 5.135 1.00 29.50 911 GLY A N 1
ATOM 6876 C CA . GLY A 1 911 ? 11.511 33.756 5.584 1.00 29.50 911 GLY A CA 1
ATOM 6877 C C . GLY A 1 911 ? 11.961 34.677 4.434 1.00 29.50 911 GLY A C 1
ATOM 6878 O O . GLY A 1 911 ? 12.545 34.214 3.460 1.00 29.50 911 GLY A O 1
ATOM 6879 N N . SER A 1 912 ? 11.672 35.981 4.512 1.00 32.53 912 SER A N 1
ATOM 6880 C CA . SER A 1 912 ? 11.749 36.912 3.367 1.00 32.53 912 SER A CA 1
ATOM 6881 C C . SER A 1 912 ? 13.147 37.138 2.761 1.00 32.53 912 SER A C 1
ATOM 6883 O O . SER A 1 912 ? 14.088 37.490 3.477 1.00 32.53 912 SER A O 1
ATOM 6885 N N . VAL A 1 913 ? 13.229 37.132 1.426 1.00 34.06 913 VAL A N 1
ATOM 6886 C CA . VAL A 1 913 ? 14.379 37.625 0.640 1.00 34.06 913 VAL A CA 1
ATOM 6887 C C . VAL A 1 913 ? 14.654 39.115 0.909 1.00 34.06 913 VAL A C 1
ATOM 6889 O O . VAL A 1 913 ? 13.732 39.930 0.961 1.00 34.06 913 VAL A O 1
ATOM 6892 N N . ARG A 1 914 ? 15.938 39.497 0.987 1.00 29.55 914 ARG A N 1
ATOM 6893 C CA . ARG A 1 914 ? 16.416 40.889 0.874 1.00 29.55 914 ARG A CA 1
ATOM 6894 C C . ARG A 1 914 ? 17.543 40.988 -0.168 1.00 29.55 914 ARG A C 1
ATOM 6896 O O . ARG A 1 914 ? 18.458 40.172 -0.104 1.00 29.55 914 ARG A O 1
ATOM 6903 N N . PRO A 1 915 ? 17.530 41.981 -1.076 1.00 41.56 915 PRO A N 1
ATOM 6904 C CA . PRO A 1 915 ? 18.632 42.230 -2.006 1.00 41.56 915 PRO A CA 1
ATOM 6905 C C . PRO A 1 915 ? 19.679 43.201 -1.421 1.00 41.56 915 PRO A C 1
ATOM 6907 O O . PRO A 1 915 ? 19.308 44.193 -0.791 1.00 41.56 915 PRO A O 1
ATOM 6910 N N . GLY A 1 916 ? 20.970 42.964 -1.689 1.00 28.77 916 GLY A N 1
ATOM 6911 C CA . GLY A 1 916 ? 22.057 43.924 -1.425 1.00 28.77 916 GLY A CA 1
ATOM 6912 C C . GLY A 1 916 ? 23.387 43.304 -0.970 1.00 28.77 916 GLY A C 1
ATOM 6913 O O . GLY A 1 916 ? 23.498 42.833 0.157 1.00 28.77 916 GLY A O 1
ATOM 6914 N N . GLU A 1 917 ? 24.398 43.359 -1.839 1.00 30.05 917 GLU A N 1
ATOM 6915 C CA . GLU A 1 917 ? 25.830 43.140 -1.545 1.00 30.05 917 GLU A CA 1
ATOM 6916 C C . GLU A 1 917 ? 26.463 44.342 -0.784 1.00 30.05 917 GLU A C 1
ATOM 6918 O O . GLU A 1 917 ? 25.782 45.363 -0.634 1.00 30.05 917 GLU A O 1
ATOM 6923 N N . PRO A 1 918 ? 27.777 44.357 -0.433 1.00 48.47 918 PRO A N 1
ATOM 6924 C CA . PRO A 1 918 ? 28.764 43.270 -0.244 1.00 48.47 918 PRO A CA 1
ATOM 6925 C C . PRO A 1 918 ? 29.503 43.357 1.125 1.00 48.47 918 PRO A C 1
ATOM 6927 O O . PRO A 1 918 ? 29.332 44.313 1.879 1.00 48.47 918 PRO A O 1
ATOM 6930 N N . GLY A 1 919 ? 30.442 42.436 1.397 1.00 27.30 919 GLY A N 1
ATOM 6931 C CA . GLY A 1 919 ? 31.560 42.679 2.335 1.00 27.30 919 GLY A CA 1
ATOM 6932 C C . GLY A 1 919 ? 32.000 41.466 3.162 1.00 27.30 919 GLY A C 1
ATOM 6933 O O . GLY A 1 919 ? 31.163 40.679 3.591 1.00 27.30 919 GLY A O 1
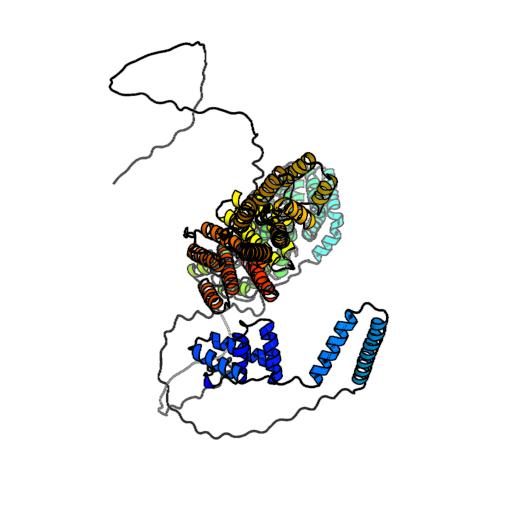ATOM 6934 N N . ALA A 1 920 ? 33.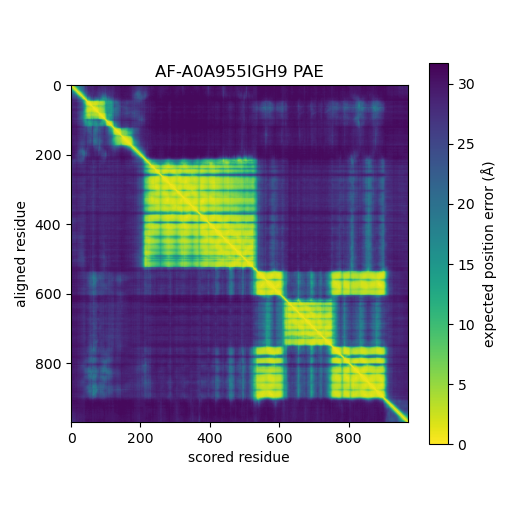308 41.322 3.407 1.00 31.78 920 ALA A N 1
ATOM 6935 C CA . ALA A 1 920 ? 33.895 40.191 4.137 1.00 31.78 920 ALA A CA 1
ATOM 6936 C C . ALA A 1 920 ? 34.682 40.624 5.391 1.00 31.78 920 ALA A C 1
ATOM 6938 O O . ALA A 1 920 ? 35.444 41.585 5.317 1.00 31.78 920 ALA A O 1
ATOM 6939 N N . GLU A 1 921 ? 34.554 39.824 6.464 1.00 34.78 921 GLU A N 1
ATOM 6940 C CA . GLU A 1 921 ? 35.491 39.684 7.607 1.00 34.78 921 GLU A CA 1
ATOM 6941 C C . GLU A 1 921 ? 35.803 40.942 8.475 1.00 34.78 921 GLU A C 1
ATOM 6943 O O . GLU A 1 921 ? 35.351 42.039 8.144 1.00 34.78 921 GLU A O 1
ATOM 6948 N N . PRO A 1 922 ? 36.516 40.839 9.634 1.00 41.94 922 PRO A N 1
ATOM 6949 C CA . PRO A 1 922 ? 37.170 39.668 10.253 1.00 41.94 922 PRO A CA 1
ATOM 6950 C C . PRO A 1 922 ? 36.816 39.378 11.736 1.00 41.94 922 PRO A C 1
ATOM 6952 O O . PRO A 1 922 ? 36.120 40.132 12.415 1.00 41.94 922 PRO A O 1
ATOM 6955 N N . VAL A 1 923 ? 37.387 38.286 12.261 1.00 38.97 923 VAL A N 1
ATOM 6956 C CA . VAL A 1 923 ? 37.417 37.899 13.691 1.00 38.97 923 VAL A CA 1
ATOM 6957 C C . VAL A 1 923 ? 38.640 38.528 14.406 1.00 38.97 923 VAL A C 1
ATOM 6959 O O . VAL A 1 923 ? 39.709 38.609 13.799 1.00 38.97 923 VAL A O 1
ATOM 6962 N N . PRO A 1 924 ? 38.546 38.975 15.680 1.00 35.25 924 PRO A N 1
ATOM 6963 C CA . PRO A 1 924 ? 39.658 39.625 16.390 1.00 35.25 924 PRO A CA 1
ATOM 6964 C C . PRO A 1 924 ? 40.656 38.642 17.059 1.00 35.25 924 PRO A C 1
ATOM 6966 O O . PRO A 1 924 ? 40.233 37.613 17.588 1.00 35.25 924 PRO A O 1
ATOM 6969 N N . PRO A 1 925 ? 41.967 38.971 17.124 1.00 38.38 925 PRO A N 1
ATOM 6970 C CA . PRO A 1 925 ? 42.998 38.134 17.752 1.00 38.38 925 PRO A CA 1
ATOM 6971 C C . PRO A 1 925 ? 43.280 38.461 19.236 1.00 38.38 925 PRO A C 1
ATOM 6973 O O . PRO A 1 925 ? 43.027 39.567 19.716 1.00 38.38 925 PRO A O 1
ATOM 6976 N N . ALA A 1 926 ? 43.894 37.503 19.942 1.00 33.47 926 ALA A N 1
ATOM 6977 C CA . ALA A 1 926 ? 44.460 37.648 21.292 1.00 33.47 926 ALA A CA 1
ATOM 6978 C C . ALA A 1 926 ? 45.998 37.896 21.247 1.00 33.47 926 ALA A C 1
ATOM 6980 O O . ALA A 1 926 ? 46.611 37.653 20.206 1.00 33.47 926 ALA A O 1
ATOM 6981 N N . PRO A 1 927 ? 46.636 38.427 22.316 1.00 42.22 927 PRO A N 1
ATOM 6982 C CA . PRO A 1 927 ? 47.923 39.127 22.194 1.00 42.22 927 PRO A CA 1
ATOM 6983 C C . PRO A 1 927 ? 49.204 38.268 22.257 1.00 42.22 927 PRO A C 1
ATOM 6985 O O . PRO A 1 927 ? 49.229 37.145 22.751 1.00 42.22 927 PRO A O 1
ATOM 6988 N N . SER A 1 928 ? 50.280 38.888 21.761 1.00 31.31 928 SER A N 1
ATOM 6989 C CA . SER A 1 928 ? 51.612 38.340 21.460 1.00 31.31 928 SER A CA 1
ATOM 6990 C C . SER A 1 928 ? 52.563 38.134 22.653 1.00 31.31 928 SER A C 1
ATOM 6992 O O . SER A 1 928 ? 52.564 38.905 23.613 1.00 31.31 928 SER A O 1
ATOM 6994 N N . GLY A 1 929 ? 53.479 37.174 22.481 1.00 29.83 929 GLY A N 1
ATOM 6995 C CA . GLY A 1 929 ? 54.885 37.246 22.896 1.00 29.83 929 GLY A CA 1
ATOM 6996 C C . GLY A 1 929 ? 55.717 36.266 22.040 1.00 29.83 929 GLY A C 1
ATOM 6997 O O . GLY A 1 929 ? 55.208 35.198 21.714 1.00 29.83 929 GLY A O 1
ATOM 6998 N N . ALA A 1 930 ? 56.960 36.539 21.625 1.00 32.47 930 ALA A N 1
ATOM 6999 C CA . ALA A 1 930 ? 57.781 37.746 21.778 1.00 32.47 930 ALA A CA 1
ATOM 7000 C C . ALA A 1 930 ? 58.909 37.795 20.703 1.00 32.47 930 ALA A C 1
ATOM 7002 O O . ALA A 1 930 ? 59.030 36.878 19.899 1.00 32.47 930 ALA A O 1
ATOM 7003 N N . GLU A 1 931 ? 59.746 38.841 20.772 1.00 33.03 931 GLU A N 1
ATOM 7004 C CA . GLU A 1 931 ? 61.064 39.027 20.116 1.00 33.03 931 GLU A CA 1
ATOM 7005 C C . GLU A 1 931 ? 61.123 39.503 18.632 1.00 33.03 931 GLU A C 1
ATOM 7007 O O . GLU A 1 931 ? 60.551 38.937 17.707 1.00 33.03 931 GLU A O 1
ATOM 7012 N N . THR A 1 932 ? 61.845 40.621 18.460 1.00 32.56 932 THR A N 1
ATOM 7013 C CA . THR A 1 932 ? 62.168 41.444 17.261 1.00 32.56 932 THR A CA 1
ATOM 7014 C C . THR A 1 932 ? 63.632 41.231 16.805 1.00 32.56 932 THR A C 1
ATOM 7016 O O . THR A 1 932 ? 64.343 40.559 17.556 1.00 32.56 932 THR A O 1
ATOM 7019 N N . PRO A 1 933 ? 64.178 41.848 15.715 1.00 54.19 933 PRO A N 1
ATOM 7020 C CA . PRO A 1 933 ? 63.665 42.874 14.766 1.00 54.19 933 PRO A CA 1
ATOM 7021 C C . PRO A 1 933 ? 63.768 42.390 13.280 1.00 54.19 933 PRO A C 1
ATOM 7023 O O . PRO A 1 933 ? 63.778 41.181 13.086 1.00 54.19 933 PRO A O 1
ATOM 7026 N N . GLU A 1 934 ? 63.786 43.141 12.159 1.00 29.97 934 GLU A N 1
ATOM 7027 C CA . GLU A 1 934 ? 63.783 44.576 11.736 1.00 29.97 934 GLU A CA 1
ATOM 7028 C C . GLU A 1 934 ? 62.657 44.775 10.657 1.00 29.97 934 GLU A C 1
ATOM 7030 O O . GLU A 1 934 ? 62.087 43.778 10.222 1.00 29.97 934 GLU A O 1
ATOM 7035 N N . VAL A 1 935 ? 62.134 45.938 10.209 1.00 38.19 935 VAL A N 1
ATOM 7036 C CA . VAL A 1 935 ? 62.559 47.365 10.097 1.00 38.19 935 VAL A CA 1
ATOM 7037 C C . VAL A 1 935 ? 63.500 47.646 8.894 1.00 38.19 935 VAL A C 1
ATOM 7039 O O . VAL A 1 935 ? 64.407 46.848 8.686 1.00 38.19 935 VAL A O 1
ATOM 7042 N N . PRO A 1 936 ? 63.373 48.753 8.108 1.00 55.28 936 PRO A N 1
ATOM 7043 C CA . PRO A 1 936 ? 62.290 49.753 7.935 1.00 55.28 936 PRO A CA 1
ATOM 7044 C C . PRO A 1 936 ? 61.533 49.547 6.570 1.00 55.28 936 PRO A C 1
ATOM 7046 O O . PRO A 1 936 ? 61.619 48.455 6.023 1.00 55.28 936 PRO A O 1
ATOM 7049 N N . GLU A 1 937 ? 60.727 50.436 5.948 1.00 32.50 937 GLU A N 1
ATOM 7050 C CA . GLU A 1 937 ? 60.477 51.890 6.092 1.00 32.50 937 GLU A CA 1
ATOM 7051 C C . GLU A 1 937 ? 59.110 52.339 5.470 1.00 32.50 937 GLU A C 1
ATOM 7053 O O . GLU A 1 937 ? 58.750 51.822 4.420 1.00 32.50 937 GLU A O 1
ATOM 7058 N N . THR A 1 938 ? 58.401 53.287 6.131 1.00 35.09 938 THR A N 1
ATOM 7059 C CA . THR A 1 938 ? 57.508 54.401 5.634 1.00 35.09 938 THR A CA 1
ATOM 7060 C C . THR A 1 938 ? 56.407 54.188 4.541 1.00 35.09 938 THR A C 1
ATOM 7062 O O . THR A 1 938 ? 56.443 53.251 3.762 1.00 35.09 938 THR A O 1
ATOM 7065 N N . GLU A 1 939 ? 55.334 54.998 4.376 1.00 30.48 939 GLU A N 1
ATOM 7066 C CA . GLU A 1 939 ? 54.715 56.142 5.103 1.00 30.48 939 GLU A CA 1
ATOM 7067 C C . GLU A 1 939 ? 53.220 56.343 4.692 1.00 30.48 939 GLU A C 1
ATOM 7069 O O . GLU A 1 939 ? 52.835 55.935 3.600 1.00 30.48 939 GLU A O 1
ATOM 7074 N N . GLY A 1 940 ? 52.397 57.077 5.474 1.00 33.31 940 GLY A N 1
ATOM 7075 C CA . GLY A 1 940 ? 51.179 57.758 4.941 1.00 33.31 940 GLY A CA 1
ATOM 7076 C C . GLY A 1 940 ? 49.873 57.702 5.789 1.00 33.31 940 GLY A C 1
ATOM 7077 O O . GLY A 1 940 ? 49.481 56.597 6.150 1.00 33.31 940 GLY A O 1
ATOM 7078 N N . PRO A 1 941 ? 49.164 58.818 6.146 1.00 55.88 941 PRO A N 1
ATOM 7079 C CA . PRO A 1 941 ? 48.273 58.792 7.339 1.00 55.88 941 PRO A CA 1
ATOM 7080 C C . PRO A 1 941 ? 46.899 59.551 7.316 1.00 55.88 941 PRO A C 1
ATOM 7082 O O . PRO A 1 941 ? 46.653 60.378 6.442 1.00 55.88 941 PRO A O 1
ATOM 7085 N N . ARG A 1 942 ? 46.129 59.431 8.438 1.00 33.34 942 ARG A N 1
ATOM 7086 C CA . ARG A 1 942 ? 44.995 60.288 8.969 1.00 33.34 942 ARG A CA 1
ATOM 7087 C C . ARG A 1 942 ? 43.546 59.888 8.548 1.00 33.34 942 ARG A C 1
ATOM 7089 O O . ARG A 1 942 ? 43.377 59.405 7.444 1.00 33.34 942 ARG A O 1
ATOM 7096 N N . ARG A 1 943 ? 42.449 60.088 9.330 1.00 30.58 943 ARG A N 1
ATOM 7097 C CA . ARG A 1 943 ? 42.196 60.650 10.704 1.00 30.58 943 ARG A CA 1
ATOM 7098 C C . ARG A 1 943 ? 40.811 60.229 11.309 1.00 30.58 943 ARG A C 1
ATOM 7100 O O . ARG A 1 943 ? 39.924 59.819 10.578 1.00 30.58 943 ARG A O 1
ATOM 7107 N N . THR A 1 944 ? 40.634 60.403 12.632 1.00 32.12 944 THR A N 1
ATOM 7108 C CA . THR A 1 944 ? 39.436 60.186 13.521 1.00 32.12 944 THR A CA 1
ATOM 7109 C C . THR A 1 944 ? 38.413 61.370 13.527 1.00 32.12 944 THR A C 1
ATOM 7111 O O . THR A 1 944 ? 38.807 62.377 12.927 1.00 32.12 944 THR A O 1
ATOM 7114 N N . PRO A 1 945 ? 37.183 61.378 14.176 1.00 53.94 945 PRO A N 1
ATOM 7115 C CA . PRO A 1 945 ? 36.959 61.226 15.660 1.00 53.94 945 PRO A CA 1
ATOM 7116 C C . PRO A 1 945 ? 35.537 60.927 16.317 1.00 53.94 945 PRO A C 1
ATOM 7118 O O . PRO A 1 945 ? 34.560 61.618 16.056 1.00 53.94 945 PRO A O 1
ATOM 7121 N N . THR A 1 946 ? 35.503 60.152 17.432 1.00 39.12 946 THR A N 1
ATOM 7122 C CA . THR A 1 946 ? 34.614 60.295 18.660 1.00 39.12 946 THR A CA 1
ATOM 7123 C C . THR A 1 946 ? 33.059 60.064 18.567 1.00 39.12 946 THR A C 1
ATOM 7125 O O . THR A 1 946 ? 32.560 59.957 17.461 1.00 39.12 946 THR A O 1
ATOM 7128 N N . ARG A 1 947 ? 32.193 59.941 19.624 1.00 29.97 947 ARG A N 1
ATOM 7129 C CA . ARG A 1 947 ? 32.244 60.165 21.114 1.00 29.97 947 ARG A CA 1
ATOM 7130 C C . ARG A 1 947 ? 31.034 59.544 21.926 1.00 29.97 947 ARG A C 1
ATOM 7132 O O . ARG A 1 947 ? 29.916 59.803 21.515 1.00 29.97 947 ARG A O 1
ATOM 7139 N N . ARG A 1 948 ? 31.249 58.991 23.157 1.00 32.06 948 ARG A N 1
ATOM 7140 C CA . ARG A 1 948 ? 30.360 58.993 24.400 1.00 32.06 948 ARG A CA 1
ATOM 7141 C C . ARG A 1 948 ? 28.932 58.333 24.384 1.00 32.06 948 ARG A C 1
ATOM 7143 O O . ARG A 1 948 ? 28.351 58.253 23.321 1.00 32.06 948 ARG A O 1
ATOM 7150 N N . LEU A 1 949 ? 28.248 57.928 25.490 1.00 32.38 949 LEU A N 1
ATOM 7151 C CA . LEU A 1 949 ? 28.538 57.580 26.924 1.00 32.38 949 LEU A CA 1
ATOM 7152 C C . LEU A 1 949 ? 27.294 56.893 27.603 1.00 32.38 949 LEU A C 1
ATOM 7154 O O . LEU A 1 949 ? 26.183 57.094 27.125 1.00 32.38 949 LEU A O 1
ATOM 7158 N N . SER A 1 950 ? 27.487 56.276 28.788 1.00 30.08 950 SER A N 1
ATOM 7159 C CA . SER A 1 950 ? 26.526 56.037 29.912 1.00 30.08 950 SER A CA 1
ATOM 7160 C C . SER A 1 950 ? 25.735 54.709 30.031 1.00 30.08 950 SER A C 1
ATOM 7162 O O . SER A 1 950 ? 25.380 54.074 29.047 1.00 30.08 950 SER A O 1
ATOM 7164 N N . GLU A 1 951 ? 25.459 54.337 31.294 1.00 32.34 951 GLU A N 1
ATOM 7165 C CA . GLU A 1 951 ? 24.878 53.085 31.845 1.00 32.34 951 GLU A CA 1
ATOM 7166 C C . GLU A 1 951 ? 23.798 53.450 32.913 1.00 32.34 951 GLU A C 1
ATOM 7168 O O . GLU A 1 951 ? 23.755 54.627 33.301 1.00 32.34 951 GLU A O 1
ATOM 7173 N N . PRO A 1 952 ? 22.901 52.542 33.382 1.00 47.59 952 PRO A N 1
ATOM 7174 C CA . PRO A 1 952 ? 23.114 51.907 34.707 1.00 47.59 952 PRO A CA 1
ATOM 7175 C C . PRO A 1 952 ? 22.505 50.479 34.896 1.00 47.59 952 PRO A C 1
ATOM 7177 O O . PRO A 1 952 ? 21.873 49.924 34.002 1.00 47.59 952 PRO A O 1
ATOM 7180 N N . ILE A 1 953 ? 22.678 49.900 36.099 1.00 36.72 953 ILE A N 1
ATOM 7181 C CA . ILE A 1 953 ? 22.447 48.480 36.483 1.00 36.72 953 ILE A CA 1
ATOM 7182 C C . ILE A 1 953 ? 21.464 48.358 37.675 1.00 36.72 953 ILE A C 1
ATOM 7184 O O . ILE A 1 953 ? 21.489 49.244 38.524 1.00 36.72 953 ILE A O 1
ATOM 7188 N N . GLN A 1 954 ? 20.697 47.250 37.815 1.00 33.25 954 GLN A N 1
ATOM 7189 C CA . GLN A 1 954 ? 20.305 46.600 39.105 1.00 33.25 954 GLN A CA 1
ATOM 7190 C C . GLN A 1 954 ? 19.751 45.140 38.900 1.00 33.25 954 GLN A C 1
ATOM 7192 O O . GLN A 1 954 ? 19.638 44.738 37.742 1.00 33.25 954 GLN A O 1
ATOM 7197 N N . PRO A 1 955 ? 19.545 44.275 39.939 1.00 43.00 955 PRO A N 1
ATOM 7198 C CA . PRO A 1 955 ? 20.056 42.885 39.900 1.00 43.00 955 PRO A CA 1
ATOM 7199 C C . PRO A 1 955 ? 19.043 41.724 40.161 1.00 43.00 955 PRO A C 1
ATOM 7201 O O . PRO A 1 955 ? 17.903 41.972 40.551 1.00 43.00 955 PRO A O 1
ATOM 7204 N N . PRO A 1 956 ? 19.465 40.442 40.010 1.00 47.59 956 PRO A N 1
ATOM 7205 C CA . PRO A 1 956 ? 18.635 39.244 40.239 1.00 47.59 956 PRO A CA 1
ATOM 7206 C C . PRO A 1 956 ? 18.752 38.606 41.651 1.00 47.59 956 PRO A C 1
ATOM 7208 O O . PRO A 1 956 ? 19.516 39.051 42.506 1.00 47.59 956 PRO A O 1
ATOM 7211 N N . SER A 1 957 ? 17.998 37.520 41.890 1.00 33.06 957 SER A N 1
ATOM 7212 C CA . SER A 1 957 ? 18.015 36.684 43.113 1.00 33.06 957 SER A CA 1
ATOM 7213 C C . SER A 1 957 ? 17.720 35.190 42.807 1.00 33.06 957 SER A C 1
ATOM 7215 O O . SER A 1 957 ? 17.347 34.891 41.673 1.00 33.06 957 SER A O 1
ATOM 7217 N N . PRO A 1 958 ? 17.990 34.235 43.731 1.00 51.09 958 PRO A N 1
ATOM 7218 C CA . PRO A 1 958 ? 18.693 32.991 43.360 1.00 51.09 958 PRO A CA 1
ATOM 7219 C C . PRO A 1 958 ? 17.864 31.688 43.298 1.00 51.09 958 PRO A C 1
ATOM 7221 O O . PRO A 1 958 ? 16.747 31.609 43.803 1.00 51.09 958 PRO A O 1
ATOM 7224 N N . GLY A 1 959 ? 18.481 30.635 42.738 1.00 34.44 959 GLY A N 1
ATOM 7225 C CA . GLY A 1 959 ? 17.984 29.247 42.724 1.00 34.44 959 GLY A CA 1
ATOM 7226 C C . GLY A 1 959 ? 18.685 28.287 43.719 1.00 34.44 959 GLY A C 1
ATOM 7227 O O . GLY A 1 959 ? 19.663 28.677 44.361 1.00 34.44 959 GLY A O 1
ATOM 7228 N N . PRO A 1 960 ? 18.188 27.037 43.867 1.00 45.91 960 PRO A N 1
ATOM 7229 C CA . PRO A 1 960 ? 18.619 26.065 44.889 1.00 45.91 960 PRO A CA 1
ATOM 7230 C C . PRO A 1 960 ? 19.847 25.190 44.503 1.00 45.91 960 PRO A C 1
ATOM 7232 O O . PRO A 1 960 ? 20.229 25.154 43.334 1.00 45.91 960 PRO A O 1
ATOM 7235 N N . PRO A 1 961 ? 20.480 24.476 45.468 1.00 51.50 961 PRO A N 1
ATOM 7236 C CA . PRO A 1 961 ? 21.810 23.863 45.304 1.00 51.50 961 PRO A CA 1
ATOM 7237 C C . PRO A 1 961 ? 21.838 22.365 44.916 1.00 51.50 961 PRO A C 1
ATOM 7239 O O . PRO A 1 961 ? 20.870 21.631 45.102 1.00 51.50 961 PRO A O 1
ATOM 7242 N N . GLN A 1 962 ? 23.010 21.896 44.459 1.00 35.81 962 GLN A N 1
ATOM 7243 C CA . GLN A 1 962 ? 23.336 20.479 44.202 1.00 35.81 962 GLN A CA 1
ATOM 7244 C C . GLN A 1 962 ? 23.979 19.770 45.423 1.00 35.81 962 GLN A C 1
ATOM 7246 O O . GLN A 1 962 ? 24.671 20.425 46.207 1.00 35.81 962 GLN A O 1
ATOM 7251 N N . PRO A 1 963 ? 23.840 18.432 45.563 1.00 50.66 963 PRO A N 1
ATOM 7252 C CA . PRO A 1 963 ? 24.573 17.617 46.540 1.00 50.66 963 PRO A CA 1
ATOM 7253 C C . PRO A 1 963 ? 25.944 17.119 46.024 1.00 50.66 963 PRO A C 1
ATOM 7255 O O . PRO A 1 963 ? 26.183 17.024 44.822 1.00 50.66 963 PRO A O 1
ATOM 7258 N N . ILE A 1 964 ? 26.847 16.761 46.948 1.00 36.97 964 ILE A N 1
ATOM 7259 C CA . ILE A 1 964 ? 28.258 16.407 46.677 1.00 36.97 964 ILE A CA 1
ATOM 7260 C C . ILE A 1 964 ? 28.484 14.880 46.642 1.00 36.97 964 ILE A C 1
ATOM 7262 O O . ILE A 1 964 ? 27.923 14.139 47.446 1.00 36.97 964 ILE A O 1
ATOM 7266 N N . ASN A 1 965 ? 29.369 14.423 45.747 1.00 36.69 965 ASN A N 1
ATOM 7267 C CA . ASN A 1 965 ? 29.743 13.017 45.528 1.00 36.69 965 ASN A CA 1
ATOM 7268 C C . ASN A 1 965 ? 31.081 12.637 46.224 1.00 36.69 965 ASN A C 1
ATOM 7270 O O . ASN A 1 965 ? 32.087 13.308 45.975 1.00 36.69 965 ASN A O 1
ATOM 7274 N N . PRO A 1 966 ? 31.143 11.565 47.047 1.00 50.53 966 PRO A N 1
ATOM 7275 C CA . PRO A 1 966 ? 32.386 11.077 47.649 1.00 50.53 966 PRO A CA 1
ATOM 7276 C C . PRO A 1 966 ? 32.839 9.655 47.216 1.00 50.53 966 PRO A C 1
ATOM 7278 O O . PRO A 1 966 ? 32.086 8.692 47.305 1.00 50.53 966 PRO A O 1
ATOM 7281 N N . LYS A 1 967 ? 34.160 9.525 46.982 1.00 38.94 967 LYS A N 1
ATOM 7282 C CA . LYS A 1 967 ? 35.017 8.306 47.064 1.00 38.94 967 LYS A CA 1
ATOM 7283 C C . LYS A 1 967 ? 35.094 7.306 45.882 1.00 38.94 967 LYS A C 1
ATOM 7285 O O . LYS A 1 967 ? 34.400 6.301 45.820 1.00 38.94 967 LYS A O 1
ATOM 7290 N N . ARG A 1 968 ? 36.180 7.468 45.107 1.00 46.34 968 ARG A N 1
ATOM 7291 C CA . ARG A 1 968 ? 37.167 6.393 44.793 1.00 46.34 968 ARG A CA 1
ATOM 7292 C C . ARG A 1 968 ? 37.714 5.778 46.109 1.00 46.34 968 ARG A C 1
ATOM 7294 O O . ARG A 1 968 ? 37.660 6.467 47.126 1.00 46.34 968 ARG A O 1
ATOM 7301 N N . ARG A 1 969 ? 38.310 4.582 46.229 1.00 37.72 969 ARG A N 1
ATOM 7302 C CA . ARG A 1 969 ? 39.036 3.602 45.366 1.00 37.72 969 ARG A CA 1
ATOM 7303 C C . ARG A 1 969 ? 39.053 2.238 46.152 1.00 37.72 969 ARG A C 1
ATOM 7305 O O . ARG A 1 969 ? 38.454 2.244 47.233 1.00 37.72 969 ARG A O 1
ATOM 7312 N N . PRO A 1 970 ? 39.750 1.132 45.781 1.00 53.94 970 PRO A N 1
ATOM 7313 C CA . PRO A 1 970 ? 40.692 0.896 44.666 1.00 53.94 970 PRO A CA 1
ATOM 7314 C C . PRO A 1 970 ? 40.051 0.795 43.277 1.00 53.94 970 PRO A C 1
ATOM 7316 O O . PRO A 1 970 ? 38.881 0.376 43.211 1.00 53.94 970 PRO A O 1
#

Secondary structure (DSSP, 8-state):
-----------------------PPPP---PPPPPPPPPPPPGGG--HHHHHHHHHHHTTTSSSHHHHHHHHHHHHHTT--HHHHHHHHHHHHHHHTT---PPPHHHHHHHHHHHHHT-PPPPPPTTHHHHHHHHHHHHHHTT--SHHHHHHHHHHHHHHHHHHHHHHHHHHTSPPPPPPPP-----------------PPP-----PPPPP-PPPP--SS-------SS-HHHHHHHHHTTTHHHHHHHHHHHHHHTTT---HHHHHHHHHHHHHHHHHGGGS-HHHHHHHHHHHHHHHHT---HHHHHHHHGGG-----TTSTTHHHHHHHHHHHHHHHHHTTTTS-HHHHHHHHHHHHHHH-TTHHHH--SHHHHHHHHHHHHHHHHHTTTTT-TTHHHHHHHHHHHHHTT--HHHHHHHHHHHHHHHHHH-S-TTSSSHHHHHHHHHHTTS-TTT-HHHHHHHHHHTT-TTS-HHHHHHHHHHHTT-TT-TT--GGG---TT--HHHHHHHHHHHHTTSPPPHHHHHSS--SEEE-HHHHHHHHHHHHHHHHHTTS-SSHHHHHHHHHHHHHHHHHHHHHHTT-HHHHHHHHHHHHHHHHH-TTGGG-SS-PPTTPBPSSTTHHHHHHHHTTT-HHHHHHHHHHHTTSS-SB--HHHHHHHHHHHHH-SSHHHHHHHHHHIIIIITT-HHHHHHHHHHTTTPPP-HHHHHHHHHHH---PPPTTSTTHHHHHHHHHHHHHHHHHHTTSHHHHHHHHHHHHHHHHHHHHHHTT---PPTTTS-SHHHHHHHHHHHHHHTTTT---SS-SS--HHHHHHHHHHHTTT--SHHHHHHHHHHHHHHHHHHHHHHH-TTTHHHHHHHHHHHHHHHHH-SSHHHHHHHHHHHHHHHHHHHEEE----TT---------------PPPPPP------------------------------PPPPPPP-----

Sequence (970 aa):
HPLAARRAPAAPPADPGHPRRPVAPTPVAAAPSGLAPRPPIGLHQLTAFDRLVLAVLVGSGGWNATSRARLVVLAARHNVSVEGLLMVVSGLVRHVRSGVRRPDAHELASSASRLMAERTTPTPGRVGQALERVQDVVAEELRAEGVWPRVRLSVLFGAIVLLLGTLFVRMLLLPPSLPGPPRPSAPLAPERSSSARVPGLPIESPAGPARPVMLIAKFPSPPTFRGQPRPAEALNALERSGGIAAEIEHAGRRLVVDRGRVSEAALRQWRAAIDDASACWPLMERIRLDQVLNAIAEALRGVDSTSASQVLLAALDPNVPQSDPLWIWKGSFRAGVLGEIVRRAAIIPPEAVQIASTMLAAASGPDAVLGGVGFGEQVGAWLDRAASEMVLQCGGHGRFEDDWEAWIAAQREVRRGGELQLAYAQVAERLLREQPDLSRPGQGSELLGRLLELLDLERSAAVRTAVSNWFLDDSINANNLWVVTSLLASYRSVSWFDAGFILPWDADQTTRGQVRDAMLAAWPMTTEEREEARPIVEVERSQLERWLQALDALEAAAAAPQTEREAMRFLLLASEVNEAAECFLEGQFGSGYDLASGVVESLSAGGDDLRRSVAIEPGTPSVASGSWANAYAGAGRDSDARMTLLRQLRLQPGGDLWPADAEVLVREVVRGSPADLRSVARGVLVERYANGPMVVLELLDQLVDASPTEELAQVVAKVTGAALPSIRSENWRRAARAALAQRALELQSNRSDGAAIDDMSRLLASGLRRRLVLAGGGLHEPGEIDTPTGAVGALVDAWRESDLALVVRDPVPAPISDIDRRRAVRSRLAEGVIAAFVGEQVTLQELIAYAITAQQPWSREAVRAVLADVARQREKASHVLGQALRTELATARLWRLALTAEVADPGMESGSVRPGEPGAEPVPPAPSGAETPEVPETEGPRRTPTRRLSEPIQPPSPGPPQPINPKRRP

Radius of gyration: 47.74 Å; Cα contacts (8 Å, |Δi|>4): 957; chains: 1; bounding box: 110×139×128 Å

Mean predicted aligned error: 23.15 Å